Protein AF-A0A9P7V5R2-F1 (afdb_monomer_lite)

Structure (mmCIF, N/CA/C/O backbone):
data_AF-A0A9P7V5R2-F1
#
_entry.id   AF-A0A9P7V5R2-F1
#
loop_
_atom_site.group_PDB
_atom_site.id
_atom_site.type_symbol
_atom_site.label_atom_id
_atom_site.label_alt_id
_atom_site.label_comp_id
_atom_site.label_asym_id
_atom_site.label_entity_id
_atom_site.label_seq_id
_atom_site.pdbx_PDB_ins_code
_atom_site.Cartn_x
_atom_site.Cartn_y
_atom_site.Cartn_z
_atom_site.occupancy
_atom_site.B_iso_or_equiv
_atom_site.auth_seq_id
_atom_site.auth_comp_id
_atom_site.auth_asym_id
_atom_site.auth_atom_id
_atom_site.pdbx_PDB_model_num
ATOM 1 N N . MET A 1 1 ? 66.097 12.698 -12.692 1.00 34.03 1 MET A N 1
ATOM 2 C CA . MET A 1 1 ? 67.287 13.043 -13.510 1.00 34.03 1 MET A CA 1
ATOM 3 C C . MET A 1 1 ? 67.761 11.813 -14.277 1.00 34.03 1 MET A C 1
ATOM 5 O O . MET A 1 1 ? 67.349 10.715 -13.926 1.00 34.03 1 MET A O 1
ATOM 9 N N . SER A 1 2 ? 68.635 12.010 -15.274 1.00 26.91 2 SER A N 1
ATOM 10 C CA . SER A 1 2 ? 69.060 11.044 -16.310 1.00 26.91 2 SER A CA 1
ATOM 11 C C . SER A 1 2 ? 67.984 10.711 -17.362 1.00 26.91 2 SER A C 1
ATOM 13 O O . SER A 1 2 ? 66.791 10.880 -17.116 1.00 26.91 2 SER A O 1
ATOM 15 N N . ILE A 1 3 ? 68.442 10.378 -18.574 1.00 36.06 3 ILE A N 1
ATOM 16 C CA . ILE A 1 3 ? 67.697 10.331 -19.848 1.00 36.06 3 ILE A CA 1
ATOM 17 C C . ILE A 1 3 ? 68.272 9.170 -20.678 1.00 36.06 3 ILE A C 1
ATOM 19 O O . ILE A 1 3 ? 69.482 8.952 -20.638 1.00 36.06 3 ILE A O 1
ATOM 23 N N . GLY A 1 4 ? 67.450 8.476 -21.475 1.00 25.02 4 GLY A N 1
ATOM 24 C CA . GLY A 1 4 ? 67.926 7.459 -22.422 1.00 25.02 4 GLY A CA 1
ATOM 25 C C . GLY A 1 4 ? 66.992 7.254 -23.620 1.00 25.02 4 GLY A C 1
ATOM 26 O O . GLY A 1 4 ? 65.876 6.775 -23.463 1.00 25.02 4 GLY A O 1
ATOM 27 N N . ALA A 1 5 ? 67.467 7.593 -24.819 1.00 29.23 5 ALA A N 1
ATOM 28 C CA . ALA A 1 5 ? 66.874 7.247 -26.117 1.00 29.23 5 ALA A CA 1
ATOM 29 C C . ALA A 1 5 ? 68.024 6.985 -27.112 1.00 29.23 5 ALA A C 1
ATOM 31 O O . ALA A 1 5 ? 69.090 7.584 -26.937 1.00 29.23 5 ALA A O 1
ATOM 32 N N . PRO A 1 6 ? 67.846 6.136 -28.149 1.00 44.41 6 PRO A N 1
ATOM 33 C CA . PRO A 1 6 ? 67.647 6.732 -29.481 1.00 44.41 6 PRO A CA 1
ATOM 34 C C . PRO A 1 6 ? 66.831 5.919 -30.526 1.00 44.41 6 PRO A C 1
ATOM 36 O O . PRO A 1 6 ? 67.056 4.741 -30.763 1.00 44.41 6 PRO A O 1
ATOM 39 N N . ARG A 1 7 ? 65.956 6.644 -31.238 1.00 29.53 7 ARG A N 1
ATOM 40 C CA . ARG A 1 7 ? 65.757 6.708 -32.713 1.00 29.53 7 ARG A CA 1
ATOM 41 C C . ARG A 1 7 ? 65.940 5.480 -33.660 1.00 29.53 7 ARG A C 1
ATOM 43 O O . ARG A 1 7 ? 67.058 5.075 -33.933 1.00 29.53 7 ARG A O 1
ATOM 50 N N . ILE A 1 8 ? 64.852 5.218 -34.416 1.00 27.39 8 ILE A N 1
ATOM 51 C CA . ILE A 1 8 ? 64.742 5.156 -35.911 1.00 27.39 8 ILE A CA 1
ATOM 52 C C . ILE A 1 8 ? 65.371 3.971 -36.695 1.00 27.39 8 ILE A C 1
ATOM 54 O O . ILE A 1 8 ? 66.587 3.908 -36.827 1.00 27.39 8 ILE A O 1
ATOM 58 N N . LEU A 1 9 ? 64.533 3.203 -37.429 1.00 24.16 9 LEU A N 1
ATOM 59 C CA . LEU A 1 9 ? 64.523 3.149 -38.919 1.00 24.16 9 LEU A CA 1
ATOM 60 C C . LEU A 1 9 ? 63.238 2.495 -39.502 1.00 24.16 9 LEU A C 1
ATOM 62 O O . LEU A 1 9 ? 62.309 2.202 -38.755 1.00 24.16 9 LEU A O 1
ATOM 66 N N . ILE A 1 10 ? 63.135 2.397 -40.839 1.00 28.39 10 ILE A N 1
ATOM 67 C CA . ILE A 1 10 ? 61.886 2.274 -41.634 1.00 28.39 10 ILE A CA 1
ATOM 68 C C . ILE A 1 10 ? 62.044 1.266 -42.794 1.00 28.39 10 ILE A C 1
ATOM 70 O O . ILE A 1 10 ? 63.073 1.295 -43.464 1.00 28.39 10 ILE A O 1
ATOM 74 N N . SER A 1 11 ? 61.009 0.466 -43.116 1.00 25.58 11 SER A N 1
ATOM 75 C CA . SER A 1 11 ? 60.536 0.175 -44.502 1.00 25.58 11 SER A CA 1
ATOM 76 C C . SER A 1 11 ? 59.360 -0.826 -44.547 1.00 25.58 11 SER A C 1
ATOM 78 O O . SER A 1 11 ? 59.097 -1.529 -43.576 1.00 25.58 11 SER A O 1
ATOM 80 N N . LEU A 1 12 ? 58.624 -0.863 -45.671 1.00 29.20 12 LEU A N 1
ATOM 81 C CA . LEU A 1 12 ? 57.532 -1.813 -45.953 1.00 29.20 12 LEU A CA 1
ATOM 82 C C . LEU A 1 12 ? 57.918 -2.778 -47.085 1.00 29.20 12 LEU A C 1
ATOM 84 O O . LEU A 1 12 ? 58.526 -2.314 -48.048 1.00 29.20 12 LEU A O 1
ATOM 88 N N . GLN A 1 13 ? 57.399 -4.019 -47.080 1.00 27.36 13 GLN A N 1
ATOM 89 C CA . GLN A 1 13 ? 56.694 -4.587 -48.251 1.00 27.36 13 GLN A CA 1
ATOM 90 C C . GLN A 1 13 ? 55.955 -5.926 -47.998 1.00 27.36 13 GLN A C 1
ATOM 92 O O . GLN A 1 13 ? 56.418 -6.782 -47.260 1.00 27.36 13 GLN A O 1
ATOM 97 N N . ARG A 1 14 ? 54.806 -6.053 -48.685 1.00 27.67 14 ARG A N 1
ATOM 98 C CA . ARG A 1 14 ? 54.109 -7.241 -49.244 1.00 27.67 14 ARG A CA 1
ATOM 99 C C . ARG A 1 14 ? 54.366 -8.661 -48.689 1.00 27.67 14 ARG A C 1
ATOM 101 O O . ARG A 1 14 ? 55.461 -9.195 -48.800 1.00 27.67 14 ARG A O 1
ATOM 108 N N . VAL A 1 15 ? 53.253 -9.359 -48.438 1.00 28.89 15 VAL A N 1
ATOM 109 C CA . VAL A 1 15 ? 53.055 -10.800 -48.727 1.00 28.89 15 VAL A CA 1
ATOM 110 C C . VAL A 1 15 ? 51.799 -10.934 -49.613 1.00 28.89 15 VAL A C 1
ATOM 112 O O . VAL A 1 15 ? 50.939 -10.052 -49.566 1.00 28.89 15 VAL A O 1
ATOM 115 N N . LYS A 1 16 ? 51.702 -11.965 -50.468 1.00 28.80 16 LYS A N 1
ATOM 116 C CA . LYS A 1 16 ? 50.614 -12.142 -51.455 1.00 28.80 16 LYS A CA 1
ATOM 117 C C . LYS A 1 16 ? 50.343 -13.637 -51.720 1.00 28.80 16 LYS A C 1
ATOM 119 O O . LYS A 1 16 ? 51.302 -14.367 -51.920 1.00 28.80 16 LYS A O 1
ATOM 124 N N . GLU A 1 17 ? 49.057 -14.011 -51.754 1.00 31.48 17 GLU A N 1
ATOM 125 C CA . GLU A 1 17 ? 48.427 -15.190 -52.409 1.00 31.48 17 GLU A CA 1
ATOM 126 C C . GLU A 1 17 ? 48.945 -16.627 -52.176 1.00 31.48 17 GLU A C 1
ATOM 128 O O . GLU A 1 17 ? 50.092 -16.951 -52.471 1.00 31.48 17 GLU A O 1
ATOM 133 N N . ASN A 1 18 ? 48.013 -17.546 -51.854 1.00 28.83 18 ASN A N 1
ATOM 134 C CA . ASN A 1 18 ? 47.577 -18.597 -52.800 1.00 28.83 18 ASN A CA 1
ATOM 135 C C . ASN A 1 18 ? 46.364 -19.432 -52.308 1.00 28.83 18 ASN A C 1
ATOM 137 O O . ASN A 1 18 ? 46.020 -19.377 -51.131 1.00 28.83 18 ASN A O 1
ATOM 141 N N . VAL A 1 19 ? 45.832 -20.262 -53.228 1.00 28.73 19 VAL A N 1
ATOM 142 C CA . VAL A 1 19 ? 44.836 -21.369 -53.103 1.00 28.73 19 VAL A CA 1
ATOM 143 C C . VAL A 1 19 ? 43.347 -21.009 -53.408 1.00 28.73 19 VAL A C 1
ATOM 145 O O . VAL A 1 19 ? 42.911 -19.946 -52.969 1.00 28.73 19 VAL A O 1
ATOM 148 N N . PRO A 1 20 ? 42.578 -21.825 -54.193 1.00 44.66 20 PRO A N 1
ATOM 149 C CA . PRO A 1 20 ? 41.411 -21.342 -54.972 1.00 44.66 20 PRO A CA 1
ATOM 150 C C . PRO A 1 20 ? 40.123 -22.236 -54.955 1.00 44.66 20 PRO A C 1
ATOM 152 O O . PRO A 1 20 ? 40.059 -23.205 -54.204 1.00 44.66 20 PRO A O 1
ATOM 155 N N . ASP A 1 21 ? 39.169 -21.928 -55.863 1.00 32.22 21 ASP A N 1
ATOM 156 C CA . ASP A 1 21 ? 38.100 -22.788 -56.456 1.00 32.22 21 ASP A CA 1
ATOM 157 C C . ASP A 1 21 ? 36.935 -23.287 -55.550 1.00 32.22 21 ASP A C 1
ATOM 159 O O . ASP A 1 21 ? 37.124 -23.468 -54.354 1.00 32.22 21 ASP A O 1
ATOM 163 N N . LEU A 1 22 ? 35.683 -23.579 -55.976 1.00 30.05 22 LEU A N 1
ATOM 164 C CA . LEU A 1 22 ? 34.795 -23.430 -57.178 1.00 30.05 22 LEU A CA 1
ATOM 165 C C . LEU A 1 22 ? 33.345 -23.846 -56.710 1.00 30.05 22 LEU A C 1
ATOM 167 O O . LEU A 1 22 ? 33.240 -24.306 -55.570 1.00 30.05 22 LEU A O 1
ATOM 171 N N . PRO A 1 23 ? 32.230 -23.871 -57.499 1.00 38.75 23 PRO A N 1
ATOM 172 C CA . PRO A 1 23 ? 31.762 -23.110 -58.678 1.00 38.75 23 PRO A CA 1
ATOM 173 C C . PRO A 1 23 ? 30.335 -22.461 -58.486 1.00 38.75 23 PRO A C 1
ATOM 175 O O . PRO A 1 23 ? 29.743 -22.594 -57.416 1.00 38.75 23 PRO A O 1
ATOM 178 N N . PRO A 1 24 ? 29.741 -21.786 -59.505 1.00 53.62 24 PRO A N 1
ATOM 179 C CA . PRO A 1 24 ? 28.394 -21.166 -59.455 1.00 53.62 24 PRO A CA 1
ATOM 180 C C . PRO A 1 24 ? 27.390 -21.675 -60.530 1.00 53.62 24 PRO A C 1
ATOM 182 O O . PRO A 1 24 ? 27.810 -22.238 -61.536 1.00 53.62 24 PRO A O 1
ATOM 185 N N . GLU A 1 25 ? 26.088 -21.364 -60.413 1.00 28.02 25 GLU A N 1
ATOM 186 C CA . GLU A 1 25 ? 25.174 -21.246 -61.579 1.00 28.02 25 GLU A CA 1
ATOM 187 C C . GLU A 1 25 ? 23.956 -20.328 -61.308 1.00 28.02 25 GLU A C 1
ATOM 189 O O . GLU A 1 25 ? 23.914 -19.655 -60.276 1.00 28.02 25 GLU A O 1
ATOM 194 N N . LEU A 1 26 ? 23.040 -20.181 -62.282 1.00 27.33 26 LEU A N 1
ATOM 195 C CA . LEU A 1 26 ? 22.311 -18.928 -62.553 1.00 27.33 26 LEU A CA 1
ATOM 196 C C . LEU A 1 26 ? 21.035 -19.092 -63.430 1.00 27.33 26 LEU A C 1
ATOM 198 O O . LEU A 1 26 ? 20.868 -20.086 -64.122 1.00 27.33 26 LEU A O 1
ATOM 202 N N . PHE A 1 27 ? 20.263 -17.992 -63.519 1.00 27.97 27 PHE A N 1
ATOM 203 C CA . PHE A 1 27 ? 19.539 -17.474 -64.710 1.00 27.97 27 PHE A CA 1
ATOM 204 C C . PHE A 1 27 ? 18.111 -17.934 -65.134 1.00 27.97 27 PHE A C 1
ATOM 206 O O . PHE A 1 27 ? 17.843 -19.098 -65.395 1.00 27.97 27 PHE A O 1
ATOM 213 N N . THR A 1 28 ? 17.290 -16.911 -65.474 1.00 25.42 28 THR A N 1
ATOM 214 C CA . THR A 1 28 ? 16.186 -16.864 -66.490 1.00 25.42 28 THR A CA 1
ATOM 215 C C . THR A 1 28 ? 14.882 -17.660 -66.248 1.00 25.42 28 THR A C 1
ATOM 217 O O . THR A 1 28 ? 14.893 -18.654 -65.543 1.00 25.42 28 THR A O 1
ATOM 220 N N . PHE A 1 29 ? 13.694 -17.307 -66.785 1.00 25.11 29 PHE A N 1
ATOM 221 C CA . PHE A 1 29 ? 13.151 -16.102 -67.475 1.00 25.11 29 PHE A CA 1
ATOM 222 C C . PHE A 1 29 ? 11.601 -16.102 -67.338 1.00 25.11 29 PHE A C 1
ATOM 224 O O . PHE A 1 29 ? 11.031 -17.184 -67.260 1.00 25.11 29 PHE A O 1
ATOM 231 N N . SER A 1 30 ? 10.912 -14.945 -67.414 1.00 23.34 30 SER A N 1
ATOM 232 C CA . SER A 1 30 ? 9.737 -14.688 -68.304 1.00 23.34 30 SER A CA 1
ATOM 233 C C . SER A 1 30 ? 8.989 -13.374 -67.959 1.00 23.34 30 SER A C 1
ATOM 235 O O . SER A 1 30 ? 9.020 -12.919 -66.818 1.00 23.34 30 SER A O 1
ATOM 237 N N . MET A 1 31 ? 8.284 -12.783 -68.936 1.00 26.45 31 MET A N 1
ATOM 238 C CA . MET A 1 31 ? 7.275 -11.720 -68.765 1.00 26.45 31 MET A CA 1
ATOM 239 C C . MET A 1 31 ? 5.917 -12.192 -69.313 1.00 26.45 31 MET A C 1
ATOM 241 O O . MET A 1 31 ? 5.892 -12.838 -70.358 1.00 26.45 31 MET A O 1
ATOM 245 N N . ALA A 1 32 ? 4.797 -11.771 -68.711 1.00 24.47 32 ALA A N 1
ATOM 246 C CA . ALA A 1 32 ? 3.484 -11.733 -69.375 1.00 24.47 32 ALA A CA 1
ATOM 247 C C . ALA A 1 32 ? 2.496 -10.789 -68.656 1.00 24.47 32 ALA A C 1
ATOM 249 O O . ALA A 1 32 ? 2.501 -10.706 -67.430 1.00 24.47 32 ALA A O 1
ATOM 250 N N . THR A 1 33 ? 1.621 -10.120 -69.416 1.00 25.86 33 THR A N 1
ATOM 251 C CA . THR A 1 33 ? 0.427 -9.381 -68.940 1.00 25.86 33 THR A CA 1
ATOM 252 C C . THR A 1 33 ? -0.737 -9.563 -69.957 1.00 25.86 33 THR A C 1
ATOM 254 O O . THR A 1 33 ? -0.602 -10.387 -70.861 1.00 25.86 33 THR A O 1
ATOM 257 N N . PRO A 1 34 ? -1.923 -8.944 -69.773 1.00 53.22 34 PRO A N 1
ATOM 258 C CA . PRO A 1 34 ? -3.174 -9.587 -69.344 1.00 53.22 34 PRO A CA 1
ATOM 259 C C . PRO A 1 34 ? -4.158 -9.946 -70.492 1.00 53.22 34 PRO A C 1
ATOM 261 O O . PRO A 1 34 ? -3.960 -9.542 -71.638 1.00 53.22 34 PRO A O 1
ATOM 264 N N . PRO A 1 35 ? -5.268 -10.654 -70.189 1.00 37.03 35 PRO A N 1
ATOM 265 C CA . PRO A 1 35 ? -6.587 -9.981 -70.097 1.00 37.03 35 PRO A CA 1
ATOM 266 C C . PRO A 1 35 ? -7.431 -10.430 -68.867 1.00 37.03 35 PRO A C 1
ATOM 268 O O . PRO A 1 35 ? -7.098 -11.444 -68.267 1.00 37.03 35 PRO A O 1
ATOM 271 N N . LEU A 1 36 ? -8.447 -9.738 -68.306 1.00 24.88 36 LEU A N 1
ATOM 272 C CA . LEU A 1 36 ? -9.562 -8.843 -68.737 1.00 24.88 36 LEU A CA 1
ATOM 273 C C . LEU A 1 36 ? -10.927 -9.586 -68.862 1.00 24.88 36 LEU A C 1
ATOM 275 O O . LEU A 1 36 ? -10.982 -10.640 -69.482 1.00 24.88 36 LEU A O 1
ATOM 279 N N . VAL A 1 37 ? -12.021 -8.963 -68.365 1.00 24.45 37 VAL A N 1
ATOM 280 C CA . VAL A 1 37 ? -13.455 -9.401 -68.386 1.00 24.45 37 VAL A CA 1
ATOM 281 C C . VAL A 1 37 ? -13.772 -10.523 -67.356 1.00 24.45 37 VAL A C 1
ATOM 283 O O . VAL A 1 37 ? -13.012 -11.471 -67.253 1.00 24.45 37 VAL A O 1
ATOM 286 N N . SER A 1 38 ? -14.818 -10.497 -66.505 1.00 24.19 38 SER A N 1
ATOM 287 C CA . SER A 1 38 ? -16.159 -9.871 -66.583 1.00 24.19 38 SER A CA 1
ATOM 288 C C . SER A 1 38 ? -16.728 -9.293 -65.263 1.00 24.19 38 SER A C 1
ATOM 290 O O . SER A 1 38 ? -16.712 -9.955 -64.229 1.00 24.19 38 SER A O 1
ATOM 292 N N . SER A 1 39 ? -17.418 -8.151 -65.359 1.00 35.22 39 SER A N 1
ATOM 293 C CA . SER A 1 39 ? -18.704 -7.895 -64.665 1.00 35.22 39 SER A CA 1
ATOM 294 C C . SER A 1 39 ? -19.836 -7.981 -65.725 1.00 35.22 39 SER A C 1
ATOM 296 O O . SER A 1 39 ? -19.477 -8.141 -66.900 1.00 35.22 39 SER A O 1
ATOM 298 N N . PRO A 1 40 ? -21.163 -7.948 -65.428 1.00 38.81 40 PRO A N 1
ATOM 299 C CA . PRO A 1 40 ? -21.899 -6.895 -64.688 1.00 38.81 40 PRO A CA 1
ATOM 300 C C . PRO A 1 40 ? -22.950 -7.516 -63.705 1.00 38.81 40 PRO A C 1
ATOM 302 O O . PRO A 1 40 ? -22.777 -8.674 -63.353 1.00 38.81 40 PRO A O 1
ATOM 305 N N . GLN A 1 41 ? -24.020 -6.912 -63.149 1.00 25.31 41 GLN A N 1
ATOM 306 C CA . GLN A 1 41 ? -24.859 -5.702 -63.354 1.00 25.31 41 GLN A CA 1
ATOM 307 C C . GLN A 1 41 ? -25.442 -5.264 -61.971 1.00 25.31 41 GLN A C 1
ATOM 309 O O . GLN A 1 41 ? -25.476 -6.086 -61.067 1.00 25.31 41 GLN A O 1
ATOM 314 N N . GLY A 1 42 ? -25.967 -4.056 -61.701 1.00 24.72 42 GLY A N 1
ATOM 315 C CA . GLY A 1 42 ? -25.926 -2.778 -62.425 1.00 24.72 42 GLY A CA 1
ATOM 316 C C . GLY A 1 42 ? -27.145 -1.849 -62.177 1.00 24.72 42 GLY A C 1
ATOM 317 O O . GLY A 1 42 ? -28.271 -2.305 -62.307 1.00 24.72 42 GLY A O 1
ATOM 318 N N . ARG A 1 43 ? -26.895 -0.526 -62.026 1.00 25.36 43 ARG A N 1
ATOM 319 C CA . ARG A 1 43 ? -27.787 0.622 -62.402 1.00 25.36 43 ARG A CA 1
ATOM 320 C C . ARG A 1 43 ? -29.072 0.853 -61.539 1.00 25.36 43 ARG A C 1
ATOM 322 O O . ARG A 1 43 ? -29.494 -0.047 -60.839 1.00 25.36 43 ARG A O 1
ATOM 329 N N . LEU A 1 44 ? -29.730 2.035 -61.494 1.00 23.86 44 LEU A N 1
ATOM 330 C CA . LEU A 1 44 ? -29.572 3.324 -62.213 1.00 23.86 44 LEU A CA 1
ATOM 331 C C . LEU A 1 44 ? -30.009 4.573 -61.372 1.00 23.86 44 LEU A C 1
ATOM 333 O O . LEU A 1 44 ? -30.864 4.476 -60.504 1.00 23.86 44 LEU A O 1
ATOM 337 N N . PHE A 1 45 ? -29.446 5.743 -61.719 1.00 23.89 45 PHE A N 1
ATOM 338 C CA . PHE A 1 45 ? -29.816 7.160 -61.457 1.00 23.89 45 PHE A CA 1
ATOM 339 C C . PHE A 1 45 ? -31.273 7.548 -61.084 1.00 23.89 45 PHE A C 1
ATOM 341 O O . PHE A 1 45 ? -32.202 7.029 -61.695 1.00 23.89 45 PHE A O 1
ATOM 348 N N . LEU A 1 46 ? -31.440 8.682 -60.354 1.00 24.66 46 LEU A N 1
ATOM 349 C CA . LEU A 1 46 ? -31.965 9.974 -60.901 1.00 24.66 46 LEU A CA 1
ATOM 350 C C . LEU A 1 46 ? -32.086 11.143 -59.875 1.00 24.66 46 LEU A C 1
ATOM 352 O O . LEU A 1 46 ? -32.678 10.957 -58.823 1.00 24.66 46 LEU A O 1
ATOM 356 N N . ARG A 1 47 ? -31.715 12.376 -60.307 1.00 25.20 47 ARG A N 1
ATOM 357 C CA . ARG A 1 47 ? -32.225 13.716 -59.853 1.00 25.20 47 ARG A CA 1
ATOM 358 C C . ARG A 1 47 ? -31.953 14.178 -58.393 1.00 25.20 47 ARG A C 1
ATOM 360 O O . ARG A 1 47 ? -31.685 13.362 -57.531 1.00 25.20 47 ARG A O 1
ATOM 367 N N . LYS A 1 48 ? -32.050 15.475 -58.028 1.00 26.06 48 LYS A N 1
ATOM 368 C CA . LYS A 1 48 ? -31.705 16.770 -58.692 1.00 26.06 48 LYS A CA 1
ATOM 369 C C . LYS A 1 48 ? -31.695 17.908 -57.631 1.00 26.06 48 LYS A C 1
ATOM 371 O O . LYS A 1 48 ? -32.349 17.785 -56.608 1.00 26.06 48 LYS A O 1
ATOM 376 N N . ASP A 1 49 ? -31.014 19.018 -57.930 1.00 29.62 49 ASP A N 1
ATOM 377 C CA . ASP A 1 49 ? -31.245 20.392 -57.425 1.00 29.62 49 ASP A CA 1
ATOM 378 C C . ASP A 1 49 ? -31.543 20.636 -55.916 1.00 29.62 49 ASP A C 1
ATOM 380 O O . ASP A 1 49 ? -32.682 20.896 -55.533 1.00 29.62 49 ASP A O 1
ATOM 384 N N . ILE A 1 50 ? -30.506 20.765 -55.071 1.00 29.78 50 ILE A N 1
ATOM 385 C CA . ILE A 1 50 ? -30.614 21.456 -53.762 1.00 29.78 50 ILE A CA 1
ATOM 386 C C . ILE A 1 50 ? -29.895 22.815 -53.825 1.00 29.78 50 ILE A C 1
ATOM 388 O O . ILE A 1 50 ? -28.741 22.960 -53.429 1.00 29.78 50 ILE A O 1
ATOM 392 N N . LYS A 1 51 ? -30.600 23.840 -54.322 1.00 31.81 51 LYS A N 1
ATOM 393 C CA . LYS A 1 51 ? -30.195 25.261 -54.243 1.00 31.81 51 LYS A CA 1
ATOM 394 C C . LYS A 1 51 ? -31.348 26.150 -53.761 1.00 31.81 51 LYS A C 1
ATOM 396 O O . LYS A 1 51 ? -31.754 27.086 -54.438 1.00 31.81 51 LYS A O 1
ATOM 401 N N . LEU A 1 52 ? -31.866 25.839 -52.570 1.00 33.56 52 LEU A N 1
ATOM 402 C CA . LEU A 1 52 ? -32.798 26.718 -51.844 1.00 33.56 52 LEU A CA 1
ATOM 403 C C . LEU A 1 52 ? -32.637 26.614 -50.314 1.00 33.56 52 LEU A C 1
ATOM 405 O O . LEU A 1 52 ? -32.607 27.632 -49.629 1.00 33.56 52 LEU A O 1
ATOM 409 N N . PHE A 1 53 ? -32.413 25.403 -49.787 1.00 33.56 53 PHE A N 1
ATOM 410 C CA . PHE A 1 53 ? -32.235 25.155 -48.346 1.00 33.56 53 PHE A CA 1
ATOM 411 C C . PHE A 1 53 ? -31.060 25.913 -47.702 1.00 33.56 53 PHE A C 1
ATOM 413 O O . PHE A 1 53 ? -31.192 26.404 -46.583 1.00 33.56 53 PHE A O 1
ATOM 420 N N . VAL A 1 54 ? -29.930 26.054 -48.407 1.00 37.50 54 VAL A N 1
ATOM 421 C CA . VAL A 1 54 ? -28.712 26.696 -47.868 1.00 37.50 54 VAL A CA 1
ATOM 422 C C . VAL A 1 54 ? -28.950 28.167 -47.496 1.00 37.50 54 VAL A C 1
ATOM 424 O O . VAL A 1 54 ? -28.412 28.640 -46.501 1.00 37.50 54 VAL A O 1
ATOM 427 N N . VAL A 1 55 ? -29.795 28.883 -48.246 1.00 36.66 55 VAL A N 1
ATOM 428 C CA . VAL A 1 55 ? -30.090 30.303 -47.982 1.00 36.66 55 VAL A CA 1
ATOM 429 C C . VAL A 1 55 ? -30.952 30.455 -46.724 1.00 36.66 55 VAL A C 1
ATOM 431 O O . VAL A 1 55 ? -30.651 31.281 -45.867 1.00 36.66 55 VAL A O 1
ATOM 434 N N . ILE A 1 56 ? -31.975 29.607 -46.568 1.00 38.78 56 ILE A N 1
ATOM 435 C CA . ILE A 1 56 ? -32.887 29.633 -45.411 1.00 38.78 56 ILE A CA 1
ATOM 436 C C . ILE A 1 56 ? -32.152 29.226 -44.122 1.00 38.78 56 ILE A C 1
ATOM 438 O O . ILE A 1 56 ? -32.340 29.856 -43.080 1.00 38.78 56 ILE A O 1
ATOM 442 N N . ALA A 1 57 ? -31.265 28.227 -44.195 1.00 38.12 57 ALA A N 1
ATOM 443 C CA . ALA A 1 57 ? -30.449 27.798 -43.059 1.00 38.12 57 ALA A CA 1
ATOM 444 C C . ALA A 1 57 ? -29.538 28.924 -42.533 1.00 38.12 57 ALA A C 1
ATOM 446 O O . ALA A 1 57 ? -29.479 29.154 -41.326 1.00 38.12 57 ALA A O 1
ATOM 447 N N . ILE A 1 58 ? -28.877 29.671 -43.426 1.00 42.72 58 ILE A N 1
ATOM 448 C CA . ILE A 1 58 ? -27.986 30.780 -43.042 1.00 42.72 58 ILE A CA 1
ATOM 449 C C . ILE A 1 58 ? -28.774 31.925 -42.383 1.00 42.72 58 ILE A C 1
ATOM 451 O O . ILE A 1 58 ? -28.338 32.448 -41.357 1.00 42.72 58 ILE A O 1
ATOM 455 N N . SER A 1 59 ? -29.960 32.276 -42.895 1.00 38.41 59 SER A N 1
ATOM 456 C CA . SER A 1 59 ? -30.819 33.292 -42.265 1.00 38.41 59 SER A CA 1
ATOM 457 C C . SER A 1 59 ? -31.279 32.899 -40.854 1.00 38.41 59 SER A C 1
ATOM 459 O O . SER A 1 59 ? -31.285 33.745 -39.961 1.00 38.41 59 SER A O 1
ATOM 461 N N . LEU A 1 60 ? -31.614 31.624 -40.622 1.00 38.53 60 LEU A N 1
ATOM 462 C CA . LEU A 1 60 ? -32.014 31.132 -39.296 1.00 38.53 60 LEU A CA 1
ATOM 463 C C . LEU A 1 60 ? -30.843 31.077 -38.303 1.00 38.53 60 LEU A C 1
ATOM 465 O O . LEU A 1 60 ? -31.022 31.419 -37.134 1.00 38.53 60 LEU A O 1
ATOM 469 N N . VAL A 1 61 ? -29.638 30.709 -38.752 1.00 40.81 61 VAL A N 1
ATOM 470 C CA . VAL A 1 61 ? -28.429 30.726 -37.907 1.00 40.81 61 VAL A CA 1
ATOM 471 C C . VAL A 1 61 ? -28.055 32.156 -37.503 1.00 40.81 61 VAL A C 1
ATOM 473 O O . VAL A 1 61 ? -27.773 32.397 -36.331 1.00 40.81 61 VAL A O 1
ATOM 476 N N . LEU A 1 62 ? -28.126 33.124 -38.423 1.00 38.62 62 LEU A N 1
ATOM 477 C CA . LEU A 1 62 ? -27.860 34.534 -38.110 1.00 38.62 62 LEU A CA 1
ATOM 478 C C . LEU A 1 62 ? -28.899 35.130 -37.146 1.00 38.62 62 LEU A C 1
ATOM 480 O O . LEU A 1 62 ? -28.525 35.852 -36.224 1.00 38.62 62 LEU A O 1
ATOM 484 N N . TYR A 1 63 ? -30.181 34.774 -37.285 1.00 37.53 63 TYR A N 1
ATOM 485 C CA . TYR A 1 63 ? -31.224 35.174 -36.330 1.00 37.53 63 TYR A CA 1
ATOM 486 C C . TYR A 1 63 ? -30.972 34.597 -34.923 1.00 37.53 63 TYR A C 1
ATOM 488 O O . TYR A 1 63 ? -31.110 35.303 -33.923 1.00 37.53 63 TYR A O 1
ATOM 496 N N . LYS A 1 64 ? -30.524 33.336 -34.834 1.00 36.75 64 LYS A N 1
ATOM 497 C CA . LYS A 1 64 ? -30.217 32.671 -33.556 1.00 36.75 64 LYS A CA 1
ATOM 498 C C . LYS A 1 64 ? -28.938 33.209 -32.892 1.00 36.75 64 LYS A C 1
ATOM 500 O O . LYS A 1 64 ? -28.895 33.324 -31.669 1.00 36.75 64 LYS A O 1
ATOM 505 N N . LEU A 1 65 ? -27.939 33.621 -33.678 1.00 38.47 65 LEU A N 1
ATOM 506 C CA . LEU A 1 65 ? -26.750 34.331 -33.182 1.00 38.47 65 LEU A CA 1
ATOM 507 C C . LEU A 1 65 ? -27.088 35.726 -32.630 1.00 38.47 65 LEU A C 1
ATOM 509 O O . LEU A 1 65 ? -26.535 36.120 -31.606 1.00 38.47 65 LEU A O 1
ATOM 513 N N . PHE A 1 66 ? -28.025 36.450 -33.251 1.00 35.28 66 PHE A N 1
ATOM 514 C CA . PHE A 1 66 ? -28.440 37.775 -32.774 1.00 35.28 66 PHE A CA 1
ATOM 515 C C . PHE A 1 66 ? -29.224 37.715 -31.448 1.00 35.28 66 PHE A C 1
ATOM 517 O O . PHE A 1 66 ? -29.127 38.625 -30.627 1.00 35.28 66 PHE A O 1
ATOM 524 N N . LEU A 1 67 ? -29.957 36.622 -31.196 1.00 37.19 67 LEU A N 1
ATOM 525 C CA . LEU A 1 67 ? -30.678 36.409 -29.935 1.00 37.19 67 LEU A CA 1
ATOM 526 C C . LEU A 1 67 ? -29.761 35.957 -28.785 1.00 37.19 67 LEU A C 1
ATOM 528 O O . LEU A 1 67 ? -29.901 36.464 -27.672 1.00 37.19 67 LEU A O 1
ATOM 532 N N . ASN A 1 68 ? -28.761 35.103 -29.038 1.00 35.69 68 ASN A N 1
ATOM 533 C CA . ASN A 1 68 ? -27.809 34.688 -27.993 1.00 35.69 68 ASN A CA 1
ATOM 534 C C . ASN A 1 68 ? -26.835 35.800 -27.550 1.00 35.69 68 ASN A C 1
ATOM 536 O O . ASN A 1 68 ? -26.242 35.694 -26.480 1.00 35.69 68 ASN A O 1
ATOM 540 N N . ALA A 1 69 ? -26.714 36.900 -28.300 1.00 36.31 69 ALA A N 1
ATOM 541 C CA . ALA A 1 69 ? -25.953 38.083 -27.883 1.00 36.31 69 ALA A CA 1
ATOM 542 C C . ALA A 1 69 ? -26.645 38.929 -26.782 1.00 36.31 69 ALA A C 1
ATOM 544 O O . ALA A 1 69 ? -26.103 39.950 -26.361 1.00 36.31 69 ALA A O 1
ATOM 545 N N . SER A 1 70 ? -27.833 38.528 -26.306 1.00 37.69 70 SER A N 1
ATOM 546 C CA . SER A 1 70 ? -28.711 39.363 -25.463 1.00 37.69 70 SER A CA 1
ATOM 547 C C . SER A 1 70 ? -28.793 38.958 -23.979 1.00 37.69 70 SER A C 1
ATOM 549 O O . SER A 1 70 ? -29.700 39.411 -23.287 1.00 37.69 70 SER A O 1
ATOM 551 N N . HIS A 1 71 ? -27.871 38.132 -23.462 1.00 35.03 71 HIS A N 1
ATOM 552 C CA . HIS A 1 71 ? -27.961 37.582 -22.091 1.00 35.03 71 HIS A CA 1
ATOM 553 C C . HIS A 1 71 ? -26.853 37.997 -21.097 1.00 35.03 71 HIS A C 1
ATOM 555 O O . HIS A 1 71 ? -26.786 37.452 -20.000 1.00 35.03 71 HIS A O 1
ATOM 561 N N . HIS A 1 72 ? -26.040 39.010 -21.428 1.00 37.00 72 HIS A N 1
ATOM 562 C CA . HIS A 1 72 ? -24.994 39.564 -20.539 1.00 37.00 72 HIS A CA 1
ATOM 563 C C . HIS A 1 72 ? -25.208 41.032 -20.106 1.00 37.00 72 HIS A C 1
ATOM 565 O O . HIS A 1 72 ? -24.316 41.633 -19.515 1.00 37.00 72 HIS A O 1
ATOM 571 N N . VAL A 1 73 ? -26.382 41.626 -20.370 1.00 33.88 73 VAL A N 1
ATOM 572 C CA . VAL A 1 73 ? -26.641 43.069 -20.128 1.00 33.88 73 VAL A CA 1
ATOM 573 C C . VAL A 1 73 ? -27.676 43.334 -19.016 1.00 33.88 73 VAL A C 1
ATOM 575 O O . VAL A 1 73 ? -27.803 44.461 -18.548 1.00 33.88 73 VAL A O 1
ATOM 578 N N . VAL A 1 74 ? -28.391 42.310 -18.533 1.00 34.78 74 VAL A N 1
ATOM 579 C CA . VAL A 1 74 ? -29.465 42.478 -17.526 1.00 34.78 74 VAL A CA 1
ATOM 580 C C . VAL A 1 74 ? -28.981 42.252 -16.084 1.00 34.78 74 VAL A C 1
ATOM 582 O O . VAL A 1 74 ? -29.461 42.923 -15.174 1.00 34.78 74 VAL A O 1
ATOM 585 N N . GLN A 1 75 ? -27.958 41.416 -15.865 1.00 34.25 75 GLN A N 1
ATOM 586 C CA . GLN A 1 75 ? -27.407 41.138 -14.525 1.00 34.25 75 GLN A CA 1
ATOM 587 C C . GLN A 1 75 ? -26.302 42.125 -14.082 1.00 34.25 75 GLN A C 1
ATOM 589 O O . GLN A 1 75 ? -25.530 41.822 -13.183 1.00 34.25 75 GLN A O 1
ATOM 594 N N . LEU A 1 76 ? -26.217 43.310 -14.701 1.00 32.16 76 LEU A N 1
ATOM 595 C CA . LEU A 1 76 ? -25.266 44.375 -14.326 1.00 32.16 76 LEU A CA 1
ATOM 596 C C . LEU A 1 76 ? -25.955 45.680 -13.873 1.00 32.16 76 LEU A C 1
ATOM 598 O O . LEU A 1 76 ? -25.301 46.701 -13.678 1.00 32.16 76 LEU A O 1
ATOM 602 N N . ILE A 1 77 ? -27.287 45.668 -13.744 1.00 32.59 77 ILE A N 1
ATOM 603 C CA . ILE A 1 77 ? -28.114 46.862 -13.476 1.00 32.59 77 ILE A CA 1
ATOM 604 C C . ILE A 1 77 ? -28.757 46.828 -12.071 1.00 32.59 77 ILE A C 1
ATOM 606 O O . ILE A 1 77 ? -29.308 47.830 -11.619 1.00 32.59 77 ILE A O 1
ATOM 610 N N . VAL A 1 78 ? -28.627 45.719 -11.332 1.00 34.94 78 VAL A N 1
ATOM 611 C CA . VAL A 1 78 ? -29.182 45.571 -9.970 1.00 34.94 78 VAL A CA 1
ATOM 612 C C . VAL A 1 78 ? -28.210 46.067 -8.885 1.00 34.94 78 VAL A C 1
ATOM 614 O O . VAL A 1 78 ? -28.632 46.781 -7.975 1.00 34.94 78 VAL A O 1
ATOM 617 N N . ASP A 1 79 ? -26.907 45.795 -9.009 1.00 32.44 79 ASP A N 1
ATOM 618 C CA . ASP A 1 79 ? -25.925 46.079 -7.942 1.00 32.44 79 ASP A CA 1
ATOM 619 C C . ASP A 1 79 ? -25.392 47.525 -7.914 1.00 32.44 79 ASP A C 1
ATOM 621 O O . ASP A 1 79 ? -24.701 47.930 -6.982 1.00 32.44 79 ASP A O 1
ATOM 625 N N . VAL A 1 80 ? -25.769 48.356 -8.890 1.00 31.27 80 VAL A N 1
ATOM 626 C CA . VAL A 1 80 ? -25.417 49.793 -8.931 1.00 31.27 80 VAL A CA 1
ATOM 627 C C . VAL A 1 80 ? -26.425 50.655 -8.137 1.00 31.27 80 VAL A C 1
ATOM 629 O O . VAL A 1 80 ? -26.201 51.842 -7.901 1.00 31.27 80 VAL A O 1
ATOM 632 N N . ALA A 1 81 ? -27.536 50.072 -7.671 1.00 30.83 81 ALA A N 1
ATOM 633 C CA . ALA A 1 81 ? -28.697 50.799 -7.149 1.00 30.83 81 ALA A CA 1
ATOM 634 C C . ALA A 1 81 ? -28.848 50.791 -5.608 1.00 30.83 81 ALA A C 1
ATOM 636 O O . ALA A 1 81 ? -29.975 50.777 -5.109 1.00 30.83 81 ALA A O 1
ATOM 637 N N . LYS A 1 82 ? -27.749 50.801 -4.829 1.00 28.73 82 LYS A N 1
ATOM 638 C CA . LYS A 1 82 ? -27.836 50.716 -3.349 1.00 28.73 82 LYS A CA 1
ATOM 639 C C . LYS A 1 82 ? -26.867 51.561 -2.504 1.00 28.73 82 LYS A C 1
ATOM 641 O O . LYS A 1 82 ? -26.686 51.269 -1.328 1.00 28.73 82 LYS A O 1
ATOM 646 N N . CYS A 1 83 ? -26.325 52.659 -3.041 1.00 25.27 83 CYS A N 1
ATOM 647 C CA . CYS A 1 83 ? -25.485 53.593 -2.271 1.00 25.27 83 CYS A CA 1
ATOM 648 C C . CYS A 1 83 ? -25.852 55.074 -2.476 1.00 25.27 83 CYS A C 1
ATOM 650 O O . CYS A 1 83 ? -25.385 55.691 -3.433 1.00 25.27 83 CYS A O 1
ATOM 652 N N . ARG A 1 84 ? -26.626 55.651 -1.535 1.00 26.66 84 ARG A N 1
ATOM 653 C CA . ARG A 1 84 ? -26.401 56.976 -0.893 1.00 26.66 84 ARG A CA 1
ATOM 654 C C . ARG A 1 84 ? -27.609 57.457 -0.076 1.00 26.66 84 ARG A C 1
ATOM 656 O O . ARG A 1 84 ? -28.627 57.824 -0.648 1.00 26.66 84 ARG A O 1
ATOM 663 N N . HIS A 1 85 ? -27.406 57.629 1.228 1.00 27.48 85 HIS A N 1
ATOM 664 C CA . HIS A 1 85 ? -27.877 58.799 1.977 1.00 27.48 85 HIS A CA 1
ATOM 665 C C . HIS A 1 85 ? -26.887 59.079 3.121 1.00 27.48 85 HIS A C 1
ATOM 667 O O . HIS A 1 85 ? -26.403 58.145 3.750 1.00 27.48 85 HIS A O 1
ATOM 673 N N . ILE A 1 86 ? -26.552 60.355 3.334 1.00 27.09 86 ILE A N 1
ATOM 674 C CA . ILE A 1 86 ? -25.643 60.868 4.378 1.00 27.09 86 ILE A CA 1
ATOM 675 C C . ILE A 1 86 ? -26.258 62.177 4.899 1.00 27.09 86 ILE A C 1
ATOM 677 O O . ILE A 1 86 ? -26.703 62.994 4.086 1.00 27.09 86 ILE A O 1
ATOM 681 N N . PRO A 1 87 ? -26.364 62.342 6.225 1.00 28.45 87 PRO A N 1
ATOM 682 C CA . PRO A 1 87 ? -25.732 63.462 6.954 1.00 28.45 87 PRO A CA 1
ATOM 683 C C . PRO A 1 87 ? -24.616 62.913 7.881 1.00 28.45 87 PRO A C 1
ATOM 685 O O . PRO A 1 87 ? -24.719 61.768 8.302 1.00 28.45 87 PRO A O 1
ATOM 688 N N . LEU A 1 88 ? -23.461 63.553 8.128 1.00 24.69 88 LEU A N 1
ATOM 689 C CA . LEU A 1 88 ? -23.195 64.919 8.631 1.00 24.69 88 LEU A CA 1
ATOM 690 C C . LEU A 1 88 ? -23.801 65.138 10.040 1.00 24.69 88 LEU A C 1
ATOM 692 O O . LEU A 1 88 ? -24.976 64.849 10.228 1.00 24.69 88 LEU A O 1
ATOM 696 N N . HIS A 1 89 ? -23.089 65.653 11.052 1.00 26.30 89 HIS A N 1
ATOM 697 C CA . HIS A 1 89 ? -21.875 66.494 11.044 1.00 26.30 89 HIS A CA 1
ATOM 698 C C . HIS A 1 89 ? -21.125 66.428 12.411 1.00 26.30 89 HIS A C 1
ATOM 700 O O . HIS A 1 89 ? -21.680 65.878 13.359 1.00 26.30 89 HIS A O 1
ATOM 706 N N . ASN A 1 90 ? -19.951 67.077 12.498 1.00 25.06 90 ASN A N 1
ATOM 707 C CA . ASN A 1 90 ? -19.171 67.468 13.699 1.00 25.06 90 ASN A CA 1
ATOM 708 C C . ASN A 1 90 ? -18.327 66.404 14.444 1.00 25.06 90 ASN A C 1
ATOM 710 O O . ASN A 1 90 ? -18.767 65.266 14.566 1.00 25.06 90 ASN A O 1
ATOM 714 N N . ASP A 1 91 ? -17.203 66.735 15.108 1.00 26.42 91 ASP A N 1
ATOM 715 C CA . ASP A 1 91 ? -16.067 67.682 14.883 1.00 26.42 91 ASP A CA 1
ATOM 716 C C . ASP A 1 91 ? -15.040 67.504 16.053 1.00 26.42 91 ASP A C 1
ATOM 718 O O . ASP A 1 91 ? -15.366 66.840 17.034 1.00 26.42 91 ASP A O 1
ATOM 722 N N . GLU A 1 92 ? -13.846 68.114 15.943 1.00 26.92 92 GLU A N 1
ATOM 723 C CA . GLU A 1 92 ? -12.881 68.469 17.027 1.00 26.92 92 GLU A CA 1
ATOM 724 C C . GLU A 1 92 ? -12.093 67.360 17.800 1.00 26.92 92 GLU A C 1
ATOM 726 O O . GLU A 1 92 ? -12.593 66.699 18.708 1.00 26.92 92 GLU A O 1
ATOM 731 N N . ASP A 1 93 ? -10.783 67.277 17.482 1.00 27.91 93 ASP A N 1
ATOM 732 C CA . ASP A 1 93 ? -9.651 67.734 18.342 1.00 27.91 93 ASP A CA 1
ATOM 733 C C . ASP A 1 93 ? -8.513 66.787 18.828 1.00 27.91 93 ASP A C 1
ATOM 735 O O . ASP A 1 93 ? -8.738 65.783 19.496 1.00 27.91 93 ASP A O 1
ATOM 739 N N . ASN A 1 94 ? -7.276 67.287 18.601 1.00 27.14 94 ASN A N 1
ATOM 740 C CA . ASN A 1 94 ? -6.011 67.162 19.369 1.00 27.14 94 ASN A CA 1
ATOM 741 C C . ASN A 1 94 ? -5.323 65.787 19.572 1.00 27.14 94 ASN A C 1
ATOM 743 O O . ASN A 1 94 ? -5.950 64.737 19.503 1.00 27.14 94 ASN A O 1
ATOM 747 N N . GLU A 1 95 ? -4.034 65.715 19.944 1.00 27.59 95 GLU A N 1
ATOM 748 C CA . GLU A 1 95 ? -2.793 66.383 19.460 1.00 27.59 95 GLU A CA 1
ATOM 749 C C . GLU A 1 95 ? -1.583 65.536 19.976 1.00 27.59 95 GLU A C 1
ATOM 751 O O . GLU A 1 95 ? -1.788 64.410 20.435 1.00 27.59 95 GLU A O 1
ATOM 756 N N . ASP A 1 96 ? -0.340 66.028 19.874 1.00 27.55 96 ASP A N 1
ATOM 757 C CA . ASP A 1 96 ? 0.922 65.383 20.316 1.00 27.55 96 ASP A CA 1
ATOM 758 C C . ASP A 1 96 ? 0.899 64.853 21.784 1.00 27.55 96 ASP A C 1
ATOM 760 O O . ASP A 1 96 ? 0.209 65.393 22.642 1.00 27.55 96 ASP A O 1
ATOM 764 N N . GLU A 1 97 ? 1.645 63.800 22.165 1.00 28.08 97 GLU A N 1
ATOM 765 C CA . GLU A 1 97 ? 3.055 63.967 22.572 1.00 28.08 97 GLU A CA 1
ATOM 766 C C . GLU A 1 97 ? 3.946 62.701 22.604 1.00 28.08 97 GLU A C 1
ATOM 768 O O . GLU A 1 97 ? 3.517 61.549 22.547 1.00 28.08 97 GLU A O 1
ATOM 773 N N . ARG A 1 98 ? 5.254 62.979 22.711 1.00 24.70 98 ARG A N 1
ATOM 774 C CA . ARG A 1 98 ? 6.389 62.050 22.853 1.00 24.70 98 ARG A CA 1
ATOM 775 C C . ARG A 1 98 ? 6.450 61.406 24.249 1.00 24.70 98 ARG A C 1
ATOM 777 O O . ARG A 1 98 ? 6.109 62.066 25.223 1.00 24.70 98 ARG A O 1
ATOM 784 N N . LEU A 1 99 ? 7.154 60.273 24.374 1.00 25.72 99 LEU A N 1
ATOM 785 C CA . LEU A 1 99 ? 8.493 60.259 25.006 1.00 25.72 99 LEU A CA 1
ATOM 786 C C . LEU A 1 99 ? 9.241 58.924 24.835 1.00 25.72 99 LEU A C 1
ATOM 788 O O . LEU A 1 99 ? 8.661 57.897 24.496 1.00 25.72 99 LEU A O 1
ATOM 792 N N . GLU A 1 100 ? 10.558 58.995 25.021 1.00 25.73 100 GLU A N 1
ATOM 793 C CA . GLU A 1 100 ? 11.530 57.898 24.930 1.00 25.73 100 GLU A CA 1
ATOM 794 C C . GLU A 1 100 ? 11.906 57.367 26.338 1.00 25.73 100 GLU A C 1
ATOM 796 O O . GLU A 1 100 ? 11.367 57.831 27.342 1.00 25.73 100 GLU A O 1
ATOM 801 N N . LEU A 1 101 ? 12.938 56.507 26.377 1.00 24.72 101 LEU A N 1
ATOM 802 C CA . LEU A 1 101 ? 13.821 56.172 27.513 1.00 24.72 101 LEU A CA 1
ATOM 803 C C . LEU A 1 101 ? 13.356 55.081 28.507 1.00 24.72 101 LEU A C 1
ATOM 805 O O . LEU A 1 101 ? 12.188 55.008 28.866 1.00 24.72 101 LEU A O 1
ATOM 809 N N . GLU A 1 102 ? 14.245 54.253 29.082 1.00 26.23 102 GLU A N 1
ATOM 810 C CA . GLU A 1 102 ? 15.547 53.702 28.626 1.00 26.23 102 GLU A CA 1
ATOM 811 C C . GLU A 1 102 ? 16.011 52.597 29.623 1.00 26.23 102 GLU A C 1
ATOM 813 O O . GLU A 1 102 ? 15.265 52.235 30.531 1.00 26.23 102 GLU A O 1
ATOM 818 N N . LEU A 1 103 ? 17.275 52.158 29.500 1.00 25.08 103 LEU A N 1
ATOM 819 C CA . LEU A 1 103 ? 18.088 51.335 30.418 1.00 25.08 103 LEU A CA 1
ATOM 820 C C . LEU A 1 103 ? 17.762 49.819 30.446 1.00 25.08 103 LEU A C 1
ATOM 822 O O . LEU A 1 103 ? 16.604 49.422 30.461 1.00 25.08 103 LEU A O 1
ATOM 826 N N . TRP A 1 104 ? 18.714 48.877 30.307 1.00 24.02 104 TRP A N 1
ATOM 827 C CA . TRP A 1 104 ? 20.073 48.695 30.891 1.00 24.02 104 TRP A CA 1
ATOM 828 C C . TRP A 1 104 ? 20.052 48.099 32.318 1.00 24.02 104 TRP A C 1
ATOM 830 O O . TRP A 1 104 ? 19.193 48.448 33.115 1.00 24.02 104 TRP A O 1
ATOM 840 N N . GLU A 1 105 ? 20.971 47.209 32.728 1.00 25.86 105 GLU A N 1
ATOM 841 C CA . GLU A 1 105 ? 22.123 46.600 32.026 1.00 25.86 105 GLU A CA 1
ATOM 842 C C . GLU A 1 105 ? 22.574 45.266 32.683 1.00 25.86 105 GLU A C 1
ATOM 844 O O . GLU A 1 105 ? 21.975 44.801 33.649 1.00 25.86 105 GLU A O 1
ATOM 849 N N . SER A 1 106 ? 23.739 44.766 32.239 1.00 25.05 106 SER A N 1
ATOM 850 C CA . SER A 1 106 ? 24.698 43.883 32.938 1.00 25.05 106 SER A CA 1
ATOM 851 C C . SER A 1 106 ? 24.499 42.361 32.777 1.00 25.05 106 SER A C 1
ATOM 853 O O . SER A 1 106 ? 23.422 41.841 33.026 1.00 25.05 106 SER A O 1
ATOM 855 N N . ASN A 1 107 ? 25.434 41.601 32.171 1.00 24.06 107 ASN A N 1
ATOM 856 C CA . ASN A 1 107 ? 26.883 41.367 32.434 1.00 24.06 107 ASN A CA 1
ATOM 857 C C . ASN A 1 107 ? 27.101 40.344 33.591 1.00 24.06 107 ASN A C 1
ATOM 859 O O . ASN A 1 107 ? 26.431 40.445 34.605 1.00 24.06 107 ASN A O 1
ATOM 863 N N . LYS A 1 108 ? 28.038 39.370 33.555 1.00 24.69 108 LYS A N 1
ATOM 864 C CA . LYS A 1 108 ? 29.123 39.069 32.588 1.00 24.69 108 LYS A CA 1
ATOM 865 C C . LYS A 1 108 ? 29.684 37.628 32.738 1.00 24.69 108 LYS A C 1
ATOM 867 O O . LYS A 1 108 ? 29.879 37.181 33.857 1.00 24.69 108 LYS A O 1
ATOM 872 N N . VAL A 1 109 ? 30.055 37.016 31.603 1.00 23.92 109 VAL A N 1
ATOM 873 C CA . VAL A 1 109 ? 31.307 36.254 31.311 1.00 23.92 109 VAL A CA 1
ATOM 874 C C . VAL A 1 109 ? 31.816 35.144 32.259 1.00 23.92 109 VAL A C 1
ATOM 876 O O . VAL A 1 109 ? 32.202 35.411 33.390 1.00 23.92 109 VAL A O 1
ATOM 879 N N . VAL A 1 110 ? 32.040 33.951 31.678 1.00 24.28 110 VAL A N 1
ATOM 880 C CA . VAL A 1 110 ? 33.273 33.119 31.772 1.00 24.28 110 VAL A CA 1
ATOM 881 C C . VAL A 1 110 ? 33.307 32.120 30.580 1.00 24.28 110 VAL A C 1
ATOM 883 O O . VAL A 1 110 ? 32.336 32.050 29.827 1.00 24.28 110 VAL A O 1
ATOM 886 N N . SER A 1 111 ? 34.433 31.439 30.325 1.00 24.59 111 SER A N 1
ATOM 887 C CA . SER A 1 111 ? 34.743 30.637 29.112 1.00 24.59 111 SER A CA 1
ATOM 888 C C . SER A 1 111 ? 35.639 29.405 29.458 1.00 24.59 111 SER A C 1
ATOM 890 O O . SER A 1 111 ? 35.779 29.127 30.646 1.00 24.59 111 SER A O 1
ATOM 892 N N . PHE A 1 112 ? 36.237 28.560 28.587 1.00 25.88 112 PHE A N 1
ATOM 893 C CA . PHE A 1 112 ? 36.758 28.665 27.200 1.00 25.88 112 PHE A CA 1
ATOM 894 C C . PHE A 1 112 ? 37.052 27.260 26.572 1.00 25.88 112 PHE A C 1
ATOM 896 O O . PHE A 1 112 ? 37.301 26.323 27.323 1.00 25.88 112 PHE A O 1
ATOM 903 N N . ASN A 1 113 ? 37.186 27.199 25.228 1.00 27.11 113 ASN A N 1
ATOM 904 C CA . ASN A 1 113 ? 38.092 26.329 24.418 1.00 27.11 113 ASN A CA 1
ATOM 905 C C . ASN A 1 113 ? 37.841 24.784 24.319 1.00 27.11 113 ASN A C 1
ATOM 907 O O . ASN A 1 113 ? 37.329 24.174 25.247 1.00 27.11 113 ASN A O 1
ATOM 911 N N . ASP A 1 114 ? 38.183 24.063 23.225 1.00 28.75 114 ASP A N 1
ATOM 912 C CA . ASP A 1 114 ? 38.819 24.470 21.944 1.00 28.75 114 ASP A CA 1
ATOM 913 C C . ASP A 1 114 ? 38.649 23.488 20.744 1.00 28.75 114 ASP A C 1
ATOM 915 O O . ASP A 1 114 ? 38.298 22.326 20.932 1.00 28.75 114 ASP A O 1
ATOM 919 N N . ASN A 1 115 ? 39.081 23.946 19.551 1.00 25.62 115 ASN A N 1
ATOM 920 C CA . ASN A 1 115 ? 39.477 23.200 18.326 1.00 25.62 115 ASN A CA 1
ATOM 921 C C . ASN A 1 115 ? 38.415 22.523 17.414 1.00 25.62 115 ASN A C 1
ATOM 923 O O . ASN A 1 115 ? 38.037 21.374 17.627 1.00 25.62 115 ASN A O 1
ATOM 927 N N . ILE A 1 116 ? 38.144 23.120 16.238 1.00 24.95 116 ILE A N 1
ATOM 928 C CA . ILE A 1 116 ? 38.844 22.811 14.958 1.00 24.95 116 ILE A CA 1
ATOM 929 C C . ILE A 1 116 ? 38.541 23.900 13.894 1.00 24.95 116 ILE A C 1
ATOM 931 O O . ILE A 1 116 ? 37.541 24.607 13.974 1.00 24.95 116 ILE A O 1
ATOM 935 N N . THR A 1 117 ? 39.449 24.076 12.927 1.00 23.20 117 THR A N 1
ATOM 936 C CA . THR A 1 117 ? 39.563 25.252 12.037 1.00 23.20 117 THR A CA 1
ATOM 937 C C . THR A 1 117 ? 38.846 25.123 10.682 1.00 23.20 117 THR A C 1
ATOM 939 O O . THR A 1 117 ? 38.917 24.078 10.039 1.00 23.20 117 THR A O 1
ATOM 942 N N . ILE A 1 118 ? 38.305 26.238 10.169 1.00 23.56 118 ILE A N 1
ATOM 943 C CA . ILE A 1 118 ? 38.077 26.497 8.730 1.00 23.56 118 ILE A CA 1
ATOM 944 C C . ILE A 1 118 ? 38.817 27.797 8.352 1.00 23.56 118 ILE A C 1
ATOM 946 O O . ILE A 1 118 ? 38.993 28.672 9.197 1.00 23.56 118 ILE A O 1
ATOM 950 N N . VAL A 1 119 ? 39.307 27.905 7.110 1.00 24.02 119 VAL A N 1
ATOM 951 C CA . VAL A 1 119 ? 40.201 28.986 6.648 1.00 24.02 119 VAL A CA 1
ATOM 952 C C . VAL A 1 119 ? 39.510 29.892 5.622 1.00 24.02 119 VAL A C 1
ATOM 954 O O . VAL A 1 119 ? 39.072 29.416 4.577 1.00 24.02 119 VAL A O 1
ATOM 957 N N . GLU A 1 120 ? 39.493 31.202 5.880 1.00 23.08 120 GLU A N 1
ATOM 958 C CA . GLU A 1 120 ? 39.221 32.254 4.885 1.00 23.08 120 GLU A CA 1
ATOM 959 C C . GLU A 1 120 ? 40.524 32.837 4.317 1.00 23.08 120 GLU A C 1
ATOM 961 O O . GLU A 1 120 ? 41.493 32.946 5.057 1.00 23.08 120 GLU A O 1
ATOM 966 N N . TYR A 1 121 ? 40.523 33.280 3.050 1.00 23.41 121 TYR A N 1
ATOM 967 C CA . TYR A 1 121 ? 41.337 34.381 2.477 1.00 23.41 121 TYR A CA 1
ATOM 968 C C . TYR A 1 121 ? 41.005 34.509 0.966 1.00 23.41 121 TYR A C 1
ATOM 970 O O . TYR A 1 121 ? 40.851 33.485 0.308 1.00 23.41 121 TYR A O 1
ATOM 978 N N . SER A 1 122 ? 40.993 35.666 0.287 1.00 25.09 122 SER A N 1
ATOM 979 C CA . SER A 1 122 ? 40.431 37.006 0.572 1.00 25.09 122 SER A CA 1
ATOM 980 C C . SER A 1 122 ? 40.372 37.811 -0.755 1.00 25.09 122 SER A C 1
ATOM 982 O O . SER A 1 122 ? 40.863 37.332 -1.779 1.00 25.09 122 SER A O 1
ATOM 984 N N . SER A 1 123 ? 39.821 39.039 -0.743 1.00 23.81 123 SER A N 1
ATOM 985 C CA . SER A 1 123 ? 40.389 40.282 -1.345 1.00 23.81 123 SER A CA 1
ATOM 986 C C . SER A 1 123 ? 39.327 41.273 -1.866 1.00 23.81 123 SER A C 1
ATOM 988 O O . SER A 1 123 ? 38.184 40.909 -2.134 1.00 23.81 123 SER A O 1
ATOM 990 N N . SER A 1 124 ? 39.682 42.564 -1.927 1.00 23.83 124 SER A N 1
ATOM 991 C CA . SER A 1 124 ? 38.769 43.700 -2.171 1.00 23.83 124 SER A CA 1
ATOM 992 C C . SER A 1 124 ? 39.519 44.931 -2.743 1.00 23.83 124 SER A C 1
ATOM 994 O O . SER A 1 124 ? 40.648 44.773 -3.200 1.00 23.83 124 SER A O 1
ATOM 996 N N . ILE A 1 125 ? 38.917 46.141 -2.650 1.00 25.25 125 ILE A N 1
ATOM 997 C CA . ILE A 1 125 ? 39.413 47.505 -3.020 1.00 25.25 125 ILE A CA 1
ATOM 998 C C . ILE A 1 125 ? 38.975 47.951 -4.443 1.00 25.25 125 ILE A C 1
ATOM 1000 O O . ILE A 1 125 ? 39.478 47.432 -5.429 1.00 25.25 125 ILE A O 1
ATOM 1004 N N . ILE A 1 126 ? 37.916 48.762 -4.655 1.00 26.62 126 ILE A N 1
ATOM 1005 C CA . ILE A 1 126 ? 37.578 50.169 -4.265 1.00 26.62 126 ILE A CA 1
ATOM 1006 C C . ILE A 1 126 ? 38.137 51.243 -5.229 1.00 26.62 126 ILE A C 1
ATOM 1008 O O . ILE A 1 126 ? 39.349 51.404 -5.306 1.00 26.62 126 ILE A O 1
ATOM 1012 N N . SER A 1 127 ? 37.243 52.046 -5.854 1.00 23.62 127 SER A N 1
ATOM 1013 C CA . SER A 1 127 ? 37.365 53.500 -6.192 1.00 23.62 127 SER A CA 1
ATOM 1014 C C . SER A 1 127 ? 36.389 53.913 -7.329 1.00 23.62 127 SER A C 1
ATOM 1016 O O . SER A 1 127 ? 36.252 53.150 -8.276 1.00 23.62 127 SER A O 1
ATOM 1018 N N . SER A 1 128 ? 35.733 55.090 -7.382 1.00 24.62 128 SER A N 1
ATOM 1019 C CA . SER A 1 128 ? 35.299 56.053 -6.342 1.00 24.62 128 SER A CA 1
ATOM 1020 C C . SER A 1 128 ? 34.286 57.103 -6.895 1.00 24.62 128 SER A C 1
ATOM 1022 O O . SER A 1 128 ? 34.249 57.361 -8.091 1.00 24.62 128 SER A O 1
ATOM 1024 N N . LYS A 1 129 ? 33.496 57.716 -5.989 1.00 23.41 129 LYS A N 1
ATOM 1025 C CA . LYS A 1 129 ? 32.832 59.055 -6.029 1.00 23.41 129 LYS A CA 1
ATOM 1026 C C . LYS A 1 129 ? 32.194 59.612 -7.331 1.00 23.41 129 LYS A C 1
ATOM 1028 O O . LYS A 1 129 ? 32.914 60.127 -8.177 1.00 23.41 129 LYS A O 1
ATOM 1033 N N . VAL A 1 130 ? 30.868 59.850 -7.300 1.00 24.31 130 VAL A N 1
ATOM 1034 C CA . VAL A 1 130 ? 30.247 61.137 -7.728 1.00 24.31 130 VAL A CA 1
ATOM 1035 C C . VAL A 1 130 ? 29.017 61.484 -6.866 1.00 24.31 130 VAL A C 1
ATOM 1037 O O . VAL A 1 130 ? 28.089 60.692 -6.759 1.00 24.31 130 VAL A O 1
ATOM 1040 N N . THR A 1 131 ? 28.985 62.713 -6.347 1.00 23.86 131 THR A N 1
ATOM 1041 C CA . THR A 1 131 ? 27.792 63.530 -6.016 1.00 23.86 131 THR A CA 1
ATOM 1042 C C . THR A 1 131 ? 28.195 64.986 -6.268 1.00 23.86 131 THR A C 1
ATOM 1044 O O . THR A 1 131 ? 29.345 65.308 -5.944 1.00 23.86 131 THR A O 1
ATOM 1047 N N . PRO A 1 132 ? 27.335 65.870 -6.818 1.00 29.91 132 PRO A N 1
ATOM 1048 C CA . PRO A 1 132 ? 26.759 66.892 -5.922 1.00 29.91 132 PRO A CA 1
ATOM 1049 C C . PRO A 1 132 ? 25.409 67.548 -6.337 1.00 29.91 132 PRO A C 1
ATOM 1051 O O . PRO A 1 132 ? 25.067 67.646 -7.510 1.00 29.91 132 PRO A O 1
ATOM 1054 N N . THR A 1 133 ? 24.773 68.171 -5.333 1.00 22.94 133 THR A N 1
ATOM 1055 C CA . THR A 1 133 ? 23.968 69.426 -5.367 1.00 22.94 133 THR A CA 1
ATOM 1056 C C . THR A 1 133 ? 22.610 69.537 -6.087 1.00 22.94 133 THR A C 1
ATOM 1058 O O . THR A 1 133 ? 22.392 69.087 -7.204 1.00 22.94 133 THR A O 1
ATOM 1061 N N . CYS A 1 134 ? 21.713 70.258 -5.403 1.00 22.00 134 CYS A N 1
ATOM 1062 C CA . CYS A 1 134 ? 20.319 70.568 -5.732 1.00 22.00 134 CYS A CA 1
ATOM 1063 C C . CYS A 1 134 ? 20.145 71.775 -6.680 1.00 22.00 134 CYS A C 1
ATOM 1065 O O . CYS A 1 134 ? 21.010 72.647 -6.708 1.00 22.00 134 CYS A O 1
ATOM 1067 N N . CYS A 1 135 ? 18.948 71.932 -7.275 1.00 21.75 135 CYS A N 1
ATOM 1068 C CA . CYS A 1 135 ? 18.169 73.182 -7.155 1.00 21.75 135 CYS A CA 1
ATOM 1069 C C . CYS A 1 135 ? 16.675 73.034 -7.546 1.00 21.75 135 CYS A C 1
ATOM 1071 O O . CYS A 1 135 ? 16.277 72.054 -8.166 1.00 21.75 135 CYS A O 1
ATOM 1073 N N . CYS A 1 136 ? 15.862 74.008 -7.120 1.00 21.30 136 CYS A N 1
ATOM 1074 C CA . CYS A 1 136 ? 14.390 74.120 -7.255 1.00 21.30 136 CYS A CA 1
ATOM 1075 C C . CYS A 1 136 ? 13.928 74.625 -8.662 1.00 21.30 136 CYS A C 1
ATOM 1077 O O . CYS A 1 136 ? 14.817 74.924 -9.461 1.00 21.30 136 CYS A O 1
ATOM 1079 N N . PRO A 1 137 ? 12.610 74.790 -8.996 1.00 35.47 137 PRO A N 1
ATOM 1080 C CA . PRO A 1 137 ? 11.441 74.881 -8.097 1.00 35.47 137 PRO A CA 1
ATOM 1081 C C . PRO A 1 137 ? 10.132 74.126 -8.461 1.00 35.47 137 PRO A C 1
ATOM 1083 O O . PRO A 1 137 ? 9.753 73.939 -9.613 1.00 35.47 137 PRO A O 1
ATOM 1086 N N . THR A 1 138 ? 9.384 73.816 -7.399 1.00 23.94 138 THR A N 1
ATOM 1087 C CA . THR A 1 138 ? 7.950 74.104 -7.150 1.00 23.94 138 THR A CA 1
ATOM 1088 C C . THR A 1 138 ? 7.101 74.725 -8.283 1.00 23.94 138 THR A C 1
ATOM 1090 O O . THR A 1 138 ? 7.428 75.817 -8.745 1.00 23.94 138 THR A O 1
ATOM 1093 N N . SER A 1 139 ? 5.899 74.180 -8.564 1.00 22.73 139 SER A N 1
ATOM 1094 C CA . SER A 1 139 ? 4.601 74.872 -8.300 1.00 22.73 139 SER A CA 1
ATOM 1095 C C . SER A 1 139 ? 3.340 74.223 -8.901 1.00 22.73 139 SER A C 1
ATOM 1097 O O . SER A 1 139 ? 3.288 73.802 -10.050 1.00 22.73 139 SER A O 1
ATOM 1099 N N . ILE A 1 140 ? 2.283 74.255 -8.087 1.00 26.09 140 ILE A N 1
ATOM 1100 C CA . ILE A 1 140 ? 0.881 73.899 -8.355 1.00 26.09 140 ILE A CA 1
ATOM 1101 C C . ILE A 1 140 ? 0.242 74.758 -9.467 1.00 26.09 140 ILE A C 1
ATOM 1103 O O . ILE A 1 140 ? 0.443 75.968 -9.516 1.00 26.09 140 ILE A O 1
ATOM 1107 N N . THR A 1 141 ? -0.664 74.174 -10.261 1.00 29.09 141 THR A N 1
ATOM 1108 C CA . THR A 1 141 ? -1.814 74.872 -10.888 1.00 29.09 141 THR A CA 1
ATOM 1109 C C . THR A 1 141 ? -2.965 73.860 -11.035 1.00 29.09 141 THR A C 1
ATOM 1111 O O . THR A 1 141 ? -2.923 72.984 -11.887 1.00 29.09 141 THR A O 1
ATOM 1114 N N . ILE A 1 142 ? -3.889 73.787 -10.068 1.00 25.11 142 ILE A N 1
ATOM 1115 C CA . ILE A 1 142 ? -5.230 74.415 -10.138 1.00 25.11 142 ILE A CA 1
ATOM 1116 C C . ILE A 1 142 ? -5.980 73.956 -11.409 1.00 25.11 142 ILE A C 1
ATOM 1118 O O . ILE A 1 142 ? -5.737 74.469 -12.492 1.00 25.11 142 ILE A O 1
ATOM 1122 N N . LEU A 1 143 ? -6.881 72.967 -11.367 1.00 26.69 143 LEU A N 1
ATOM 1123 C CA . LEU A 1 143 ? -8.107 72.883 -10.544 1.00 26.69 143 LEU A CA 1
ATOM 1124 C C . LEU A 1 143 ? -9.044 74.094 -10.748 1.00 26.69 143 LEU A C 1
ATOM 1126 O O . LEU A 1 143 ? -9.370 74.830 -9.819 1.00 26.69 143 LEU A O 1
ATOM 1130 N N . LYS A 1 144 ? -9.451 74.308 -12.006 1.00 22.70 144 LYS A N 1
ATOM 1131 C CA . LYS A 1 144 ? -10.579 75.140 -12.480 1.00 22.70 144 LYS A CA 1
ATOM 1132 C C . LYS A 1 144 ? -10.755 74.806 -13.975 1.00 22.70 144 LYS A C 1
ATOM 1134 O O . LYS A 1 144 ? -9.803 74.957 -14.721 1.00 22.70 144 LYS A O 1
ATOM 1139 N N . GLN A 1 145 ? -11.896 74.354 -14.501 1.00 23.58 145 GLN A N 1
ATOM 1140 C CA . GLN A 1 145 ? -13.299 74.476 -14.071 1.00 23.58 145 GLN A CA 1
ATOM 1141 C C . GLN A 1 145 ? -14.142 73.268 -14.591 1.00 23.58 145 GLN A C 1
ATOM 1143 O O . GLN A 1 145 ? -13.585 72.283 -15.057 1.00 23.58 145 GLN A O 1
ATOM 1148 N N . TRP A 1 146 ? -15.479 73.398 -14.593 1.00 24.45 146 TRP A N 1
ATOM 1149 C CA . TRP A 1 146 ? -16.464 72.558 -15.315 1.00 24.45 146 TRP A CA 1
ATOM 1150 C C . TRP A 1 146 ? -16.916 71.226 -14.697 1.00 24.45 146 TRP A C 1
ATOM 1152 O O . TRP A 1 146 ? -17.282 70.291 -15.402 1.00 24.45 146 TRP A O 1
ATOM 1162 N N . LEU A 1 147 ? -17.200 71.258 -13.392 1.00 24.55 147 LEU A N 1
ATOM 1163 C CA . LEU A 1 147 ? -18.575 70.920 -12.996 1.00 24.55 147 LEU A CA 1
ATOM 1164 C C . LEU A 1 147 ? -19.466 72.149 -13.258 1.00 24.55 147 LEU A C 1
ATOM 1166 O O . LEU A 1 147 ? -19.516 73.078 -12.452 1.00 24.55 147 LEU A O 1
ATOM 1170 N N . ARG A 1 148 ? -20.121 72.206 -14.425 1.00 26.23 148 ARG A N 1
ATOM 1171 C CA . ARG A 1 148 ? -21.100 73.255 -14.771 1.00 26.23 148 ARG A CA 1
ATOM 1172 C C . ARG A 1 148 ? -22.046 72.781 -15.881 1.00 26.23 148 ARG A C 1
ATOM 1174 O O . ARG A 1 148 ? -21.605 72.638 -17.011 1.00 26.23 148 ARG A O 1
ATOM 1181 N N . LEU A 1 149 ? -23.340 72.676 -15.546 1.00 25.81 149 LEU A N 1
ATOM 1182 C CA . LEU A 1 149 ? -24.494 72.423 -16.433 1.00 25.81 149 LEU A CA 1
ATOM 1183 C C . LEU A 1 149 ? -24.431 71.084 -17.219 1.00 25.81 149 LEU A C 1
ATOM 1185 O O . LEU A 1 149 ? -23.481 70.803 -17.924 1.00 25.81 149 LEU A O 1
ATOM 1189 N N . ILE A 1 150 ? -25.431 70.194 -17.225 1.00 24.34 150 ILE A N 1
ATOM 1190 C CA . ILE A 1 150 ? -26.857 70.300 -16.862 1.00 24.34 150 ILE A CA 1
ATOM 1191 C C . ILE A 1 150 ? -27.493 71.607 -17.349 1.00 24.34 150 ILE A C 1
ATOM 1193 O O . ILE A 1 150 ? -27.855 72.472 -16.554 1.00 24.34 150 ILE A O 1
ATOM 1197 N N . ARG A 1 151 ? -27.609 71.736 -18.678 1.00 24.89 151 ARG A N 1
ATOM 1198 C CA . ARG A 1 151 ? -28.785 72.245 -19.420 1.00 24.89 151 ARG A CA 1
ATOM 1199 C C . ARG A 1 151 ? -28.415 72.485 -20.888 1.00 24.89 151 ARG A C 1
ATOM 1201 O O . ARG A 1 151 ? -27.941 73.556 -21.241 1.00 24.89 151 ARG A O 1
ATOM 1208 N N . PHE A 1 152 ? -28.814 71.558 -21.752 1.00 23.42 152 PHE A N 1
ATOM 1209 C CA . PHE A 1 152 ? -29.512 71.950 -22.975 1.00 23.42 152 PHE A CA 1
ATOM 1210 C C . PHE A 1 152 ? -30.802 71.134 -23.067 1.00 23.42 152 PHE A C 1
ATOM 1212 O O . PHE A 1 152 ? -30.810 69.930 -22.825 1.00 23.42 152 PHE A O 1
ATOM 1219 N N . LYS A 1 153 ? -31.926 71.817 -23.295 1.00 23.03 153 LYS A N 1
ATOM 1220 C CA . LYS A 1 153 ? -33.283 71.251 -23.242 1.00 23.03 153 LYS A CA 1
ATOM 1221 C C . LYS A 1 153 ? -34.027 71.707 -24.501 1.00 23.03 153 LYS A C 1
ATOM 1223 O O . LYS A 1 153 ? -33.929 72.878 -24.841 1.00 23.03 153 LYS A O 1
ATOM 1228 N N . LYS A 1 154 ? -34.831 70.815 -25.097 1.00 22.22 154 LYS A N 1
ATOM 1229 C CA . LYS A 1 154 ? -35.777 71.048 -26.218 1.00 22.22 154 LYS A CA 1
ATOM 1230 C C . LYS A 1 154 ? -35.202 71.441 -27.600 1.00 22.22 154 LYS A C 1
ATOM 1232 O O . LYS A 1 154 ? -35.066 72.622 -27.890 1.00 22.22 154 LYS A O 1
ATOM 1237 N N . ALA A 1 155 ? -35.114 70.453 -28.495 1.00 23.11 155 ALA A N 1
ATOM 1238 C CA . ALA A 1 155 ? -35.611 70.448 -29.892 1.00 23.11 155 ALA A CA 1
ATOM 1239 C C . ALA A 1 155 ? -35.273 69.073 -30.515 1.00 23.11 155 ALA A C 1
ATOM 1241 O O . ALA A 1 155 ? -34.192 68.576 -30.226 1.00 23.11 155 ALA A O 1
ATOM 1242 N N . LEU A 1 156 ? -36.072 68.364 -31.328 1.00 23.52 156 LEU A N 1
ATOM 1243 C CA . LEU A 1 156 ? -37.495 68.379 -31.746 1.00 23.52 156 LEU A CA 1
ATOM 1244 C C . LEU A 1 156 ? -37.869 66.860 -31.864 1.00 23.52 156 LEU A C 1
ATOM 1246 O O . LEU A 1 156 ? -37.029 66.102 -32.325 1.00 23.52 156 LEU A O 1
ATOM 1250 N N . ARG A 1 157 ? -38.944 66.290 -31.287 1.00 23.95 157 ARG A N 1
ATOM 1251 C CA . ARG A 1 157 ? -40.404 66.358 -31.584 1.00 23.95 157 ARG A CA 1
ATOM 1252 C C . ARG A 1 157 ? -40.870 65.409 -32.721 1.00 23.95 157 ARG A C 1
ATOM 1254 O O . ARG A 1 157 ? -40.233 65.395 -33.766 1.00 23.95 157 ARG A O 1
ATOM 1261 N N . HIS A 1 158 ? -42.051 64.782 -32.523 1.00 28.27 158 HIS A N 1
ATOM 1262 C CA . HIS A 1 158 ? -42.818 63.844 -33.397 1.00 28.27 158 HIS A CA 1
ATOM 1263 C C . HIS A 1 158 ? -42.399 62.353 -33.297 1.00 28.27 158 HIS A C 1
ATOM 1265 O O . HIS A 1 158 ? -41.205 62.094 -33.247 1.00 28.27 158 HIS A O 1
ATOM 1271 N N . TYR A 1 159 ? -43.274 61.325 -33.233 1.00 26.70 159 TYR A N 1
ATOM 1272 C CA . TYR A 1 159 ? -44.758 61.181 -33.151 1.00 26.70 159 TYR A CA 1
ATOM 1273 C C . TYR A 1 159 ? -45.105 60.163 -32.012 1.00 26.70 159 TYR A C 1
ATOM 1275 O O . TYR A 1 159 ? -44.369 59.200 -31.850 1.00 26.70 159 TYR A O 1
ATOM 1283 N N . VAL A 1 160 ? -46.004 60.449 -31.046 1.00 23.09 160 VAL A N 1
ATOM 1284 C CA . VAL A 1 160 ? -47.466 60.113 -30.934 1.00 23.09 160 VAL A CA 1
ATOM 1285 C C . VAL A 1 160 ? -47.804 58.647 -30.540 1.00 23.09 160 VAL A C 1
ATOM 1287 O O . VAL A 1 160 ? -47.254 57.717 -31.107 1.00 23.09 160 VAL A O 1
ATOM 1290 N N . VAL A 1 161 ? -48.707 58.450 -29.551 1.00 23.88 161 VAL A N 1
ATOM 1291 C CA . VAL A 1 161 ? -49.039 57.156 -28.882 1.00 23.88 161 VAL A CA 1
ATOM 1292 C C . VAL A 1 161 ? -50.486 57.135 -28.326 1.00 23.88 161 VAL A C 1
ATOM 1294 O O . VAL A 1 161 ? -50.849 58.096 -27.645 1.00 23.88 161 VAL A O 1
ATOM 1297 N N . PRO A 1 162 ? -51.279 56.049 -28.519 1.00 44.19 162 PRO A N 1
ATOM 1298 C CA . PRO A 1 162 ? -52.445 55.764 -27.656 1.00 44.19 162 PRO A CA 1
ATOM 1299 C C . PRO A 1 162 ? -52.743 54.263 -27.335 1.00 44.19 162 PRO A C 1
ATOM 1301 O O . PRO A 1 162 ? -53.265 53.534 -28.167 1.00 44.19 162 PRO A O 1
ATOM 1304 N N . PHE A 1 163 ? -52.464 53.850 -26.090 1.00 24.98 163 PHE A N 1
ATOM 1305 C CA . PHE A 1 163 ? -53.387 53.243 -25.091 1.00 24.98 163 PHE A CA 1
ATOM 1306 C C . PHE A 1 163 ? -54.431 52.104 -25.355 1.00 24.98 163 PHE A C 1
ATOM 1308 O O . PHE A 1 163 ? -55.229 52.163 -26.279 1.00 24.98 163 PHE A O 1
ATOM 1315 N N . LEU A 1 164 ? -54.585 51.277 -24.290 1.00 24.98 164 LEU A N 1
ATOM 1316 C CA . LEU A 1 164 ? -55.816 50.671 -23.690 1.00 24.98 164 LEU A CA 1
ATOM 1317 C C . LEU A 1 164 ? -56.564 49.474 -24.334 1.00 24.98 164 LEU A C 1
ATOM 1319 O O . LEU A 1 164 ? -56.727 49.386 -25.543 1.00 24.98 164 LEU A O 1
ATOM 1323 N N . GLY A 1 165 ? -57.138 48.615 -23.464 1.00 22.91 165 GLY A N 1
ATOM 1324 C CA . GLY A 1 165 ? -58.222 47.669 -23.804 1.00 22.91 165 GLY A CA 1
ATOM 1325 C C . GLY A 1 165 ? -58.386 46.443 -22.876 1.00 22.91 165 GLY A C 1
ATOM 1326 O O . GLY A 1 165 ? -57.726 45.432 -23.077 1.00 22.91 165 GLY A O 1
ATOM 1327 N N . LEU A 1 166 ? -59.308 46.498 -21.904 1.00 24.38 166 LEU A N 1
ATOM 1328 C CA . LEU A 1 166 ? -59.900 45.330 -21.201 1.00 24.38 166 LEU A CA 1
ATOM 1329 C C . LEU A 1 166 ? -61.371 45.157 -21.689 1.00 24.38 166 LEU A C 1
ATOM 1331 O O . LEU A 1 166 ? -61.815 46.060 -22.390 1.00 24.38 166 LEU A O 1
ATOM 1335 N N . VAL A 1 167 ? -62.126 44.118 -21.243 1.00 23.95 167 VAL A N 1
ATOM 1336 C CA . VAL A 1 167 ? -63.633 43.993 -21.168 1.00 23.95 167 VAL A CA 1
ATOM 1337 C C . VAL A 1 167 ? -64.344 42.853 -21.984 1.00 23.95 167 VAL A C 1
ATOM 1339 O O . VAL A 1 167 ? -64.617 43.005 -23.164 1.00 23.95 167 VAL A O 1
ATOM 1342 N N . VAL A 1 168 ? -64.755 41.771 -21.271 1.00 24.20 168 VAL A N 1
ATOM 1343 C CA . VAL A 1 168 ? -66.132 41.153 -21.180 1.00 24.20 168 VAL A CA 1
ATOM 1344 C C . VAL A 1 168 ? -66.784 40.248 -22.289 1.00 24.20 168 VAL A C 1
ATOM 1346 O O . VAL A 1 168 ? -67.241 40.729 -23.314 1.00 24.20 168 VAL A O 1
ATOM 1349 N N . VAL A 1 169 ? -67.026 38.968 -21.902 1.00 22.23 169 VAL A N 1
ATOM 1350 C CA . VAL A 1 169 ? -68.252 38.094 -22.039 1.00 22.23 169 VAL A CA 1
ATOM 1351 C C . VAL A 1 169 ? -68.654 37.318 -23.339 1.00 22.23 169 VAL A C 1
ATOM 1353 O O . VAL A 1 169 ? -68.396 37.708 -24.468 1.00 22.23 169 VAL A O 1
ATOM 1356 N N . LEU A 1 170 ? -69.292 36.154 -23.069 1.00 20.94 170 LEU A N 1
ATOM 1357 C CA . LEU A 1 170 ? -70.034 35.116 -23.852 1.00 20.94 170 LEU A CA 1
ATOM 1358 C C . LEU A 1 170 ? -71.297 35.647 -24.623 1.00 20.94 170 LEU A C 1
ATOM 1360 O O . LEU A 1 170 ? -71.517 36.851 -24.511 1.00 20.94 170 LEU A O 1
ATOM 1364 N N . PRO A 1 171 ? -72.192 34.864 -25.323 1.00 42.22 171 PRO A N 1
ATOM 1365 C CA . PRO A 1 171 ? -72.475 33.398 -25.290 1.00 42.22 171 PRO A CA 1
ATOM 1366 C C . PRO A 1 171 ? -72.878 32.699 -26.645 1.00 42.22 171 PRO A C 1
ATOM 1368 O O . PRO A 1 171 ? -72.754 33.282 -27.715 1.00 42.22 171 PRO A O 1
ATOM 1371 N N . LEU A 1 172 ? -73.471 31.482 -26.545 1.00 23.08 172 LEU A N 1
ATOM 1372 C CA . LEU A 1 172 ? -74.367 30.743 -27.494 1.00 23.08 172 LEU A CA 1
ATOM 1373 C C . LEU A 1 172 ? -73.756 29.813 -28.588 1.00 23.08 172 LEU A C 1
ATOM 1375 O O . LEU A 1 172 ? -72.637 30.039 -29.020 1.00 23.08 172 LEU A O 1
ATOM 1379 N N . ILE A 1 173 ? -74.477 28.826 -29.184 1.00 23.84 173 ILE A N 1
ATOM 1380 C CA . ILE A 1 173 ? -75.281 27.687 -28.636 1.00 23.84 173 ILE A CA 1
ATOM 1381 C C . ILE A 1 173 ? -75.616 26.629 -29.750 1.00 23.84 173 ILE A C 1
ATOM 1383 O O . ILE A 1 173 ? -75.789 27.009 -30.901 1.00 23.84 173 ILE A O 1
ATOM 1387 N N . TYR A 1 174 ? -75.801 25.336 -29.396 1.00 24.19 174 TYR A N 1
ATOM 1388 C CA . TYR A 1 174 ? -76.489 24.236 -30.156 1.00 24.19 174 TYR A CA 1
ATOM 1389 C C . TYR A 1 174 ? -75.950 23.679 -31.514 1.00 24.19 174 TYR A C 1
ATOM 1391 O O . TYR A 1 174 ? -76.047 24.354 -32.535 1.00 24.19 174 TYR A O 1
ATOM 1399 N N . LYS A 1 175 ? -75.651 22.355 -31.591 1.00 22.80 175 LYS A N 1
ATOM 1400 C CA . LYS A 1 175 ? -76.498 21.293 -32.239 1.00 22.80 175 LYS A CA 1
ATOM 1401 C C . LYS A 1 175 ? -75.854 19.881 -32.330 1.00 22.80 175 LYS A C 1
ATOM 1403 O O . LYS A 1 175 ? -74.642 19.735 -32.405 1.00 22.80 175 LYS A O 1
ATOM 1408 N N . SER A 1 176 ? -76.712 18.856 -32.402 1.00 22.78 176 SER A N 1
ATOM 1409 C CA . SER A 1 176 ? -76.472 17.461 -32.879 1.00 22.78 176 SER A CA 1
ATOM 1410 C C . SER A 1 176 ? -77.469 17.177 -34.054 1.00 22.78 176 SER A C 1
ATOM 1412 O O . SER A 1 176 ? -78.140 18.163 -34.394 1.00 22.78 176 SER A O 1
ATOM 1414 N N . PRO A 1 177 ? -77.666 15.974 -34.694 1.00 41.56 177 PRO A N 1
ATOM 1415 C CA . PRO A 1 177 ? -77.840 14.627 -34.071 1.00 41.56 177 PRO A CA 1
ATOM 1416 C C . PRO A 1 177 ? -77.560 13.340 -34.947 1.00 41.56 177 PRO A C 1
ATOM 1418 O O . PRO A 1 177 ? -77.101 13.438 -36.076 1.00 41.56 177 PRO A O 1
ATOM 1421 N N . MET A 1 178 ? -77.981 12.157 -34.435 1.00 24.70 178 MET A N 1
ATOM 1422 C CA . MET A 1 178 ? -78.455 10.918 -35.141 1.00 24.70 178 MET A CA 1
ATOM 1423 C C . MET A 1 178 ? -77.481 9.955 -35.895 1.00 24.70 178 MET A C 1
ATOM 1425 O O . MET A 1 178 ? -76.449 10.404 -36.369 1.00 24.70 178 MET A O 1
ATOM 1429 N N . ILE A 1 179 ? -77.780 8.649 -36.151 1.00 24.88 179 ILE A N 1
ATOM 1430 C CA . ILE A 1 179 ? -78.495 7.537 -35.424 1.00 24.88 179 ILE A CA 1
ATOM 1431 C C . ILE A 1 179 ? -78.326 6.164 -36.189 1.00 24.88 179 ILE A C 1
ATOM 1433 O O . ILE A 1 179 ? -77.775 6.180 -37.283 1.00 24.88 179 ILE A O 1
ATOM 1437 N N . LEU A 1 180 ? -78.855 5.027 -35.663 1.00 22.88 180 LEU A N 1
ATOM 1438 C CA . LEU A 1 180 ? -78.946 3.625 -36.218 1.00 22.88 180 LEU A CA 1
ATOM 1439 C C . LEU A 1 180 ? -77.692 2.692 -36.147 1.00 22.88 180 LEU A C 1
ATOM 1441 O O . LEU A 1 180 ? -76.575 3.189 -36.165 1.00 22.88 180 LEU A O 1
ATOM 1445 N N . LEU A 1 181 ? -77.790 1.338 -36.206 1.00 24.44 181 LEU A N 1
ATOM 1446 C CA . LEU A 1 181 ? -78.572 0.332 -35.420 1.00 24.44 181 LEU A CA 1
ATOM 1447 C C . LEU A 1 181 ? -78.252 -1.150 -35.832 1.00 24.44 181 LEU A C 1
ATOM 1449 O O . LEU A 1 181 ? -77.701 -1.388 -36.900 1.00 24.44 181 LEU A O 1
ATOM 1453 N N . THR A 1 182 ? -78.721 -2.127 -35.024 1.00 24.39 182 THR A N 1
ATOM 1454 C CA . THR A 1 182 ? -79.118 -3.539 -35.359 1.00 24.39 182 THR A CA 1
ATOM 1455 C C . THR A 1 182 ? -78.102 -4.668 -35.736 1.00 24.39 182 THR A C 1
ATOM 1457 O O . THR A 1 182 ? -77.579 -4.681 -36.839 1.00 24.39 182 THR A O 1
ATOM 1460 N N . THR A 1 183 ? -78.024 -5.701 -34.852 1.00 24.73 183 THR A N 1
ATOM 1461 C CA . THR A 1 183 ? -78.190 -7.195 -35.058 1.00 24.73 183 THR A CA 1
ATOM 1462 C C . THR A 1 183 ? -77.218 -8.038 -35.932 1.00 24.73 183 THR A C 1
ATOM 1464 O O . THR A 1 183 ? -76.668 -7.513 -36.885 1.00 24.73 183 THR A O 1
ATOM 1467 N N . SER A 1 184 ? -76.997 -9.366 -35.748 1.00 24.03 184 SER A N 1
ATOM 1468 C CA . SER A 1 184 ? -77.435 -10.392 -34.747 1.00 24.03 184 SER A CA 1
ATOM 1469 C C . SER A 1 184 ? -76.591 -11.703 -34.776 1.00 24.03 184 SER A C 1
ATOM 1471 O O . SER A 1 184 ? -75.965 -12.006 -35.784 1.00 24.03 184 SER A O 1
ATOM 1473 N N . SER A 1 185 ? -76.672 -12.478 -33.678 1.00 23.20 185 SER A N 1
ATOM 1474 C CA . SER A 1 185 ? -76.472 -13.938 -33.416 1.00 23.20 185 SER A CA 1
ATOM 1475 C C . SER A 1 185 ? -76.463 -14.989 -34.556 1.00 23.20 185 SER A C 1
ATOM 1477 O O . SER A 1 185 ? -77.056 -14.736 -35.597 1.00 23.20 185 SER A O 1
ATOM 1479 N N . THR A 1 186 ? -76.006 -16.259 -34.402 1.00 23.31 186 THR A N 1
ATOM 1480 C CA . THR A 1 186 ? -75.196 -17.040 -33.395 1.00 23.31 186 THR A CA 1
ATOM 1481 C C . THR A 1 186 ? -75.047 -18.507 -33.902 1.00 23.31 186 THR A C 1
ATOM 1483 O O . THR A 1 186 ? -75.992 -18.988 -34.516 1.00 23.31 186 THR A O 1
ATOM 1486 N N . ILE A 1 187 ? -73.961 -19.259 -33.599 1.00 22.66 187 ILE A N 1
ATOM 1487 C CA . ILE A 1 187 ? -73.879 -20.751 -33.726 1.00 22.66 187 ILE A CA 1
ATOM 1488 C C . ILE A 1 187 ? -72.841 -21.380 -32.753 1.00 22.66 187 ILE A C 1
ATOM 1490 O O . ILE A 1 187 ? -71.874 -20.720 -32.383 1.00 22.66 187 ILE A O 1
ATOM 1494 N N . TYR A 1 188 ? -73.044 -22.650 -32.360 1.00 24.47 188 TYR A N 1
ATOM 1495 C CA . TYR A 1 188 ? -72.163 -23.507 -31.526 1.00 24.47 188 TYR A CA 1
ATOM 1496 C C . TYR A 1 188 ? -71.737 -24.773 -32.304 1.00 24.47 188 TYR A C 1
ATOM 1498 O O . TYR A 1 188 ? -72.551 -25.300 -33.060 1.00 24.47 188 TYR A O 1
ATOM 1506 N N . ILE A 1 189 ? -70.532 -25.319 -32.059 1.00 24.86 189 ILE A N 1
ATOM 1507 C CA . ILE A 1 189 ? -70.087 -26.665 -32.507 1.00 24.86 189 ILE A CA 1
ATOM 1508 C C . ILE A 1 189 ? -69.229 -27.327 -31.396 1.00 24.86 189 ILE A C 1
ATOM 1510 O O . ILE A 1 189 ? -68.566 -26.627 -30.633 1.00 24.86 189 ILE A O 1
ATOM 1514 N N . HIS A 1 190 ? -69.270 -28.663 -31.277 1.00 25.27 190 HIS A N 1
ATOM 1515 C CA . HIS A 1 190 ? -68.489 -29.466 -30.312 1.00 25.27 190 HIS A CA 1
ATOM 1516 C C . HIS A 1 190 ? -67.025 -29.720 -30.759 1.00 25.27 190 HIS A C 1
ATOM 1518 O O . HIS A 1 190 ? -66.701 -29.592 -31.936 1.00 25.27 190 HIS A O 1
ATOM 1524 N N . GLY A 1 191 ? -66.150 -30.101 -29.813 1.00 23.39 191 GLY A N 1
ATOM 1525 C CA . GLY A 1 191 ? -64.753 -30.523 -30.060 1.00 23.39 191 GLY A CA 1
ATOM 1526 C C . GLY A 1 191 ? -64.599 -32.018 -30.427 1.00 23.39 191 GLY A C 1
ATOM 1527 O O . GLY A 1 191 ? -65.584 -32.601 -30.887 1.00 23.39 191 GLY A O 1
ATOM 1528 N N . PRO A 1 192 ? -63.435 -32.678 -30.193 1.00 35.53 192 PRO A N 1
ATOM 1529 C CA . PRO A 1 192 ? -62.283 -32.259 -29.373 1.00 35.53 192 PRO A CA 1
ATOM 1530 C C . PRO A 1 192 ? -60.929 -32.170 -30.129 1.00 35.53 192 PRO A C 1
ATOM 1532 O O . PRO A 1 192 ? -60.866 -32.373 -31.333 1.00 35.53 192 PRO A O 1
ATOM 1535 N N . GLU A 1 193 ? -59.865 -31.866 -29.371 1.00 27.86 193 GLU A N 1
ATOM 1536 C CA . GLU A 1 193 ? -58.422 -32.041 -29.663 1.00 27.86 193 GLU A CA 1
ATOM 1537 C C . GLU A 1 193 ? -57.863 -31.658 -31.051 1.00 27.86 193 GLU A C 1
ATOM 1539 O O . GLU A 1 193 ? -57.849 -32.461 -31.976 1.00 27.86 193 GLU A O 1
ATOM 1544 N N . TYR A 1 194 ? -57.198 -30.497 -31.125 1.00 23.61 194 TYR A N 1
ATOM 1545 C CA . TYR A 1 194 ? -55.933 -30.337 -31.866 1.00 23.61 194 TYR A CA 1
ATOM 1546 C C . TYR A 1 194 ? -55.097 -29.194 -31.260 1.00 23.61 194 TYR A C 1
ATOM 1548 O O . TYR A 1 194 ? -55.643 -28.181 -30.824 1.00 23.61 194 TYR A O 1
ATOM 1556 N N . GLN A 1 195 ? -53.767 -29.340 -31.233 1.00 26.97 195 GLN A N 1
ATOM 1557 C CA . GLN A 1 195 ? -52.857 -28.252 -30.848 1.00 26.97 195 GLN A CA 1
ATOM 1558 C C . GLN A 1 195 ? -52.820 -27.161 -31.927 1.00 26.97 195 GLN A C 1
ATOM 1560 O O . GLN A 1 195 ? -52.682 -27.466 -33.111 1.00 26.97 195 GLN A O 1
ATOM 1565 N N . ILE A 1 196 ? -52.843 -25.890 -31.516 1.00 23.84 196 ILE A N 1
ATOM 1566 C CA . ILE A 1 196 ? -52.623 -24.734 -32.396 1.00 23.84 196 ILE A CA 1
ATOM 1567 C C . ILE A 1 196 ? -51.501 -23.873 -31.806 1.00 23.84 196 ILE A C 1
ATOM 1569 O O . ILE A 1 196 ? -51.536 -23.509 -30.631 1.00 23.84 196 ILE A O 1
ATOM 1573 N N . ARG A 1 197 ? -50.494 -23.550 -32.628 1.00 25.59 197 ARG A N 1
ATOM 1574 C CA . ARG A 1 197 ? -49.453 -22.565 -32.291 1.00 25.59 197 ARG A CA 1
ATOM 1575 C C . ARG A 1 197 ? -50.054 -21.160 -32.328 1.00 25.59 197 ARG A C 1
ATOM 1577 O O . ARG A 1 197 ? -50.755 -20.831 -33.280 1.00 25.59 197 ARG A O 1
ATOM 1584 N N . PHE A 1 198 ? -49.722 -20.315 -31.357 1.00 28.95 198 PHE A N 1
ATOM 1585 C CA . PHE A 1 198 ? -50.018 -18.885 -31.442 1.00 28.95 198 PHE A CA 1
ATOM 1586 C C . PHE A 1 198 ? -48.900 -18.159 -32.196 1.00 28.95 198 PHE A C 1
ATOM 1588 O O . PHE A 1 198 ? -47.777 -18.069 -31.705 1.00 28.95 198 PHE A O 1
ATOM 1595 N N . ASP A 1 199 ? -49.208 -17.621 -33.378 1.00 31.17 199 ASP A N 1
ATOM 1596 C CA . ASP A 1 199 ? -48.273 -16.778 -34.125 1.00 31.17 199 ASP A CA 1
ATOM 1597 C C . ASP A 1 199 ? -48.096 -15.410 -33.448 1.00 31.17 199 ASP A C 1
ATOM 1599 O O . ASP A 1 199 ? -49.041 -14.627 -33.305 1.00 31.17 199 ASP A O 1
ATOM 1603 N N . HIS A 1 200 ? -46.850 -15.088 -33.089 1.00 34.78 200 HIS A N 1
ATOM 1604 C CA . HIS A 1 200 ? -46.475 -13.864 -32.365 1.00 34.78 200 HIS A CA 1
ATOM 1605 C C . HIS A 1 200 ? -46.893 -12.556 -33.072 1.00 34.78 200 HIS A C 1
ATOM 1607 O O . HIS A 1 200 ? -47.041 -11.516 -32.428 1.00 34.78 200 HIS A O 1
ATOM 1613 N N . VAL A 1 201 ? -47.125 -12.603 -34.389 1.00 34.81 201 VAL A N 1
ATOM 1614 C CA . VAL A 1 201 ? -47.494 -11.447 -35.223 1.00 34.81 201 VAL A CA 1
ATOM 1615 C C . VAL A 1 201 ? -48.856 -10.848 -34.830 1.00 34.81 201 VAL A C 1
ATOM 1617 O O . VAL A 1 201 ? -49.033 -9.626 -34.870 1.00 34.81 201 VAL A O 1
ATOM 1620 N N . PHE A 1 202 ? -49.823 -11.675 -34.414 1.00 32.88 202 PHE A N 1
ATOM 1621 C CA . PHE A 1 202 ? -51.188 -11.207 -34.134 1.00 32.88 202 PHE A CA 1
ATOM 1622 C C . PHE A 1 202 ? -51.267 -10.356 -32.853 1.00 32.88 202 PHE A C 1
ATOM 1624 O O . PHE A 1 202 ? -51.852 -9.272 -32.858 1.00 32.88 202 PHE A O 1
ATOM 1631 N N . LEU A 1 203 ? -50.603 -10.791 -31.775 1.00 38.06 203 LEU A N 1
ATOM 1632 C CA . LEU A 1 203 ? -50.535 -10.041 -30.512 1.00 38.06 203 LEU A CA 1
ATOM 1633 C C . LEU A 1 203 ? -49.729 -8.741 -30.651 1.00 38.06 203 LEU A C 1
ATOM 1635 O O . LEU A 1 203 ? -50.159 -7.703 -30.148 1.00 38.06 203 LEU A O 1
ATOM 1639 N N . ALA A 1 204 ? -48.620 -8.762 -31.400 1.00 38.06 204 ALA A N 1
ATOM 1640 C CA . ALA A 1 204 ? -47.848 -7.555 -31.699 1.00 38.06 204 ALA A CA 1
ATOM 1641 C C . ALA A 1 204 ? -48.694 -6.493 -32.436 1.00 38.06 204 ALA A C 1
ATOM 1643 O O . ALA A 1 204 ? -48.645 -5.311 -32.096 1.00 38.06 204 ALA A O 1
ATOM 1644 N N . THR A 1 205 ? -49.540 -6.917 -33.382 1.00 35.12 205 THR A N 1
ATOM 1645 C CA . THR A 1 205 ? -50.441 -6.022 -34.134 1.00 35.12 205 THR A CA 1
ATOM 1646 C C . THR A 1 205 ? -51.479 -5.353 -33.221 1.00 35.12 205 THR A C 1
ATOM 1648 O O . THR A 1 205 ? -51.738 -4.155 -33.352 1.00 35.12 205 THR A O 1
ATOM 1651 N N . ILE A 1 206 ? -52.028 -6.087 -32.246 1.00 39.78 206 ILE A N 1
ATOM 1652 C CA . ILE A 1 206 ? -52.966 -5.541 -31.249 1.00 39.78 206 ILE A CA 1
ATOM 1653 C C . ILE A 1 206 ? -52.270 -4.510 -30.346 1.00 39.78 206 ILE A C 1
ATOM 1655 O O . ILE A 1 206 ? -52.799 -3.415 -30.147 1.00 39.78 206 ILE A O 1
ATOM 1659 N N . MET A 1 207 ? -51.065 -4.816 -29.851 1.00 38.72 207 MET A N 1
ATOM 1660 C CA . MET A 1 207 ? -50.292 -3.908 -28.990 1.00 38.72 207 MET A CA 1
ATOM 1661 C C . MET A 1 207 ? -49.920 -2.603 -29.711 1.00 38.72 207 MET A C 1
ATOM 1663 O O . MET A 1 207 ? -50.125 -1.520 -29.164 1.00 38.72 207 MET A O 1
ATOM 1667 N N . VAL A 1 208 ? -49.467 -2.677 -30.968 1.00 41.00 208 VAL A N 1
ATOM 1668 C CA . VAL A 1 208 ? -49.173 -1.489 -31.794 1.00 41.00 208 VAL A CA 1
ATOM 1669 C C . VAL A 1 208 ? -50.438 -0.664 -32.069 1.00 41.00 208 VAL A C 1
ATOM 1671 O O . VAL A 1 208 ? -50.398 0.567 -32.028 1.00 41.00 208 VAL A O 1
ATOM 1674 N N . SER A 1 209 ? -51.586 -1.315 -32.286 1.00 33.91 209 SER A N 1
ATOM 1675 C CA . SER A 1 209 ? -52.867 -0.621 -32.468 1.00 33.91 209 SER A CA 1
ATOM 1676 C C . SER A 1 209 ? -53.328 0.104 -31.195 1.00 33.91 209 SER A C 1
ATOM 1678 O O . SER A 1 209 ? -53.861 1.211 -31.280 1.00 33.91 209 SER A O 1
ATOM 1680 N N . LEU A 1 210 ? -53.101 -0.466 -30.007 1.00 39.56 210 LEU A N 1
ATOM 1681 C CA . LEU A 1 210 ? -53.364 0.208 -28.729 1.00 39.56 210 LEU A CA 1
ATOM 1682 C C . LEU A 1 210 ? -52.420 1.404 -28.514 1.00 39.56 210 LEU A C 1
ATOM 1684 O O . LEU A 1 210 ? -52.873 2.486 -28.139 1.00 39.56 210 LEU A O 1
ATOM 1688 N N . PHE A 1 211 ? -51.131 1.244 -28.823 1.00 39.41 211 PHE A N 1
ATOM 1689 C CA . PHE A 1 211 ? -50.115 2.287 -28.644 1.00 39.41 211 PHE A CA 1
ATOM 1690 C C . PHE A 1 211 ? -50.349 3.510 -29.549 1.00 39.41 211 PHE A C 1
ATOM 1692 O O . PHE A 1 211 ? -50.241 4.655 -29.103 1.00 39.41 211 PHE A O 1
ATOM 1699 N N . ASN A 1 212 ? -50.759 3.289 -30.804 1.00 35.62 212 ASN A N 1
ATOM 1700 C CA . ASN A 1 212 ? -51.095 4.373 -31.732 1.00 35.62 212 ASN A CA 1
ATOM 1701 C C . ASN A 1 212 ? -52.324 5.183 -31.281 1.00 35.62 212 ASN A C 1
ATOM 1703 O O . ASN A 1 212 ? -52.317 6.405 -31.411 1.00 35.62 212 ASN A O 1
ATOM 1707 N N . ASN A 1 213 ? -53.335 4.541 -30.681 1.00 37.19 213 ASN A N 1
ATOM 1708 C CA . ASN A 1 213 ? -54.480 5.251 -30.094 1.00 37.19 213 ASN A CA 1
ATOM 1709 C C . ASN A 1 213 ? -54.092 6.079 -28.851 1.00 37.19 213 ASN A C 1
ATOM 1711 O O . ASN A 1 213 ? -54.707 7.112 -28.581 1.00 37.19 213 ASN A O 1
ATOM 1715 N N . PHE A 1 214 ? -53.047 5.679 -28.117 1.00 37.06 214 PHE A N 1
ATOM 1716 C CA . PHE A 1 214 ? -52.512 6.462 -26.998 1.00 37.06 214 PHE A CA 1
ATOM 1717 C C . PHE A 1 214 ? -51.769 7.725 -27.467 1.00 37.06 214 PHE A C 1
ATOM 1719 O O . PHE A 1 214 ? -51.975 8.799 -26.901 1.00 37.06 214 PHE A O 1
ATOM 1726 N N . LYS A 1 215 ? -50.975 7.640 -28.549 1.00 32.91 215 LYS A N 1
ATOM 1727 C CA . LYS A 1 215 ? -50.274 8.804 -29.136 1.00 32.91 215 LYS A CA 1
ATOM 1728 C C . LYS A 1 215 ? -51.217 9.908 -29.644 1.00 32.91 215 LYS A C 1
ATOM 1730 O O . LYS A 1 215 ? -50.798 11.058 -29.720 1.00 32.91 215 LYS A O 1
ATOM 1735 N N . SER A 1 216 ? -52.483 9.601 -29.936 1.00 34.94 216 SER A N 1
ATOM 1736 C CA . SER A 1 216 ? -53.501 10.601 -30.305 1.00 34.94 216 SER A CA 1
ATOM 1737 C C . SER A 1 216 ? -54.168 11.338 -29.130 1.00 34.94 216 SER A C 1
ATOM 1739 O O . SER A 1 216 ? -54.933 12.266 -29.380 1.00 34.94 216 SER A O 1
ATOM 1741 N N . LEU A 1 217 ? -53.902 10.970 -27.868 1.00 33.72 217 LEU A N 1
ATOM 1742 C CA . LEU A 1 217 ? -54.528 11.595 -26.686 1.00 33.72 217 LEU A CA 1
ATOM 1743 C C . LEU A 1 217 ? -53.616 12.543 -25.883 1.00 33.72 217 LEU A C 1
ATOM 1745 O O . LEU A 1 217 ? -54.093 13.196 -24.959 1.00 33.72 217 LEU A O 1
ATOM 1749 N N . SER A 1 218 ? -52.330 12.663 -26.221 1.00 31.86 218 SER A N 1
ATOM 1750 C CA . SER A 1 218 ? -51.351 13.454 -25.454 1.00 31.86 218 SER A CA 1
ATOM 1751 C C . SER A 1 218 ? -51.250 14.940 -25.841 1.00 31.86 218 SER A C 1
ATOM 1753 O O . SER A 1 218 ? -50.426 15.658 -25.281 1.00 31.86 218 SER A O 1
ATOM 1755 N N . PHE A 1 219 ? -52.098 15.431 -26.754 1.00 32.69 219 PHE A N 1
ATOM 1756 C CA . PHE A 1 219 ? -52.093 16.819 -27.248 1.00 32.69 219 PHE A CA 1
ATOM 1757 C C . PHE A 1 219 ? -53.344 17.631 -26.844 1.00 32.69 219 PHE A C 1
ATOM 1759 O O . PHE A 1 219 ? -53.949 18.287 -27.686 1.00 32.69 219 PHE A O 1
ATOM 1766 N N . MET A 1 220 ? -53.734 17.625 -25.559 1.00 28.58 220 MET A N 1
ATOM 1767 C CA . MET A 1 220 ? -54.517 18.714 -24.929 1.00 28.58 220 MET A CA 1
ATOM 1768 C C . MET A 1 220 ? -54.630 18.556 -23.402 1.00 28.58 220 MET A C 1
ATOM 1770 O O . MET A 1 220 ? -54.812 17.452 -22.897 1.00 28.58 220 MET A O 1
ATOM 1774 N N . ALA A 1 221 ? -54.582 19.674 -22.670 1.00 30.53 221 ALA A N 1
ATOM 1775 C CA . ALA A 1 221 ? -54.793 19.760 -21.221 1.00 30.53 221 ALA A CA 1
ATOM 1776 C C . ALA A 1 221 ? -55.118 21.220 -20.813 1.00 30.53 221 ALA A C 1
ATOM 1778 O O . ALA A 1 221 ? -54.720 22.127 -21.546 1.00 30.53 221 ALA A O 1
ATOM 1779 N N . PRO A 1 222 ? -55.719 21.502 -19.634 1.00 44.78 222 PRO A N 1
ATOM 1780 C CA . PRO A 1 222 ? -56.551 20.635 -18.783 1.00 44.78 222 PRO A CA 1
ATOM 1781 C C . PRO A 1 222 ? -57.868 21.304 -18.302 1.00 44.78 222 PRO A C 1
ATOM 1783 O O . PRO A 1 222 ? -57.840 22.436 -17.827 1.00 44.78 222 PRO A O 1
ATOM 1786 N N . GLN A 1 223 ? -58.998 20.579 -18.271 1.00 29.67 223 GLN A N 1
ATOM 1787 C CA . GLN A 1 223 ? -60.138 20.880 -17.373 1.00 29.67 223 GLN A CA 1
ATOM 1788 C C . GLN A 1 223 ? -60.832 19.583 -16.896 1.00 29.67 223 GLN A C 1
ATOM 1790 O O . GLN A 1 223 ? -60.999 18.638 -17.663 1.00 29.67 223 GLN A O 1
ATOM 1795 N N . PHE A 1 224 ? -61.218 19.542 -15.616 1.00 30.36 224 PHE A N 1
ATOM 1796 C CA . PHE A 1 224 ? -62.007 18.478 -14.960 1.00 30.36 224 PHE A CA 1
ATOM 1797 C C . PHE A 1 224 ? -63.533 18.713 -15.161 1.00 30.36 224 PHE A C 1
ATOM 1799 O O . PHE A 1 224 ? -63.879 19.826 -15.561 1.00 30.36 224 PHE A O 1
ATOM 1806 N N . PRO A 1 225 ? -64.467 17.769 -14.848 1.00 38.69 225 PRO A N 1
ATOM 1807 C CA . PRO A 1 225 ? -64.298 16.501 -14.109 1.00 38.69 225 PRO A CA 1
ATOM 1808 C C . PRO A 1 225 ? -65.024 15.255 -14.698 1.00 38.69 225 PRO A C 1
ATOM 1810 O O . PRO A 1 225 ? -66.250 15.215 -14.762 1.00 38.69 225 PRO A O 1
ATOM 1813 N N . THR A 1 226 ? -64.311 14.151 -14.975 1.00 35.72 226 THR A N 1
ATOM 1814 C CA . THR A 1 226 ? -64.940 12.838 -15.301 1.00 35.72 226 THR A CA 1
ATOM 1815 C C . THR A 1 226 ? -64.202 11.622 -14.711 1.00 35.72 226 THR A C 1
ATOM 1817 O O . THR A 1 226 ? -64.003 10.612 -15.387 1.00 35.72 226 THR A O 1
ATOM 1820 N N . MET A 1 227 ? -63.780 11.685 -13.443 1.00 33.50 227 MET A N 1
ATOM 1821 C CA . MET A 1 227 ? -62.960 10.620 -12.831 1.00 33.50 227 MET A CA 1
ATOM 1822 C C . MET A 1 227 ? -63.726 9.300 -12.588 1.00 33.50 227 MET A C 1
ATOM 1824 O O . MET A 1 227 ? -63.157 8.216 -12.713 1.00 33.50 227 MET A O 1
ATOM 1828 N N . THR A 1 228 ? -65.030 9.373 -12.301 1.00 36.03 228 THR A N 1
ATOM 1829 C CA . THR A 1 228 ? -65.856 8.218 -11.895 1.00 36.03 228 THR A CA 1
ATOM 1830 C C . THR A 1 228 ? -66.014 7.159 -12.990 1.00 36.03 228 THR A C 1
ATOM 1832 O O . THR A 1 228 ? -66.038 5.970 -12.691 1.00 36.03 228 THR A O 1
ATOM 1835 N N . LEU A 1 229 ? -66.087 7.570 -14.264 1.00 35.78 229 LEU A N 1
ATOM 1836 C CA . LEU A 1 229 ? -66.299 6.648 -15.388 1.00 35.78 229 LEU A CA 1
ATOM 1837 C C . LEU A 1 229 ? -65.006 5.931 -15.820 1.00 35.78 229 LEU A C 1
ATOM 1839 O O . LEU A 1 229 ? -65.064 4.825 -16.364 1.00 35.78 229 LEU A O 1
ATOM 1843 N N . LEU A 1 230 ? -63.845 6.544 -15.559 1.00 40.28 230 LEU A N 1
ATOM 1844 C CA . LEU A 1 230 ? -62.536 5.948 -15.833 1.00 40.28 230 LEU A CA 1
ATOM 1845 C C . LEU A 1 230 ? -62.254 4.800 -14.854 1.00 40.28 230 LEU A C 1
ATOM 1847 O O . LEU A 1 230 ? -61.921 3.698 -15.287 1.00 40.28 230 LEU A O 1
ATOM 1851 N N . LEU A 1 231 ? -62.491 5.031 -13.557 1.00 35.94 231 LEU A N 1
ATOM 1852 C CA . LEU A 1 231 ? -62.318 4.042 -1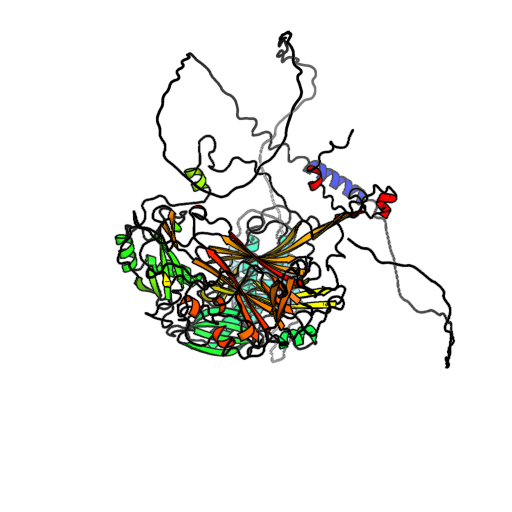2.487 1.00 35.94 231 LEU A CA 1
ATOM 1853 C C . LEU A 1 231 ? -63.121 2.756 -12.730 1.00 35.94 231 LEU A C 1
ATOM 1855 O O . LEU A 1 231 ? -62.550 1.671 -12.678 1.00 35.94 231 LEU A O 1
ATOM 1859 N N . THR A 1 232 ? -64.405 2.848 -13.100 1.00 38.50 232 THR A N 1
ATOM 1860 C CA . THR A 1 232 ? -65.218 1.652 -13.404 1.00 38.50 232 THR A CA 1
ATOM 1861 C C . THR A 1 232 ? -64.675 0.815 -14.564 1.00 38.50 232 THR A C 1
ATOM 1863 O O . THR A 1 232 ? -64.763 -0.411 -14.519 1.00 38.50 232 THR A O 1
ATOM 1866 N N . LYS A 1 233 ? -64.083 1.446 -15.590 1.00 36.66 233 LYS A N 1
ATOM 1867 C CA . LYS A 1 233 ? -63.438 0.719 -16.697 1.00 36.66 233 LYS A CA 1
ATOM 1868 C C . LYS A 1 233 ? -62.090 0.130 -16.282 1.00 36.66 233 LYS A C 1
ATOM 1870 O O . LYS A 1 233 ? -61.773 -0.983 -16.693 1.00 36.66 233 LYS A O 1
ATOM 1875 N N . PHE A 1 234 ? -61.337 0.832 -15.435 1.00 40.16 234 PHE A N 1
ATOM 1876 C CA . PHE A 1 234 ? -60.072 0.343 -14.891 1.00 40.16 234 PHE A CA 1
ATOM 1877 C C . PHE A 1 234 ? -60.276 -0.902 -14.016 1.00 40.16 234 PHE A C 1
ATOM 1879 O O . PHE A 1 234 ? -59.578 -1.890 -14.210 1.00 40.16 234 PHE A O 1
ATOM 1886 N N . CYS A 1 235 ? -61.284 -0.915 -13.135 1.00 37.00 235 CYS A N 1
ATOM 1887 C CA . CYS A 1 235 ? -61.608 -2.087 -12.313 1.00 37.00 235 CYS A CA 1
ATOM 1888 C C . CYS A 1 235 ? -62.002 -3.316 -13.152 1.00 37.00 235 CYS A C 1
ATOM 1890 O O . CYS A 1 235 ? -61.591 -4.427 -12.826 1.00 37.00 235 CYS A O 1
ATOM 1892 N N . TRP A 1 236 ? -62.746 -3.132 -14.252 1.00 34.38 236 TRP A N 1
ATOM 1893 C CA . TRP A 1 236 ? -63.072 -4.229 -15.175 1.00 34.38 236 TRP A CA 1
ATOM 1894 C C . TRP A 1 236 ? -61.838 -4.762 -15.912 1.00 34.38 236 TRP A C 1
ATOM 1896 O O . TRP A 1 236 ? -61.652 -5.975 -15.975 1.00 34.38 236 TRP A O 1
ATOM 1906 N N . ALA A 1 237 ? -60.971 -3.881 -16.421 1.00 39.25 237 ALA A N 1
ATOM 1907 C CA . ALA A 1 237 ? -59.724 -4.291 -17.067 1.00 39.25 237 ALA A CA 1
ATOM 1908 C C . ALA A 1 237 ? -58.783 -5.021 -16.089 1.00 39.25 237 ALA A C 1
ATOM 1910 O O . ALA A 1 237 ? -58.231 -6.067 -16.427 1.00 39.25 237 ALA A O 1
ATOM 1911 N N . TYR A 1 238 ? -58.653 -4.508 -14.862 1.00 37.44 238 TYR A N 1
ATOM 1912 C CA . TYR A 1 238 ? -57.805 -5.092 -13.824 1.00 37.44 238 TYR A CA 1
ATOM 1913 C C . TYR A 1 238 ? -58.307 -6.475 -13.394 1.00 37.44 238 TYR A C 1
ATOM 1915 O O . TYR A 1 238 ? -57.523 -7.420 -13.377 1.00 37.44 238 TYR A O 1
ATOM 1923 N N . GLY A 1 239 ? -59.614 -6.628 -13.143 1.00 38.16 239 GLY A N 1
ATOM 1924 C CA . GLY A 1 239 ? -60.214 -7.919 -12.787 1.00 38.16 239 GLY A CA 1
ATOM 1925 C C . GLY A 1 239 ? -60.059 -8.980 -13.882 1.00 38.16 239 GLY A C 1
ATOM 1926 O O . GLY A 1 239 ? -59.744 -10.130 -13.579 1.00 38.16 239 GLY A O 1
ATOM 1927 N N . TYR A 1 240 ? -60.189 -8.593 -15.157 1.00 36.31 240 TYR A N 1
ATOM 1928 C CA . TYR A 1 240 ? -59.945 -9.500 -16.285 1.00 36.31 240 TYR A CA 1
ATOM 1929 C C . TYR A 1 240 ? -58.468 -9.917 -16.378 1.00 36.31 240 TYR A C 1
ATOM 1931 O O . TYR A 1 240 ? -58.166 -11.081 -16.633 1.00 36.31 240 TYR A O 1
ATOM 1939 N N . LEU A 1 241 ? -57.541 -8.990 -16.107 1.00 40.38 241 LEU A N 1
ATOM 1940 C CA . LEU A 1 241 ? -56.108 -9.279 -16.058 1.00 40.38 241 LEU A CA 1
ATOM 1941 C C . LEU A 1 241 ? -55.754 -10.207 -14.881 1.00 40.38 241 LEU A C 1
ATOM 1943 O O . LEU A 1 241 ? -54.985 -11.147 -15.061 1.00 40.38 241 LEU A O 1
ATOM 1947 N N . THR A 1 242 ? -56.357 -10.014 -13.699 1.00 40.53 242 THR A N 1
ATOM 1948 C CA . THR A 1 242 ? -56.129 -10.893 -12.533 1.00 40.53 242 THR A CA 1
ATOM 1949 C C . THR A 1 242 ? -56.610 -12.327 -12.799 1.00 40.53 242 THR A C 1
ATOM 1951 O O . THR A 1 242 ? -55.956 -13.289 -12.390 1.00 40.53 242 THR A O 1
ATOM 1954 N N . LEU A 1 243 ? -57.720 -12.493 -13.531 1.00 36.88 243 LEU A N 1
ATOM 1955 C CA . LEU A 1 243 ? -58.242 -13.813 -13.911 1.00 36.88 243 LEU A CA 1
ATOM 1956 C C . LEU A 1 243 ? -57.351 -14.553 -14.925 1.00 36.88 243 LEU A C 1
ATOM 1958 O O . LEU A 1 243 ? -57.327 -15.778 -14.934 1.00 36.88 243 LEU A O 1
ATOM 1962 N N . ILE A 1 244 ? -56.615 -13.821 -15.768 1.00 43.91 244 ILE A N 1
ATOM 1963 C CA . ILE A 1 244 ? -55.637 -14.403 -16.701 1.00 43.91 244 ILE A CA 1
ATOM 1964 C C . ILE A 1 244 ? -54.345 -14.765 -15.956 1.00 43.91 244 ILE A C 1
ATOM 1966 O O . ILE A 1 244 ? -53.829 -15.869 -16.116 1.00 43.91 244 ILE A O 1
ATOM 1970 N N . LEU A 1 245 ? -53.844 -13.870 -15.099 1.00 42.56 245 LEU A N 1
ATOM 1971 C CA . LEU A 1 245 ? -52.597 -14.077 -14.354 1.00 42.56 245 LEU A CA 1
ATOM 1972 C C . LEU A 1 245 ? -52.687 -15.220 -13.328 1.00 42.56 245 LEU A C 1
ATOM 1974 O O . LEU A 1 245 ? -51.699 -15.913 -13.106 1.00 42.56 245 LEU A O 1
ATOM 1978 N N . SER A 1 246 ? -53.866 -15.473 -12.752 1.00 38.44 246 SER A N 1
ATOM 1979 C CA . SER A 1 246 ? -54.097 -16.613 -11.843 1.00 38.44 246 SER A CA 1
ATOM 1980 C C . SER A 1 246 ? -54.129 -17.987 -12.533 1.00 38.44 246 SER A C 1
ATOM 1982 O O . SER A 1 246 ? -54.144 -19.005 -11.845 1.00 38.44 246 SER A O 1
ATOM 1984 N N . ALA A 1 247 ? -54.097 -18.035 -13.870 1.00 39.16 247 ALA A N 1
ATOM 1985 C CA . ALA A 1 247 ? -54.084 -19.268 -14.661 1.00 39.16 247 ALA A CA 1
ATOM 1986 C C . ALA A 1 247 ? -52.701 -19.613 -15.261 1.00 39.16 247 ALA A C 1
ATOM 1988 O O . ALA A 1 247 ? -52.592 -20.569 -16.029 1.00 39.16 247 ALA A O 1
ATOM 1989 N N . MET A 1 248 ? -51.648 -18.847 -14.945 1.00 39.84 248 MET A N 1
ATOM 1990 C CA . MET A 1 248 ? -50.310 -19.009 -15.531 1.00 39.84 248 MET A CA 1
ATOM 1991 C C . MET A 1 248 ? -49.295 -19.572 -14.529 1.00 39.84 248 MET A C 1
ATOM 1993 O O . MET A 1 248 ? -49.214 -19.140 -13.382 1.00 39.84 248 MET A O 1
ATOM 1997 N N . THR A 1 249 ? -48.485 -20.536 -14.971 1.00 46.19 249 THR A N 1
ATOM 1998 C CA . THR A 1 249 ? -47.401 -21.123 -14.167 1.00 46.19 249 THR A CA 1
ATOM 1999 C C . THR A 1 249 ? -46.265 -20.126 -13.939 1.00 46.19 249 THR A C 1
ATOM 2001 O O . THR A 1 249 ? -45.881 -19.422 -14.874 1.00 46.19 249 THR A O 1
ATOM 2004 N N . LEU A 1 250 ? -45.673 -20.150 -12.737 1.00 42.53 250 LEU A N 1
ATOM 2005 C CA . LEU A 1 250 ? -44.653 -19.205 -12.246 1.00 42.53 250 LEU A CA 1
ATOM 2006 C C . LEU A 1 250 ? -43.621 -18.701 -13.286 1.00 42.53 250 LEU A C 1
ATOM 2008 O O . LEU A 1 250 ? -43.469 -17.483 -13.378 1.00 42.53 250 LEU A O 1
ATOM 2012 N N . PRO A 1 251 ? -42.963 -19.558 -14.103 1.00 38.81 251 PRO A N 1
ATOM 2013 C CA . PRO A 1 251 ? -41.938 -19.106 -15.054 1.00 38.81 251 PRO A CA 1
ATOM 2014 C C . PRO A 1 251 ? -42.442 -18.100 -16.101 1.00 38.81 251 PRO A C 1
ATOM 2016 O O . PRO A 1 251 ? -41.717 -17.200 -16.512 1.00 38.81 251 PRO A O 1
ATOM 2019 N N . PHE A 1 252 ? -43.713 -18.200 -16.502 1.00 42.31 252 PHE A N 1
ATOM 2020 C CA . PHE A 1 252 ? -44.293 -17.283 -17.485 1.00 42.31 252 PHE A CA 1
ATOM 2021 C C . PHE A 1 252 ? -44.556 -15.891 -16.885 1.00 42.31 252 PHE A C 1
ATOM 2023 O O . PHE A 1 252 ? -44.552 -14.888 -17.595 1.00 42.31 252 PHE A O 1
ATOM 2030 N N . PHE A 1 253 ? -44.762 -15.813 -15.566 1.00 44.00 253 PHE A N 1
ATOM 2031 C CA . PHE A 1 253 ? -44.962 -14.551 -14.856 1.00 44.00 253 PHE A CA 1
ATOM 2032 C C . PHE A 1 253 ? -43.651 -13.753 -14.765 1.00 44.00 253 PHE A C 1
ATOM 2034 O O . PHE A 1 253 ? -43.659 -12.538 -14.964 1.00 44.00 253 PHE A O 1
ATOM 2041 N N . THR A 1 254 ? -42.520 -14.430 -14.529 1.00 46.31 254 THR A N 1
ATOM 2042 C CA . THR A 1 254 ? -41.186 -13.805 -14.518 1.00 46.31 254 THR A CA 1
ATOM 2043 C C . THR A 1 254 ? -40.782 -13.271 -15.891 1.00 46.31 254 THR A C 1
ATOM 2045 O O . THR A 1 254 ? -40.344 -12.125 -15.974 1.00 46.31 254 THR A O 1
ATOM 2048 N N . ASP A 1 255 ? -41.011 -14.026 -16.970 1.00 45.22 255 ASP A N 1
ATOM 2049 C CA . ASP A 1 255 ? -40.672 -13.586 -18.334 1.00 45.22 255 ASP A CA 1
ATOM 2050 C C . ASP A 1 255 ? -41.495 -12.360 -18.766 1.00 45.22 255 ASP A C 1
ATOM 2052 O O . ASP A 1 255 ? -40.956 -11.388 -19.303 1.00 45.22 255 ASP A O 1
ATOM 2056 N N . VAL A 1 256 ? -42.803 -12.357 -18.478 1.00 47.66 256 VAL A N 1
ATOM 2057 C CA . VAL A 1 256 ? -43.688 -11.218 -18.774 1.00 47.66 256 VAL A CA 1
ATOM 2058 C C . VAL A 1 256 ? -43.294 -9.980 -17.962 1.00 47.66 256 VAL A C 1
ATOM 2060 O O . VAL A 1 256 ? -43.263 -8.878 -18.517 1.00 47.66 256 VAL A O 1
ATOM 2063 N N . LEU A 1 257 ? -42.948 -10.139 -16.679 1.00 49.34 257 LEU A N 1
ATOM 2064 C CA . LEU A 1 257 ? -42.497 -9.033 -15.830 1.00 49.34 257 LEU A CA 1
ATOM 2065 C C . LEU A 1 257 ? -41.148 -8.464 -16.300 1.00 49.34 257 LEU A C 1
ATOM 2067 O O . LEU A 1 257 ? -41.000 -7.244 -16.381 1.00 49.34 257 LEU A O 1
ATOM 2071 N N . ALA A 1 258 ? -40.196 -9.321 -16.680 1.00 46.91 258 ALA A N 1
ATOM 2072 C CA . ALA A 1 258 ? -38.904 -8.909 -17.227 1.00 46.91 258 ALA A CA 1
ATOM 2073 C C . ALA A 1 258 ? -39.056 -8.152 -18.559 1.00 46.91 258 ALA A C 1
ATOM 2075 O O . ALA A 1 258 ? -38.444 -7.097 -18.743 1.00 46.91 258 ALA A O 1
ATOM 2076 N N . CYS A 1 259 ? -39.924 -8.621 -19.465 1.00 47.84 259 CYS A N 1
ATOM 2077 C CA . CYS A 1 259 ? -40.267 -7.880 -20.681 1.00 47.84 259 CYS A CA 1
ATOM 2078 C C . CYS A 1 259 ? -40.903 -6.517 -20.371 1.00 47.84 259 CYS A C 1
ATOM 2080 O O . CYS A 1 259 ? -40.541 -5.524 -21.001 1.00 47.84 259 CYS A O 1
ATOM 2082 N N . PHE A 1 260 ? -41.819 -6.442 -19.401 1.00 52.22 260 PHE A N 1
ATOM 2083 C CA . PHE A 1 260 ? -42.490 -5.191 -19.040 1.00 52.22 260 PHE A CA 1
ATOM 2084 C C . PHE A 1 260 ? -41.519 -4.163 -18.436 1.00 52.22 260 PHE A C 1
ATOM 2086 O O . PHE A 1 260 ? -41.527 -3.000 -18.837 1.00 52.22 260 PHE A O 1
ATOM 2093 N N . LEU A 1 261 ? -40.630 -4.595 -17.533 1.00 51.22 261 LEU A N 1
ATOM 2094 C CA . LEU A 1 261 ? -39.571 -3.753 -16.967 1.00 51.22 261 LEU A CA 1
ATOM 2095 C C . LEU A 1 261 ? -38.576 -3.283 -18.037 1.00 51.22 261 LEU A C 1
ATOM 2097 O O . LEU A 1 261 ? -38.188 -2.117 -18.038 1.00 51.22 261 LEU A O 1
ATOM 2101 N N . LYS A 1 262 ? -38.210 -4.144 -18.994 1.00 50.09 262 LYS A N 1
ATOM 2102 C CA . LYS A 1 262 ? -37.331 -3.750 -20.102 1.00 50.09 262 LYS A CA 1
ATOM 2103 C C . LYS A 1 262 ? -37.969 -2.686 -21.002 1.00 50.09 262 LYS A C 1
ATOM 2105 O O . LYS A 1 262 ? -37.331 -1.678 -21.280 1.00 50.09 262 LYS A O 1
ATOM 2110 N N . ILE A 1 263 ? -39.241 -2.860 -21.373 1.00 54.31 263 ILE A N 1
ATOM 2111 C CA . ILE A 1 263 ? -40.001 -1.872 -22.160 1.00 54.31 263 ILE A CA 1
ATOM 2112 C C . ILE A 1 263 ? -40.108 -0.528 -21.415 1.00 54.31 263 ILE A C 1
ATOM 2114 O O . ILE A 1 263 ? -40.031 0.526 -22.043 1.00 54.31 263 ILE A O 1
ATOM 2118 N N . MET A 1 264 ? -40.239 -0.548 -20.083 1.00 47.78 264 MET A N 1
ATOM 2119 C CA . MET A 1 264 ? -40.198 0.664 -19.252 1.00 47.78 264 MET A CA 1
ATOM 2120 C C . MET A 1 264 ? -38.829 1.361 -19.308 1.00 47.78 264 MET A C 1
ATOM 2122 O O . MET A 1 264 ? -38.789 2.578 -19.479 1.00 47.78 264 MET A O 1
ATOM 2126 N N . CYS A 1 265 ? -37.719 0.620 -19.215 1.00 48.19 265 CYS A N 1
ATOM 2127 C CA . CYS A 1 265 ? -36.372 1.184 -19.359 1.00 48.19 265 CYS A CA 1
ATOM 2128 C C . CYS A 1 265 ? -36.151 1.794 -20.752 1.00 48.19 265 CYS A C 1
ATOM 2130 O O . CYS A 1 265 ? -35.754 2.955 -20.841 1.00 48.19 265 CYS A O 1
ATOM 2132 N N . ASP A 1 266 ? -36.477 1.062 -21.822 1.00 50.59 266 ASP A N 1
ATOM 2133 C CA . ASP A 1 266 ? -36.307 1.526 -23.206 1.00 50.59 266 ASP A CA 1
ATOM 2134 C C . ASP A 1 266 ? -37.109 2.829 -23.462 1.00 50.59 266 ASP A C 1
ATOM 2136 O O . ASP A 1 266 ? -36.604 3.778 -24.067 1.00 50.59 266 ASP A O 1
ATOM 2140 N N . ALA A 1 267 ? -38.330 2.929 -22.915 1.00 48.88 267 ALA A N 1
ATOM 2141 C CA . ALA A 1 267 ? -39.179 4.122 -23.008 1.00 48.88 267 ALA A CA 1
ATOM 2142 C C . ALA A 1 267 ? -38.694 5.323 -22.164 1.00 48.88 267 ALA A C 1
ATOM 2144 O O . ALA A 1 267 ? -39.039 6.467 -22.471 1.00 48.88 267 ALA A O 1
ATOM 2145 N N . ILE A 1 268 ? -37.906 5.096 -21.107 1.00 50.06 268 ILE A N 1
ATOM 2146 C CA . ILE A 1 268 ? -37.234 6.168 -20.351 1.00 50.06 268 ILE A CA 1
ATOM 2147 C C . ILE A 1 268 ? -36.006 6.668 -21.128 1.00 50.06 268 ILE A C 1
ATOM 2149 O O . ILE A 1 268 ? -35.765 7.876 -21.176 1.00 50.06 268 ILE A O 1
ATOM 2153 N N . THR A 1 269 ? -35.276 5.773 -21.799 1.00 44.72 269 THR A N 1
ATOM 2154 C CA . THR A 1 269 ? -34.123 6.128 -22.640 1.00 44.72 269 THR A CA 1
ATOM 2155 C C . THR A 1 269 ? -34.528 6.998 -23.833 1.00 44.72 269 THR A C 1
ATOM 2157 O O . THR A 1 269 ? -33.974 8.088 -23.978 1.00 44.72 269 THR A O 1
ATOM 2160 N N . GLU A 1 270 ? -35.565 6.619 -24.602 1.00 44.28 270 GLU A N 1
ATOM 2161 C CA . GLU A 1 270 ? -36.107 7.467 -25.690 1.00 44.28 270 GLU A CA 1
ATOM 2162 C C . GLU A 1 270 ? -36.517 8.873 -25.207 1.00 44.28 270 GLU A C 1
ATOM 2164 O O . GLU A 1 270 ? -36.532 9.827 -25.989 1.00 44.28 270 GLU A O 1
ATOM 2169 N N . ARG A 1 271 ? -36.866 9.027 -23.924 1.00 41.56 271 ARG A N 1
ATOM 2170 C CA . ARG A 1 271 ? -37.300 10.307 -23.357 1.00 41.56 271 ARG A CA 1
ATOM 2171 C C . ARG A 1 271 ? -36.128 11.230 -23.024 1.00 41.56 271 ARG A C 1
ATOM 2173 O O . ARG A 1 271 ? -36.214 12.422 -23.306 1.00 41.56 271 ARG A O 1
ATOM 2180 N N . ASN A 1 272 ? -35.032 10.685 -22.492 1.00 42.00 272 ASN A N 1
ATOM 2181 C CA . ASN A 1 272 ? -33.822 11.457 -22.188 1.00 42.00 272 ASN A CA 1
ATOM 2182 C C . ASN A 1 272 ? -33.175 12.037 -23.458 1.00 42.00 272 ASN A C 1
ATOM 2184 O O . ASN A 1 272 ? -32.827 13.217 -23.471 1.00 42.00 272 ASN A O 1
ATOM 2188 N N . ASP A 1 273 ? -33.099 11.258 -24.542 1.00 41.25 273 ASP A N 1
ATOM 2189 C CA . ASP A 1 273 ? -32.502 11.695 -25.819 1.00 41.25 273 ASP A CA 1
ATOM 2190 C C . ASP A 1 273 ? -33.275 12.840 -26.509 1.00 41.25 273 ASP A C 1
ATOM 2192 O O . ASP A 1 273 ? -32.743 13.507 -27.397 1.00 41.25 273 ASP A O 1
ATOM 2196 N N . ASN A 1 274 ? -34.522 13.106 -26.099 1.00 40.03 274 ASN A N 1
ATOM 2197 C CA . ASN A 1 274 ? -35.350 14.190 -26.638 1.00 40.03 274 ASN A CA 1
ATOM 2198 C C . ASN A 1 274 ? -35.355 15.474 -25.779 1.00 40.03 274 ASN A C 1
ATOM 2200 O O . ASN A 1 274 ? -35.829 16.507 -26.255 1.00 40.03 274 ASN A O 1
ATOM 2204 N N . GLU A 1 275 ? -34.825 15.455 -24.548 1.00 42.34 275 GLU A N 1
ATOM 2205 C CA . GLU A 1 275 ? -34.873 16.601 -23.613 1.00 42.34 275 GLU A CA 1
ATOM 2206 C C . GLU A 1 275 ? -33.492 17.198 -23.255 1.00 42.34 275 GLU A C 1
ATOM 2208 O O . GLU A 1 275 ? -33.382 18.028 -22.348 1.00 42.34 275 GLU A O 1
ATOM 2213 N N . THR A 1 276 ? -32.430 16.886 -24.012 1.00 38.66 276 THR A N 1
ATOM 2214 C CA . THR A 1 276 ? -31.088 17.495 -23.858 1.00 38.66 276 THR A CA 1
ATOM 2215 C C . THR A 1 276 ? -31.037 18.961 -24.335 1.00 38.66 276 THR A C 1
ATOM 2217 O O . THR A 1 276 ? -30.364 19.298 -25.312 1.00 38.66 276 THR A O 1
ATOM 2220 N N . GLY A 1 277 ? -31.774 19.849 -23.659 1.00 37.12 277 GLY A N 1
ATOM 2221 C CA . GLY A 1 277 ? -31.910 21.268 -24.016 1.00 37.12 277 GLY A CA 1
ATOM 2222 C C . GLY A 1 277 ? -31.917 22.263 -22.848 1.00 37.12 277 GLY A C 1
ATOM 2223 O O . GLY A 1 277 ? -31.690 23.446 -23.086 1.00 37.12 277 GLY A O 1
ATOM 2224 N N . ASN A 1 278 ? -32.137 21.819 -21.605 1.00 32.19 278 ASN A N 1
ATOM 2225 C CA . ASN A 1 278 ? -32.028 22.646 -20.395 1.00 32.19 278 ASN A CA 1
ATOM 2226 C C . ASN A 1 278 ? -31.487 21.812 -19.225 1.00 32.19 278 ASN A C 1
ATOM 2228 O O . ASN A 1 278 ? -31.899 20.672 -19.021 1.00 32.19 278 ASN A O 1
ATOM 2232 N N . GLY A 1 279 ? -30.575 22.380 -18.434 1.00 41.22 279 GLY A N 1
ATOM 2233 C CA . GLY A 1 279 ? -29.960 21.677 -17.307 1.00 41.22 279 GLY A CA 1
ATOM 2234 C C . GLY A 1 279 ? -30.879 21.598 -16.088 1.00 41.22 279 GLY A C 1
ATOM 2235 O O . GLY A 1 279 ? -30.956 22.566 -15.341 1.00 41.22 279 GLY A O 1
ATOM 2236 N N . ASN A 1 280 ? -31.550 20.455 -15.886 1.00 37.03 280 ASN A N 1
ATOM 2237 C CA . ASN A 1 280 ? -32.150 20.037 -14.603 1.00 37.03 280 ASN A CA 1
ATOM 2238 C C . ASN A 1 280 ? -32.508 18.526 -14.587 1.00 37.03 280 ASN A C 1
ATOM 2240 O O . ASN A 1 280 ? -33.600 18.121 -14.196 1.00 37.03 280 ASN A O 1
ATOM 2244 N N . ALA A 1 281 ? -31.580 17.669 -15.026 1.00 41.72 281 ALA A N 1
ATOM 2245 C CA . ALA A 1 281 ? -31.793 16.224 -15.190 1.00 41.72 281 ALA A CA 1
ATOM 2246 C C . ALA A 1 281 ? -31.119 15.386 -14.079 1.00 41.72 281 ALA A C 1
ATOM 2248 O O . ALA A 1 281 ? -30.199 14.618 -14.346 1.00 41.72 281 ALA A O 1
ATOM 2249 N N . PHE A 1 282 ? -31.564 15.547 -12.826 1.00 39.41 282 PHE A N 1
ATOM 2250 C CA . PHE A 1 282 ? -31.013 14.824 -11.660 1.00 39.41 282 PHE A CA 1
ATOM 2251 C C . PHE A 1 282 ? -31.926 13.756 -11.010 1.00 39.41 282 PHE A C 1
ATOM 2253 O O . PHE A 1 282 ? -31.381 12.739 -10.586 1.00 39.41 282 PHE A O 1
ATOM 2260 N N . PRO A 1 283 ? -33.271 13.891 -10.942 1.00 37.50 283 PRO A N 1
ATOM 2261 C CA . PRO A 1 283 ? -34.112 12.879 -10.279 1.00 37.50 283 PRO A CA 1
ATOM 2262 C C . PRO A 1 283 ? -34.178 11.532 -11.024 1.00 37.50 283 PRO A C 1
ATOM 2264 O O . PRO A 1 283 ? -33.925 10.477 -10.446 1.00 37.50 283 PRO A O 1
ATOM 2267 N N . MET A 1 284 ? -34.458 11.577 -12.332 1.00 43.56 284 MET A N 1
ATOM 2268 C CA . MET A 1 284 ? -34.816 10.409 -13.159 1.00 43.56 284 MET A CA 1
ATOM 2269 C C . MET A 1 284 ? -33.708 9.350 -13.288 1.00 43.56 284 MET A C 1
ATOM 2271 O O . MET A 1 284 ? -33.991 8.184 -13.554 1.00 43.56 284 MET A O 1
ATOM 2275 N N . ARG A 1 285 ? -32.433 9.734 -13.128 1.00 48.56 285 ARG A N 1
ATOM 2276 C CA . ARG A 1 285 ? -31.302 8.818 -13.337 1.00 48.56 285 ARG A CA 1
ATOM 2277 C C . ARG A 1 285 ? -31.236 7.736 -12.255 1.00 48.56 285 ARG A C 1
ATOM 2279 O O . ARG A 1 285 ? -31.014 6.573 -12.574 1.00 48.56 285 ARG A O 1
ATOM 2286 N N . LYS A 1 286 ? -31.515 8.110 -11.003 1.00 44.19 286 LYS A N 1
ATOM 2287 C CA . LYS A 1 286 ? -31.502 7.197 -9.851 1.00 44.19 286 LYS A CA 1
ATOM 2288 C C . LYS A 1 286 ? -32.650 6.183 -9.914 1.00 44.19 286 LYS A C 1
ATOM 2290 O O . LYS A 1 286 ? -32.454 5.020 -9.583 1.00 44.19 286 LYS A O 1
ATOM 2295 N N . GLU A 1 287 ? -33.818 6.604 -10.403 1.00 47.12 287 GLU A N 1
ATOM 2296 C CA . GLU A 1 287 ? -34.966 5.717 -10.641 1.00 47.12 287 GLU A CA 1
ATOM 2297 C C . GLU A 1 287 ? -34.699 4.734 -11.793 1.00 47.12 287 GLU A C 1
ATOM 2299 O O . GLU A 1 287 ? -35.030 3.557 -11.683 1.00 47.12 287 GLU A O 1
ATOM 2304 N N . TYR A 1 288 ? -34.042 5.179 -12.873 1.00 52.19 288 TYR A N 1
ATOM 2305 C CA . TYR A 1 288 ? -33.611 4.301 -13.968 1.00 52.19 288 TYR A CA 1
ATOM 2306 C C . TYR A 1 288 ? -32.573 3.264 -13.506 1.00 52.19 288 TYR A C 1
ATOM 2308 O O . TYR A 1 288 ? -32.698 2.082 -13.825 1.00 52.19 288 TYR A O 1
ATOM 2316 N N . GLU A 1 289 ? -31.581 3.680 -12.715 1.00 53.06 289 GLU A N 1
ATOM 2317 C CA . GLU A 1 289 ? -30.572 2.787 -12.130 1.00 53.06 289 GLU A CA 1
ATOM 2318 C C . GLU A 1 289 ? -31.223 1.754 -11.186 1.00 53.06 289 GLU A C 1
ATOM 2320 O O . GLU A 1 289 ? -30.953 0.559 -11.312 1.00 53.06 289 GLU A O 1
ATOM 2325 N N . GLN A 1 290 ? -32.169 2.168 -10.333 1.00 54.31 290 GLN A N 1
ATOM 2326 C CA . GLN A 1 290 ? -32.961 1.251 -9.499 1.00 54.31 290 GLN A CA 1
ATOM 2327 C C . GLN A 1 290 ? -33.843 0.296 -10.321 1.00 54.31 290 GLN A C 1
ATOM 2329 O O . GLN A 1 290 ? -33.931 -0.885 -9.990 1.00 54.31 290 GLN A O 1
ATOM 2334 N N . LEU A 1 291 ? -34.470 0.758 -11.409 1.00 51.94 291 LEU A N 1
ATOM 2335 C CA . LEU A 1 291 ? -35.270 -0.096 -12.296 1.00 51.94 291 LEU A CA 1
ATOM 2336 C C . LEU A 1 291 ? -34.413 -1.127 -13.040 1.00 51.94 291 LEU A C 1
ATOM 2338 O O . LEU A 1 291 ? -34.832 -2.278 -13.163 1.00 51.94 291 LEU A O 1
ATOM 2342 N N . GLN A 1 292 ? -33.201 -0.766 -13.478 1.00 55.00 292 GLN A N 1
ATOM 2343 C CA . GLN A 1 292 ? -32.249 -1.740 -14.019 1.00 55.00 292 GLN A CA 1
ATOM 2344 C C . GLN A 1 292 ? -31.814 -2.758 -12.957 1.00 55.00 292 GLN A C 1
ATOM 2346 O O . GLN A 1 292 ? -31.787 -3.954 -13.245 1.00 55.00 292 GLN A O 1
ATOM 2351 N N . GLN A 1 293 ? -31.533 -2.310 -11.731 1.00 52.69 293 GLN A N 1
ATOM 2352 C CA . GLN A 1 293 ? -31.130 -3.177 -10.622 1.00 52.69 293 GLN A CA 1
ATOM 2353 C C . GLN A 1 293 ? -32.241 -4.179 -10.255 1.00 52.69 293 GLN A C 1
ATOM 2355 O O . GLN A 1 293 ? -31.980 -5.377 -10.154 1.00 52.69 293 GLN A O 1
ATOM 2360 N N . LEU A 1 294 ? -33.497 -3.724 -10.173 1.00 52.91 294 LEU A N 1
ATOM 2361 C CA . LEU A 1 294 ? -34.680 -4.567 -9.948 1.00 52.91 294 LEU A CA 1
ATOM 2362 C C . LEU A 1 294 ? -34.943 -5.542 -11.111 1.00 52.91 294 LEU A C 1
ATOM 2364 O O . LEU A 1 294 ? -35.277 -6.703 -10.878 1.00 52.91 294 LEU A O 1
ATOM 2368 N N . ALA A 1 295 ? -34.766 -5.112 -12.365 1.00 50.25 295 ALA A N 1
ATOM 2369 C CA . ALA A 1 295 ? -34.924 -5.982 -13.534 1.00 50.25 295 ALA A CA 1
ATOM 2370 C C . ALA A 1 295 ? -33.839 -7.076 -13.608 1.00 50.25 295 ALA A C 1
ATOM 2372 O O . ALA A 1 295 ? -34.130 -8.224 -13.956 1.00 50.25 295 ALA A O 1
ATOM 2373 N N . GLN A 1 296 ? -32.597 -6.747 -13.239 1.00 55.09 296 GLN A N 1
ATOM 2374 C CA . GLN A 1 296 ? -31.506 -7.717 -13.110 1.00 55.09 296 GLN A CA 1
ATOM 2375 C C . GLN A 1 296 ? -31.778 -8.706 -11.967 1.00 55.09 296 GLN A C 1
ATOM 2377 O O . GLN A 1 296 ? -31.710 -9.915 -12.178 1.00 55.09 296 GLN A O 1
ATOM 2382 N N . GLN A 1 297 ? -32.183 -8.222 -10.788 1.00 53.19 297 GLN A N 1
ATOM 2383 C CA . GLN A 1 297 ? -32.573 -9.071 -9.654 1.00 53.19 297 GLN A CA 1
ATOM 2384 C C . GLN A 1 297 ? -33.709 -10.045 -10.015 1.00 53.19 297 GLN A C 1
ATOM 2386 O O . GLN A 1 297 ? -33.638 -11.220 -9.665 1.00 53.19 297 GLN A O 1
ATOM 2391 N N . ALA A 1 298 ? -34.716 -9.595 -10.772 1.00 48.75 298 ALA A N 1
ATOM 2392 C CA . ALA A 1 298 ? -35.829 -10.438 -11.216 1.00 48.75 298 ALA A CA 1
ATOM 2393 C C . ALA A 1 298 ? -35.428 -11.539 -12.221 1.00 48.75 298 ALA A C 1
ATOM 2395 O O . ALA A 1 298 ? -36.132 -12.541 -12.334 1.00 48.75 298 ALA A O 1
ATOM 2396 N N . THR A 1 299 ? -34.316 -11.376 -12.949 1.00 43.69 299 THR A N 1
ATOM 2397 C CA . THR A 1 299 ? -33.842 -12.337 -13.968 1.00 43.69 299 THR A CA 1
ATOM 2398 C C . THR A 1 299 ? -32.704 -13.247 -13.489 1.00 43.69 299 THR A C 1
ATOM 2400 O O . THR A 1 299 ? -32.484 -14.305 -14.076 1.00 43.69 299 THR A O 1
ATOM 2403 N N . ALA A 1 300 ? -32.015 -12.901 -12.397 1.00 47.78 300 ALA A N 1
ATOM 2404 C CA . ALA A 1 300 ? -30.836 -13.616 -11.892 1.00 47.78 300 ALA A CA 1
ATOM 2405 C C . ALA A 1 300 ? -31.123 -14.946 -11.151 1.00 47.78 300 ALA A C 1
ATOM 2407 O O . ALA A 1 300 ? -30.210 -15.559 -10.607 1.00 47.78 300 ALA A O 1
ATOM 2408 N N . ALA A 1 301 ? -32.375 -15.409 -11.094 1.00 50.78 301 ALA A N 1
ATOM 2409 C CA . ALA A 1 301 ? -32.791 -16.496 -10.200 1.00 50.78 301 ALA A CA 1
ATOM 2410 C C . ALA A 1 301 ? -32.539 -17.936 -10.713 1.00 50.78 301 ALA A C 1
ATOM 2412 O O . ALA A 1 301 ? -32.924 -18.881 -10.025 1.00 50.78 301 ALA A O 1
ATOM 2413 N N . ALA A 1 302 ? -31.961 -18.131 -11.909 1.00 54.00 302 ALA A N 1
ATOM 2414 C CA . ALA A 1 302 ? -31.910 -19.463 -12.541 1.00 54.00 302 ALA A CA 1
ATOM 2415 C C . ALA A 1 302 ? -30.686 -19.792 -13.423 1.00 54.00 302 ALA A C 1
ATOM 2417 O O . ALA A 1 302 ? -30.507 -20.960 -13.759 1.00 54.00 302 ALA A O 1
ATOM 2418 N N . ASN A 1 303 ? -29.868 -18.816 -13.832 1.00 73.06 303 ASN A N 1
ATOM 2419 C CA . ASN A 1 303 ? -28.759 -19.024 -14.775 1.00 73.06 303 ASN A CA 1
ATOM 2420 C C . ASN A 1 303 ? -27.481 -18.317 -14.294 1.00 73.06 303 ASN A C 1
ATOM 2422 O O . ASN A 1 303 ? -27.591 -17.245 -13.696 1.00 73.06 303 ASN A O 1
ATOM 2426 N N . PRO A 1 304 ? -26.283 -18.862 -14.585 1.00 81.94 304 PRO A N 1
ATOM 2427 C CA . PRO A 1 304 ? -25.021 -18.205 -14.260 1.00 81.94 304 PRO A CA 1
ATOM 2428 C C . PRO A 1 304 ? -24.853 -16.883 -15.040 1.00 81.94 304 PRO A C 1
ATOM 2430 O O . PRO A 1 304 ? -25.337 -16.772 -16.172 1.00 81.94 304 PRO A O 1
ATOM 2433 N N . PRO A 1 305 ? -24.137 -15.888 -14.480 1.00 87.50 305 PRO A N 1
ATOM 2434 C CA . PRO A 1 305 ? -23.780 -14.659 -15.184 1.00 87.50 305 PRO A CA 1
ATOM 2435 C C . PRO A 1 305 ? -22.964 -14.902 -16.460 1.00 87.50 305 PRO A C 1
ATOM 2437 O O . PRO A 1 305 ? -22.305 -15.930 -16.626 1.00 87.50 305 PRO A O 1
ATOM 2440 N N . ALA A 1 306 ? -22.959 -13.907 -17.349 1.00 88.19 306 ALA A N 1
ATOM 2441 C CA . ALA A 1 306 ? -22.026 -13.879 -18.469 1.00 88.19 306 ALA A CA 1
ATOM 2442 C C . ALA A 1 306 ? -20.573 -13.805 -17.962 1.00 88.19 306 ALA A C 1
ATOM 2444 O O . ALA A 1 306 ? -20.289 -13.123 -16.977 1.00 88.19 306 ALA A O 1
ATOM 2445 N N . LEU A 1 307 ? -19.660 -14.491 -18.654 1.00 88.56 307 LEU A N 1
ATOM 2446 C CA . LEU A 1 307 ? -18.228 -14.446 -18.350 1.00 88.56 307 LEU A CA 1
ATOM 2447 C C . LEU A 1 307 ? -17.654 -13.024 -18.537 1.00 88.56 307 LEU A C 1
ATOM 2449 O O . LEU A 1 307 ? -18.140 -12.286 -19.401 1.00 88.56 307 LEU A O 1
ATOM 2453 N N . PRO A 1 308 ? -16.608 -12.648 -17.774 1.00 91.75 308 PRO A N 1
ATOM 2454 C CA . PRO A 1 308 ? -15.904 -11.378 -17.949 1.00 91.75 308 PRO A CA 1
ATOM 2455 C C . PRO A 1 308 ? -15.202 -11.291 -19.312 1.00 91.75 308 PRO A C 1
ATOM 2457 O O . PRO A 1 308 ? -14.985 -12.300 -19.988 1.00 91.75 308 PRO A O 1
ATOM 2460 N N . VAL A 1 309 ? -14.778 -10.081 -19.687 1.00 90.19 309 VAL A N 1
ATOM 2461 C CA . VAL A 1 309 ? -13.978 -9.856 -20.903 1.00 90.19 309 VAL A CA 1
ATOM 2462 C C . VAL A 1 309 ? -12.556 -10.398 -20.721 1.00 90.19 309 VAL A C 1
ATOM 2464 O O . VAL A 1 309 ? -11.991 -10.971 -21.653 1.00 90.19 309 VAL A O 1
ATOM 2467 N N . HIS A 1 310 ? -11.991 -10.266 -19.518 1.00 97.31 310 HIS A N 1
ATOM 2468 C CA . HIS A 1 310 ? -10.662 -10.749 -19.167 1.00 97.31 310 HIS A CA 1
ATOM 2469 C C . HIS A 1 310 ? -10.710 -11.690 -17.944 1.00 97.31 310 HIS A C 1
ATOM 2471 O O . HIS A 1 310 ? -11.378 -11.371 -16.959 1.00 97.31 310 HIS A O 1
ATOM 2477 N N . PRO A 1 311 ? -9.974 -12.822 -17.918 1.00 97.12 311 PRO A N 1
ATOM 2478 C CA . PRO A 1 311 ? -10.020 -13.766 -16.790 1.00 97.12 311 PRO A CA 1
ATOM 2479 C C . PRO A 1 311 ? -9.620 -13.175 -15.427 1.00 97.12 311 PRO A C 1
ATOM 2481 O O . PRO A 1 311 ? -10.014 -13.718 -14.395 1.00 97.12 311 PRO A O 1
ATOM 2484 N N . LEU A 1 312 ? -8.849 -12.079 -15.428 1.00 98.12 312 LEU A N 1
ATOM 2485 C CA . LEU A 1 312 ? -8.396 -11.368 -14.224 1.00 98.12 312 LEU A CA 1
ATOM 2486 C C . LEU A 1 312 ? -9.317 -10.211 -13.793 1.00 98.12 312 LEU A C 1
ATOM 2488 O O . LEU A 1 312 ? -9.039 -9.581 -12.776 1.00 98.12 312 LEU A O 1
ATOM 2492 N N . ASP A 1 313 ? -10.380 -9.890 -14.543 1.00 98.62 313 ASP A N 1
ATOM 2493 C CA . ASP A 1 313 ? -11.328 -8.840 -14.136 1.00 98.62 313 ASP A CA 1
ATOM 2494 C C . ASP A 1 313 ? -11.937 -9.186 -12.765 1.00 98.62 313 ASP A C 1
ATOM 2496 O O . ASP A 1 313 ? -12.305 -10.348 -12.567 1.00 98.62 313 ASP A O 1
ATOM 2500 N N . PRO A 1 314 ? -12.090 -8.237 -11.821 1.00 98.50 314 PRO A N 1
ATOM 2501 C CA . PRO A 1 314 ? -12.760 -8.492 -10.542 1.00 98.50 314 PRO A CA 1
ATOM 2502 C C . PRO A 1 314 ? -14.155 -9.117 -10.711 1.00 98.50 314 PRO A C 1
ATOM 2504 O O . PRO A 1 314 ? -14.741 -9.077 -11.796 1.00 98.50 314 PRO A O 1
ATOM 2507 N N . LEU A 1 315 ? -14.709 -9.709 -9.647 1.00 98.44 315 LEU A N 1
ATOM 2508 C CA . LEU A 1 315 ? -16.082 -10.216 -9.712 1.00 98.44 315 LEU A CA 1
ATOM 2509 C C . LEU A 1 315 ? -17.055 -9.052 -9.920 1.00 98.44 315 LEU A C 1
ATOM 2511 O O . LEU A 1 315 ? -17.053 -8.073 -9.176 1.00 98.44 315 LEU A O 1
ATOM 2515 N N . SER A 1 316 ? -17.904 -9.177 -10.933 1.00 98.06 316 SER A N 1
ATOM 2516 C CA . SER A 1 316 ? -18.976 -8.221 -11.185 1.00 98.06 316 SER A CA 1
ATOM 2517 C C . SER A 1 316 ? -20.073 -8.302 -10.116 1.00 98.06 316 SER A C 1
ATOM 2519 O O . SER A 1 316 ? -20.258 -9.325 -9.455 1.00 98.06 316 SER A O 1
ATOM 2521 N N . VAL A 1 317 ? -20.875 -7.238 -10.007 1.00 97.62 317 VAL A N 1
ATOM 2522 C CA . VAL A 1 317 ? -22.086 -7.166 -9.162 1.00 97.62 317 VAL A CA 1
ATOM 2523 C C . VAL A 1 317 ? -22.985 -8.406 -9.325 1.00 97.62 317 VAL A C 1
ATOM 2525 O O . VAL A 1 317 ? -23.499 -8.934 -8.339 1.00 97.62 317 VAL A O 1
ATOM 2528 N N . LEU A 1 318 ? -23.140 -8.908 -10.558 1.00 96.88 318 LEU A N 1
ATOM 2529 C CA . LEU A 1 318 ? -23.950 -10.095 -10.858 1.00 96.88 318 LEU A CA 1
ATOM 2530 C C . LEU A 1 318 ? -23.272 -11.402 -10.420 1.00 96.88 318 LEU A C 1
ATOM 2532 O O . LEU A 1 318 ? -23.954 -12.305 -9.943 1.00 96.88 318 LEU A O 1
ATOM 2536 N N . GLU A 1 319 ? -21.947 -11.508 -10.534 1.00 98.12 319 GLU A N 1
ATOM 2537 C CA . GLU A 1 319 ? -21.188 -12.666 -10.042 1.00 98.12 319 GLU A CA 1
ATOM 2538 C C . GLU A 1 319 ? -21.207 -12.758 -8.517 1.00 98.12 319 GLU A C 1
ATOM 2540 O O . GLU A 1 319 ? -21.471 -13.833 -7.987 1.00 98.12 319 GLU A O 1
ATOM 2545 N N . ILE A 1 320 ? -21.014 -11.642 -7.809 1.00 98.44 320 ILE A N 1
ATOM 2546 C CA . ILE A 1 320 ? -21.091 -11.591 -6.340 1.00 98.44 320 ILE A CA 1
ATOM 2547 C C . ILE A 1 320 ? -22.491 -12.015 -5.869 1.00 98.44 320 ILE A C 1
ATOM 2549 O O . ILE A 1 320 ? -22.617 -12.882 -5.001 1.00 98.44 320 ILE A O 1
ATOM 2553 N N . GLN A 1 321 ? -23.545 -11.472 -6.492 1.00 97.81 321 GLN A N 1
ATOM 2554 C CA . GLN A 1 321 ? -24.930 -11.816 -6.164 1.00 97.81 321 GLN A CA 1
ATOM 2555 C C . GLN A 1 321 ? -25.275 -13.283 -6.470 1.00 97.81 321 GLN A C 1
ATOM 2557 O O . GLN A 1 321 ? -26.013 -13.912 -5.709 1.00 97.81 321 GLN A O 1
ATOM 2562 N N . HIS A 1 322 ? -24.755 -13.838 -7.569 1.00 97.88 322 HIS A N 1
ATOM 2563 C CA . HIS A 1 322 ? -24.948 -15.245 -7.931 1.00 97.88 322 HIS A CA 1
ATOM 2564 C C . HIS A 1 322 ? -24.231 -16.183 -6.956 1.00 97.88 322 HIS A C 1
ATOM 2566 O O . HIS A 1 322 ? -24.829 -17.129 -6.447 1.00 97.88 322 HIS A O 1
ATOM 2572 N N . VAL A 1 323 ? -22.971 -15.885 -6.632 1.00 98.38 323 VAL A N 1
ATOM 2573 C CA . VAL A 1 323 ? -22.156 -16.666 -5.691 1.00 98.38 323 VAL A CA 1
ATOM 2574 C C . VAL A 1 323 ? -22.782 -16.680 -4.299 1.00 98.38 323 VAL A C 1
ATOM 2576 O O . VAL A 1 323 ? -22.886 -17.749 -3.696 1.00 98.38 323 VAL A O 1
ATOM 2579 N N . SER A 1 324 ? -23.273 -15.542 -3.797 1.00 98.06 324 SER A N 1
ATOM 2580 C CA . SER A 1 324 ? -23.945 -15.514 -2.494 1.00 98.06 324 SER A CA 1
ATOM 2581 C C . SER A 1 324 ? -25.245 -16.323 -2.490 1.00 98.06 324 SER A C 1
ATOM 2583 O O . SER A 1 324 ? -25.522 -17.014 -1.510 1.00 98.06 324 SER A O 1
ATOM 2585 N N . ASN A 1 325 ? -26.005 -16.325 -3.591 1.00 97.56 325 ASN A N 1
ATOM 2586 C CA . ASN A 1 325 ? -27.204 -17.154 -3.741 1.00 97.56 325 ASN A CA 1
ATOM 2587 C C . ASN A 1 325 ? -26.868 -18.657 -3.769 1.00 97.56 325 ASN A C 1
ATOM 2589 O O . ASN A 1 325 ? -27.529 -19.435 -3.082 1.00 97.56 325 ASN A O 1
ATOM 2593 N N . VAL A 1 326 ? -25.809 -19.066 -4.480 1.00 98.00 326 VAL A N 1
ATOM 2594 C CA . VAL A 1 326 ? -25.303 -20.454 -4.480 1.00 98.00 326 VAL A CA 1
ATOM 2595 C C . VAL A 1 326 ? -24.883 -20.890 -3.070 1.00 98.00 326 VAL A C 1
ATOM 2597 O O . VAL A 1 326 ? -25.251 -21.977 -2.622 1.00 98.00 326 VAL A O 1
ATOM 2600 N N . ILE A 1 327 ? -24.173 -20.034 -2.330 1.00 98.00 327 ILE A N 1
ATOM 2601 C CA . ILE A 1 327 ? -23.716 -20.325 -0.961 1.00 98.00 327 ILE A CA 1
ATOM 2602 C C . ILE A 1 327 ? -24.901 -20.393 0.020 1.00 98.00 327 ILE A C 1
ATOM 2604 O O . ILE A 1 327 ? -24.970 -21.324 0.824 1.00 98.00 327 ILE A O 1
ATOM 2608 N N . LYS A 1 328 ? -25.875 -19.476 -0.078 1.00 97.19 328 LYS A N 1
ATOM 2609 C CA . LYS A 1 328 ? -27.129 -19.508 0.706 1.00 97.19 328 LYS A CA 1
ATOM 2610 C C . LYS A 1 328 ? -27.940 -20.779 0.445 1.00 97.19 328 LYS A C 1
ATOM 2612 O O . LYS A 1 328 ? -28.478 -21.355 1.384 1.00 97.19 328 LYS A O 1
ATOM 2617 N N . ALA A 1 329 ? -28.007 -21.237 -0.807 1.00 96.81 329 ALA A N 1
ATOM 2618 C CA . ALA A 1 329 ? -28.676 -22.487 -1.163 1.00 96.81 329 ALA A CA 1
ATOM 2619 C C . ALA A 1 329 ? -27.929 -23.721 -0.623 1.00 96.81 329 ALA A C 1
ATOM 2621 O O . ALA A 1 329 ? -28.562 -24.659 -0.144 1.00 96.81 329 ALA A O 1
ATOM 2622 N N . HIS A 1 330 ? -26.592 -23.711 -0.647 1.00 96.56 330 HIS A N 1
ATOM 2623 C CA . HIS A 1 330 ? -25.767 -24.801 -0.117 1.00 96.56 330 HIS A CA 1
ATOM 2624 C C . HIS A 1 330 ? -25.851 -24.925 1.416 1.00 96.56 330 HIS A C 1
ATOM 2626 O O . HIS A 1 330 ? -25.890 -26.035 1.941 1.00 96.56 330 HIS A O 1
ATOM 2632 N N . PHE A 1 331 ? -25.918 -23.803 2.141 1.00 95.69 331 PHE A N 1
ATOM 2633 C CA . PHE A 1 331 ? -26.074 -23.766 3.603 1.00 95.69 331 PHE A CA 1
ATOM 2634 C C . PHE A 1 331 ? -27.523 -23.496 4.052 1.00 95.69 331 PHE A C 1
ATOM 2636 O O . PHE A 1 331 ? -27.750 -22.943 5.129 1.00 95.69 331 PHE A O 1
ATOM 2643 N N . ALA A 1 332 ? -28.516 -23.888 3.248 1.00 94.56 332 ALA A N 1
ATOM 2644 C CA . ALA A 1 332 ? -29.927 -23.659 3.551 1.00 94.56 332 ALA A CA 1
ATOM 2645 C C . ALA A 1 332 ? -30.328 -24.236 4.926 1.00 94.56 332 ALA A C 1
ATOM 2647 O O . ALA A 1 332 ? -30.107 -25.410 5.218 1.00 94.56 332 ALA A O 1
ATOM 2648 N N . GLY A 1 333 ? -30.940 -23.397 5.768 1.00 92.75 333 GLY A N 1
ATOM 2649 C CA . GLY A 1 333 ? -31.314 -23.742 7.147 1.00 92.75 333 GLY A CA 1
ATOM 2650 C C . GLY A 1 333 ? -30.240 -23.456 8.206 1.00 92.75 333 GLY A C 1
ATOM 2651 O O . GLY A 1 333 ? -30.519 -23.616 9.391 1.00 92.75 333 GLY A O 1
ATOM 2652 N N . VAL A 1 334 ? -29.049 -22.995 7.812 1.00 93.56 334 VAL A N 1
ATOM 2653 C CA . VAL A 1 334 ? -28.023 -22.445 8.715 1.00 93.56 334 VAL A CA 1
ATOM 2654 C C . VAL A 1 334 ? -28.055 -20.919 8.612 1.00 93.56 334 VAL A C 1
ATOM 2656 O O . VAL A 1 334 ? -28.127 -20.389 7.504 1.00 93.56 334 VAL A O 1
ATOM 2659 N N . ASN A 1 335 ? -27.981 -20.201 9.737 1.00 92.81 335 ASN A N 1
ATOM 2660 C CA . ASN A 1 335 ? -27.776 -18.753 9.690 1.00 92.81 335 ASN A CA 1
ATOM 2661 C C . ASN A 1 335 ? -26.297 -18.453 9.403 1.00 92.81 335 ASN A C 1
ATOM 2663 O O . ASN A 1 335 ? -25.411 -18.976 10.089 1.00 92.81 335 ASN A O 1
ATOM 2667 N N . ILE A 1 336 ? -26.040 -17.664 8.359 1.00 94.69 336 ILE A N 1
ATOM 2668 C CA . ILE A 1 336 ? -24.695 -17.362 7.863 1.00 94.69 336 ILE A CA 1
ATOM 2669 C C . ILE A 1 336 ? -24.556 -15.863 7.599 1.00 94.69 336 ILE A C 1
ATOM 2671 O O . ILE A 1 336 ? -25.455 -15.253 7.019 1.00 94.69 336 ILE A O 1
ATOM 2675 N N . SER A 1 337 ? -23.397 -15.312 7.945 1.00 93.75 337 SER A N 1
ATOM 2676 C CA . SER A 1 337 ? -22.983 -13.963 7.550 1.00 93.75 337 SER A CA 1
ATOM 2677 C C . SER A 1 337 ? -21.808 -14.070 6.591 1.00 93.75 337 SER A C 1
ATOM 2679 O O . SER A 1 337 ? -20.850 -14.805 6.843 1.00 93.75 337 SER A O 1
ATOM 2681 N N . PHE A 1 338 ? -21.870 -13.342 5.484 1.00 96.38 338 PHE A N 1
ATOM 2682 C CA . PHE A 1 338 ? -20.762 -13.233 4.546 1.00 96.38 338 PHE A CA 1
ATOM 2683 C C . PHE A 1 338 ? -19.673 -12.332 5.124 1.00 96.38 338 PHE A C 1
ATOM 2685 O O . PHE A 1 338 ? -19.948 -11.393 5.857 1.00 96.38 338 PHE A O 1
ATOM 2692 N N . ASN A 1 339 ? -18.420 -12.651 4.826 1.00 96.06 339 ASN A N 1
ATOM 2693 C CA . ASN A 1 339 ? -17.263 -11.857 5.238 1.00 96.06 339 ASN A CA 1
ATOM 2694 C C . ASN A 1 339 ? -16.335 -11.551 4.055 1.00 96.06 339 ASN A C 1
ATOM 2696 O O . ASN A 1 339 ? -15.652 -10.534 4.029 1.00 96.06 339 ASN A O 1
ATOM 2700 N N . THR A 1 340 ? -16.304 -12.428 3.055 1.00 97.50 340 THR A N 1
ATOM 2701 C CA . THR A 1 340 ? -15.609 -12.191 1.791 1.00 97.50 340 THR A CA 1
ATOM 2702 C C . THR A 1 340 ? -16.347 -12.927 0.682 1.00 97.50 340 THR A C 1
ATOM 2704 O O . THR A 1 340 ? -16.674 -14.104 0.832 1.00 97.50 340 THR A O 1
ATOM 2707 N N . ILE A 1 341 ? -16.544 -12.253 -0.450 1.00 98.31 341 ILE A N 1
ATOM 2708 C CA . ILE A 1 341 ? -16.719 -12.875 -1.766 1.00 98.31 341 ILE A CA 1
ATOM 2709 C C . ILE A 1 341 ? -15.749 -12.146 -2.698 1.00 98.31 341 ILE A C 1
ATOM 2711 O O . ILE A 1 341 ? -15.842 -10.930 -2.847 1.00 98.31 341 ILE A O 1
ATOM 2715 N N . SER A 1 342 ? -14.795 -12.866 -3.285 1.00 97.69 342 SER A N 1
ATOM 2716 C CA . SER A 1 342 ? -13.739 -12.290 -4.129 1.00 97.69 342 SER A CA 1
ATOM 2717 C C . SER A 1 342 ? -13.346 -13.255 -5.245 1.00 97.69 342 SER A C 1
ATOM 2719 O O . SER A 1 342 ? -13.580 -14.458 -5.150 1.00 97.69 342 SER A O 1
ATOM 2721 N N . LEU A 1 343 ? -12.719 -12.750 -6.306 1.00 98.12 343 LEU A N 1
ATOM 2722 C CA . LEU A 1 343 ? -12.119 -13.591 -7.342 1.00 98.12 343 LEU A CA 1
ATOM 2723 C C . LEU A 1 343 ? -11.012 -14.462 -6.721 1.00 98.12 343 LEU A C 1
ATOM 2725 O O . LEU A 1 343 ? -10.156 -13.938 -6.008 1.00 98.12 343 LEU A O 1
ATOM 2729 N N . LYS A 1 344 ? -10.981 -15.766 -7.031 1.00 97.00 344 LYS A N 1
ATOM 2730 C CA . LYS A 1 344 ? -9.744 -16.553 -6.929 1.00 97.00 344 LYS A CA 1
ATOM 2731 C C . LYS A 1 344 ? -9.050 -16.456 -8.284 1.00 97.00 344 LYS A C 1
ATOM 2733 O O . LYS A 1 344 ? -9.495 -17.050 -9.261 1.00 97.00 344 LYS A O 1
ATOM 2738 N N . GLU A 1 345 ? -8.003 -15.637 -8.347 1.00 96.81 345 GLU A N 1
ATOM 2739 C CA . GLU A 1 345 ? -7.278 -15.361 -9.592 1.00 96.81 345 GLU A CA 1
ATOM 2740 C C . GLU A 1 345 ? -6.710 -16.668 -10.187 1.00 96.81 345 GLU A C 1
ATOM 2742 O O . GLU A 1 345 ? -6.111 -17.454 -9.445 1.00 96.81 345 GLU A O 1
ATOM 2747 N N . PRO A 1 346 ? -6.919 -16.941 -11.492 1.00 95.50 346 PRO A N 1
ATOM 2748 C CA . PRO A 1 346 ? -6.655 -18.242 -12.106 1.00 95.50 346 PRO A CA 1
ATOM 2749 C C . PRO A 1 346 ? -5.167 -18.597 -12.104 1.00 95.50 346 PRO A C 1
ATOM 2751 O O . PRO A 1 346 ? -4.331 -17.734 -12.326 1.00 95.50 346 PRO A O 1
ATOM 2754 N N . ALA A 1 347 ? -4.842 -19.882 -11.931 1.00 94.62 347 ALA A N 1
ATOM 2755 C CA . ALA A 1 347 ? -3.469 -20.402 -11.894 1.00 94.62 347 ALA A CA 1
ATOM 2756 C C . ALA A 1 347 ? -2.586 -19.832 -13.025 1.00 94.62 347 ALA A C 1
ATOM 2758 O O . ALA A 1 347 ? -3.016 -19.804 -14.185 1.00 94.62 347 ALA A O 1
ATOM 2759 N N . LYS A 1 348 ? -1.340 -19.424 -12.727 1.00 94.94 348 LYS A N 1
ATOM 2760 C CA . LYS A 1 348 ? -0.440 -18.748 -13.689 1.00 94.94 348 LYS A CA 1
ATOM 2761 C C . LYS A 1 348 ? -0.280 -19.570 -14.962 1.00 94.94 348 LYS A C 1
ATOM 2763 O O . LYS A 1 348 ? -0.321 -19.029 -16.071 1.00 94.94 348 LYS A O 1
ATOM 2768 N N . LYS A 1 349 ? -0.129 -20.891 -14.813 1.00 93.94 349 LYS A N 1
ATOM 2769 C CA . LYS A 1 349 ? -0.043 -21.808 -15.952 1.00 93.94 349 LYS A CA 1
ATOM 2770 C C . LYS A 1 349 ? -1.297 -21.742 -16.830 1.00 93.94 349 LYS A C 1
ATOM 2772 O O . LYS A 1 349 ? -1.165 -21.656 -18.046 1.00 93.94 349 LYS A O 1
ATOM 2777 N N . ALA A 1 350 ? -2.493 -21.755 -16.238 1.00 95.00 350 ALA A N 1
ATOM 2778 C CA . ALA A 1 350 ? -3.753 -21.683 -16.979 1.00 95.00 350 ALA A CA 1
ATOM 2779 C C . ALA A 1 350 ? -3.924 -20.326 -17.682 1.00 95.00 350 ALA A C 1
ATOM 2781 O O . ALA A 1 350 ? -4.313 -20.292 -18.848 1.00 95.00 350 ALA A O 1
ATOM 2782 N N . TYR A 1 351 ? -3.565 -19.223 -17.014 1.00 96.75 351 TYR A N 1
ATOM 2783 C CA . TYR A 1 351 ? -3.602 -17.880 -17.596 1.00 96.75 351 TYR A CA 1
ATOM 2784 C C . TYR A 1 351 ? -2.728 -17.763 -18.856 1.00 96.75 351 TYR A C 1
ATOM 2786 O O . TYR A 1 351 ? -3.204 -17.305 -19.895 1.00 96.75 351 TYR A O 1
ATOM 2794 N N . TYR A 1 352 ? -1.474 -18.226 -18.814 1.00 96.38 352 TYR A N 1
ATOM 2795 C CA . TYR A 1 352 ? -0.589 -18.149 -19.984 1.00 96.38 352 TYR A CA 1
ATOM 2796 C C . TYR A 1 352 ? -0.813 -19.261 -21.019 1.00 96.38 352 TYR A C 1
ATOM 2798 O O . TYR A 1 352 ? -0.539 -19.042 -22.199 1.00 96.38 352 TYR A O 1
ATOM 2806 N N . ASP A 1 353 ? -1.354 -20.423 -20.637 1.00 96.38 353 ASP A N 1
ATOM 2807 C CA . ASP A 1 353 ? -1.847 -21.407 -21.609 1.00 96.38 353 ASP A CA 1
ATOM 2808 C C . ASP A 1 353 ? -2.994 -20.807 -22.444 1.00 96.38 353 ASP A C 1
ATOM 2810 O O . ASP A 1 353 ? -2.958 -20.899 -23.670 1.00 96.38 353 ASP A O 1
ATOM 2814 N N . TRP A 1 354 ? -3.954 -20.121 -21.813 1.00 96.62 354 TRP A N 1
ATOM 2815 C CA . TRP A 1 354 ? -4.990 -19.337 -22.499 1.00 96.62 354 TRP A CA 1
ATOM 2816 C C . TRP A 1 354 ? -4.382 -18.240 -23.387 1.00 96.62 354 TRP A C 1
ATOM 2818 O O . TRP A 1 354 ? -4.474 -18.311 -24.615 1.00 96.62 354 TRP A O 1
ATOM 2828 N N . LYS A 1 355 ? -3.716 -17.256 -22.769 1.00 96.44 355 LYS A N 1
ATOM 2829 C CA . LYS A 1 355 ? -3.274 -16.008 -23.412 1.00 96.44 355 LYS A CA 1
ATOM 2830 C C . LYS A 1 355 ? -2.264 -16.221 -24.542 1.00 96.44 355 LYS A C 1
ATOM 2832 O O . LYS A 1 355 ? -2.329 -15.538 -25.560 1.00 96.44 355 LYS A O 1
ATOM 2837 N N . GLU A 1 356 ? -1.291 -17.112 -24.348 1.00 96.38 356 GLU A N 1
ATOM 2838 C CA . GLU A 1 356 ? -0.090 -17.190 -25.198 1.00 96.38 356 GLU A CA 1
ATOM 2839 C C . GLU A 1 356 ? -0.006 -18.491 -26.010 1.00 96.38 356 GLU A C 1
ATOM 2841 O O . GLU A 1 356 ? 0.845 -18.605 -26.892 1.00 96.38 356 GLU A O 1
ATOM 2846 N N . LYS A 1 357 ? -0.892 -19.467 -25.754 1.00 96.31 357 LYS A N 1
ATOM 2847 C CA . LYS A 1 357 ? -0.895 -20.778 -26.437 1.00 96.31 357 LYS A CA 1
ATOM 2848 C C . LYS A 1 357 ? -2.257 -21.155 -27.038 1.00 96.31 357 LYS A C 1
ATOM 2850 O O . LYS A 1 357 ? -2.395 -22.260 -27.556 1.00 96.31 357 LYS A O 1
ATOM 2855 N N . ASN A 1 358 ? -3.234 -20.241 -27.017 1.00 93.62 358 ASN A N 1
ATOM 2856 C CA . ASN A 1 358 ? -4.624 -20.460 -27.450 1.00 93.62 358 ASN A CA 1
ATOM 2857 C C . ASN A 1 358 ? -5.324 -21.611 -26.698 1.00 93.62 358 ASN A C 1
ATOM 2859 O O . ASN A 1 358 ? -6.119 -22.356 -27.272 1.00 93.62 358 ASN A O 1
ATOM 2863 N N . GLY A 1 359 ? -4.994 -21.782 -25.416 1.00 95.94 359 GLY A N 1
ATOM 2864 C CA . GLY A 1 359 ? -5.641 -22.735 -24.520 1.00 95.94 359 GLY A CA 1
ATOM 2865 C C . GLY A 1 359 ? -7.075 -22.335 -24.139 1.00 95.94 359 GLY A C 1
ATOM 2866 O O . GLY A 1 359 ? -7.548 -21.254 -24.500 1.00 95.94 359 GLY A O 1
ATOM 2867 N N . PRO A 1 360 ? -7.788 -23.199 -23.394 1.00 94.94 360 PRO A N 1
ATOM 2868 C CA . PRO A 1 360 ? -9.129 -22.890 -22.906 1.00 94.94 360 PRO A CA 1
ATOM 2869 C C . PRO A 1 360 ? -9.109 -21.677 -21.968 1.00 94.94 360 PRO A C 1
ATOM 2871 O O . PRO A 1 360 ? -8.139 -21.467 -21.242 1.00 94.94 360 PRO A O 1
ATOM 2874 N N . ILE A 1 361 ? -10.204 -20.912 -21.948 1.00 93.69 361 ILE A N 1
ATOM 2875 C CA . ILE A 1 361 ? -10.418 -19.846 -20.957 1.00 93.69 361 ILE A CA 1
ATOM 2876 C C . ILE A 1 361 ? -10.318 -20.467 -19.546 1.00 93.69 361 ILE A C 1
ATOM 2878 O O . ILE A 1 361 ? -10.917 -21.526 -19.329 1.00 93.69 361 ILE A O 1
ATOM 2882 N N . PRO A 1 362 ? -9.578 -19.865 -18.593 1.00 95.00 362 PRO A N 1
ATOM 2883 C CA . PRO A 1 362 ? -9.465 -20.409 -17.243 1.00 95.00 362 PRO A CA 1
ATOM 2884 C C . PRO A 1 362 ? -10.826 -20.488 -16.523 1.00 95.00 362 PRO A C 1
ATOM 2886 O O . PRO A 1 362 ? -11.689 -19.644 -16.778 1.00 95.00 362 PRO A O 1
ATOM 2889 N N . PRO A 1 363 ? -11.026 -21.449 -15.598 1.00 93.44 363 PRO A N 1
ATOM 2890 C CA . PRO A 1 363 ? -12.228 -21.513 -14.767 1.00 93.44 363 PRO A CA 1
ATOM 2891 C C . PRO A 1 363 ? -12.485 -20.202 -14.016 1.00 93.44 363 PRO A C 1
ATOM 2893 O O . PRO A 1 363 ? -11.558 -19.590 -13.482 1.00 93.44 363 PRO A O 1
ATOM 2896 N N . ARG A 1 364 ? -13.751 -19.778 -13.954 1.00 97.06 364 ARG A N 1
ATOM 2897 C CA . ARG A 1 364 ? -14.161 -18.520 -13.317 1.00 97.06 364 ARG A CA 1
ATOM 2898 C C . ARG A 1 364 ? -14.660 -18.812 -11.901 1.00 97.06 364 ARG A C 1
ATOM 2900 O O . ARG A 1 364 ? -15.822 -19.160 -11.698 1.00 97.06 364 ARG A O 1
ATOM 2907 N N . ILE A 1 365 ? -13.740 -18.719 -10.941 1.00 97.50 365 ILE A N 1
ATOM 2908 C CA . ILE A 1 365 ? -13.929 -19.183 -9.562 1.00 97.50 365 ILE A CA 1
ATOM 2909 C C . ILE A 1 365 ? -13.998 -18.002 -8.587 1.00 97.50 365 ILE A C 1
ATOM 2911 O O . ILE A 1 365 ? -13.122 -17.137 -8.574 1.00 97.50 365 ILE A O 1
ATOM 2915 N N . ALA A 1 366 ? -15.001 -18.010 -7.711 1.00 98.12 366 ALA A N 1
ATOM 2916 C CA . ALA A 1 366 ? -15.036 -17.151 -6.532 1.00 98.12 366 ALA A CA 1
ATOM 2917 C C . ALA A 1 366 ? -14.469 -17.877 -5.305 1.00 98.12 366 ALA A C 1
ATOM 2919 O O . ALA A 1 366 ? -14.808 -19.031 -5.048 1.00 98.12 366 ALA A O 1
ATOM 2920 N N . TYR A 1 367 ? -13.649 -17.178 -4.527 1.00 97.94 367 TYR A N 1
ATOM 2921 C CA . TYR A 1 367 ? -13.335 -17.496 -3.137 1.00 97.94 367 TYR A CA 1
ATOM 2922 C C . TYR A 1 367 ? -14.385 -16.863 -2.222 1.00 97.94 367 TYR A C 1
ATOM 2924 O O . TYR A 1 367 ? -14.813 -15.729 -2.465 1.00 97.94 367 TYR A O 1
ATOM 2932 N N . TYR A 1 368 ? -14.776 -17.569 -1.162 1.00 98.06 368 TYR A N 1
ATOM 2933 C CA . TYR A 1 368 ? -15.663 -17.025 -0.140 1.00 98.06 368 TYR A CA 1
ATOM 2934 C C . TYR A 1 368 ? -15.201 -17.342 1.283 1.00 98.06 368 TYR A C 1
ATOM 2936 O O . TYR A 1 368 ? -14.592 -18.381 1.542 1.00 98.06 368 TYR A O 1
ATOM 2944 N N . VAL A 1 369 ? -15.585 -16.463 2.210 1.00 97.88 369 VAL A N 1
ATOM 2945 C CA . VAL A 1 369 ? -15.503 -16.660 3.663 1.00 97.88 369 VAL A CA 1
ATOM 2946 C C . VAL A 1 369 ? -16.858 -16.303 4.268 1.00 97.88 369 VAL A C 1
ATOM 2948 O O . VAL A 1 369 ? -17.402 -15.233 3.984 1.00 97.88 369 VAL A O 1
ATOM 2951 N N . ILE A 1 370 ? -17.393 -17.192 5.105 1.00 96.44 370 ILE A N 1
ATOM 2952 C CA . ILE A 1 370 ? -18.611 -16.972 5.893 1.00 96.44 370 ILE A CA 1
ATOM 2953 C C . ILE A 1 370 ? -18.373 -17.283 7.376 1.00 96.44 370 ILE A C 1
ATOM 2955 O O . ILE A 1 370 ? -17.649 -18.222 7.724 1.00 96.44 370 ILE A O 1
ATOM 2959 N N . VAL A 1 371 ? -19.036 -16.525 8.244 1.00 92.94 371 VAL A N 1
ATOM 2960 C CA . VAL A 1 371 ? -19.224 -16.834 9.670 1.00 92.94 371 VAL A CA 1
ATOM 2961 C C . VAL A 1 371 ? -20.585 -17.524 9.830 1.00 92.94 371 VAL A C 1
ATOM 2963 O O . VAL A 1 371 ? -21.494 -17.310 9.024 1.00 92.94 371 VAL A O 1
ATOM 2966 N N . LYS A 1 372 ? -20.724 -18.397 10.832 1.00 90.19 372 LYS A N 1
ATOM 2967 C CA . LYS A 1 372 ? -21.949 -19.165 11.110 1.00 90.19 372 LYS A CA 1
ATOM 2968 C C . LYS A 1 372 ? -22.310 -19.050 12.584 1.00 90.19 372 LYS A C 1
ATOM 2970 O O . LYS A 1 372 ? -21.422 -19.163 13.431 1.00 90.19 372 LYS A O 1
ATOM 2975 N N . ASP A 1 373 ? -23.595 -18.903 12.888 1.00 83.88 373 ASP A N 1
ATOM 2976 C CA . ASP A 1 373 ? -24.064 -18.826 14.274 1.00 83.88 373 ASP A CA 1
ATOM 2977 C C . ASP A 1 373 ? -23.631 -20.060 15.082 1.00 83.88 373 ASP A C 1
ATOM 2979 O O . ASP A 1 373 ? -23.775 -21.203 14.645 1.00 83.88 373 ASP A O 1
ATOM 2983 N N . GLY A 1 374 ? -23.076 -19.822 16.273 1.00 78.06 374 GLY A N 1
ATOM 2984 C CA . GLY A 1 374 ? -22.590 -20.872 17.172 1.00 78.06 374 GLY A CA 1
ATOM 2985 C C . GLY A 1 374 ? -21.287 -21.570 16.750 1.00 78.06 374 GLY A C 1
ATOM 2986 O O . GLY A 1 374 ? -20.817 -22.431 17.492 1.00 78.06 374 GLY A O 1
ATOM 2987 N N . VAL A 1 375 ? -20.675 -21.213 15.613 1.00 81.69 375 VAL A N 1
ATOM 2988 C CA . VAL A 1 375 ? -19.387 -21.775 15.164 1.00 81.69 375 VAL A CA 1
ATOM 2989 C C . VAL A 1 375 ? -18.240 -20.831 15.522 1.00 81.69 375 VAL A C 1
ATOM 2991 O O . VAL A 1 375 ? -18.265 -19.646 15.202 1.00 81.69 375 VAL A O 1
ATOM 2994 N N . ASN A 1 376 ? -17.202 -21.364 16.169 1.00 82.81 376 ASN A N 1
ATOM 2995 C CA . ASN A 1 376 ? -16.060 -20.582 16.637 1.00 82.81 376 ASN A CA 1
ATOM 2996 C C . ASN A 1 376 ? -14.916 -20.551 15.609 1.00 82.81 376 ASN A C 1
ATOM 2998 O O . ASN A 1 376 ? -13.943 -21.302 15.709 1.00 82.81 376 ASN A O 1
ATOM 3002 N N . GLY A 1 377 ? -15.071 -19.698 14.598 1.00 89.81 377 GLY A N 1
ATOM 3003 C CA . GLY A 1 377 ? -14.117 -19.524 13.507 1.00 89.81 377 GLY A CA 1
ATOM 3004 C C . GLY A 1 377 ? -14.832 -19.197 12.200 1.00 89.81 377 GLY A C 1
ATOM 3005 O O . GLY A 1 377 ? -15.851 -18.506 12.204 1.00 89.81 377 GLY A O 1
ATOM 3006 N N . VAL A 1 378 ? -14.325 -19.714 11.080 1.00 95.06 378 VAL A N 1
ATOM 3007 C CA . VAL A 1 378 ? -14.869 -19.434 9.739 1.00 95.06 378 VAL A CA 1
ATOM 3008 C C . VAL A 1 378 ? -15.192 -20.706 8.962 1.00 95.06 378 VAL A C 1
ATOM 3010 O O . VAL A 1 378 ? -14.690 -21.794 9.244 1.00 95.06 378 VAL A O 1
ATOM 3013 N N . THR A 1 379 ? -16.024 -20.578 7.932 1.00 96.56 379 THR A N 1
ATOM 3014 C CA . THR A 1 379 ? -16.044 -21.523 6.811 1.00 96.56 379 THR A CA 1
ATOM 3015 C C . THR A 1 379 ? -15.587 -20.801 5.554 1.00 96.56 379 THR A C 1
ATOM 3017 O O . THR A 1 379 ? -16.196 -19.813 5.153 1.00 96.56 379 THR A O 1
ATOM 3020 N N . GLU A 1 380 ? -14.551 -21.324 4.914 1.00 96.88 380 GLU A N 1
ATOM 3021 C CA . GLU A 1 380 ? -14.068 -20.861 3.615 1.00 96.88 380 GLU A CA 1
ATOM 3022 C C . GLU A 1 380 ? -14.380 -21.888 2.516 1.00 96.88 380 GLU A C 1
ATOM 3024 O O . GLU A 1 380 ? -14.678 -23.059 2.794 1.00 96.88 380 GLU A O 1
ATOM 3029 N N . GLY A 1 381 ? -14.302 -21.462 1.259 1.00 96.75 381 GLY A N 1
ATOM 3030 C CA . GLY A 1 381 ? -14.471 -22.356 0.121 1.00 96.75 381 GLY A CA 1
ATOM 3031 C C . GLY A 1 381 ? -14.347 -21.663 -1.230 1.00 96.75 381 GLY A C 1
ATOM 3032 O O . GLY A 1 381 ? -14.046 -20.470 -1.321 1.00 96.75 381 GLY A O 1
ATOM 3033 N N . PHE A 1 382 ? -14.594 -22.438 -2.284 1.00 97.69 382 PHE A N 1
ATOM 3034 C CA . PHE A 1 382 ? -14.601 -21.967 -3.666 1.00 97.69 382 PHE A CA 1
ATOM 3035 C C . PHE A 1 382 ? -15.922 -22.311 -4.362 1.00 97.69 382 PHE A C 1
ATOM 3037 O O . PHE A 1 382 ? -16.483 -23.384 -4.138 1.00 97.69 382 PHE A O 1
ATOM 3044 N N . VAL A 1 383 ? -16.395 -21.424 -5.238 1.00 98.00 383 VAL A N 1
ATOM 3045 C CA . VAL A 1 383 ? -17.551 -21.639 -6.123 1.00 98.00 383 VAL A CA 1
ATOM 3046 C C . VAL A 1 383 ? -17.099 -21.498 -7.570 1.00 98.00 383 VAL A C 1
ATOM 3048 O O . VAL A 1 383 ? -16.568 -20.452 -7.942 1.00 98.00 383 VAL A O 1
ATOM 3051 N N . ASP A 1 384 ? -17.339 -22.517 -8.395 1.00 96.81 384 ASP A N 1
ATOM 3052 C CA . ASP A 1 384 ? -17.282 -22.361 -9.849 1.00 96.81 384 ASP A CA 1
ATOM 3053 C C . ASP A 1 384 ? -18.563 -21.661 -10.314 1.00 96.81 384 ASP A C 1
ATOM 3055 O O . ASP A 1 384 ? -19.671 -22.179 -10.144 1.00 96.81 384 ASP A O 1
ATOM 3059 N N . ILE A 1 385 ? -18.412 -20.453 -10.858 1.00 97.00 385 ILE A N 1
ATOM 3060 C CA . ILE A 1 385 ? -19.541 -19.592 -11.222 1.00 97.00 385 ILE A CA 1
ATOM 3061 C C . ILE A 1 385 ? -20.355 -20.191 -12.387 1.00 97.00 385 ILE A C 1
ATOM 3063 O O . ILE A 1 385 ? -21.578 -20.273 -12.245 1.00 97.00 385 ILE A O 1
ATOM 3067 N N . PRO A 1 386 ? -19.747 -20.669 -13.498 1.00 94.56 386 PRO A N 1
ATOM 3068 C CA . PRO A 1 386 ? -20.495 -21.218 -14.632 1.00 94.56 386 PRO A CA 1
ATOM 3069 C C . PRO A 1 386 ? -21.332 -22.458 -14.295 1.00 94.56 386 PRO A C 1
ATOM 3071 O O . PRO A 1 386 ? -22.482 -22.548 -14.718 1.00 94.56 386 PRO A O 1
ATOM 3074 N N . SER A 1 387 ? -20.800 -23.405 -13.515 1.00 94.25 387 SER A N 1
ATOM 3075 C CA . SER A 1 387 ? -21.550 -24.590 -13.066 1.00 94.25 387 SER A CA 1
ATOM 3076 C C . SER A 1 387 ? -22.371 -24.357 -11.794 1.00 94.25 387 SER A C 1
ATOM 3078 O O . SER A 1 387 ? -23.058 -25.272 -11.338 1.00 94.25 387 SER A O 1
ATOM 3080 N N . SER A 1 388 ? -22.322 -23.150 -11.214 1.00 96.25 388 SER A N 1
ATOM 3081 C CA . SER A 1 388 ? -23.029 -22.773 -9.979 1.00 96.25 388 SER A CA 1
ATOM 3082 C C . SER A 1 388 ? -22.774 -23.738 -8.809 1.00 96.25 388 SER A C 1
ATOM 3084 O O . SER A 1 388 ? -23.661 -24.001 -7.998 1.00 96.25 388 SER A O 1
ATOM 3086 N N . THR A 1 389 ? -21.564 -24.302 -8.742 1.00 95.88 389 THR A N 1
ATOM 3087 C CA . THR A 1 389 ? -21.223 -25.427 -7.860 1.00 95.88 389 THR A CA 1
ATOM 3088 C C . THR A 1 389 ? -20.192 -25.016 -6.813 1.00 95.88 389 THR A C 1
ATOM 3090 O O . THR A 1 389 ? -19.127 -24.492 -7.140 1.00 95.88 389 THR A O 1
ATOM 3093 N N . VAL A 1 390 ? -20.485 -25.304 -5.541 1.00 97.56 390 VAL A N 1
ATOM 3094 C CA . VAL A 1 390 ? -19.514 -25.208 -4.439 1.00 97.56 390 VAL A CA 1
ATOM 3095 C C . VAL A 1 390 ? -18.485 -26.332 -4.600 1.00 97.56 390 VAL A C 1
ATOM 3097 O O . VAL A 1 390 ? -18.820 -27.507 -4.468 1.00 97.56 390 VAL A O 1
ATOM 3100 N N . LEU A 1 391 ? -17.238 -25.970 -4.907 1.00 96.44 391 LEU A N 1
ATOM 3101 C CA . LEU A 1 391 ? -16.131 -26.900 -5.162 1.00 96.44 391 LEU A CA 1
ATOM 3102 C C . LEU A 1 391 ? -15.522 -27.446 -3.867 1.00 96.44 391 LEU A C 1
ATOM 3104 O O . LEU A 1 391 ? -15.098 -28.599 -3.806 1.00 96.44 391 LEU A O 1
ATOM 3108 N N . THR A 1 392 ? -15.447 -26.607 -2.833 1.00 96.06 392 THR A N 1
ATOM 3109 C CA . THR A 1 392 ? -14.866 -26.948 -1.531 1.00 96.06 392 THR A CA 1
ATOM 3110 C C . THR A 1 392 ? -15.626 -26.275 -0.399 1.00 96.06 392 THR A C 1
ATOM 3112 O O . THR A 1 392 ? -16.123 -25.161 -0.542 1.00 96.06 392 THR A O 1
ATOM 3115 N N . VAL A 1 393 ? -15.652 -26.944 0.753 1.00 96.06 393 VAL A N 1
ATOM 3116 C CA . VAL A 1 393 ? -16.090 -26.384 2.034 1.00 96.06 393 VAL A CA 1
ATOM 3117 C C . VAL A 1 393 ? -15.048 -26.769 3.076 1.00 96.06 393 VAL A C 1
ATOM 3119 O O . VAL A 1 393 ? -14.802 -27.956 3.289 1.00 96.06 393 VAL A O 1
ATOM 3122 N N . LYS A 1 394 ? -14.431 -25.781 3.723 1.00 95.25 394 LYS A N 1
ATOM 3123 C CA . LYS A 1 394 ? -13.403 -25.977 4.751 1.00 95.25 394 LYS A CA 1
ATOM 3124 C C . LYS A 1 394 ? -13.780 -25.165 5.985 1.00 95.25 394 LYS A C 1
ATOM 3126 O O . LYS A 1 394 ? -13.834 -23.941 5.941 1.00 95.25 394 LYS A O 1
ATOM 3131 N N . VAL A 1 395 ? -14.093 -25.859 7.077 1.00 94.62 395 VAL A N 1
ATOM 3132 C CA . VAL A 1 395 ? -14.304 -25.231 8.388 1.00 94.62 395 VAL A CA 1
ATOM 3133 C C . VAL A 1 395 ? -12.936 -25.025 9.031 1.00 94.62 395 VAL A C 1
ATOM 3135 O O . VAL A 1 395 ? -12.118 -25.946 9.040 1.00 94.62 395 VAL A O 1
ATOM 3138 N N . LEU A 1 396 ? -12.685 -23.821 9.536 1.00 93.81 396 LEU A N 1
ATOM 3139 C CA . LEU A 1 396 ? -11.460 -23.451 10.233 1.00 93.81 396 LEU A CA 1
ATOM 3140 C C . LEU A 1 396 ? -11.799 -22.948 11.634 1.00 93.81 396 LEU A C 1
ATOM 3142 O O . LEU A 1 396 ? -12.340 -21.856 11.801 1.00 93.81 396 LEU A O 1
ATOM 3146 N N . GLU A 1 397 ? -11.444 -23.751 12.630 1.00 90.44 397 GLU A N 1
ATOM 3147 C CA . GLU A 1 397 ? -11.463 -23.375 14.043 1.00 90.44 397 GLU A CA 1
ATOM 3148 C C . GLU A 1 397 ? -10.142 -22.686 14.424 1.00 90.44 397 GLU A C 1
ATOM 3150 O O . GLU A 1 397 ? -9.096 -22.945 13.822 1.00 90.44 397 GLU A O 1
ATOM 3155 N N . GLY A 1 398 ? -10.164 -21.811 15.433 1.00 88.06 398 GLY A N 1
ATOM 3156 C CA . GLY A 1 398 ? -8.942 -21.167 15.941 1.00 88.06 398 GLY A CA 1
ATOM 3157 C C . GLY A 1 398 ? -8.300 -20.149 14.986 1.00 88.06 398 GLY A C 1
ATOM 3158 O O . GLY A 1 398 ? -7.109 -19.852 15.107 1.00 88.06 398 GLY A O 1
ATOM 3159 N N . VAL A 1 399 ? -9.079 -19.601 14.053 1.00 94.88 399 VAL A N 1
ATOM 3160 C CA . VAL A 1 399 ? -8.739 -18.426 13.236 1.00 94.88 399 VAL A CA 1
ATOM 3161 C C . VAL A 1 399 ? -9.905 -17.444 13.266 1.00 94.88 399 VAL A C 1
ATOM 3163 O O . VAL A 1 399 ? -11.044 -17.857 13.485 1.00 94.88 399 VAL A O 1
ATOM 3166 N N . GLN A 1 400 ? -9.637 -16.163 13.024 1.00 96.06 400 GLN A N 1
ATOM 3167 C CA . GLN A 1 400 ? -10.673 -15.146 12.861 1.00 96.06 400 GLN A CA 1
ATOM 3168 C C . GLN A 1 400 ? -10.483 -14.428 11.516 1.00 96.06 400 GLN A C 1
ATOM 3170 O O . GLN A 1 400 ? -9.342 -14.270 11.070 1.00 96.06 400 GLN A O 1
ATOM 3175 N N . PRO A 1 401 ? -11.578 -14.046 10.837 1.00 94.69 401 PRO A N 1
ATOM 3176 C CA . PRO A 1 401 ? -11.503 -13.424 9.523 1.00 94.69 401 PRO A CA 1
ATOM 3177 C C . PRO A 1 401 ? -11.047 -11.964 9.610 1.00 94.69 401 PRO A C 1
ATOM 3179 O O . PRO A 1 401 ? -10.974 -11.383 10.694 1.00 94.69 401 PRO A O 1
ATOM 3182 N N . ILE A 1 402 ? -10.851 -11.352 8.441 1.00 97.00 402 ILE A N 1
ATOM 3183 C CA . ILE A 1 402 ? -10.811 -9.893 8.288 1.00 97.00 402 ILE A CA 1
ATOM 3184 C C . ILE A 1 402 ? -12.056 -9.251 8.939 1.00 97.00 402 ILE A C 1
ATOM 3186 O O . ILE A 1 402 ? -13.124 -9.876 9.015 1.00 97.00 402 ILE A O 1
ATOM 3190 N N . LEU A 1 403 ? -11.948 -8.015 9.418 1.00 94.62 403 LEU A N 1
ATOM 3191 C CA . LEU A 1 403 ? -13.106 -7.244 9.870 1.00 94.62 403 LEU A CA 1
ATOM 3192 C C . LEU A 1 403 ? -13.758 -6.553 8.667 1.00 94.62 403 LEU A C 1
ATOM 3194 O O . LEU A 1 403 ? -13.071 -5.932 7.859 1.00 94.62 403 LEU A O 1
ATOM 3198 N N . ALA A 1 404 ? -15.077 -6.687 8.535 1.00 86.19 404 ALA A N 1
ATOM 3199 C CA . ALA A 1 404 ? -15.850 -5.954 7.540 1.00 86.19 404 ALA A CA 1
ATOM 3200 C C . ALA A 1 404 ? -16.163 -4.537 8.064 1.00 86.19 404 ALA A C 1
ATOM 3202 O O . ALA A 1 404 ? -16.253 -4.360 9.283 1.00 86.19 404 ALA A O 1
ATOM 3203 N N . PRO A 1 405 ? -16.369 -3.527 7.200 1.00 82.06 405 PRO A N 1
ATOM 3204 C CA . PRO A 1 405 ? -16.714 -2.169 7.635 1.00 82.06 405 PRO A CA 1
ATOM 3205 C C . PRO A 1 405 ? -17.924 -2.103 8.585 1.00 82.06 405 PRO A C 1
ATOM 3207 O O . PRO A 1 405 ? -17.928 -1.326 9.541 1.00 82.06 405 PRO A O 1
ATOM 3210 N N . GLU A 1 406 ? -18.925 -2.963 8.380 1.00 86.44 406 GLU A N 1
ATOM 3211 C CA . GLU A 1 406 ? -20.118 -3.073 9.227 1.00 86.44 406 GLU A CA 1
ATOM 3212 C C . GLU A 1 406 ? -19.807 -3.602 10.643 1.00 86.44 406 GLU A C 1
ATOM 3214 O O . GLU A 1 406 ? -20.492 -3.242 11.603 1.00 86.44 406 GLU A O 1
ATOM 3219 N N . ASP A 1 407 ? -18.751 -4.412 10.806 1.00 85.25 407 ASP A N 1
ATOM 3220 C CA . ASP A 1 407 ? -18.294 -4.865 12.126 1.00 85.25 407 ASP A CA 1
ATOM 3221 C C . ASP A 1 407 ? -17.725 -3.704 12.957 1.00 85.25 407 ASP A C 1
ATOM 3223 O O . ASP A 1 407 ? -17.728 -3.777 14.183 1.00 85.25 407 ASP A O 1
ATOM 3227 N N . LEU A 1 408 ? -17.203 -2.654 12.317 1.00 82.06 408 LEU A N 1
ATOM 3228 C CA . LEU A 1 408 ? -16.570 -1.524 13.005 1.00 82.06 408 LEU A CA 1
ATOM 3229 C C . LEU A 1 408 ? -17.631 -0.576 13.582 1.00 82.06 408 LEU A C 1
ATOM 3231 O O . LEU A 1 408 ? -17.568 -0.198 14.750 1.00 82.06 408 LEU A O 1
ATOM 3235 N N . GLN A 1 409 ? -18.657 -0.258 12.785 1.00 86.19 409 GLN A N 1
ATOM 3236 C CA . GLN A 1 409 ? -19.764 0.624 13.183 1.00 86.19 409 GLN A CA 1
ATOM 3237 C C . GLN A 1 409 ? -20.541 0.061 14.384 1.00 86.19 409 GLN A C 1
ATOM 3239 O O . GLN A 1 409 ? -20.815 0.773 15.350 1.00 86.19 409 GLN A O 1
ATOM 3244 N N . ARG A 1 410 ? -20.834 -1.245 14.357 1.00 92.94 410 ARG A N 1
ATOM 3245 C CA . ARG A 1 410 ? -21.596 -1.942 15.404 1.00 92.94 410 ARG A CA 1
ATOM 3246 C C . ARG A 1 410 ? -20.915 -1.902 16.779 1.00 92.94 410 ARG A C 1
ATOM 3248 O O . ARG A 1 410 ? -21.599 -1.925 17.801 1.00 92.94 410 ARG A O 1
ATOM 3255 N N . THR A 1 411 ? -19.585 -1.826 16.830 1.00 96.44 411 THR A N 1
ATOM 3256 C CA . THR A 1 411 ? -18.840 -1.736 18.096 1.00 96.44 411 THR A CA 1
ATOM 3257 C C . THR A 1 411 ? -19.097 -0.426 18.831 1.00 96.44 411 THR A C 1
ATOM 3259 O O . THR A 1 411 ? -19.217 -0.451 20.056 1.00 96.44 411 THR A O 1
ATOM 3262 N N . GLU A 1 412 ? -19.269 0.694 18.123 1.00 95.69 412 GLU A N 1
ATOM 3263 C CA . GLU A 1 412 ? -19.567 1.978 18.767 1.00 95.69 412 GLU A CA 1
ATOM 3264 C C . GLU A 1 412 ? -20.958 1.973 19.429 1.00 95.69 412 GLU A C 1
ATOM 3266 O O . GLU A 1 412 ? -21.111 2.433 20.562 1.00 95.69 412 GLU A O 1
ATOM 3271 N N . GLU A 1 413 ? -21.960 1.365 18.784 1.00 95.50 413 GLU A N 1
ATOM 3272 C CA . GLU A 1 413 ? -23.296 1.157 19.366 1.00 95.50 413 GLU A CA 1
ATOM 3273 C C . GLU A 1 413 ? -23.246 0.284 20.633 1.00 95.50 413 GLU A C 1
ATOM 3275 O O . GLU A 1 413 ? -23.897 0.588 21.639 1.00 95.50 413 GLU A O 1
ATOM 3280 N N . ILE A 1 414 ? -22.438 -0.783 20.604 1.00 97.94 414 ILE A N 1
ATOM 3281 C CA . ILE A 1 414 ? -22.250 -1.703 21.732 1.00 97.94 414 ILE A CA 1
ATOM 3282 C C . ILE A 1 414 ? -21.594 -0.989 22.922 1.00 97.94 414 ILE A C 1
ATOM 3284 O O . ILE A 1 414 ? -22.110 -1.070 24.036 1.00 97.94 414 ILE A O 1
ATOM 3288 N N . VAL A 1 415 ? -20.483 -0.269 22.726 1.00 97.81 415 VAL A N 1
ATOM 3289 C CA . VAL A 1 415 ? -19.790 0.382 23.856 1.00 97.81 415 VAL A CA 1
ATOM 3290 C C . VAL A 1 415 ? -20.561 1.585 24.403 1.00 97.81 415 VAL A C 1
ATOM 3292 O O . VAL A 1 415 ? -20.522 1.817 25.608 1.00 97.81 415 VAL A O 1
ATOM 3295 N N . ARG A 1 416 ? -21.330 2.311 23.575 1.00 97.06 416 ARG A N 1
ATOM 3296 C CA . ARG A 1 416 ? -22.220 3.388 24.055 1.00 97.06 416 ARG A CA 1
ATOM 3297 C C . ARG A 1 416 ? -23.350 2.892 24.962 1.00 97.06 416 ARG A C 1
ATOM 3299 O O . ARG A 1 416 ? -23.885 3.690 25.728 1.00 97.06 416 ARG A O 1
ATOM 3306 N N . THR A 1 417 ? -23.730 1.616 24.866 1.00 97.44 417 THR A N 1
ATOM 3307 C CA . THR A 1 417 ? -24.872 1.037 25.597 1.00 97.44 417 THR A CA 1
ATOM 3308 C C . THR A 1 417 ? -24.483 0.056 26.710 1.00 97.44 417 THR A C 1
ATOM 3310 O O . THR A 1 417 ? -25.353 -0.361 27.476 1.00 97.44 417 THR A O 1
ATOM 3313 N N . ASP A 1 418 ? -23.198 -0.282 26.860 1.00 98.62 418 ASP A N 1
ATOM 3314 C CA . ASP A 1 418 ? -22.723 -1.172 27.924 1.00 98.62 418 ASP A CA 1
ATOM 3315 C C . ASP A 1 418 ? -22.649 -0.470 29.304 1.00 98.62 418 ASP A C 1
ATOM 3317 O O . ASP A 1 418 ? -21.933 0.526 29.451 1.00 98.62 418 ASP A O 1
ATOM 3321 N N . PRO A 1 419 ? -23.309 -0.996 30.359 1.00 98.38 419 PRO A N 1
ATOM 3322 C CA . PRO A 1 419 ? -23.336 -0.355 31.677 1.00 98.38 419 PRO A CA 1
ATOM 3323 C C . PRO A 1 419 ? -21.974 -0.187 32.365 1.00 98.38 419 PRO A C 1
ATOM 3325 O O . PRO A 1 419 ? -21.816 0.720 33.186 1.00 98.38 419 PRO A O 1
ATOM 3328 N N . GLU A 1 420 ? -20.985 -1.040 32.080 1.00 98.38 420 GLU A N 1
ATOM 3329 C CA . GLU A 1 420 ? -19.653 -0.911 32.675 1.00 98.38 420 GLU A CA 1
ATOM 3330 C C . GLU A 1 420 ? -18.809 0.113 31.904 1.00 98.38 420 GLU A C 1
ATOM 3332 O O . GLU A 1 420 ? -18.108 0.899 32.541 1.00 98.38 420 GLU A O 1
ATOM 3337 N N . VAL A 1 421 ? -18.943 0.207 30.573 1.00 98.75 421 VAL A N 1
ATOM 3338 C CA . VAL A 1 421 ? -18.362 1.308 29.778 1.00 98.75 421 VAL A CA 1
ATOM 3339 C C . VAL A 1 421 ? -18.916 2.660 30.225 1.00 98.75 421 VAL A C 1
ATOM 3341 O O . VAL A 1 421 ? -18.132 3.560 30.525 1.00 98.75 421 VAL A O 1
ATOM 3344 N N . ILE A 1 422 ? -20.240 2.787 30.354 1.00 98.75 422 ILE A N 1
ATOM 3345 C CA . ILE A 1 422 ? -20.913 4.001 30.852 1.00 98.75 422 ILE A CA 1
ATOM 3346 C C . ILE A 1 422 ? -20.333 4.410 32.216 1.00 98.75 422 ILE A C 1
ATOM 3348 O O . ILE A 1 422 ? -19.927 5.555 32.430 1.00 98.75 422 ILE A O 1
ATOM 3352 N N . LYS A 1 423 ? -20.188 3.445 33.129 1.00 98.75 423 LYS A N 1
ATOM 3353 C CA . LYS A 1 423 ? -19.556 3.639 34.440 1.00 98.75 423 LYS A CA 1
ATOM 3354 C C . LYS A 1 423 ? -18.085 4.066 34.346 1.00 98.75 423 LYS A C 1
ATOM 3356 O O . LYS A 1 423 ? -17.649 4.880 35.164 1.00 98.75 423 LYS A O 1
ATOM 3361 N N . GLN A 1 424 ? -17.318 3.592 33.361 1.00 98.81 424 GLN A N 1
ATOM 3362 C CA . GLN A 1 424 ? -15.958 4.086 33.124 1.00 98.81 424 GLN A CA 1
ATOM 3363 C C . GLN A 1 424 ? -15.932 5.509 32.548 1.00 98.81 424 GLN A C 1
ATOM 3365 O O . GLN A 1 424 ? -15.115 6.305 33.012 1.00 98.81 424 GLN A O 1
ATOM 3370 N N . CYS A 1 425 ? -16.850 5.878 31.648 1.00 98.81 425 CYS A N 1
ATOM 3371 C CA . CYS A 1 425 ? -17.024 7.257 31.173 1.00 98.81 425 CYS A CA 1
ATOM 3372 C C . CYS A 1 425 ? -17.316 8.228 32.331 1.00 98.81 425 CYS A C 1
ATOM 3374 O O . CYS A 1 425 ? -16.617 9.235 32.472 1.00 98.81 425 CYS A O 1
ATOM 3376 N N . VAL A 1 426 ? -18.240 7.877 33.234 1.00 98.69 426 VAL A N 1
ATOM 3377 C CA . VAL A 1 426 ? -18.560 8.668 34.441 1.00 98.69 426 VAL A CA 1
ATOM 3378 C C . VAL A 1 426 ? -17.350 8.813 35.371 1.00 98.69 426 VAL A C 1
ATOM 3380 O O . VAL A 1 426 ? -17.064 9.908 35.870 1.00 98.69 426 VAL A O 1
ATOM 3383 N N . LEU A 1 427 ? -16.565 7.748 35.567 1.00 98.62 427 LEU A N 1
ATOM 3384 C CA . LEU A 1 427 ? -15.313 7.821 36.330 1.00 98.62 427 LEU A CA 1
ATOM 3385 C C . LEU A 1 427 ? -14.273 8.726 35.648 1.00 98.62 427 LEU A C 1
ATOM 3387 O O . LEU A 1 427 ? -13.638 9.539 36.332 1.00 98.62 427 LEU A O 1
ATOM 3391 N N . SER A 1 428 ? -14.154 8.665 34.320 1.00 98.44 428 SER A N 1
ATOM 3392 C CA . SER A 1 428 ? -13.289 9.538 33.515 1.00 98.44 428 SER A CA 1
ATOM 3393 C C . SER A 1 428 ? -13.831 10.968 33.357 1.00 98.44 428 SER A C 1
ATOM 3395 O O . SER A 1 428 ? -13.079 11.843 32.941 1.00 98.44 428 SER A O 1
ATOM 3397 N N . GLY A 1 429 ? -15.059 11.256 33.805 1.00 97.88 429 GLY A N 1
ATOM 3398 C CA . GLY A 1 429 ? -15.617 12.608 33.946 1.00 97.88 429 GLY A CA 1
ATOM 3399 C C . GLY A 1 429 ? -16.696 13.010 32.935 1.00 97.88 429 GLY A C 1
ATOM 3400 O O . GLY A 1 429 ? -17.074 14.177 32.933 1.00 97.88 429 GLY A O 1
ATOM 3401 N N . ILE A 1 430 ? -17.186 12.078 32.117 1.00 98.19 430 ILE A N 1
ATOM 3402 C CA . ILE A 1 430 ? -18.240 12.297 31.114 1.00 98.19 430 ILE A CA 1
ATOM 3403 C C . ILE A 1 430 ? -19.592 11.857 31.709 1.00 98.19 430 ILE A C 1
ATOM 3405 O O . ILE A 1 430 ? -19.657 10.750 32.245 1.00 98.19 430 ILE A O 1
ATOM 3409 N N . PRO A 1 431 ? -20.659 12.677 31.667 1.00 96.44 431 PRO A N 1
ATOM 3410 C CA . PRO A 1 431 ? -21.976 12.293 32.183 1.00 96.44 431 PRO A CA 1
ATOM 3411 C C . PRO A 1 431 ? -22.589 11.070 31.480 1.00 96.44 431 PRO A C 1
ATOM 3413 O O . PRO A 1 431 ? -22.366 10.844 30.293 1.00 96.44 431 PRO A O 1
ATOM 3416 N N . GLU A 1 432 ? -23.412 10.307 32.203 1.00 95.94 432 GLU A N 1
ATOM 3417 C CA . GLU A 1 432 ? -24.142 9.138 31.675 1.00 95.94 432 GLU A CA 1
ATOM 3418 C C . GLU A 1 432 ? -25.147 9.521 30.570 1.00 95.94 432 GLU A C 1
ATOM 3420 O O . GLU A 1 432 ? -25.364 8.761 29.629 1.00 95.94 432 GLU A O 1
ATOM 3425 N N . ASP A 1 433 ? -25.700 10.733 30.626 1.00 95.56 433 ASP A N 1
ATOM 3426 C CA . ASP A 1 433 ? -26.565 11.315 29.597 1.00 95.56 433 ASP A CA 1
ATOM 3427 C C . ASP A 1 433 ? -25.804 11.869 28.371 1.00 95.56 433 ASP A C 1
ATOM 3429 O O . ASP A 1 433 ? -26.431 12.200 27.364 1.00 95.56 433 ASP A O 1
ATOM 3433 N N . ASP A 1 434 ? -24.464 11.897 28.399 1.00 95.88 434 ASP A N 1
ATOM 3434 C CA . ASP A 1 434 ? -23.613 12.367 27.292 1.00 95.88 434 ASP A CA 1
ATOM 3435 C C . ASP A 1 434 ? -22.941 11.225 26.498 1.00 95.88 434 ASP A C 1
ATOM 3437 O O . ASP A 1 434 ? -22.060 11.453 25.675 1.00 95.88 434 ASP A O 1
ATOM 3441 N N . MET A 1 435 ? -23.373 9.970 26.668 1.00 97.75 435 MET A N 1
ATOM 3442 C CA . MET A 1 435 ? -22.783 8.813 25.962 1.00 97.75 435 MET A CA 1
ATOM 3443 C C . MET A 1 435 ? -22.867 8.893 24.426 1.00 97.75 435 MET A C 1
ATOM 3445 O O . MET A 1 435 ? -22.042 8.302 23.732 1.00 97.75 435 MET A O 1
ATOM 3449 N N . LYS A 1 436 ? -23.798 9.684 23.878 1.00 96.62 436 LYS A N 1
ATOM 3450 C CA . LYS A 1 436 ? -23.849 10.061 22.449 1.00 96.62 436 LYS A CA 1
ATOM 3451 C C . LYS A 1 436 ? -22.568 10.750 21.941 1.00 96.62 436 LYS A C 1
ATOM 3453 O O . LYS A 1 436 ? -22.233 10.628 20.770 1.00 96.62 436 LYS A O 1
ATOM 3458 N N . ASN A 1 437 ? -21.860 11.452 22.822 1.00 97.75 437 ASN A N 1
ATOM 3459 C CA . ASN A 1 437 ? -20.646 12.214 22.545 1.00 97.75 437 ASN A CA 1
ATOM 3460 C C . ASN A 1 437 ? -19.364 11.401 22.823 1.00 97.75 437 ASN A C 1
ATOM 3462 O O . ASN A 1 437 ? -18.258 11.858 22.536 1.00 97.75 437 ASN A O 1
ATOM 3466 N N . VAL A 1 438 ? -19.489 10.186 23.366 1.00 98.31 438 VAL A N 1
ATOM 3467 C CA . VAL A 1 438 ? -18.401 9.201 23.439 1.00 98.31 438 VAL A CA 1
ATOM 3468 C C . VAL A 1 438 ? -18.299 8.502 22.085 1.00 98.31 438 VAL A C 1
ATOM 3470 O O . VAL A 1 438 ? -19.320 8.121 21.519 1.00 98.31 438 VAL A O 1
ATOM 3473 N N . TYR A 1 439 ? -17.087 8.335 21.567 1.00 98.19 439 TYR A N 1
ATOM 3474 C CA . TYR A 1 439 ? -16.795 7.673 20.291 1.00 98.19 439 TYR A CA 1
ATOM 3475 C C . TYR A 1 439 ? -15.754 6.571 20.496 1.00 98.19 439 TYR A C 1
ATOM 3477 O O . TYR A 1 439 ? -15.049 6.567 21.511 1.00 98.19 439 TYR A O 1
ATOM 3485 N N . CYS A 1 440 ? -15.606 5.661 19.535 1.00 97.88 440 CYS A N 1
ATOM 3486 C CA . CYS A 1 440 ? -14.447 4.774 19.517 1.00 97.88 440 CYS A CA 1
ATOM 3487 C C . CYS A 1 440 ? -13.963 4.388 18.120 1.00 97.88 440 CYS A C 1
ATOM 3489 O O . CYS A 1 440 ? -14.743 3.960 17.270 1.00 97.88 440 CYS A O 1
ATOM 3491 N N . ASP A 1 441 ? -12.642 4.392 17.948 1.00 97.75 441 ASP A N 1
ATOM 3492 C CA . ASP A 1 441 ? -12.018 3.697 16.828 1.00 97.75 441 ASP A CA 1
ATOM 3493 C C . ASP A 1 441 ? -12.039 2.197 17.141 1.00 97.75 441 ASP A C 1
ATOM 3495 O O . ASP A 1 441 ? -11.329 1.697 18.023 1.00 97.75 441 ASP A O 1
ATOM 3499 N N . ALA A 1 442 ? -12.904 1.481 16.431 1.00 95.62 442 ALA A N 1
ATOM 3500 C CA . ALA A 1 442 ? -13.080 0.043 16.542 1.00 95.62 442 ALA A CA 1
ATOM 3501 C C . ALA A 1 442 ? -11.932 -0.685 15.824 1.00 95.62 442 ALA A C 1
ATOM 3503 O O . ALA A 1 442 ? -11.855 -0.688 14.597 1.00 95.62 442 ALA A O 1
ATOM 3504 N N . TRP A 1 443 ? -11.011 -1.283 16.582 1.00 98.12 443 TRP A N 1
ATOM 3505 C CA . TRP A 1 443 ? -9.844 -1.986 16.041 1.00 98.12 443 TRP A CA 1
ATOM 3506 C C . TRP A 1 443 ? -9.986 -3.502 16.190 1.00 98.12 443 TRP A C 1
ATOM 3508 O O . TRP A 1 443 ? -10.598 -3.997 17.138 1.00 98.12 443 TRP A O 1
ATOM 3518 N N . THR A 1 444 ? -9.305 -4.263 15.327 1.00 97.38 444 THR A N 1
ATOM 3519 C CA . THR A 1 444 ? -8.905 -5.643 15.663 1.00 97.38 444 THR A CA 1
ATOM 3520 C C . THR A 1 444 ? -8.255 -5.661 17.047 1.00 97.38 444 THR A C 1
ATOM 3522 O O . THR A 1 444 ? -7.447 -4.785 17.366 1.00 97.38 444 THR A O 1
ATOM 3525 N N . ILE A 1 445 ? -8.535 -6.672 17.878 1.00 98.44 445 ILE A N 1
ATOM 3526 C CA . ILE A 1 445 ? -7.738 -6.882 19.101 1.00 98.44 445 ILE A CA 1
ATOM 3527 C C . ILE A 1 445 ? -6.255 -7.179 18.767 1.00 98.44 445 ILE A C 1
ATOM 3529 O O . ILE A 1 445 ? -5.400 -7.162 19.651 1.00 98.44 445 ILE A O 1
ATOM 3533 N N . GLY A 1 446 ? -5.938 -7.453 17.494 1.00 97.94 446 GLY A N 1
ATOM 3534 C CA . GLY A 1 446 ? -4.618 -7.816 16.990 1.00 97.94 446 GLY A CA 1
ATOM 3535 C C . GLY A 1 446 ? -4.284 -9.231 17.434 1.00 97.94 446 GLY A C 1
ATOM 3536 O O . GLY A 1 446 ? -4.512 -10.201 16.713 1.00 97.94 446 GLY A O 1
ATOM 3537 N N . TYR A 1 447 ? -3.820 -9.349 18.673 1.00 98.62 447 TYR A N 1
ATOM 3538 C CA . TYR A 1 447 ? -3.804 -10.590 19.437 1.00 98.62 447 TYR A CA 1
ATOM 3539 C C . TYR A 1 447 ? -3.759 -10.272 20.937 1.00 98.62 447 TYR A C 1
ATOM 3541 O O . TYR A 1 447 ? -3.071 -9.343 21.360 1.00 98.62 447 TYR A O 1
ATOM 3549 N N . ASP A 1 448 ? -4.456 -11.081 21.733 1.00 98.50 448 ASP A N 1
ATOM 3550 C CA . ASP A 1 448 ? -4.445 -11.027 23.194 1.00 98.50 448 ASP A CA 1
ATOM 3551 C C . ASP A 1 448 ? -4.472 -12.456 23.752 1.00 98.50 448 ASP A C 1
ATOM 3553 O O . ASP A 1 448 ? -5.363 -13.251 23.432 1.00 98.50 448 ASP A O 1
ATOM 3557 N N . GLU A 1 449 ? -3.484 -12.807 24.570 1.00 97.62 449 GLU A N 1
ATOM 3558 C CA . GLU A 1 449 ? -3.292 -14.158 25.101 1.00 97.62 449 GLU A CA 1
ATOM 3559 C C . GLU A 1 449 ? -4.404 -14.636 26.047 1.00 97.62 449 GLU A C 1
ATOM 3561 O O . GLU A 1 449 ? -4.506 -15.839 26.290 1.00 97.62 449 GLU A O 1
ATOM 3566 N N . ARG A 1 450 ? -5.272 -13.741 26.541 1.00 98.31 450 ARG A N 1
ATOM 3567 C CA . ARG A 1 450 ? -6.422 -14.109 27.388 1.00 98.31 450 ARG A CA 1
ATOM 3568 C C . ARG A 1 450 ? -7.502 -14.876 26.624 1.00 98.31 450 ARG A C 1
ATOM 3570 O O . ARG A 1 450 ? -8.267 -15.617 27.240 1.00 98.31 450 ARG A O 1
ATOM 3577 N N . TRP A 1 451 ? -7.557 -14.716 25.299 1.00 97.62 451 TRP A N 1
ATOM 3578 C CA . TRP A 1 451 ? -8.566 -15.344 24.436 1.00 97.62 451 TRP A CA 1
ATOM 3579 C C . TRP A 1 451 ? -7.985 -16.017 23.186 1.00 97.62 451 TRP A C 1
ATOM 3581 O O . TRP A 1 451 ? -8.616 -16.923 22.636 1.00 97.62 451 TRP A O 1
ATOM 3591 N N . GLY A 1 452 ? -6.811 -15.596 22.709 1.00 95.88 452 GLY A N 1
ATOM 3592 C CA . GLY A 1 452 ? -6.278 -16.019 21.415 1.00 95.88 452 GLY A CA 1
ATOM 3593 C C . GLY A 1 452 ? -7.299 -15.781 20.299 1.00 95.88 452 GLY A C 1
ATOM 3594 O O . GLY A 1 452 ? -7.889 -14.707 20.221 1.00 95.88 452 GLY A O 1
ATOM 3595 N N . ALA A 1 453 ? -7.561 -16.804 19.483 1.00 94.56 453 ALA A N 1
ATOM 3596 C CA . ALA A 1 453 ? -8.593 -16.794 18.440 1.00 94.56 453 ALA A CA 1
ATOM 3597 C C . ALA A 1 453 ? -9.921 -17.471 18.859 1.00 94.56 453 ALA A C 1
ATOM 3599 O O . ALA A 1 453 ? -10.739 -17.785 17.999 1.00 94.56 453 ALA A O 1
ATOM 3600 N N . SER A 1 454 ? -10.154 -17.719 20.158 1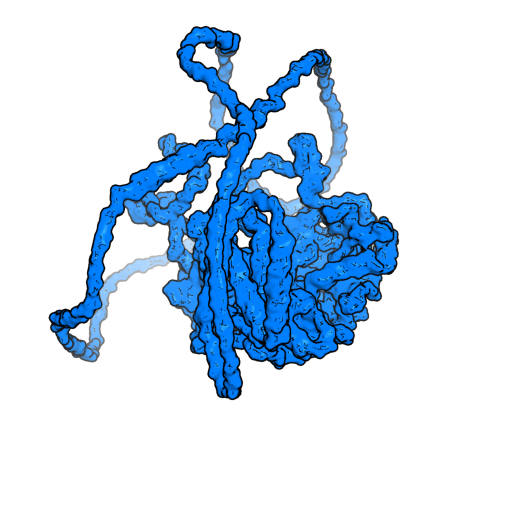.00 92.44 454 SER A N 1
ATOM 3601 C CA . SER A 1 454 ? -11.334 -18.463 20.662 1.00 92.44 454 SER A CA 1
ATOM 3602 C C . SER A 1 454 ? -12.648 -17.664 20.723 1.00 92.44 454 SER A C 1
ATOM 3604 O O . SER A 1 454 ? -13.652 -18.172 21.223 1.00 92.44 454 SER A O 1
ATOM 3606 N N . ARG A 1 455 ? -12.631 -16.420 20.244 1.00 92.50 455 ARG A N 1
ATOM 3607 C CA . ARG A 1 455 ? -13.738 -15.457 20.142 1.00 92.50 455 ARG A CA 1
ATOM 3608 C C . ARG A 1 455 ? -13.425 -14.511 18.980 1.00 92.50 455 ARG A C 1
ATOM 3610 O O . ARG A 1 455 ? -12.242 -14.339 18.690 1.00 92.50 455 ARG A O 1
ATOM 3617 N N . ARG A 1 456 ? -14.416 -13.862 18.360 1.00 94.19 456 ARG A N 1
ATOM 3618 C CA . ARG A 1 456 ? -14.173 -12.815 17.345 1.00 94.19 456 ARG A CA 1
ATOM 3619 C C . ARG A 1 456 ? -14.159 -11.453 18.032 1.00 94.19 456 ARG A C 1
ATOM 3621 O O . ARG A 1 456 ? -15.220 -10.952 18.394 1.00 94.19 456 ARG A O 1
ATOM 3628 N N . LEU A 1 457 ? -12.972 -10.900 18.276 1.00 97.25 457 LEU A N 1
ATOM 3629 C CA . LEU A 1 457 ? -12.772 -9.791 19.209 1.00 97.25 457 LEU A CA 1
ATOM 3630 C C . LEU A 1 457 ? -12.257 -8.514 18.549 1.00 97.25 457 LEU A C 1
ATOM 3632 O O . LEU A 1 457 ? -11.259 -8.513 17.824 1.00 97.25 457 LEU A O 1
ATOM 3636 N N . GLN A 1 458 ? -12.883 -7.408 18.931 1.00 98.44 458 GLN A N 1
ATOM 3637 C CA . GLN A 1 458 ? -12.377 -6.061 18.716 1.00 98.44 458 GLN A CA 1
ATOM 3638 C C . GLN A 1 458 ? -11.936 -5.426 20.036 1.00 98.44 458 GLN A C 1
ATOM 3640 O O . GLN A 1 458 ? -12.393 -5.806 21.117 1.00 98.44 458 GLN A O 1
ATOM 3645 N N . GLN A 1 459 ? -11.056 -4.434 19.934 1.00 98.69 459 GLN A N 1
ATOM 3646 C CA . GLN A 1 459 ? -10.724 -3.515 21.015 1.00 98.69 459 GLN A CA 1
ATOM 3647 C C . GLN A 1 459 ? -11.174 -2.107 20.613 1.00 98.69 459 GLN A C 1
ATOM 3649 O O . GLN A 1 459 ? -10.862 -1.643 19.518 1.00 98.69 459 GLN A O 1
ATOM 3654 N N . ALA A 1 460 ? -11.917 -1.433 21.484 1.00 98.62 460 ALA A N 1
ATOM 3655 C CA . ALA A 1 460 ? -12.386 -0.077 21.241 1.00 98.62 460 ALA A CA 1
ATOM 3656 C C . ALA A 1 460 ? -11.369 0.927 21.805 1.00 98.62 460 ALA A C 1
ATOM 3658 O O . ALA A 1 460 ? -11.098 0.942 23.011 1.00 98.62 460 ALA A O 1
ATOM 3659 N N . LEU A 1 461 ? -10.783 1.758 20.939 1.00 98.69 461 LEU A N 1
ATOM 3660 C CA . LEU A 1 461 ? -9.969 2.898 21.359 1.00 98.69 461 LEU A CA 1
ATOM 3661 C C . LEU A 1 461 ? -10.915 4.075 21.614 1.00 98.69 461 LEU A C 1
ATOM 3663 O O . LEU A 1 461 ? -11.486 4.630 20.682 1.00 98.69 461 LEU A O 1
ATOM 3667 N N . MET A 1 462 ? -11.144 4.391 22.888 1.00 98.69 462 MET A N 1
ATOM 3668 C CA . MET A 1 462 ? -12.207 5.305 23.313 1.00 98.69 462 MET A CA 1
ATOM 3669 C C . MET A 1 462 ? -11.785 6.779 23.217 1.00 98.69 462 MET A C 1
ATOM 3671 O O . MET A 1 462 ? -10.726 7.159 23.719 1.00 98.69 462 MET A O 1
ATOM 3675 N N . TYR A 1 463 ? -12.663 7.618 22.668 1.00 98.81 463 TYR A N 1
ATOM 3676 C CA . TYR A 1 463 ? -12.503 9.070 22.528 1.00 98.81 463 TYR A CA 1
ATOM 3677 C C . TYR A 1 463 ? -13.790 9.813 22.947 1.00 98.81 463 TYR A C 1
ATOM 3679 O O . TYR A 1 463 ? -14.837 9.200 23.163 1.00 98.81 463 TYR A O 1
ATOM 3687 N N . TRP A 1 464 ? -13.741 11.143 23.056 1.00 98.62 464 TRP A N 1
ATOM 3688 C CA . TRP A 1 464 ? -14.914 11.992 23.324 1.00 98.62 464 TRP A CA 1
ATOM 3689 C C . TRP A 1 464 ? -14.930 13.247 22.441 1.00 98.62 464 TRP A C 1
ATOM 3691 O O . TRP A 1 464 ? -13.882 13.779 22.070 1.00 98.62 464 TRP A O 1
ATOM 3701 N N . ARG A 1 465 ? -16.129 13.733 22.113 1.00 98.50 465 ARG A N 1
ATOM 3702 C CA . ARG A 1 465 ? -16.396 14.973 21.371 1.00 98.50 465 ARG A CA 1
ATOM 3703 C C . ARG A 1 465 ? -17.244 15.917 22.221 1.00 98.50 465 ARG A C 1
ATOM 3705 O O . ARG A 1 465 ? -18.178 15.467 22.870 1.00 98.50 465 ARG A O 1
ATOM 3712 N N . SER A 1 466 ? -16.955 17.212 22.211 1.00 97.19 466 SER A N 1
ATOM 3713 C CA . SER A 1 466 ? -17.842 18.225 22.796 1.00 97.19 466 SER A CA 1
ATOM 3714 C C . SER A 1 466 ? -18.988 18.596 21.842 1.00 97.19 466 SER A C 1
ATOM 3716 O O . SER A 1 466 ? -20.124 18.767 22.289 1.00 97.19 466 SER A O 1
ATOM 3718 N N . ASP A 1 467 ? -18.702 18.610 20.538 1.00 96.94 467 ASP A N 1
ATOM 3719 C CA . ASP A 1 467 ? -19.607 18.850 19.409 1.00 96.94 467 ASP A CA 1
ATOM 3720 C C . ASP A 1 467 ? -19.399 17.786 18.308 1.00 96.94 467 ASP A C 1
ATOM 3722 O O . ASP A 1 467 ? -18.326 17.193 18.209 1.00 96.94 467 ASP A O 1
ATOM 3726 N N . GLU A 1 468 ? -20.400 17.498 17.474 1.00 96.50 468 GLU A N 1
ATOM 3727 C CA . GLU A 1 468 ? -20.292 16.421 16.477 1.00 96.50 468 GLU A CA 1
ATOM 3728 C C . GLU A 1 468 ? -19.217 16.674 15.399 1.00 96.50 468 GLU A C 1
ATOM 3730 O O . GLU A 1 468 ? -18.594 15.708 14.950 1.00 96.50 468 GLU A O 1
ATOM 3735 N N . ASP A 1 469 ? -18.892 17.937 15.094 1.00 97.00 469 ASP A N 1
ATOM 3736 C CA . ASP A 1 469 ? -17.820 18.338 14.161 1.00 97.00 469 ASP A CA 1
ATOM 3737 C C . ASP A 1 469 ? -16.385 18.276 14.769 1.00 97.00 469 ASP A C 1
ATOM 3739 O O . ASP A 1 469 ? -15.403 18.643 14.109 1.00 97.00 469 ASP A O 1
ATOM 3743 N N . ASP A 1 470 ? -16.222 17.815 16.020 1.00 98.00 470 ASP A N 1
ATOM 3744 C CA . ASP A 1 470 ? -14.921 17.743 16.710 1.00 98.00 470 ASP A CA 1
ATOM 3745 C C . ASP A 1 470 ? -13.970 16.641 16.201 1.00 98.00 470 ASP A C 1
ATOM 3747 O O . ASP A 1 470 ? -14.340 15.479 16.001 1.00 98.00 470 ASP A O 1
ATOM 3751 N N . SER A 1 471 ? -12.669 16.956 16.180 1.00 98.12 471 SER A N 1
ATOM 3752 C CA . SER A 1 471 ? -11.598 15.959 16.063 1.00 98.12 471 SER A CA 1
ATOM 3753 C C . SER A 1 471 ? -11.386 15.235 17.398 1.00 98.12 471 SER A C 1
ATOM 3755 O O . SER A 1 471 ? -10.651 15.700 18.286 1.00 98.12 471 SER A O 1
ATOM 3757 N N . HIS A 1 472 ? -12.029 14.070 17.548 1.00 98.31 472 HIS A N 1
ATOM 3758 C CA . HIS A 1 472 ? -12.025 13.291 18.794 1.00 98.31 472 HIS A CA 1
ATOM 3759 C C . HIS A 1 472 ? -10.620 12.850 19.250 1.00 98.31 472 HIS A C 1
ATOM 3761 O O . HIS A 1 472 ? -10.402 12.629 20.438 1.00 98.31 472 HIS A O 1
ATOM 3767 N N . TYR A 1 473 ? -9.631 12.828 18.347 1.00 98.75 473 TYR A N 1
ATOM 3768 C CA . TYR A 1 473 ? -8.235 12.457 18.623 1.00 98.75 473 TYR A CA 1
ATOM 3769 C C . TYR A 1 473 ? -7.511 13.417 19.576 1.00 98.75 473 TYR A C 1
ATOM 3771 O O . TYR A 1 473 ? -6.453 13.088 20.111 1.00 98.75 473 TYR A O 1
ATOM 3779 N N . SER A 1 474 ? -8.087 14.594 19.829 1.00 98.62 474 SER A N 1
ATOM 3780 C CA . SER A 1 474 ? -7.631 15.505 20.884 1.00 98.62 474 SER A CA 1
ATOM 3781 C C . SER A 1 474 ? -8.105 15.116 22.293 1.00 98.62 474 SER A C 1
ATOM 3783 O O . SER A 1 474 ? -7.579 15.636 23.273 1.00 98.62 474 SER A O 1
ATOM 3785 N N . HIS A 1 475 ? -9.066 14.192 22.407 1.00 98.75 475 HIS A N 1
ATOM 3786 C CA . HIS A 1 475 ? -9.700 13.769 23.658 1.00 98.75 475 HIS A CA 1
ATOM 3787 C C . HIS A 1 475 ? -9.808 12.229 23.787 1.00 98.75 475 HIS A C 1
ATOM 3789 O O . HIS A 1 475 ? -10.913 11.700 23.946 1.00 98.75 475 HIS A O 1
ATOM 3795 N N . PRO A 1 476 ? -8.682 11.482 23.743 1.00 98.75 476 PRO A N 1
ATOM 3796 C CA . PRO A 1 476 ? -8.655 10.070 24.130 1.00 98.75 476 PRO A CA 1
ATOM 3797 C C . PRO A 1 476 ? -9.096 9.868 25.583 1.00 98.75 476 PRO A C 1
ATOM 3799 O O . PRO A 1 476 ? -8.834 10.707 26.448 1.00 98.75 476 PRO A O 1
ATOM 3802 N N . LEU A 1 477 ? -9.716 8.723 25.864 1.00 98.81 477 LEU A N 1
ATOM 3803 C CA . LEU A 1 477 ? -10.014 8.255 27.218 1.00 98.81 477 LEU A CA 1
ATOM 3804 C C . LEU A 1 477 ? -8.976 7.218 27.671 1.00 98.81 477 LEU A C 1
ATOM 3806 O O . LEU A 1 477 ? -8.133 6.762 26.899 1.00 98.81 477 LEU A O 1
ATOM 3810 N N . ASP A 1 478 ? -8.999 6.871 28.958 1.00 98.50 478 ASP A N 1
ATOM 3811 C CA . ASP A 1 478 ? -7.934 6.085 29.584 1.00 98.50 478 ASP A CA 1
ATOM 3812 C C . ASP A 1 478 ? -8.172 4.571 29.619 1.00 98.50 478 ASP A C 1
ATOM 3814 O O . ASP A 1 478 ? -7.293 3.843 30.060 1.00 98.50 478 ASP A O 1
ATOM 3818 N N . PHE A 1 479 ? -9.320 4.074 29.159 1.00 98.81 479 PHE A N 1
ATOM 3819 C CA . PHE A 1 479 ? -9.690 2.656 29.218 1.00 98.81 479 PHE A CA 1
ATOM 3820 C C . PHE A 1 479 ? -10.034 2.093 27.829 1.00 98.81 479 PHE A C 1
ATOM 3822 O O . PHE A 1 479 ? -10.419 2.833 26.926 1.00 98.81 479 PHE A O 1
ATOM 3829 N N . CYS A 1 480 ? -9.910 0.773 27.663 1.00 98.81 480 CYS A N 1
ATOM 3830 C CA . CYS A 1 480 ? -10.110 0.084 26.386 1.00 98.81 480 CYS A CA 1
ATOM 3831 C C . CYS A 1 480 ? -11.062 -1.121 26.546 1.00 98.81 480 CYS A C 1
ATOM 3833 O O . CYS A 1 480 ? -10.659 -2.155 27.090 1.00 98.81 480 CYS A O 1
ATOM 3835 N N . PRO A 1 481 ? -12.335 -1.003 26.122 1.00 98.81 481 PRO A N 1
ATOM 3836 C CA . PRO A 1 481 ? -13.282 -2.115 26.083 1.00 98.81 481 PRO A CA 1
ATOM 3837 C C . PRO A 1 481 ? -12.894 -3.179 25.052 1.00 98.81 481 PRO A C 1
ATOM 3839 O O . PRO A 1 481 ? -12.409 -2.864 23.965 1.00 98.81 481 PRO A O 1
ATOM 3842 N N . ILE A 1 482 ? -13.165 -4.441 25.381 1.00 98.81 482 ILE A N 1
ATOM 3843 C CA . ILE A 1 482 ? -13.041 -5.595 24.489 1.00 98.81 482 ILE A CA 1
ATOM 3844 C C . ILE A 1 482 ? -14.446 -6.072 24.129 1.00 98.81 482 ILE A C 1
ATOM 3846 O O . ILE A 1 482 ? -15.215 -6.452 25.018 1.00 98.81 482 ILE A O 1
ATOM 3850 N N . VAL A 1 483 ? -14.772 -6.065 22.839 1.00 98.44 483 VAL A N 1
ATOM 3851 C CA . VAL A 1 483 ? -16.091 -6.431 22.305 1.00 98.44 483 VAL A CA 1
ATOM 3852 C C . VAL A 1 483 ? -16.007 -7.772 21.590 1.00 98.44 483 VAL A C 1
ATOM 3854 O O . VAL A 1 483 ? -15.115 -7.992 20.773 1.00 98.44 483 VAL A O 1
ATOM 3857 N N . ASP A 1 484 ? -16.950 -8.664 21.887 1.00 95.44 484 ASP A N 1
ATOM 3858 C CA . ASP A 1 484 ? -17.167 -9.886 21.118 1.00 95.44 484 ASP A CA 1
ATOM 3859 C C . ASP A 1 484 ? -18.208 -9.625 20.026 1.00 95.44 484 ASP A C 1
ATOM 3861 O O . ASP A 1 484 ? -19.364 -9.312 20.318 1.00 95.44 484 ASP A O 1
ATOM 3865 N N . MET A 1 485 ? -17.796 -9.749 18.764 1.00 92.00 485 MET A N 1
ATOM 3866 C CA . MET A 1 485 ? -18.628 -9.423 17.600 1.00 92.00 485 MET A CA 1
ATOM 3867 C C . MET A 1 485 ? -19.710 -10.469 17.316 1.00 92.00 485 MET A C 1
ATOM 3869 O O . MET A 1 485 ? -20.727 -10.153 16.690 1.00 92.00 485 MET A O 1
ATOM 3873 N N . ASN A 1 486 ? -19.509 -11.701 17.792 1.00 88.00 486 ASN A N 1
ATOM 3874 C CA . ASN A 1 486 ? -20.449 -12.802 17.614 1.00 88.00 486 ASN A CA 1
ATOM 3875 C C . ASN A 1 486 ? -21.528 -12.761 18.709 1.00 88.00 486 ASN A C 1
ATOM 3877 O O . ASN A 1 486 ? -22.709 -12.908 18.408 1.00 88.00 486 ASN A O 1
ATOM 3881 N N . GLU A 1 487 ? -21.147 -12.500 19.966 1.00 89.88 487 GLU A N 1
ATOM 3882 C CA . GLU A 1 487 ? -22.103 -12.271 21.063 1.00 89.88 487 GLU A CA 1
ATOM 3883 C C . GLU A 1 487 ? -22.705 -10.849 21.060 1.00 89.88 487 GLU A C 1
ATOM 3885 O O . GLU A 1 487 ? -23.742 -10.629 21.683 1.00 89.88 487 GLU A O 1
ATOM 3890 N N . GLY A 1 488 ? -22.092 -9.891 20.355 1.00 92.94 488 GLY A N 1
ATOM 3891 C CA . GLY A 1 488 ? -22.584 -8.519 20.197 1.00 92.94 488 GLY A CA 1
ATOM 3892 C C . GLY A 1 488 ? -22.530 -7.678 21.475 1.00 92.94 488 GLY A C 1
ATOM 3893 O O . GLY A 1 488 ? -23.471 -6.933 21.739 1.00 92.94 488 GLY A O 1
ATOM 3894 N N . LYS A 1 489 ? -21.480 -7.830 22.295 1.00 96.75 489 LYS A N 1
ATOM 3895 C CA . LYS A 1 489 ? -21.384 -7.197 23.625 1.00 96.75 489 LYS A CA 1
ATOM 3896 C C . LYS A 1 489 ? -19.943 -6.969 24.090 1.00 96.75 489 LYS A C 1
ATOM 3898 O O . LYS A 1 489 ? -19.025 -7.652 23.635 1.00 96.75 489 LYS A O 1
ATOM 3903 N N . VAL A 1 490 ? -19.758 -6.089 25.075 1.00 98.62 490 VAL A N 1
ATOM 3904 C CA . VAL A 1 490 ? -18.501 -5.984 25.835 1.00 98.62 490 VAL A CA 1
ATOM 3905 C C . VAL A 1 490 ? -18.308 -7.243 26.693 1.00 98.62 490 VAL A C 1
ATOM 3907 O O . VAL A 1 490 ? -19.241 -7.726 27.335 1.00 98.62 490 VAL A O 1
ATOM 3910 N N . ILE A 1 491 ? -17.091 -7.794 26.704 1.00 98.38 491 ILE A N 1
ATOM 3911 C CA . ILE A 1 491 ? -16.717 -8.958 27.532 1.00 98.38 491 ILE A CA 1
ATOM 3912 C C . ILE A 1 491 ? -15.646 -8.645 28.584 1.00 98.38 491 ILE A C 1
ATOM 3914 O O . ILE A 1 491 ? -15.466 -9.418 29.525 1.00 98.38 491 ILE A O 1
ATOM 3918 N N . TYR A 1 492 ? -14.920 -7.537 28.423 1.00 98.75 492 TYR A N 1
ATOM 3919 C CA . TYR A 1 492 ? -13.878 -7.075 29.339 1.00 98.75 492 TYR A CA 1
ATOM 3920 C C . TYR A 1 492 ? -13.606 -5.581 29.112 1.00 98.75 492 TYR A C 1
ATOM 3922 O O . TYR A 1 492 ? -13.875 -5.073 28.026 1.00 98.75 492 TYR A O 1
ATOM 3930 N N . ILE A 1 493 ? -13.023 -4.885 30.091 1.00 98.88 493 ILE A N 1
ATOM 3931 C CA . ILE A 1 493 ? -12.455 -3.543 29.893 1.00 98.88 493 ILE A CA 1
ATOM 3932 C C . ILE A 1 493 ? -11.061 -3.497 30.517 1.00 98.88 493 ILE A C 1
ATOM 3934 O O . ILE A 1 493 ? -10.896 -3.747 31.711 1.00 98.88 493 ILE A O 1
ATOM 3938 N N . ASP A 1 494 ? -10.057 -3.153 29.714 1.00 98.81 494 ASP A N 1
ATOM 3939 C CA . ASP A 1 494 ? -8.715 -2.859 30.206 1.00 98.81 494 ASP A CA 1
ATOM 3940 C C . ASP A 1 494 ? -8.696 -1.447 30.805 1.00 98.81 494 ASP A C 1
ATOM 3942 O O . ASP A 1 494 ? -8.887 -0.456 30.099 1.00 98.81 494 ASP A O 1
ATOM 3946 N N . ILE A 1 495 ? -8.489 -1.364 32.122 1.00 98.81 495 ILE A N 1
ATOM 3947 C CA . ILE A 1 495 ? -8.479 -0.118 32.900 1.00 98.81 495 ILE A CA 1
ATOM 3948 C C . ILE A 1 495 ? -7.078 0.061 33.514 1.00 98.81 495 ILE A C 1
ATOM 3950 O O . ILE A 1 495 ? -6.589 -0.860 34.174 1.00 98.81 495 ILE A O 1
ATOM 3954 N N . PRO A 1 496 ? -6.414 1.217 33.343 1.00 98.12 496 PRO A N 1
ATOM 3955 C CA . PRO A 1 496 ? -5.054 1.429 33.818 1.00 98.12 496 PRO A CA 1
ATOM 3956 C C . PRO A 1 496 ? -5.001 1.696 35.326 1.00 98.12 496 PRO A C 1
ATOM 3958 O O . PRO A 1 496 ? -5.853 2.380 35.894 1.00 98.12 496 PRO A O 1
ATOM 3961 N N . ASN A 1 497 ? -3.913 1.251 35.962 1.00 97.44 497 ASN A N 1
ATOM 3962 C CA . ASN A 1 497 ? -3.639 1.508 37.383 1.00 97.44 497 ASN A CA 1
ATOM 3963 C C . ASN A 1 497 ? -3.589 3.015 37.713 1.00 97.44 497 ASN A C 1
ATOM 3965 O O . ASN A 1 497 ? -4.068 3.443 38.763 1.00 97.44 497 ASN A O 1
ATOM 3969 N N . ARG A 1 498 ? -3.033 3.834 36.805 1.00 97.25 498 ARG A N 1
ATOM 3970 C CA . ARG A 1 498 ? -3.145 5.300 36.840 1.00 97.25 498 ARG A CA 1
ATOM 3971 C C . ARG A 1 498 ? -4.334 5.715 35.979 1.00 97.25 498 ARG A C 1
ATOM 3973 O O . ARG A 1 498 ? -4.237 5.671 34.753 1.00 97.25 498 ARG A O 1
ATOM 3980 N N . ARG A 1 499 ? -5.415 6.173 36.614 1.00 98.25 499 ARG A N 1
ATOM 3981 C CA . ARG A 1 499 ? -6.541 6.793 35.904 1.00 98.25 499 ARG A CA 1
ATOM 3982 C C . ARG A 1 499 ? -6.173 8.186 35.380 1.00 98.25 499 ARG A C 1
ATOM 3984 O O . ARG A 1 499 ? -5.477 8.938 36.066 1.00 98.25 499 ARG A O 1
ATOM 3991 N N . ARG A 1 500 ? -6.661 8.540 34.191 1.00 98.44 500 ARG A N 1
ATOM 3992 C CA . ARG A 1 500 ? -6.640 9.895 33.617 1.00 98.44 500 ARG A CA 1
ATOM 3993 C C . ARG A 1 500 ? -8.079 10.262 33.235 1.00 98.44 500 ARG A C 1
ATOM 3995 O O . ARG A 1 500 ? -8.749 9.501 32.547 1.00 98.44 500 ARG A O 1
ATOM 4002 N N . LYS A 1 501 ? -8.574 11.406 33.712 1.00 98.12 501 LYS A N 1
ATOM 4003 C CA . LYS A 1 501 ? -9.890 11.928 33.306 1.00 98.12 501 LYS A CA 1
ATOM 4004 C C . LYS A 1 501 ? -9.794 12.597 31.937 1.00 98.12 501 LYS A C 1
ATOM 4006 O O . LYS A 1 501 ? -8.713 13.064 31.595 1.00 98.12 501 LYS A O 1
ATOM 4011 N N . VAL A 1 502 ? -10.911 12.662 31.209 1.00 97.75 502 VAL A N 1
ATOM 4012 C CA . VAL A 1 502 ? -11.014 13.352 29.911 1.00 97.75 502 VAL A CA 1
ATOM 4013 C C . VAL A 1 502 ? -10.421 14.764 29.998 1.00 97.75 502 VAL A C 1
ATOM 4015 O O . VAL A 1 502 ? -10.520 15.422 31.043 1.00 97.75 502 VAL A O 1
ATOM 4018 N N . SER A 1 503 ? -9.764 15.215 28.925 1.00 98.06 503 SER A N 1
ATOM 4019 C CA . SER A 1 503 ? -9.163 16.550 28.902 1.00 98.06 503 SER A CA 1
ATOM 4020 C C . SER A 1 503 ? -10.223 17.650 29.057 1.00 98.06 503 SER A C 1
ATOM 4022 O O . SER A 1 503 ? -11.408 17.452 28.800 1.00 98.06 503 SER A O 1
ATOM 4024 N N . LYS A 1 504 ? -9.771 18.816 29.527 1.00 97.56 504 LYS A N 1
ATOM 4025 C CA . LYS A 1 504 ? -10.568 20.046 29.684 1.00 97.56 504 LYS A CA 1
ATOM 4026 C C . LYS A 1 504 ? -10.099 21.169 28.758 1.00 97.56 504 LYS A C 1
ATOM 4028 O O . LYS A 1 504 ? -10.507 22.319 28.923 1.00 97.56 504 LYS A O 1
ATOM 4033 N N . HIS A 1 505 ? -9.183 20.861 27.845 1.00 97.81 505 HIS A N 1
ATOM 4034 C CA . HIS A 1 505 ? -8.794 21.780 26.788 1.00 97.81 505 HIS A CA 1
ATOM 4035 C C . HIS A 1 505 ? -9.897 21.834 25.715 1.00 97.81 505 HIS A C 1
ATOM 4037 O O . HIS A 1 505 ? -10.879 21.100 25.782 1.00 97.81 505 HIS A O 1
ATOM 4043 N N . LYS A 1 506 ? -9.781 22.742 24.742 1.00 97.19 506 LYS A N 1
ATOM 4044 C CA . LYS A 1 506 ? -10.652 22.690 23.557 1.00 97.19 506 LYS A CA 1
ATOM 4045 C C . LYS A 1 506 ? -10.212 21.538 22.658 1.00 97.19 506 LYS A C 1
ATOM 4047 O O . LYS A 1 506 ? -9.030 21.197 22.645 1.00 97.19 506 LYS A O 1
ATOM 4052 N N . HIS A 1 507 ? -11.116 20.999 21.849 1.00 98.38 507 HIS A N 1
ATOM 4053 C CA . HIS A 1 507 ? -10.715 20.097 20.776 1.00 98.38 507 HIS A CA 1
ATOM 4054 C C . HIS A 1 507 ? -9.796 20.798 19.771 1.00 98.38 507 HIS A C 1
ATOM 4056 O O . HIS A 1 507 ? -9.909 21.998 19.495 1.00 98.38 507 HIS A O 1
ATOM 4062 N N . SER A 1 508 ? -8.834 20.041 19.248 1.00 97.81 508 SER A N 1
ATOM 4063 C CA . SER A 1 508 ? -7.886 20.534 18.249 1.00 97.81 508 SER A CA 1
ATOM 4064 C C . SER A 1 508 ? -8.467 20.273 16.861 1.00 97.81 508 SER A C 1
ATOM 4066 O O . SER A 1 508 ? -8.214 19.238 16.252 1.00 97.81 508 SER A O 1
ATOM 4068 N N . ASN A 1 509 ? -9.304 21.193 16.384 1.00 97.94 509 ASN A N 1
ATOM 4069 C CA . ASN A 1 509 ? -10.053 21.018 15.137 1.00 97.94 509 ASN A CA 1
ATOM 4070 C C . ASN A 1 509 ? -9.409 21.747 13.946 1.00 97.94 509 ASN A C 1
ATOM 4072 O O . ASN A 1 509 ? -8.627 22.688 14.110 1.00 97.94 509 ASN A O 1
ATOM 4076 N N . PHE A 1 510 ? -9.771 21.311 12.734 1.00 96.75 510 PHE A N 1
ATOM 4077 C CA . PHE A 1 510 ? -9.123 21.713 11.476 1.00 96.75 510 PHE A CA 1
ATOM 4078 C C . PHE A 1 510 ? -10.077 22.171 10.356 1.00 96.75 510 PHE A C 1
ATOM 4080 O O . PHE A 1 510 ? -9.621 22.794 9.398 1.00 96.75 510 PHE A O 1
ATOM 4087 N N . HIS A 1 511 ? -11.388 21.911 10.452 1.00 96.56 511 HIS A N 1
ATOM 4088 C CA . HIS A 1 511 ? -12.354 22.393 9.452 1.00 96.56 511 HIS A CA 1
ATOM 4089 C C . HIS A 1 511 ? -12.435 23.938 9.400 1.00 96.56 511 HIS A C 1
ATOM 4091 O O . HIS A 1 511 ? -12.149 24.596 10.405 1.00 96.56 511 HIS A O 1
ATOM 4097 N N . PRO A 1 512 ? -12.858 24.551 8.271 1.00 95.25 512 PRO A N 1
ATOM 4098 C CA . PRO A 1 512 ? -12.771 26.003 8.059 1.00 95.25 512 PRO A CA 1
ATOM 4099 C C . PRO A 1 512 ? -13.442 26.887 9.118 1.00 95.25 512 PRO A C 1
ATOM 4101 O O . PRO A 1 512 ? -12.958 27.988 9.378 1.00 95.25 512 PRO A O 1
ATOM 4104 N N . ILE A 1 513 ? -14.520 26.416 9.755 1.00 95.31 513 ILE A N 1
ATOM 4105 C CA . ILE A 1 513 ? -15.166 27.118 10.875 1.00 95.31 513 ILE A CA 1
ATOM 4106 C C . ILE A 1 513 ? -14.212 27.266 12.072 1.00 95.31 513 ILE A C 1
ATOM 4108 O O . ILE A 1 513 ? -14.027 28.366 12.586 1.00 95.31 513 ILE A O 1
ATOM 4112 N N . HIS A 1 514 ? -13.491 26.201 12.418 1.00 95.62 514 HIS A N 1
ATOM 4113 C CA . HIS A 1 514 ? -12.511 26.174 13.501 1.00 95.62 514 HIS A CA 1
ATOM 4114 C C . HIS A 1 514 ? -11.254 26.991 13.183 1.00 95.62 514 HIS A C 1
ATOM 4116 O O . HIS A 1 514 ? -10.724 27.672 14.058 1.00 95.62 514 HIS A O 1
ATOM 4122 N N . ILE A 1 515 ? -10.788 26.982 11.928 1.00 95.69 515 ILE A N 1
ATOM 4123 C CA . ILE A 1 515 ? -9.670 27.836 11.486 1.00 95.69 515 ILE A CA 1
ATOM 4124 C C . ILE A 1 515 ? -10.043 29.318 11.610 1.00 95.69 515 ILE A C 1
ATOM 4126 O O . ILE A 1 515 ? -9.256 30.112 12.133 1.00 95.69 515 ILE A O 1
ATOM 4130 N N . LYS A 1 516 ? -11.271 29.676 11.221 1.00 95.38 516 LYS A N 1
ATOM 4131 C CA . LYS A 1 516 ? -11.831 31.014 11.417 1.00 95.38 516 LYS A CA 1
ATOM 4132 C C . LYS A 1 516 ? -11.940 31.394 12.897 1.00 95.38 516 LYS A C 1
ATOM 4134 O O . LYS A 1 516 ? -11.604 32.519 13.243 1.00 95.38 516 LYS A O 1
ATOM 4139 N N . GLU A 1 517 ? -12.377 30.497 13.775 1.00 94.50 517 GLU A N 1
ATOM 4140 C CA . GLU A 1 517 ? -12.454 30.778 15.218 1.00 94.50 517 GLU A CA 1
ATOM 4141 C C . GLU A 1 517 ? -11.081 30.890 15.896 1.00 94.50 517 GLU A C 1
ATOM 4143 O O . GLU A 1 517 ? -10.921 31.654 16.847 1.00 94.50 517 GLU A O 1
ATOM 4148 N N . LYS A 1 518 ? -10.088 30.134 15.416 1.00 94.00 518 LYS A N 1
ATOM 4149 C CA . LYS A 1 518 ? -8.743 30.055 16.002 1.00 94.00 518 LYS A CA 1
ATOM 4150 C C . LYS A 1 518 ? -7.803 31.168 15.529 1.00 94.00 518 LYS A C 1
ATOM 4152 O O . LYS A 1 518 ? -6.924 31.568 16.289 1.00 94.00 518 LYS A O 1
ATOM 4157 N N . TYR A 1 519 ? -7.969 31.648 14.294 1.00 95.38 519 TYR A N 1
ATOM 4158 C CA . TYR A 1 519 ? -7.055 32.607 13.652 1.00 95.38 519 TYR A CA 1
ATOM 4159 C C . TYR A 1 519 ? -7.748 33.825 13.016 1.00 95.38 519 TYR A C 1
ATOM 4161 O O . TYR A 1 519 ? -7.067 34.691 12.465 1.00 95.38 519 TYR A O 1
ATOM 4169 N N . GLY A 1 520 ? -9.080 33.902 13.039 1.00 95.25 520 GLY A N 1
ATOM 4170 C CA . GLY A 1 520 ? -9.825 35.001 12.427 1.00 95.25 520 GLY A CA 1
ATOM 4171 C C . GLY A 1 520 ? -9.711 36.316 13.201 1.00 95.25 520 GLY A C 1
ATOM 4172 O O . GLY A 1 520 ? -9.811 36.349 14.426 1.00 95.25 520 GLY A O 1
ATOM 4173 N N . THR A 1 521 ? -9.557 37.416 12.468 1.00 95.31 521 THR A N 1
ATOM 4174 C CA . THR A 1 521 ? -9.550 38.793 12.993 1.00 95.31 521 THR A CA 1
ATOM 4175 C C . THR A 1 521 ? -10.565 39.653 12.220 1.00 95.31 521 THR A C 1
ATOM 4177 O O . THR A 1 521 ? -11.101 39.189 11.210 1.00 95.31 521 THR A O 1
ATOM 4180 N N . PRO A 1 522 ? -10.865 40.900 12.632 1.00 94.88 522 PRO A N 1
ATOM 4181 C CA . PRO A 1 522 ? -11.705 41.801 11.834 1.00 94.88 522 PRO A CA 1
ATOM 4182 C C . PRO A 1 522 ? -11.145 42.075 10.426 1.00 94.88 522 PRO A C 1
ATOM 4184 O O . PRO A 1 522 ? -11.909 42.254 9.480 1.00 94.88 522 PRO A O 1
ATOM 4187 N N . GLU A 1 523 ? -9.818 42.070 10.282 1.00 94.31 523 GLU A N 1
ATOM 4188 C CA . GLU A 1 523 ? -9.082 42.293 9.031 1.00 94.31 523 GLU A CA 1
ATOM 4189 C C . GLU A 1 523 ? -8.960 41.008 8.197 1.00 94.31 523 GLU A C 1
ATOM 4191 O O . GLU A 1 523 ? -8.910 41.067 6.970 1.00 94.31 523 GLU A O 1
ATOM 4196 N N . ASN A 1 524 ? -8.954 39.842 8.854 1.00 93.19 524 ASN A N 1
ATOM 4197 C CA . ASN A 1 524 ? -9.006 38.526 8.223 1.00 93.19 524 ASN A CA 1
ATOM 4198 C C . ASN A 1 524 ? -10.121 37.653 8.836 1.00 93.19 524 ASN A C 1
ATOM 4200 O O . ASN A 1 524 ? -9.828 36.745 9.622 1.00 93.19 524 ASN A O 1
ATOM 4204 N N . PRO A 1 525 ? -11.399 37.837 8.447 1.00 93.38 525 PRO A N 1
ATOM 4205 C CA . PRO A 1 525 ? -12.525 37.079 9.012 1.00 93.38 525 PRO A CA 1
ATOM 4206 C C . PRO A 1 525 ? -12.564 35.583 8.650 1.00 93.38 525 PRO A C 1
ATOM 4208 O O . PRO A 1 525 ? -13.561 34.916 8.935 1.00 93.38 525 PRO A O 1
ATOM 4211 N N . SER A 1 526 ? -11.525 35.067 7.983 1.00 92.88 526 SER A N 1
ATOM 4212 C CA . SER A 1 526 ? -11.386 33.666 7.570 1.00 92.88 526 SER A CA 1
ATOM 4213 C C . SER A 1 526 ? -10.339 32.885 8.371 1.00 92.88 526 SER A C 1
ATOM 4215 O O . SER A 1 526 ? -10.381 31.661 8.382 1.00 92.88 526 SER A O 1
ATOM 4217 N N . GLY A 1 527 ? -9.372 33.570 8.992 1.00 94.81 527 GLY A N 1
ATOM 4218 C CA . GLY A 1 527 ? -8.184 32.956 9.596 1.00 94.81 527 GLY A CA 1
ATOM 4219 C C . GLY A 1 527 ? -7.149 32.397 8.602 1.00 94.81 527 GLY A C 1
ATOM 4220 O O . GLY A 1 527 ? -6.006 32.156 8.984 1.00 94.81 527 GLY A O 1
ATOM 4221 N N . TYR A 1 528 ? -7.491 32.239 7.319 1.00 93.31 528 TYR A N 1
ATOM 4222 C CA . TYR A 1 528 ? -6.581 31.741 6.283 1.00 93.31 528 TYR A CA 1
ATOM 4223 C C . TYR A 1 528 ? -5.633 32.829 5.755 1.00 93.31 528 TYR A C 1
ATOM 4225 O O . TYR A 1 528 ? -5.932 34.026 5.795 1.00 93.31 528 TYR A O 1
ATOM 4233 N N . ARG A 1 529 ? -4.476 32.407 5.225 1.00 92.06 529 ARG A N 1
ATOM 4234 C CA . ARG A 1 529 ? -3.488 33.298 4.587 1.00 92.06 529 ARG A CA 1
ATOM 4235 C C . ARG A 1 529 ? -4.115 34.030 3.395 1.00 92.06 529 ARG A C 1
ATOM 4237 O O . ARG A 1 529 ? -4.717 33.392 2.540 1.00 92.06 529 ARG A O 1
ATOM 4244 N N . GLN A 1 530 ? -3.923 35.346 3.325 1.00 87.00 530 GLN A N 1
ATOM 4245 C CA . GLN A 1 530 ? -4.495 36.234 2.299 1.00 87.00 530 GLN A CA 1
ATOM 4246 C C . GLN A 1 530 ? -3.686 36.245 0.982 1.00 87.00 530 GLN A C 1
ATOM 4248 O O . GLN A 1 530 ? -3.576 37.275 0.320 1.00 87.00 530 GLN A O 1
ATOM 4253 N N . GLU A 1 531 ? -3.084 35.111 0.617 1.00 82.31 531 GLU A N 1
ATOM 4254 C CA . GLU A 1 531 ? -2.345 34.975 -0.644 1.00 82.31 531 GLU A CA 1
ATOM 4255 C C . GLU A 1 531 ? -3.318 34.897 -1.837 1.00 82.31 531 GLU A C 1
ATOM 4257 O O . GLU A 1 531 ? -4.409 34.338 -1.689 1.00 82.31 531 GLU A O 1
ATOM 4262 N N . PRO A 1 532 ? -2.964 35.408 -3.033 1.00 75.06 532 PRO A N 1
ATOM 4263 C CA . PRO A 1 532 ? -3.850 35.346 -4.194 1.00 75.06 532 PRO A CA 1
ATOM 4264 C C . PRO A 1 532 ? -4.079 33.904 -4.672 1.00 75.06 532 PRO A C 1
ATOM 4266 O O . PRO A 1 532 ? -3.164 33.280 -5.218 1.00 75.06 532 PRO A O 1
ATOM 4269 N N . ASP A 1 533 ? -5.311 33.401 -4.536 1.00 74.75 533 ASP A N 1
ATOM 4270 C CA . ASP A 1 533 ? -5.737 32.094 -5.058 1.00 74.75 533 ASP A CA 1
ATOM 4271 C C . ASP A 1 533 ? -5.676 32.074 -6.596 1.00 74.75 533 ASP A C 1
ATOM 4273 O O . ASP A 1 533 ? -6.609 32.452 -7.308 1.00 74.75 533 ASP A O 1
ATOM 4277 N N . THR A 1 534 ? -4.500 31.715 -7.109 1.00 88.88 534 THR A N 1
ATOM 4278 C CA . THR A 1 534 ? -4.158 31.755 -8.530 1.00 88.88 534 THR A CA 1
ATOM 4279 C C . THR A 1 534 ? -4.249 30.334 -9.090 1.00 88.88 534 THR A C 1
ATOM 4281 O O . THR A 1 534 ? -3.367 29.514 -8.818 1.00 88.88 534 THR A O 1
ATOM 4284 N N . PRO A 1 535 ? -5.296 29.994 -9.865 1.00 88.31 535 PRO A N 1
ATOM 4285 C CA . PRO A 1 535 ? -5.615 28.603 -10.163 1.00 88.31 535 PRO A CA 1
ATOM 4286 C C . PRO A 1 535 ? -4.616 27.961 -11.134 1.00 88.31 535 PRO A C 1
ATOM 4288 O O . PRO A 1 535 ? -4.509 28.339 -12.302 1.00 88.31 535 PRO A O 1
ATOM 4291 N N . ILE A 1 536 ? -3.940 26.907 -10.670 1.00 90.44 536 ILE A N 1
ATOM 4292 C CA . ILE A 1 536 ? -3.158 26.008 -11.529 1.00 90.44 536 ILE A CA 1
ATOM 4293 C C . ILE A 1 536 ? -4.128 25.051 -12.233 1.00 90.44 536 ILE A C 1
ATOM 4295 O O . ILE A 1 536 ? -4.634 24.109 -11.615 1.00 90.44 536 ILE A O 1
ATOM 4299 N N . ASN A 1 537 ? -4.378 25.291 -13.520 1.00 90.25 537 ASN A N 1
ATOM 4300 C CA . ASN A 1 537 ? -5.284 24.498 -14.353 1.00 90.25 537 ASN A CA 1
ATOM 4301 C C . ASN A 1 537 ? -4.514 23.452 -15.173 1.00 90.25 537 ASN A C 1
ATOM 4303 O O . ASN A 1 537 ? -3.591 23.795 -15.907 1.00 90.25 537 ASN A O 1
ATOM 4307 N N . ILE A 1 538 ? -4.926 22.183 -15.086 1.00 92.19 538 ILE A N 1
ATOM 4308 C CA . ILE A 1 538 ? -4.367 21.065 -15.863 1.00 92.19 538 ILE A CA 1
ATOM 4309 C C . ILE A 1 538 ? -5.441 20.612 -16.853 1.00 92.19 538 ILE A C 1
ATOM 4311 O O . ILE A 1 538 ? -6.544 20.259 -16.440 1.00 92.19 538 ILE A O 1
ATOM 4315 N N . THR A 1 539 ? -5.145 20.634 -18.156 1.00 91.12 539 THR A N 1
ATOM 4316 C CA . THR A 1 539 ? -6.113 20.268 -19.207 1.00 91.12 539 THR A CA 1
ATOM 4317 C C . THR A 1 539 ? -5.461 19.431 -20.305 1.00 91.12 539 THR A C 1
ATOM 4319 O O . THR A 1 539 ? -4.281 19.595 -20.604 1.00 91.12 539 THR A O 1
ATOM 4322 N N . GLN A 1 540 ? -6.239 18.544 -20.931 1.00 92.38 540 GLN A N 1
ATOM 4323 C CA . GLN A 1 540 ? -5.816 17.772 -22.103 1.00 92.38 540 GLN A CA 1
ATOM 4324 C C . GLN A 1 540 ? -6.854 17.952 -23.225 1.00 92.38 540 GLN A C 1
ATOM 4326 O O . GLN A 1 540 ? -7.759 17.129 -23.363 1.00 92.38 540 GLN A O 1
ATOM 4331 N N . PRO A 1 541 ? -6.774 19.034 -24.027 1.00 91.56 541 PRO A N 1
ATOM 4332 C CA . PRO A 1 541 ? -7.831 19.409 -24.977 1.00 91.56 541 PRO A CA 1
ATOM 4333 C C . PRO A 1 541 ? -8.031 18.414 -26.132 1.00 91.56 541 PRO A C 1
ATOM 4335 O O . PRO A 1 541 ? -9.069 18.442 -26.784 1.00 91.56 541 PRO A O 1
ATOM 4338 N N . ASN A 1 542 ? -7.066 17.519 -26.367 1.00 91.38 542 ASN A N 1
ATOM 4339 C CA . ASN A 1 542 ? -7.150 16.433 -27.352 1.00 91.38 542 ASN A CA 1
ATOM 4340 C C . ASN A 1 542 ? -7.413 15.054 -26.703 1.00 91.38 542 ASN A C 1
ATOM 4342 O O . ASN A 1 542 ? -7.257 14.030 -27.364 1.00 91.38 542 ASN A O 1
ATOM 4346 N N . GLY A 1 543 ? -7.777 15.022 -25.415 1.00 93.62 543 GLY A N 1
ATOM 4347 C CA . GLY A 1 543 ? -7.902 13.799 -24.622 1.00 93.62 543 GLY A CA 1
ATOM 4348 C C . GLY A 1 543 ? -6.566 13.236 -24.120 1.00 93.62 543 GLY A C 1
ATOM 4349 O O . GLY A 1 543 ? -5.498 13.825 -24.308 1.00 93.62 543 GLY A O 1
ATOM 4350 N N . VAL A 1 544 ? -6.654 12.086 -23.450 1.00 97.44 544 VAL A N 1
ATOM 4351 C CA . VAL A 1 544 ? -5.518 11.329 -22.901 1.00 97.44 544 VAL A CA 1
ATOM 4352 C C . VAL A 1 544 ? -4.826 10.481 -23.974 1.00 97.44 544 VAL A C 1
ATOM 4354 O O . VAL A 1 544 ? -5.445 10.090 -24.963 1.00 97.44 544 VAL A O 1
ATOM 4357 N N . SER A 1 545 ? -3.544 10.158 -23.777 1.00 97.94 545 SER A N 1
ATOM 4358 C CA . SER A 1 545 ? -2.801 9.267 -24.686 1.00 97.94 545 SER A CA 1
ATOM 4359 C C . SER A 1 545 ? -2.851 7.779 -24.318 1.00 97.94 545 SER A C 1
ATOM 4361 O O . SER A 1 545 ? -2.481 6.940 -25.143 1.00 97.94 545 SER A O 1
ATOM 4363 N N . PHE A 1 546 ? -3.312 7.440 -23.109 1.00 98.62 546 PHE A N 1
ATOM 4364 C CA . PHE A 1 546 ? -3.584 6.054 -22.728 1.00 98.62 546 PHE A CA 1
ATOM 4365 C C . PHE A 1 546 ? -4.890 5.539 -23.344 1.00 98.62 546 PHE A C 1
ATOM 4367 O O . PHE A 1 546 ? -5.745 6.313 -23.777 1.00 98.62 546 PHE A O 1
ATOM 4374 N N . LYS A 1 547 ? -5.050 4.215 -23.379 1.00 98.69 547 LYS A N 1
ATOM 4375 C CA . LYS A 1 547 ? -6.284 3.544 -23.801 1.00 98.69 547 LYS A CA 1
ATOM 4376 C C . LYS A 1 547 ? -6.644 2.445 -22.811 1.00 98.69 547 LYS A C 1
ATOM 4378 O O . LYS A 1 547 ? -5.781 1.642 -22.464 1.00 98.69 547 LYS A O 1
ATOM 4383 N N . MET A 1 548 ? -7.915 2.411 -22.424 1.00 98.19 548 MET A N 1
ATOM 4384 C CA . MET A 1 548 ? -8.526 1.318 -21.668 1.00 98.19 548 MET A CA 1
ATOM 4385 C C . MET A 1 548 ? -9.357 0.436 -22.600 1.00 98.19 548 MET A C 1
ATOM 4387 O O . MET A 1 548 ? -9.978 0.935 -23.540 1.00 98.19 548 MET A O 1
ATOM 4391 N N . ASP A 1 549 ? -9.365 -0.862 -22.322 1.00 97.62 549 ASP A N 1
ATOM 4392 C CA . ASP A 1 549 ? -10.168 -1.887 -22.990 1.00 97.62 549 ASP A CA 1
ATOM 4393 C C . ASP A 1 549 ? -10.631 -2.874 -21.906 1.00 97.62 549 ASP A C 1
ATOM 4395 O O . ASP A 1 549 ? -9.854 -3.709 -21.437 1.00 97.62 549 ASP A O 1
ATOM 4399 N N . GLY A 1 550 ? -11.833 -2.649 -21.362 1.00 96.38 550 GLY A N 1
ATOM 4400 C CA . GLY A 1 550 ? -12.163 -3.114 -20.009 1.00 96.38 550 GLY A CA 1
ATOM 4401 C C . GLY A 1 550 ? -11.135 -2.584 -19.000 1.00 96.38 550 GLY A C 1
ATOM 4402 O O . GLY A 1 550 ? -10.775 -1.407 -19.042 1.00 96.38 550 GLY A O 1
ATOM 4403 N N . ASN A 1 551 ? -10.594 -3.468 -18.161 1.00 98.50 551 ASN A N 1
ATOM 4404 C CA . ASN A 1 551 ? -9.511 -3.147 -17.226 1.00 98.50 551 ASN A CA 1
ATOM 4405 C C . ASN A 1 551 ? -8.095 -3.276 -17.840 1.00 98.50 551 ASN A C 1
ATOM 4407 O O . ASN A 1 551 ? -7.100 -3.155 -17.122 1.00 98.50 551 ASN A O 1
ATOM 4411 N N . VAL A 1 552 ? -7.961 -3.517 -19.153 1.00 98.81 552 VAL A N 1
ATOM 4412 C CA . VAL A 1 552 ? -6.653 -3.590 -19.831 1.00 98.81 552 VAL A CA 1
ATOM 4413 C C . VAL A 1 552 ? -6.179 -2.192 -20.234 1.00 98.81 552 VAL A C 1
ATOM 4415 O O . VAL A 1 552 ? -6.767 -1.541 -21.097 1.00 98.81 552 VAL A O 1
ATOM 4418 N N . MET A 1 553 ? -5.074 -1.759 -19.635 1.00 98.81 553 MET A N 1
ATOM 4419 C CA . MET A 1 553 ? -4.384 -0.495 -19.881 1.00 98.81 553 MET A CA 1
ATOM 4420 C C . MET A 1 553 ? -3.330 -0.635 -20.986 1.00 98.81 553 MET A C 1
ATOM 4422 O O . MET A 1 553 ? -2.539 -1.580 -20.982 1.00 98.81 553 MET A O 1
ATOM 4426 N N . LYS A 1 554 ? -3.269 0.344 -21.899 1.00 98.88 554 LYS A N 1
ATOM 4427 C CA . LYS A 1 554 ? -2.225 0.499 -22.929 1.00 98.88 554 LYS A CA 1
ATOM 4428 C C . LYS A 1 554 ? -1.730 1.951 -22.975 1.00 98.88 554 LYS A C 1
ATOM 4430 O O . LYS A 1 554 ? -2.498 2.854 -23.310 1.00 98.88 554 LYS A O 1
ATOM 4435 N N . TRP A 1 555 ? -0.448 2.186 -22.677 1.00 98.88 555 TRP A N 1
ATOM 4436 C CA . TRP A 1 555 ? 0.164 3.527 -22.623 1.00 98.88 555 TRP A CA 1
ATOM 4437 C C . TRP A 1 555 ? 1.681 3.479 -22.836 1.00 98.88 555 TRP A C 1
ATOM 4439 O O . TRP A 1 555 ? 2.352 2.654 -22.230 1.00 98.88 555 TRP A O 1
ATOM 4449 N N . SER A 1 556 ? 2.234 4.380 -23.660 1.00 98.19 556 SER A N 1
ATOM 4450 C CA . SER A 1 556 ? 3.685 4.541 -23.903 1.00 98.19 556 SER A CA 1
ATOM 4451 C C . SER A 1 556 ? 4.467 3.213 -23.977 1.00 98.19 556 SER A C 1
ATOM 4453 O O . SER A 1 556 ? 5.406 2.991 -23.214 1.00 98.19 556 SER A O 1
ATOM 4455 N N . ASN A 1 557 ? 4.044 2.334 -24.892 1.00 98.69 557 ASN A N 1
ATOM 4456 C CA . ASN A 1 557 ? 4.522 0.960 -25.118 1.00 98.69 557 ASN A CA 1
ATOM 4457 C C . ASN A 1 557 ? 4.207 -0.082 -24.024 1.00 98.69 557 ASN A C 1
ATOM 4459 O O . ASN A 1 557 ? 4.288 -1.271 -24.325 1.00 98.69 557 ASN A O 1
ATOM 4463 N N . PHE A 1 558 ? 3.773 0.293 -22.819 1.00 98.88 558 PHE A N 1
ATOM 4464 C CA . PHE A 1 558 ? 3.250 -0.667 -21.841 1.00 98.88 558 PHE A CA 1
ATOM 4465 C C . PHE A 1 558 ? 1.873 -1.223 -22.233 1.00 98.88 558 PHE A C 1
ATOM 4467 O O . PHE A 1 558 ? 1.029 -0.508 -22.781 1.00 98.88 558 PHE A O 1
ATOM 4474 N N . SER A 1 559 ? 1.627 -2.482 -21.859 1.00 98.81 559 SER A N 1
ATOM 4475 C CA . SER A 1 559 ? 0.293 -3.087 -21.783 1.00 98.81 559 SER A CA 1
ATOM 4476 C C . SER A 1 559 ? 0.193 -3.948 -20.520 1.00 98.81 559 SER A C 1
ATOM 4478 O O . SER A 1 559 ? 1.099 -4.744 -20.264 1.00 98.81 559 SER A O 1
ATOM 4480 N N . PHE A 1 560 ? -0.878 -3.783 -19.740 1.00 98.94 560 PHE A N 1
ATOM 4481 C CA . PHE A 1 560 ? -1.129 -4.508 -18.482 1.00 98.94 560 PHE A CA 1
ATOM 4482 C C . PHE A 1 560 ? -2.619 -4.518 -18.109 1.00 98.94 560 PHE A C 1
ATOM 4484 O O . PHE A 1 560 ? -3.416 -3.794 -18.701 1.00 98.94 560 PHE A O 1
ATOM 4491 N N . HIS A 1 561 ? -3.001 -5.326 -17.123 1.00 98.88 561 HIS A N 1
ATOM 4492 C CA . HIS A 1 561 ? -4.348 -5.379 -16.545 1.00 98.88 561 HIS A CA 1
ATOM 4493 C C . HIS A 1 561 ? -4.374 -4.726 -15.154 1.00 98.88 561 HIS A C 1
ATOM 4495 O O . HIS A 1 561 ? -3.428 -4.876 -14.378 1.00 98.88 561 HIS A O 1
ATOM 4501 N N . ILE A 1 562 ? -5.447 -3.988 -14.855 1.00 98.94 562 ILE A N 1
ATOM 4502 C CA . ILE A 1 562 ? -5.685 -3.337 -13.560 1.00 98.94 562 ILE A CA 1
ATOM 4503 C C . ILE A 1 562 ? -6.770 -4.122 -12.812 1.00 98.94 562 ILE A C 1
ATOM 4505 O O . ILE A 1 562 ? -7.968 -3.921 -13.015 1.00 98.94 562 ILE A O 1
ATOM 4509 N N . GLY A 1 563 ? -6.347 -5.040 -11.951 1.00 98.69 563 GLY A N 1
ATOM 4510 C CA . GLY A 1 563 ? -7.213 -5.736 -11.006 1.00 98.69 563 GLY A CA 1
ATOM 4511 C C . GLY A 1 563 ? -7.455 -4.910 -9.741 1.00 98.69 563 GLY A C 1
ATOM 4512 O O . GLY A 1 563 ? -6.709 -3.980 -9.425 1.00 98.69 563 GLY A O 1
ATOM 4513 N N . PHE A 1 564 ? -8.493 -5.281 -8.997 1.00 98.81 564 PHE A N 1
ATOM 4514 C CA . PHE A 1 564 ? -8.777 -4.749 -7.668 1.00 98.81 564 PHE A CA 1
ATOM 4515 C C . PHE A 1 564 ? -9.404 -5.846 -6.801 1.00 98.81 564 PHE A C 1
ATOM 4517 O O . PHE A 1 564 ? -10.255 -6.591 -7.292 1.00 98.81 564 PHE A O 1
ATOM 4524 N N . ASN A 1 565 ? -9.013 -5.962 -5.530 1.00 98.62 565 ASN A N 1
ATOM 4525 C CA . ASN A 1 565 ? -9.667 -6.867 -4.580 1.00 98.62 565 ASN A CA 1
ATOM 4526 C C . ASN A 1 565 ? -9.814 -6.245 -3.180 1.00 98.62 565 ASN A C 1
ATOM 4528 O O . ASN A 1 565 ? -9.179 -5.245 -2.854 1.00 98.62 565 ASN A O 1
ATOM 4532 N N . TYR A 1 566 ? -10.679 -6.847 -2.360 1.00 98.19 566 TYR A N 1
ATOM 4533 C CA . TYR A 1 566 ? -11.066 -6.365 -1.027 1.00 98.19 566 TYR A CA 1
ATOM 4534 C C . TYR A 1 566 ? -9.890 -6.159 -0.051 1.00 98.19 566 TYR A C 1
ATOM 4536 O O . TYR A 1 566 ? -9.971 -5.323 0.850 1.00 98.19 566 TYR A O 1
ATOM 4544 N N . ARG A 1 567 ? -8.793 -6.905 -0.230 1.00 98.44 567 ARG A N 1
ATOM 4545 C CA . ARG A 1 567 ? -7.677 -6.985 0.717 1.00 98.44 567 ARG A CA 1
ATOM 4546 C C . ARG A 1 567 ? -6.493 -6.119 0.293 1.00 98.44 567 ARG A C 1
ATOM 4548 O O . ARG A 1 567 ? -6.057 -5.263 1.050 1.00 98.44 567 ARG A O 1
ATOM 4555 N N . GLU A 1 568 ? -6.000 -6.333 -0.923 1.00 98.81 568 GLU A N 1
ATOM 4556 C CA . GLU A 1 568 ? -4.794 -5.691 -1.473 1.00 98.81 568 GLU A CA 1
ATOM 4557 C C . GLU A 1 568 ? -5.081 -4.326 -2.112 1.00 98.81 568 GLU A C 1
ATOM 4559 O O . GLU A 1 568 ? -4.154 -3.560 -2.366 1.00 98.81 568 GLU A O 1
ATOM 4564 N N . GLY A 1 569 ? -6.351 -4.029 -2.410 1.00 98.75 569 GLY A N 1
ATOM 4565 C CA . GLY A 1 569 ? -6.709 -2.903 -3.263 1.00 98.75 569 GLY A CA 1
ATOM 4566 C C . GLY A 1 569 ? -6.268 -3.157 -4.707 1.00 98.75 569 GLY A C 1
ATOM 4567 O O . GLY A 1 569 ? -6.605 -4.197 -5.280 1.00 98.75 569 GLY A O 1
ATOM 4568 N N . ILE A 1 570 ? -5.525 -2.219 -5.302 1.00 98.94 570 ILE A N 1
ATOM 4569 C CA . ILE A 1 570 ? -5.012 -2.299 -6.681 1.00 98.94 570 ILE A CA 1
ATOM 4570 C C . ILE A 1 570 ? -4.022 -3.463 -6.854 1.00 98.94 570 ILE A C 1
ATOM 4572 O O . ILE A 1 570 ? -2.997 -3.548 -6.175 1.00 98.94 570 ILE A O 1
ATOM 4576 N N . VAL A 1 571 ? -4.268 -4.293 -7.872 1.00 98.88 571 VAL A N 1
ATOM 4577 C CA . VAL A 1 571 ? -3.381 -5.383 -8.303 1.00 98.88 571 VAL A CA 1
ATOM 4578 C C . VAL A 1 571 ? -3.028 -5.204 -9.778 1.00 98.88 571 VAL A C 1
ATOM 4580 O O . VAL A 1 571 ? -3.881 -5.339 -10.653 1.00 98.88 571 VAL A O 1
ATOM 4583 N N . LEU A 1 572 ? -1.759 -4.938 -10.084 1.00 98.94 572 LEU A N 1
ATOM 4584 C CA . LEU A 1 572 ? -1.294 -4.756 -11.461 1.00 98.94 572 LEU A CA 1
ATOM 4585 C C . LEU A 1 572 ? -0.794 -6.085 -12.033 1.00 98.94 572 LEU A C 1
ATOM 4587 O O . LEU A 1 572 ? 0.156 -6.669 -11.514 1.00 98.94 572 LEU A O 1
ATOM 4591 N N . SER A 1 573 ? -1.416 -6.561 -13.110 1.00 98.88 573 SER A N 1
ATOM 4592 C CA . SER A 1 573 ? -1.165 -7.896 -13.668 1.00 98.88 573 SER A CA 1
ATOM 4593 C C . SER A 1 573 ? -0.710 -7.867 -15.126 1.00 98.88 573 SER A C 1
ATOM 4595 O O . SER A 1 573 ? -1.035 -6.953 -15.878 1.00 98.88 573 SER A O 1
ATOM 4597 N N . ASP A 1 574 ? 0.027 -8.906 -15.526 1.00 98.56 574 ASP A N 1
ATOM 4598 C CA . ASP A 1 574 ? 0.475 -9.168 -16.900 1.00 98.56 574 ASP A CA 1
ATOM 4599 C C . ASP A 1 574 ? 1.172 -7.965 -17.566 1.00 98.56 574 ASP A C 1
ATOM 4601 O O . ASP A 1 574 ? 0.849 -7.542 -18.677 1.00 98.56 574 ASP A O 1
ATOM 4605 N N . ILE A 1 575 ? 2.131 -7.383 -16.841 1.00 98.94 575 ILE A N 1
ATOM 4606 C CA . ILE A 1 575 ? 2.862 -6.187 -17.249 1.00 98.94 575 ILE A CA 1
ATOM 4607 C C . ILE A 1 575 ? 3.860 -6.545 -18.348 1.00 98.94 575 ILE A C 1
ATOM 4609 O O . ILE A 1 575 ? 4.827 -7.280 -18.130 1.00 98.94 575 ILE A O 1
ATOM 4613 N N . THR A 1 576 ? 3.638 -5.965 -19.525 1.00 98.94 576 THR A N 1
ATOM 4614 C CA . THR A 1 576 ? 4.459 -6.118 -20.731 1.00 98.94 576 THR A CA 1
ATOM 4615 C C . THR A 1 576 ? 4.869 -4.758 -21.301 1.00 98.94 576 THR A C 1
ATOM 4617 O O . THR A 1 576 ? 4.210 -3.748 -21.050 1.00 98.94 576 THR A O 1
ATOM 4620 N N . TYR A 1 577 ? 5.940 -4.733 -22.097 1.00 98.88 577 TYR A N 1
ATOM 4621 C CA . TYR A 1 577 ? 6.395 -3.568 -22.859 1.00 98.88 577 TYR A CA 1
ATOM 4622 C C . TYR A 1 577 ? 6.641 -3.946 -24.326 1.00 98.88 577 TYR A C 1
ATOM 4624 O O . TYR A 1 577 ? 7.252 -4.974 -24.619 1.00 98.88 577 TYR A O 1
ATOM 4632 N N . ASN A 1 578 ? 6.166 -3.120 -25.255 1.00 98.81 578 ASN A N 1
ATOM 4633 C CA . ASN A 1 578 ? 6.343 -3.283 -26.695 1.00 98.81 578 ASN A CA 1
ATOM 4634 C C . ASN A 1 578 ? 7.661 -2.647 -27.165 1.00 98.81 578 ASN A C 1
ATOM 4636 O O . ASN A 1 578 ? 7.722 -1.465 -27.496 1.00 98.81 578 ASN A O 1
ATOM 4640 N N . ASP A 1 579 ? 8.713 -3.455 -27.204 1.00 98.44 579 ASP A N 1
ATOM 4641 C CA . ASP A 1 579 ? 10.051 -3.095 -27.665 1.00 98.44 579 ASP A CA 1
ATOM 4642 C C . ASP A 1 579 ? 10.105 -3.164 -29.202 1.00 98.44 579 ASP A C 1
ATOM 4644 O O . ASP A 1 579 ? 10.421 -4.197 -29.799 1.00 98.44 579 ASP A O 1
ATOM 4648 N N . HIS A 1 580 ? 9.652 -2.080 -29.842 1.00 97.75 580 HIS A N 1
ATOM 4649 C CA . HIS A 1 580 ? 9.589 -1.882 -31.300 1.00 97.75 580 HIS A CA 1
ATOM 4650 C C . HIS A 1 580 ? 8.979 -3.056 -32.102 1.00 97.75 580 HIS A C 1
ATOM 4652 O O . HIS A 1 580 ? 9.404 -3.362 -33.216 1.00 97.75 580 HIS A O 1
ATOM 4658 N N . GLY A 1 581 ? 7.950 -3.706 -31.547 1.00 97.50 581 GLY A N 1
ATOM 4659 C CA . GLY A 1 581 ? 7.249 -4.849 -32.141 1.00 97.50 581 GLY A CA 1
ATOM 4660 C C . GLY A 1 581 ? 7.493 -6.176 -31.415 1.00 97.50 581 GLY A C 1
ATOM 4661 O O . GLY A 1 581 ? 6.666 -7.081 -31.526 1.00 97.50 581 GLY A O 1
ATOM 4662 N N . LYS A 1 582 ? 8.566 -6.299 -30.619 1.00 98.00 582 LYS A N 1
ATOM 4663 C CA . LYS A 1 582 ? 8.722 -7.403 -29.662 1.00 98.00 582 LYS A CA 1
ATOM 4664 C C . LYS A 1 582 ? 7.967 -7.039 -28.384 1.00 98.00 582 LYS A C 1
ATOM 4666 O O . LYS A 1 582 ? 8.445 -6.240 -27.585 1.00 98.00 582 LYS A O 1
ATOM 4671 N N . VAL A 1 583 ? 6.809 -7.649 -28.144 1.00 98.56 583 VAL A N 1
ATOM 4672 C CA . VAL A 1 583 ? 6.165 -7.574 -26.822 1.00 98.56 583 VAL A CA 1
ATOM 4673 C C . VAL A 1 583 ? 6.973 -8.425 -25.840 1.00 98.56 583 VAL A C 1
ATOM 4675 O O . VAL A 1 583 ? 7.186 -9.614 -26.072 1.00 98.56 583 VAL A O 1
ATOM 4678 N N . ARG A 1 584 ? 7.455 -7.805 -24.761 1.00 98.62 584 ARG A N 1
ATOM 4679 C CA . ARG A 1 584 ? 8.324 -8.411 -23.743 1.00 98.62 584 ARG A CA 1
ATOM 4680 C C . ARG A 1 584 ? 7.623 -8.358 -22.383 1.00 98.62 584 ARG A C 1
ATOM 4682 O O . ARG A 1 584 ? 7.231 -7.263 -21.978 1.00 98.62 584 ARG A O 1
ATOM 4689 N N . PRO A 1 585 ? 7.446 -9.479 -21.665 1.00 98.81 585 PRO A N 1
ATOM 4690 C CA . PRO A 1 585 ? 6.912 -9.444 -20.308 1.00 98.81 585 PRO A CA 1
ATOM 4691 C C . PRO A 1 585 ? 7.927 -8.855 -19.317 1.00 98.81 585 PRO A C 1
ATOM 4693 O O . PRO A 1 585 ? 9.132 -8.813 -19.578 1.00 98.81 585 PRO A O 1
ATOM 4696 N N . ILE A 1 586 ? 7.421 -8.356 -18.190 1.00 98.88 586 ILE A N 1
ATOM 4697 C CA . ILE A 1 586 ? 8.206 -7.751 -17.108 1.00 98.88 586 ILE A CA 1
ATOM 4698 C C . ILE A 1 586 ? 7.790 -8.370 -15.768 1.00 98.88 586 ILE A C 1
ATOM 4700 O O . ILE A 1 586 ? 8.611 -8.989 -15.089 1.00 98.88 586 ILE A O 1
ATOM 4704 N N . PHE A 1 587 ? 6.508 -8.256 -15.411 1.00 98.88 587 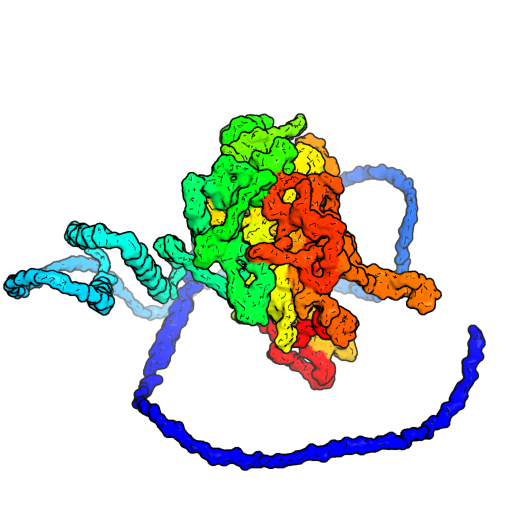PHE A N 1
ATOM 4705 C CA . PHE A 1 587 ? 5.941 -8.797 -14.173 1.00 98.88 587 PHE A CA 1
ATOM 4706 C C . PHE A 1 587 ? 4.610 -9.488 -14.472 1.00 98.88 587 PHE A C 1
ATOM 4708 O O . PHE A 1 587 ? 3.781 -8.950 -15.199 1.00 98.88 587 PHE A O 1
ATOM 4715 N N . HIS A 1 588 ? 4.374 -10.662 -13.893 1.00 98.62 588 HIS A N 1
ATOM 4716 C CA . HIS A 1 588 ? 3.080 -11.333 -13.977 1.00 98.62 588 HIS A CA 1
ATOM 4717 C C . HIS A 1 588 ? 2.038 -10.706 -13.038 1.00 98.62 588 HIS A C 1
ATOM 4719 O O . HIS A 1 588 ? 0.882 -10.585 -13.433 1.00 98.62 588 HIS A O 1
ATOM 4725 N N . ARG A 1 589 ? 2.445 -10.292 -11.831 1.00 98.69 589 ARG A N 1
ATOM 4726 C CA . ARG A 1 589 ? 1.585 -9.645 -10.826 1.00 98.69 589 ARG A CA 1
ATOM 4727 C C . ARG A 1 589 ? 2.423 -8.762 -9.900 1.00 98.69 589 ARG A C 1
ATOM 4729 O O . ARG A 1 589 ? 3.502 -9.185 -9.484 1.00 98.69 589 ARG A O 1
ATOM 4736 N N . VAL A 1 590 ? 1.927 -7.575 -9.563 1.00 98.81 590 VAL A N 1
ATOM 4737 C CA . VAL A 1 590 ? 2.518 -6.644 -8.590 1.00 98.81 590 VAL A CA 1
ATOM 4738 C C . VAL A 1 590 ? 1.407 -6.057 -7.716 1.00 98.81 590 VAL A C 1
ATOM 4740 O O . VAL A 1 590 ? 0.409 -5.566 -8.244 1.00 98.81 590 VAL A O 1
ATOM 4743 N N . SER A 1 591 ? 1.570 -6.116 -6.395 1.00 98.88 591 SER A N 1
ATOM 4744 C CA . SER A 1 591 ? 0.619 -5.569 -5.414 1.00 98.88 591 SER A CA 1
ATOM 4745 C C . SER A 1 591 ? 1.292 -5.294 -4.065 1.00 98.88 591 SER A C 1
ATOM 4747 O O . SER A 1 591 ? 2.407 -5.759 -3.809 1.00 98.88 591 SER A O 1
ATOM 4749 N N . LEU A 1 592 ? 0.610 -4.555 -3.186 1.00 98.88 592 LEU A N 1
ATOM 4750 C CA . LEU A 1 592 ? 0.887 -4.592 -1.750 1.00 98.88 592 LEU A CA 1
ATOM 4751 C C . LEU A 1 592 ? 0.095 -5.756 -1.150 1.00 98.88 592 LEU A C 1
ATOM 4753 O O . LEU A 1 592 ? -1.117 -5.829 -1.321 1.00 98.88 592 LEU A O 1
ATOM 4757 N N . ALA A 1 593 ? 0.790 -6.684 -0.498 1.00 98.44 593 ALA A N 1
ATOM 4758 C CA . ALA A 1 593 ? 0.221 -7.962 -0.073 1.00 98.44 593 ALA A CA 1
ATOM 4759 C C . ALA A 1 593 ? 0.020 -8.081 1.444 1.00 98.44 593 ALA A C 1
ATOM 4761 O O . ALA A 1 593 ? -0.754 -8.928 1.887 1.00 98.44 593 ALA A O 1
ATOM 4762 N N . GLU A 1 594 ? 0.713 -7.256 2.233 1.00 98.81 594 GLU A N 1
ATOM 4763 C CA . GLU A 1 594 ? 0.473 -7.092 3.668 1.00 98.81 594 GLU A CA 1
ATOM 4764 C C . GLU A 1 594 ? 1.063 -5.768 4.173 1.00 98.81 594 GLU A C 1
ATOM 4766 O O . GLU A 1 594 ? 1.937 -5.185 3.526 1.00 98.81 594 GLU A O 1
ATOM 4771 N N . MET A 1 595 ? 0.608 -5.313 5.338 1.00 98.44 595 MET A N 1
ATOM 4772 C CA . MET A 1 595 ? 1.173 -4.177 6.076 1.00 98.44 595 MET A CA 1
ATOM 4773 C C . MET A 1 595 ? 1.353 -4.532 7.554 1.00 98.44 595 MET A C 1
ATOM 4775 O O . MET A 1 595 ? 0.784 -5.511 8.027 1.00 98.44 595 MET A O 1
ATOM 4779 N N . ILE A 1 596 ? 2.134 -3.748 8.298 1.00 98.81 596 ILE A N 1
ATOM 4780 C CA . ILE A 1 596 ? 2.069 -3.725 9.764 1.00 98.81 596 ILE A CA 1
ATOM 4781 C C . ILE A 1 596 ? 2.421 -2.338 10.316 1.00 98.81 596 ILE A C 1
ATOM 4783 O O . ILE A 1 596 ? 3.397 -1.718 9.885 1.00 98.81 596 ILE A O 1
ATOM 4787 N N . VAL A 1 597 ? 1.644 -1.877 11.303 1.00 98.75 597 VAL A N 1
ATOM 4788 C CA . VAL A 1 597 ? 1.810 -0.575 11.977 1.00 98.75 597 VAL A CA 1
ATOM 4789 C C . VAL A 1 597 ? 2.150 -0.764 13.466 1.00 98.75 597 VAL A C 1
ATOM 4791 O O . VAL A 1 597 ? 1.288 -0.579 14.331 1.00 98.75 597 VAL A O 1
ATOM 4794 N N . PRO A 1 598 ? 3.366 -1.228 13.821 1.00 98.69 598 PRO A N 1
ATOM 4795 C CA . PRO A 1 598 ? 3.706 -1.552 15.203 1.00 98.69 598 PRO A CA 1
ATOM 4796 C C . PRO A 1 598 ? 4.008 -0.299 16.029 1.00 98.69 598 PRO A C 1
ATOM 4798 O O . PRO A 1 598 ? 4.914 0.468 15.699 1.00 98.69 598 PRO A O 1
ATOM 4801 N N . TYR A 1 599 ? 3.297 -0.130 17.145 1.00 98.81 599 TYR A N 1
ATOM 4802 C CA . TYR A 1 599 ? 3.555 0.934 18.116 1.00 98.81 599 TYR A CA 1
ATOM 4803 C C . TYR A 1 599 ? 4.628 0.534 19.139 1.00 98.81 599 TYR A C 1
ATOM 4805 O O . TYR A 1 599 ? 4.703 -0.608 19.587 1.00 98.81 599 TYR A O 1
ATOM 4813 N N . GLY A 1 600 ? 5.455 1.505 19.527 1.00 98.50 600 GLY A N 1
ATOM 4814 C CA . GLY A 1 600 ? 6.631 1.333 20.385 1.00 98.50 600 GLY A CA 1
ATOM 4815 C C . GLY A 1 600 ? 6.412 1.586 21.879 1.00 98.50 600 GLY A C 1
ATOM 4816 O O . GLY A 1 600 ? 7.395 1.657 22.613 1.00 98.50 600 GLY A O 1
ATOM 4817 N N . SER A 1 601 ? 5.167 1.748 22.343 1.00 98.50 601 SER A N 1
ATOM 4818 C CA . SER A 1 601 ? 4.874 1.885 23.778 1.00 98.50 601 SER A CA 1
ATOM 4819 C C . SER A 1 601 ? 4.690 0.507 24.431 1.00 98.50 601 SER A C 1
ATOM 4821 O O . SER A 1 601 ? 3.813 -0.242 23.994 1.00 98.50 601 SER A O 1
ATOM 4823 N N . PRO A 1 602 ? 5.491 0.153 25.457 1.00 98.19 602 PRO A N 1
ATOM 4824 C CA . PRO A 1 602 ? 5.424 -1.146 26.126 1.00 98.19 602 PRO A CA 1
ATOM 4825 C C . PRO A 1 602 ? 4.336 -1.220 27.209 1.00 98.19 602 PRO A C 1
ATOM 4827 O O . PRO A 1 602 ? 4.095 -2.301 27.745 1.00 98.19 602 PRO A O 1
ATOM 4830 N N . ASP A 1 603 ? 3.707 -0.095 27.563 1.00 97.75 603 ASP A N 1
ATOM 4831 C CA . ASP A 1 603 ? 2.675 -0.054 28.598 1.00 97.75 603 ASP A CA 1
ATOM 4832 C C . ASP A 1 603 ? 1.400 -0.771 28.127 1.00 97.75 603 ASP A C 1
ATOM 4834 O O . ASP A 1 603 ? 0.923 -0.576 27.008 1.00 97.75 603 ASP A O 1
ATOM 4838 N N . PHE A 1 604 ? 0.817 -1.599 28.992 1.00 98.19 604 PHE A N 1
ATOM 4839 C CA . PHE A 1 604 ? -0.411 -2.333 28.686 1.00 98.19 604 PHE A CA 1
ATOM 4840 C C . PHE A 1 604 ? -1.619 -1.375 28.586 1.00 98.19 604 PHE A C 1
ATOM 4842 O O . PHE A 1 604 ? -1.783 -0.542 29.482 1.00 98.19 604 PHE A O 1
ATOM 4849 N N . PRO A 1 605 ? -2.504 -1.498 27.570 1.00 98.25 605 PRO A N 1
ATOM 4850 C CA . PRO A 1 605 ? -2.604 -2.581 26.581 1.00 98.25 605 PRO A CA 1
ATOM 4851 C C . PRO A 1 605 ? -1.959 -2.277 25.209 1.00 98.25 605 PRO A C 1
ATOM 4853 O O . PRO A 1 605 ? -2.302 -2.899 24.199 1.00 98.25 605 PRO A O 1
ATOM 4856 N N . HIS A 1 606 ? -1.059 -1.295 25.115 1.00 98.62 606 HIS A N 1
ATOM 4857 C CA . HIS A 1 606 ? -0.599 -0.756 23.831 1.00 98.62 606 HIS A CA 1
ATOM 4858 C C . HIS A 1 606 ? 0.222 -1.738 22.985 1.00 98.62 606 HIS A C 1
ATOM 4860 O O . HIS A 1 606 ? 0.313 -1.532 21.776 1.00 98.62 606 HIS A O 1
ATOM 4866 N N . GLN A 1 607 ? 0.708 -2.849 23.555 1.00 98.50 607 GLN A N 1
ATOM 4867 C CA . GLN A 1 607 ? 1.334 -3.938 22.796 1.00 98.50 607 GLN A CA 1
ATOM 4868 C C . GLN A 1 607 ? 0.401 -4.547 21.734 1.00 98.50 607 GLN A C 1
ATOM 4870 O O . GLN A 1 607 ? 0.875 -5.164 20.781 1.00 98.50 607 GLN A O 1
ATOM 4875 N N . ARG A 1 608 ? -0.923 -4.365 21.865 1.00 98.81 608 ARG A N 1
ATOM 4876 C CA . ARG A 1 608 ? -1.920 -4.794 20.871 1.00 98.81 608 ARG A CA 1
ATOM 4877 C C . ARG A 1 608 ? -2.074 -3.844 19.681 1.00 98.81 608 ARG A C 1
ATOM 4879 O O . ARG A 1 608 ? -2.687 -4.228 18.689 1.00 98.81 608 ARG A O 1
ATOM 4886 N N . LYS A 1 609 ? -1.508 -2.633 19.738 1.00 98.75 609 LYS A N 1
ATOM 4887 C CA . LYS A 1 609 ? -1.476 -1.708 18.597 1.00 98.75 609 LYS A CA 1
ATOM 4888 C C . LYS A 1 609 ? -0.333 -2.107 17.659 1.00 98.75 609 LYS A C 1
ATOM 4890 O O . LYS A 1 609 ? 0.794 -1.632 17.776 1.00 98.75 609 LYS A O 1
ATOM 4895 N N . HIS A 1 610 ? -0.626 -3.046 16.768 1.00 98.56 610 HIS A N 1
ATOM 4896 C CA . HIS A 1 610 ? 0.270 -3.490 15.699 1.00 98.56 610 HIS A CA 1
ATOM 4897 C C . HIS A 1 610 ? -0.541 -3.979 14.489 1.00 98.56 610 HIS A C 1
ATOM 4899 O O . HIS A 1 610 ? -0.314 -5.076 13.986 1.00 98.56 610 HIS A O 1
ATOM 4905 N N . ALA A 1 611 ? -1.541 -3.192 14.082 1.00 98.62 611 ALA A N 1
ATOM 4906 C CA . ALA A 1 611 ? -2.503 -3.577 13.054 1.00 98.62 611 ALA A CA 1
ATOM 4907 C C . ALA A 1 611 ? -1.802 -3.969 11.746 1.00 98.62 611 ALA A C 1
ATOM 4909 O O . ALA A 1 611 ? -0.892 -3.271 11.289 1.00 98.62 611 ALA A O 1
ATOM 4910 N N . LEU A 1 612 ? -2.219 -5.091 11.159 1.00 98.75 612 LEU A N 1
ATOM 4911 C CA . LEU A 1 612 ? -1.837 -5.475 9.805 1.00 98.75 612 LEU A CA 1
ATOM 4912 C C . LEU A 1 612 ? -2.950 -5.035 8.853 1.00 98.75 612 LEU A C 1
ATOM 4914 O O . LEU A 1 612 ? -3.832 -5.823 8.530 1.00 98.75 612 LEU A O 1
ATOM 4918 N N . ASP A 1 613 ? -2.957 -3.753 8.475 1.00 98.62 613 ASP A N 1
ATOM 4919 C CA . ASP A 1 613 ? -4.135 -3.087 7.890 1.00 98.62 613 ASP A CA 1
ATOM 4920 C C . ASP A 1 613 ? -4.724 -3.820 6.671 1.00 98.62 613 ASP A C 1
ATOM 4922 O O . ASP A 1 613 ? -5.943 -3.960 6.555 1.00 98.62 613 ASP A O 1
ATOM 4926 N N . ILE A 1 614 ? -3.867 -4.361 5.799 1.00 98.69 614 ILE A N 1
ATOM 4927 C CA . ILE A 1 614 ? -4.267 -5.161 4.632 1.00 98.69 614 ILE A CA 1
ATOM 4928 C C . ILE A 1 614 ? -4.912 -6.491 5.061 1.00 98.69 614 ILE A C 1
ATOM 4930 O O . ILE A 1 614 ? -5.957 -6.853 4.532 1.00 98.69 614 ILE A O 1
ATOM 4934 N N . GLY A 1 615 ? -4.334 -7.226 6.010 1.00 98.38 615 GLY A N 1
ATOM 4935 C CA . GLY A 1 615 ? -4.827 -8.526 6.473 1.00 98.38 615 GLY A CA 1
ATOM 4936 C C . GLY A 1 615 ? -5.936 -8.505 7.528 1.00 98.38 615 GLY A C 1
ATOM 4937 O O . GLY A 1 615 ? -6.608 -9.525 7.699 1.00 98.38 615 GLY A O 1
ATOM 4938 N N . GLU A 1 616 ? -6.136 -7.389 8.232 1.00 98.56 616 GLU A N 1
ATOM 4939 C CA . GLU A 1 616 ? -7.114 -7.257 9.324 1.00 98.56 616 GLU A CA 1
ATOM 4940 C C . GLU A 1 616 ? -8.332 -6.384 8.967 1.00 98.56 616 GLU A C 1
ATOM 4942 O O . GLU A 1 616 ? -9.404 -6.639 9.518 1.00 98.56 616 GLU A O 1
ATOM 4947 N N . TYR A 1 617 ? -8.223 -5.459 7.999 1.00 98.00 617 TYR A N 1
ATOM 4948 C CA . TYR A 1 617 ? -9.347 -4.636 7.504 1.00 98.00 617 TYR A CA 1
ATOM 4949 C C . TYR A 1 617 ? -9.506 -4.692 5.973 1.00 98.00 617 TYR A C 1
ATOM 4951 O O . TYR A 1 617 ? -10.604 -4.925 5.466 1.00 98.00 617 TYR A O 1
ATOM 4959 N N . GLY A 1 618 ? -8.398 -4.555 5.236 1.00 98.06 618 GLY A N 1
ATOM 4960 C CA . GLY A 1 618 ? -8.326 -4.634 3.776 1.00 98.06 618 GLY A CA 1
ATOM 4961 C C . GLY A 1 618 ? -8.274 -3.266 3.098 1.00 98.06 618 GLY A C 1
ATOM 4962 O O . GLY A 1 618 ? -9.220 -2.486 3.167 1.00 98.06 618 GLY A O 1
ATOM 4963 N N . ALA A 1 619 ? -7.199 -2.998 2.350 1.00 98.56 619 ALA A N 1
ATOM 4964 C CA . ALA A 1 619 ? -7.023 -1.759 1.586 1.00 98.56 619 ALA A CA 1
ATOM 4965 C C . ALA A 1 619 ? -8.053 -1.590 0.450 1.00 98.56 619 ALA A C 1
ATOM 4967 O O . ALA A 1 619 ? -8.196 -0.497 -0.093 1.00 98.56 619 ALA A O 1
ATOM 4968 N N . GLY A 1 620 ? -8.782 -2.650 0.083 1.00 98.00 620 GLY A N 1
ATOM 4969 C CA . GLY A 1 620 ? -9.948 -2.558 -0.795 1.00 98.00 620 GLY A CA 1
ATOM 4970 C C . GLY A 1 620 ? -11.220 -2.156 -0.047 1.00 98.00 620 GLY A C 1
ATOM 4971 O O . GLY A 1 620 ? -11.884 -1.209 -0.458 1.00 98.00 620 GLY A O 1
ATOM 4972 N N . ASN A 1 621 ? -11.527 -2.825 1.070 1.00 96.75 621 ASN A N 1
ATOM 4973 C CA . ASN A 1 621 ? -12.661 -2.500 1.947 1.00 96.75 621 ASN A CA 1
ATOM 4974 C C . ASN A 1 621 ? -12.604 -1.051 2.464 1.00 96.75 621 ASN A C 1
ATOM 4976 O O . ASN A 1 621 ? -13.620 -0.364 2.504 1.00 96.75 621 ASN A O 1
ATOM 4980 N N . CYS A 1 622 ? -11.408 -0.592 2.839 1.00 97.12 622 CYS A N 1
ATOM 4981 C CA . CYS A 1 622 ? -11.144 0.743 3.376 1.00 97.12 622 CYS A CA 1
ATOM 4982 C C . CYS A 1 622 ? -10.995 1.844 2.308 1.00 97.12 622 CYS A C 1
ATOM 4984 O O . CYS A 1 622 ? -10.729 2.993 2.665 1.00 97.12 622 CYS A O 1
ATOM 4986 N N . THR A 1 623 ? -11.082 1.526 1.009 1.00 98.31 623 THR A N 1
ATOM 4987 C CA . THR A 1 623 ? -10.773 2.496 -0.056 1.00 98.31 623 THR A CA 1
ATOM 4988 C C . THR A 1 623 ? -11.820 3.611 -0.131 1.00 98.31 623 THR A C 1
ATOM 4990 O O . THR A 1 623 ? -13.024 3.363 -0.074 1.00 98.31 623 THR A O 1
ATOM 4993 N N . ASN A 1 624 ? -11.376 4.857 -0.285 1.00 97.81 624 ASN A N 1
ATOM 4994 C CA . ASN A 1 624 ? -12.269 6.004 -0.402 1.00 97.81 624 ASN A CA 1
ATOM 4995 C C . ASN A 1 624 ? -12.847 6.112 -1.829 1.00 97.81 624 ASN A C 1
ATOM 4997 O O . ASN A 1 624 ? -12.166 5.758 -2.798 1.00 97.81 624 ASN A O 1
ATOM 5001 N N . PRO A 1 625 ? -14.066 6.657 -1.996 1.00 97.44 625 PRO A N 1
ATOM 5002 C CA . PRO A 1 625 ? -14.553 7.098 -3.297 1.00 97.44 625 PRO A CA 1
ATOM 5003 C C . PRO A 1 625 ? -13.870 8.415 -3.700 1.00 97.44 625 PRO A C 1
ATOM 5005 O O . PRO A 1 625 ? -14.075 9.445 -3.062 1.00 97.44 625 PRO A O 1
ATOM 5008 N N . LEU A 1 626 ? -13.046 8.399 -4.752 1.00 96.12 626 LEU A N 1
ATOM 5009 C CA . LEU A 1 626 ? -12.194 9.543 -5.105 1.00 96.12 626 LEU A CA 1
ATOM 5010 C C . LEU A 1 626 ? -12.931 10.607 -5.935 1.00 96.12 626 LEU A C 1
ATOM 5012 O O . LEU A 1 626 ? -13.516 10.316 -6.983 1.00 96.12 626 LEU A O 1
ATOM 5016 N N . HIS A 1 627 ? -12.830 11.870 -5.527 1.00 83.44 627 HIS A N 1
ATOM 5017 C CA . HIS A 1 627 ? -13.521 12.999 -6.140 1.00 83.44 627 HIS A CA 1
ATOM 5018 C C . HIS A 1 627 ? -12.660 13.764 -7.161 1.00 83.44 627 HIS A C 1
ATOM 5020 O O . HIS A 1 627 ? -11.485 14.087 -6.954 1.00 83.44 627 HIS A O 1
ATOM 5026 N N . LEU A 1 628 ? -13.281 14.099 -8.296 1.00 77.31 628 LEU A N 1
ATOM 5027 C CA . LEU A 1 628 ? -12.649 14.833 -9.392 1.00 77.31 628 LEU A CA 1
ATOM 5028 C C . LEU A 1 628 ? -12.329 16.278 -8.986 1.00 77.31 628 LEU A C 1
ATOM 5030 O O . LEU A 1 628 ? -13.218 17.040 -8.618 1.00 77.31 628 LEU A O 1
ATOM 5034 N N . GLY A 1 629 ? -11.063 16.669 -9.131 1.00 71.44 629 GLY A N 1
ATOM 5035 C CA . GLY A 1 629 ? -10.559 18.006 -8.813 1.00 71.44 629 GLY A CA 1
ATOM 5036 C C . GLY A 1 629 ? -10.056 18.173 -7.376 1.00 71.44 629 GLY A C 1
ATOM 5037 O O . GLY A 1 629 ? -9.318 19.126 -7.129 1.00 71.44 629 GLY A O 1
ATOM 5038 N N . CYS A 1 630 ? -10.395 17.243 -6.477 1.00 81.38 630 CYS A N 1
ATOM 5039 C CA . CYS A 1 630 ? -9.898 17.185 -5.102 1.00 81.38 630 CYS A CA 1
ATOM 5040 C C . CYS A 1 630 ? -8.730 16.195 -5.007 1.00 81.38 630 CYS A C 1
ATOM 5042 O O . CYS A 1 630 ? -7.574 16.613 -5.037 1.00 81.38 630 CYS A O 1
ATOM 5044 N N . ASP A 1 631 ? -9.026 14.894 -4.982 1.00 90.31 631 ASP A N 1
ATOM 5045 C CA . ASP A 1 631 ? -8.030 13.828 -4.788 1.00 90.31 631 ASP A CA 1
ATOM 5046 C C . ASP A 1 631 ? -7.220 13.564 -6.063 1.00 90.31 631 ASP A C 1
ATOM 5048 O O . ASP A 1 631 ? -6.029 13.254 -6.018 1.00 90.31 631 ASP A O 1
ATOM 5052 N N . CYS A 1 632 ? -7.871 13.729 -7.219 1.00 92.38 632 CYS A N 1
ATOM 5053 C CA . CYS A 1 632 ? -7.272 13.569 -8.538 1.00 92.38 632 CYS A CA 1
ATOM 5054 C C . CYS A 1 632 ? -7.573 14.763 -9.448 1.00 92.38 632 CYS A C 1
ATOM 5056 O O . CYS A 1 632 ? -8.731 15.133 -9.665 1.00 92.38 632 CYS A O 1
ATOM 5058 N N . LYS A 1 633 ? -6.517 15.362 -10.014 1.00 93.81 633 LYS A N 1
ATOM 5059 C CA . LYS A 1 633 ? -6.574 16.636 -10.742 1.00 93.81 633 LYS A CA 1
ATOM 5060 C C . LYS A 1 633 ? -6.025 16.509 -12.164 1.00 93.81 633 LYS A C 1
ATOM 5062 O O . LYS A 1 633 ? -4.856 16.205 -12.363 1.00 93.81 633 LYS A O 1
ATOM 5067 N N . GLY A 1 634 ? -6.866 16.803 -13.154 1.00 94.50 634 GLY A N 1
ATOM 5068 C CA . GLY A 1 634 ? -6.548 16.673 -14.578 1.00 94.50 634 GLY A CA 1
ATOM 5069 C C . GLY A 1 634 ? -7.710 16.034 -15.336 1.00 94.50 634 GLY A C 1
ATOM 5070 O O . GLY A 1 634 ? -8.869 16.242 -14.978 1.00 94.50 634 GLY A O 1
ATOM 5071 N N . VAL A 1 635 ? -7.408 15.245 -16.370 1.00 96.50 635 VAL A N 1
ATOM 5072 C CA . VAL A 1 635 ? -8.405 14.424 -17.076 1.00 96.50 635 VAL A CA 1
ATOM 5073 C C . VAL A 1 635 ? -8.309 12.995 -16.548 1.00 96.50 635 VAL A C 1
ATOM 5075 O O . VAL A 1 635 ? -7.363 12.276 -16.861 1.00 96.50 635 VAL A O 1
ATOM 5078 N N . ILE A 1 636 ? -9.277 12.614 -15.713 1.00 97.81 636 ILE A N 1
ATOM 5079 C CA . ILE A 1 636 ? -9.249 11.371 -14.936 1.00 97.81 636 ILE A CA 1
ATOM 5080 C C . ILE A 1 636 ? -10.182 10.324 -15.555 1.00 97.81 636 ILE A C 1
ATOM 5082 O O . ILE A 1 636 ? -11.318 10.625 -15.924 1.00 97.81 636 ILE A O 1
ATOM 5086 N N . HIS A 1 637 ? -9.710 9.084 -15.630 1.00 98.38 637 HIS A N 1
ATOM 5087 C CA . HIS A 1 637 ? -10.524 7.887 -15.811 1.00 98.38 637 HIS A CA 1
ATOM 5088 C C . HIS A 1 637 ? -10.629 7.161 -14.463 1.00 98.38 637 HIS A C 1
ATOM 5090 O O . HIS A 1 637 ? -9.667 7.150 -13.699 1.00 98.38 637 HIS A O 1
ATOM 5096 N N . TYR A 1 638 ? -11.780 6.568 -14.156 1.00 98.44 638 TYR A N 1
ATOM 5097 C CA . TYR A 1 638 ? -12.027 5.921 -12.867 1.00 98.44 638 TYR A CA 1
ATOM 5098 C C . TYR A 1 638 ? -12.494 4.480 -13.048 1.00 98.44 638 TYR A C 1
ATOM 5100 O O . TYR A 1 638 ? -13.225 4.192 -13.996 1.00 98.44 638 TYR A O 1
ATOM 5108 N N . LEU A 1 639 ? -12.131 3.616 -12.099 1.00 98.62 639 LEU A N 1
ATOM 5109 C CA . LEU A 1 639 ? -12.731 2.292 -11.925 1.00 98.62 639 LEU A CA 1
ATOM 5110 C C . LEU A 1 639 ? -13.463 2.237 -10.576 1.00 98.62 639 LEU A C 1
ATOM 5112 O O . LEU A 1 639 ? -13.003 2.804 -9.581 1.00 98.62 639 LEU A O 1
ATOM 5116 N N . ASP A 1 640 ? -14.595 1.540 -10.555 1.00 98.62 640 ASP A N 1
ATOM 5117 C CA . ASP A 1 640 ? -15.341 1.213 -9.338 1.00 98.62 640 ASP A CA 1
ATOM 5118 C C . ASP A 1 640 ? -14.813 -0.098 -8.728 1.00 98.62 640 ASP A C 1
ATOM 5120 O O . ASP A 1 640 ? -14.296 -0.957 -9.445 1.00 98.62 640 ASP A O 1
ATOM 5124 N N . ALA A 1 641 ? -14.995 -0.283 -7.418 1.00 98.44 641 ALA A N 1
ATOM 5125 C CA . ALA A 1 641 ? -14.740 -1.552 -6.734 1.00 98.44 641 ALA A CA 1
ATOM 5126 C C . ALA A 1 641 ? -16.055 -2.195 -6.261 1.00 98.44 641 ALA A C 1
ATOM 5128 O O . ALA A 1 641 ? -16.983 -1.488 -5.860 1.00 98.44 641 ALA A O 1
ATOM 5129 N N . HIS A 1 642 ? -16.135 -3.530 -6.289 1.00 98.19 642 HIS A N 1
ATOM 5130 C CA . HIS A 1 642 ? -17.323 -4.300 -5.899 1.00 98.19 642 HIS A CA 1
ATOM 5131 C C . HIS A 1 642 ? -16.967 -5.382 -4.872 1.00 98.19 642 HIS A C 1
ATOM 5133 O O . HIS A 1 642 ? -16.015 -6.136 -5.079 1.00 98.19 642 HIS A O 1
ATOM 5139 N N . PHE A 1 643 ? -17.759 -5.490 -3.802 1.00 96.88 643 PHE A N 1
ATOM 5140 C CA . PHE A 1 643 ? -17.593 -6.488 -2.733 1.00 96.88 643 PHE A CA 1
ATOM 5141 C C . PHE A 1 643 ? -18.959 -7.044 -2.297 1.00 96.88 643 PHE A C 1
ATOM 5143 O O . PHE A 1 643 ? -19.987 -6.684 -2.867 1.00 96.88 643 PHE A O 1
ATOM 5150 N N . SER A 1 644 ? -18.979 -7.901 -1.275 1.00 96.12 644 SER A N 1
ATOM 5151 C CA . SER A 1 644 ? -20.202 -8.357 -0.601 1.00 96.12 644 SER A CA 1
ATOM 5152 C C . SER A 1 644 ? -20.378 -7.633 0.731 1.00 96.12 644 SER A C 1
ATOM 5154 O O . SER A 1 644 ? -19.406 -7.528 1.472 1.00 96.12 644 SER A O 1
ATOM 5156 N N . ASP A 1 645 ? -21.607 -7.232 1.064 1.00 94.69 645 ASP A N 1
ATOM 5157 C CA . ASP A 1 645 ? -21.996 -6.946 2.453 1.00 94.69 645 ASP A CA 1
ATOM 5158 C C . ASP A 1 645 ? -22.106 -8.241 3.286 1.00 94.69 645 ASP A C 1
ATOM 5160 O O . ASP A 1 645 ? -22.027 -9.359 2.749 1.00 94.69 645 ASP A O 1
ATOM 5164 N N . LEU A 1 646 ? -22.354 -8.096 4.594 1.00 93.56 646 LEU A N 1
ATOM 5165 C CA . LEU A 1 646 ? -22.598 -9.220 5.513 1.00 93.56 646 LEU A CA 1
ATOM 5166 C C . LEU A 1 646 ? -23.796 -10.116 5.127 1.00 93.56 646 LEU A C 1
ATOM 5168 O O . LEU A 1 646 ? -23.831 -11.293 5.492 1.00 93.56 646 LEU A O 1
ATOM 5172 N N . ALA A 1 647 ? -24.778 -9.598 4.387 1.00 94.94 647 ALA A N 1
ATOM 5173 C CA . ALA A 1 647 ? -25.966 -10.328 3.943 1.00 94.94 647 ALA A CA 1
ATOM 5174 C C . ALA A 1 647 ? -25.771 -11.052 2.595 1.00 94.94 647 ALA A C 1
ATOM 5176 O O . ALA A 1 647 ? -26.667 -11.777 2.145 1.00 94.94 647 ALA A O 1
ATOM 5177 N N . GLY A 1 648 ? -24.619 -10.901 1.935 1.00 95.44 648 GLY A N 1
ATOM 5178 C CA . GLY A 1 648 ? -24.347 -11.470 0.614 1.00 95.44 648 GLY A CA 1
ATOM 5179 C C . GLY A 1 648 ? -24.817 -10.601 -0.561 1.00 95.44 648 GLY A C 1
ATOM 5180 O O . GLY A 1 648 ? -24.930 -11.112 -1.677 1.00 95.44 648 GLY A O 1
ATOM 5181 N N . SER A 1 649 ? -25.180 -9.340 -0.346 1.00 96.56 649 SER A N 1
ATOM 5182 C CA . SER A 1 649 ? -25.570 -8.407 -1.411 1.00 96.56 649 SER A CA 1
ATOM 5183 C C . SER A 1 649 ? -24.334 -7.692 -1.974 1.00 96.56 649 SER A C 1
ATOM 5185 O O . SER A 1 649 ? -23.411 -7.376 -1.220 1.00 96.56 649 SER A O 1
ATOM 5187 N N . PRO A 1 650 ? -24.281 -7.406 -3.286 1.00 96.94 650 PRO A N 1
ATOM 5188 C CA . PRO A 1 650 ? -23.153 -6.700 -3.877 1.00 96.94 650 PRO A CA 1
ATOM 5189 C C . PRO A 1 650 ? -23.160 -5.207 -3.508 1.00 96.94 650 PRO A C 1
ATOM 5191 O O . PRO A 1 650 ? -24.046 -4.457 -3.924 1.00 96.94 650 PRO A O 1
ATOM 5194 N N . ILE A 1 651 ? -22.130 -4.764 -2.788 1.00 96.38 651 ILE A N 1
ATOM 5195 C CA . ILE A 1 651 ? -21.847 -3.346 -2.522 1.00 96.38 651 ILE A CA 1
ATOM 5196 C C . ILE A 1 651 ? -20.869 -2.785 -3.558 1.00 96.38 651 ILE A C 1
ATOM 5198 O O . ILE A 1 651 ? -20.195 -3.525 -4.275 1.00 96.38 651 ILE A O 1
ATOM 5202 N N . THR A 1 652 ? -20.818 -1.459 -3.699 1.00 97.88 652 THR A N 1
ATOM 5203 C CA . THR A 1 652 ? -19.947 -0.788 -4.675 1.00 97.88 652 THR A CA 1
ATOM 5204 C C . THR A 1 652 ? -19.370 0.497 -4.107 1.00 97.88 652 THR A C 1
ATOM 5206 O O . THR A 1 652 ? -20.125 1.407 -3.770 1.00 97.88 652 THR A O 1
ATOM 5209 N N . ILE A 1 653 ? -18.041 0.601 -4.092 1.00 97.75 653 ILE A N 1
ATOM 5210 C CA . ILE A 1 653 ? -17.343 1.864 -3.852 1.00 97.75 653 ILE A CA 1
ATOM 5211 C C . ILE A 1 653 ? -17.080 2.502 -5.215 1.00 97.75 653 ILE A C 1
ATOM 5213 O O . ILE A 1 653 ? -16.325 1.979 -6.039 1.00 97.75 653 ILE A O 1
ATOM 5217 N N . LYS A 1 654 ? -17.780 3.610 -5.476 1.00 98.00 654 LYS A N 1
ATOM 5218 C CA . LYS A 1 654 ? -17.633 4.385 -6.710 1.00 98.00 654 LYS A CA 1
ATOM 5219 C C . LYS A 1 654 ? -16.281 5.078 -6.751 1.00 98.00 654 LYS A C 1
ATOM 5221 O O . LYS A 1 654 ? -15.820 5.546 -5.720 1.00 98.00 654 LYS A O 1
ATOM 5226 N N . ASN A 1 655 ? -15.675 5.180 -7.933 1.00 98.06 655 ASN A N 1
ATOM 5227 C CA . ASN A 1 655 ? -14.431 5.934 -8.134 1.00 98.06 655 ASN A CA 1
ATOM 5228 C C . ASN A 1 655 ? -13.250 5.463 -7.247 1.00 98.06 655 ASN A C 1
ATOM 5230 O O . ASN A 1 655 ? -12.370 6.257 -6.926 1.00 98.06 655 ASN A O 1
ATOM 5234 N N . ALA A 1 656 ? -13.227 4.183 -6.859 1.00 98.50 656 ALA A N 1
ATOM 5235 C CA . ALA A 1 656 ? -12.227 3.589 -5.964 1.00 98.50 656 ALA A CA 1
ATOM 5236 C C . ALA A 1 656 ? -10.783 3.662 -6.498 1.00 98.50 656 ALA A C 1
ATOM 5238 O O . ALA A 1 656 ? -9.837 3.791 -5.721 1.00 98.50 656 ALA A O 1
ATOM 5239 N N . VAL A 1 657 ? -10.608 3.588 -7.824 1.00 98.88 657 VAL A N 1
ATOM 5240 C CA . VAL A 1 657 ? -9.309 3.756 -8.492 1.00 98.88 657 VAL A CA 1
ATOM 5241 C C . VAL A 1 657 ? -9.367 4.948 -9.435 1.00 98.88 657 VAL A C 1
ATOM 5243 O O . VAL A 1 657 ? -10.266 5.046 -10.271 1.00 98.88 657 VAL A O 1
ATOM 5246 N N . CYS A 1 658 ? -8.370 5.818 -9.333 1.00 98.50 658 CYS A N 1
ATOM 5247 C CA . CYS A 1 658 ? -8.122 6.953 -10.212 1.00 98.50 658 CYS A CA 1
ATOM 5248 C C . CYS A 1 658 ? -6.982 6.630 -11.193 1.00 98.50 658 CYS A C 1
ATOM 5250 O O . CYS A 1 658 ? -5.969 6.043 -10.811 1.00 98.50 658 CYS A O 1
ATOM 5252 N N . ILE A 1 659 ? -7.156 6.990 -12.467 1.00 98.88 659 ILE A N 1
ATOM 5253 C CA . ILE A 1 659 ? -6.205 6.738 -13.556 1.00 98.88 659 ILE A CA 1
ATOM 5254 C C . ILE A 1 659 ? -6.056 8.005 -14.402 1.00 98.88 659 ILE A C 1
ATOM 5256 O O . ILE A 1 659 ? -7.015 8.458 -15.032 1.00 98.88 659 ILE A O 1
ATOM 5260 N N . HIS A 1 660 ? -4.846 8.556 -14.480 1.00 98.62 660 HIS A N 1
ATOM 5261 C CA . HIS A 1 660 ? -4.543 9.733 -15.301 1.00 98.62 660 HIS A CA 1
ATOM 5262 C C . HIS A 1 660 ? -3.084 9.760 -15.760 1.00 98.62 660 HIS A C 1
ATOM 5264 O O . HIS A 1 660 ? -2.257 8.970 -15.309 1.00 98.62 660 HIS A O 1
ATOM 5270 N N . GLU A 1 661 ? -2.753 10.669 -16.679 1.00 98.38 661 GLU A N 1
ATOM 5271 C CA . GLU A 1 661 ? -1.361 10.943 -17.045 1.00 98.38 661 GLU A CA 1
ATOM 5272 C C . GLU A 1 661 ? -0.964 12.389 -16.729 1.00 98.38 661 GLU A C 1
ATOM 5274 O O . GLU A 1 661 ? -1.742 13.323 -16.916 1.00 98.38 661 GLU A O 1
ATOM 5279 N N . GLU A 1 662 ? 0.270 12.565 -16.268 1.00 96.56 662 GLU A N 1
ATOM 5280 C CA . GLU A 1 662 ? 0.849 13.852 -15.880 1.00 96.56 662 GLU A CA 1
ATOM 5281 C C . GLU A 1 662 ? 2.122 14.149 -16.677 1.00 96.56 662 GLU A C 1
ATOM 5283 O O . GLU A 1 662 ? 2.759 13.254 -17.242 1.00 96.56 662 GLU A O 1
ATOM 5288 N N . ASP A 1 663 ? 2.517 15.420 -16.685 1.00 97.19 663 ASP A N 1
ATOM 5289 C CA . ASP A 1 663 ? 3.870 15.829 -17.051 1.00 97.19 663 ASP A CA 1
ATOM 5290 C C . ASP A 1 663 ? 4.871 15.391 -15.967 1.00 97.19 663 ASP A C 1
ATOM 5292 O O . ASP A 1 663 ? 4.612 15.523 -14.773 1.00 97.19 663 ASP A O 1
ATOM 5296 N N . ASP A 1 664 ? 6.022 14.875 -16.393 1.00 97.06 664 ASP A N 1
ATOM 5297 C CA . ASP A 1 664 ? 7.091 14.366 -15.525 1.00 97.06 664 ASP A CA 1
ATOM 5298 C C . ASP A 1 664 ? 8.421 15.108 -15.780 1.00 97.06 664 ASP A C 1
ATOM 5300 O O . ASP A 1 664 ? 9.515 14.545 -15.711 1.00 97.06 664 ASP A O 1
ATOM 5304 N N . GLY A 1 665 ? 8.338 16.396 -16.132 1.00 96.31 665 GLY A N 1
ATOM 5305 C CA . GLY A 1 665 ? 9.490 17.271 -16.329 1.00 96.31 665 GLY A CA 1
ATOM 5306 C C . GLY A 1 665 ? 10.301 16.953 -17.589 1.00 96.31 665 GLY A C 1
ATOM 5307 O O . GLY A 1 665 ? 9.772 16.918 -18.700 1.00 96.31 665 GLY A O 1
ATOM 5308 N N . ILE A 1 666 ? 11.619 16.789 -17.436 1.00 96.75 666 ILE A N 1
ATOM 5309 C CA . ILE A 1 666 ? 12.545 16.455 -18.530 1.00 96.75 666 ILE A CA 1
ATOM 5310 C C . ILE A 1 666 ? 12.808 14.947 -18.512 1.00 96.75 666 ILE A C 1
ATOM 5312 O O . ILE A 1 666 ? 13.357 14.427 -17.544 1.00 96.75 666 ILE A O 1
ATOM 5316 N N . LEU A 1 667 ? 12.492 14.266 -19.616 1.00 97.25 667 LEU A N 1
ATOM 5317 C CA . LEU A 1 667 ? 12.815 12.853 -19.822 1.00 97.25 667 LEU A CA 1
ATOM 5318 C C . LEU A 1 667 ? 14.290 12.684 -20.194 1.00 97.25 667 LEU A C 1
ATOM 5320 O O . LEU A 1 667 ? 14.998 11.874 -19.601 1.00 97.25 667 LEU A O 1
ATOM 5324 N N . TYR A 1 668 ? 14.764 13.485 -21.154 1.00 97.88 668 TYR A N 1
ATOM 5325 C CA . TYR A 1 668 ? 16.186 13.659 -21.443 1.00 97.88 668 TYR A CA 1
ATOM 5326 C C . TYR A 1 668 ? 16.469 14.986 -22.160 1.00 97.88 668 TYR A C 1
ATOM 5328 O O . TYR A 1 668 ? 15.633 15.529 -22.886 1.00 97.88 668 TYR A O 1
ATOM 5336 N N . LYS A 1 669 ? 17.684 15.509 -21.966 1.00 96.38 669 LYS A N 1
ATOM 5337 C CA . LYS A 1 669 ? 18.185 16.723 -22.619 1.00 96.38 669 LYS A CA 1
ATOM 5338 C C . LYS A 1 669 ? 19.692 16.624 -22.848 1.00 96.38 669 LYS A C 1
ATOM 5340 O O . LYS A 1 669 ? 20.418 16.141 -21.984 1.00 96.38 669 LYS A O 1
ATOM 5345 N N . HIS A 1 670 ? 20.173 17.145 -23.975 1.00 97.38 670 HIS A N 1
ATOM 5346 C CA . HIS A 1 670 ? 21.598 17.392 -24.208 1.00 97.38 670 HIS A CA 1
ATOM 5347 C C . HIS A 1 670 ? 21.812 18.673 -25.025 1.00 97.38 670 HIS A C 1
ATOM 5349 O O . HIS A 1 670 ? 20.956 19.048 -25.830 1.00 97.38 670 HIS A O 1
ATOM 5355 N N . SER A 1 671 ? 22.954 19.338 -24.839 1.00 94.81 671 SER A N 1
ATOM 5356 C CA . SER A 1 671 ? 23.353 20.543 -25.577 1.00 94.81 671 SER A CA 1
ATOM 5357 C C . SER A 1 671 ? 24.877 20.562 -25.766 1.00 94.81 671 SER A C 1
ATOM 5359 O O . SER A 1 671 ? 25.602 20.329 -24.799 1.00 94.81 671 SER A O 1
ATOM 5361 N N . ASP A 1 672 ? 25.377 20.865 -26.968 1.00 95.19 672 ASP A N 1
ATOM 5362 C CA . ASP A 1 672 ? 26.823 20.965 -27.227 1.00 95.19 672 ASP A CA 1
ATOM 5363 C C . ASP A 1 672 ? 27.329 22.392 -26.948 1.00 95.19 672 ASP A C 1
ATOM 5365 O O . ASP A 1 672 ? 26.844 23.367 -27.517 1.00 95.19 672 ASP A O 1
ATOM 5369 N N . PHE A 1 673 ? 28.341 22.532 -26.092 1.00 97.00 673 PHE A N 1
ATOM 5370 C CA . PHE A 1 673 ? 28.942 23.829 -25.771 1.00 97.00 673 PHE A CA 1
ATOM 5371 C C . PHE A 1 673 ? 29.647 24.491 -26.970 1.00 97.00 673 PHE A C 1
ATOM 5373 O O . PHE A 1 673 ? 29.820 25.709 -26.978 1.00 97.00 673 PHE A O 1
ATOM 5380 N N . ARG A 1 674 ? 30.053 23.716 -27.989 1.00 95.81 674 ARG A N 1
ATOM 5381 C CA . ARG A 1 674 ? 30.919 24.167 -29.099 1.00 95.81 674 ARG A CA 1
ATOM 5382 C C . ARG A 1 674 ? 30.316 25.248 -29.995 1.00 95.81 674 ARG A C 1
ATOM 5384 O O . ARG A 1 674 ? 31.066 25.931 -30.687 1.00 95.81 674 ARG A O 1
ATOM 5391 N N . ASP A 1 675 ? 28.995 25.401 -30.000 1.00 93.44 675 ASP A N 1
ATOM 5392 C CA . ASP A 1 675 ? 28.280 26.465 -30.717 1.00 93.44 675 ASP A CA 1
ATOM 5393 C C . ASP A 1 675 ? 27.431 27.356 -29.790 1.00 93.44 675 ASP A C 1
ATOM 5395 O O . ASP A 1 675 ? 26.548 28.082 -30.253 1.00 93.44 675 ASP A O 1
ATOM 5399 N N . GLY A 1 676 ? 27.720 27.328 -28.482 1.00 91.56 676 GLY A N 1
ATOM 5400 C CA . GLY A 1 676 ? 26.972 28.068 -27.467 1.00 91.56 676 GLY A CA 1
ATOM 5401 C C . GLY A 1 676 ? 25.647 27.404 -27.088 1.00 91.56 676 GLY A C 1
ATOM 5402 O O . GLY A 1 676 ? 24.668 28.108 -26.861 1.00 91.56 676 GLY A O 1
ATOM 5403 N N . PHE A 1 677 ? 25.604 26.065 -27.041 1.00 91.56 677 PHE A N 1
ATOM 5404 C CA . PHE A 1 677 ? 24.405 25.264 -26.741 1.00 91.56 677 PHE A CA 1
ATOM 5405 C C . PHE A 1 677 ? 23.282 25.390 -27.785 1.00 91.56 677 PHE A C 1
ATOM 5407 O O . PHE A 1 677 ? 22.128 25.052 -27.515 1.00 91.56 677 PHE A O 1
ATOM 5414 N N . GLN A 1 678 ? 23.620 25.840 -28.996 1.00 89.12 678 GLN A N 1
ATOM 5415 C CA . GLN A 1 678 ? 22.691 25.956 -30.117 1.00 89.12 678 GLN A CA 1
ATOM 5416 C C . GLN A 1 678 ? 22.373 24.598 -30.749 1.00 89.12 678 GLN A C 1
ATOM 5418 O O . GLN A 1 678 ? 21.248 24.399 -31.214 1.00 89.12 678 GLN A O 1
ATOM 5423 N N . THR A 1 679 ? 23.335 23.671 -30.756 1.00 93.75 679 THR A N 1
ATOM 5424 C CA . THR A 1 679 ? 23.072 22.243 -30.948 1.00 93.75 679 THR A CA 1
ATOM 5425 C C . THR A 1 679 ? 22.464 21.708 -29.662 1.00 93.75 679 THR A C 1
ATOM 5427 O O . THR A 1 679 ? 23.141 21.663 -28.634 1.00 93.75 679 THR A O 1
ATOM 5430 N N . THR A 1 680 ? 21.205 21.277 -29.696 1.00 93.50 680 THR A N 1
ATOM 5431 C CA . THR A 1 680 ? 20.541 20.720 -28.513 1.00 93.50 680 THR A CA 1
ATOM 5432 C C . THR A 1 680 ? 19.323 19.870 -28.870 1.00 93.50 680 THR A C 1
ATOM 5434 O O . THR A 1 680 ? 18.706 20.047 -29.918 1.00 93.50 680 THR A O 1
ATOM 5437 N N . ILE A 1 681 ? 18.980 18.946 -27.975 1.00 94.25 681 ILE A N 1
ATOM 5438 C CA . ILE A 1 681 ? 17.735 18.179 -27.954 1.00 94.25 681 ILE A CA 1
ATOM 5439 C C . ILE A 1 681 ? 17.160 18.224 -26.535 1.00 94.25 681 ILE A C 1
ATOM 5441 O O . ILE A 1 681 ? 17.912 18.142 -25.562 1.00 94.25 681 ILE A O 1
ATOM 5445 N N . ASN A 1 682 ? 15.844 18.378 -26.415 1.00 94.06 682 ASN A N 1
ATOM 5446 C CA . ASN A 1 682 ? 15.106 18.416 -25.157 1.00 94.06 682 ASN A CA 1
ATOM 5447 C C . ASN A 1 682 ? 13.763 17.697 -25.333 1.00 94.06 682 ASN A C 1
ATOM 5449 O O . ASN A 1 682 ? 12.984 18.051 -26.223 1.00 94.06 682 ASN A O 1
ATOM 5453 N N . VAL A 1 683 ? 13.495 16.703 -24.491 1.00 95.00 683 VAL A N 1
ATOM 5454 C CA . VAL A 1 683 ? 12.287 15.872 -24.542 1.00 95.00 683 VAL A CA 1
ATOM 5455 C C . VAL A 1 683 ? 11.641 15.879 -23.164 1.00 95.00 683 VAL A C 1
ATOM 5457 O O . VAL A 1 683 ? 12.280 15.501 -22.178 1.00 95.00 683 VAL A O 1
ATOM 5460 N N . ARG A 1 684 ? 10.389 16.341 -23.081 1.00 95.00 684 ARG A N 1
ATOM 5461 C CA . ARG A 1 684 ? 9.610 16.271 -21.840 1.00 95.00 684 ARG A CA 1
ATOM 5462 C C . ARG A 1 684 ? 9.155 14.845 -21.554 1.00 95.00 684 ARG A C 1
ATOM 5464 O O . ARG A 1 684 ? 8.927 14.070 -22.480 1.00 95.00 684 ARG A O 1
ATOM 5471 N N . GLY A 1 685 ? 9.049 14.514 -20.274 1.00 95.69 685 GLY A N 1
ATOM 5472 C CA . GLY A 1 685 ? 8.508 13.238 -19.820 1.00 95.69 685 GLY A CA 1
ATOM 5473 C C . GLY A 1 685 ? 7.020 13.332 -19.544 1.00 95.69 685 GLY A C 1
ATOM 5474 O O . GLY A 1 685 ? 6.520 14.385 -19.154 1.00 95.69 685 GLY A O 1
ATOM 5475 N N . LYS A 1 686 ? 6.331 12.205 -19.691 1.00 97.69 686 LYS A N 1
ATOM 5476 C CA . LYS A 1 686 ? 5.044 11.963 -19.043 1.00 97.69 686 LYS A CA 1
ATOM 5477 C C . LYS A 1 686 ? 5.129 10.765 -18.108 1.00 97.69 686 LYS A C 1
ATOM 5479 O O . LYS A 1 686 ? 5.989 9.895 -18.267 1.00 97.69 686 LYS A O 1
ATOM 5484 N N . ARG A 1 687 ? 4.189 10.693 -17.177 1.00 98.44 687 ARG A N 1
ATOM 5485 C CA . ARG A 1 687 ? 3.946 9.523 -16.333 1.00 98.44 687 ARG A CA 1
ATOM 5486 C C . ARG A 1 687 ? 2.472 9.151 -16.363 1.00 98.44 687 ARG A C 1
ATOM 5488 O O . ARG A 1 687 ? 1.628 10.035 -16.456 1.00 98.44 687 ARG A O 1
ATOM 5495 N N . LEU A 1 688 ? 2.177 7.861 -16.284 1.00 98.94 688 LEU A N 1
ATOM 5496 C CA . LEU A 1 688 ? 0.834 7.342 -16.046 1.00 98.94 688 LEU A CA 1
ATOM 5497 C C . LEU A 1 688 ? 0.732 6.964 -14.570 1.00 98.94 688 LEU A C 1
ATOM 5499 O O . LEU A 1 688 ? 1.600 6.249 -14.071 1.00 98.94 688 LEU A O 1
ATOM 5503 N N . ILE A 1 689 ? -0.315 7.429 -13.899 1.00 98.88 689 ILE A N 1
ATOM 5504 C CA . ILE A 1 689 ? -0.602 7.162 -12.490 1.00 98.88 689 ILE A CA 1
ATOM 5505 C C . ILE A 1 689 ? -1.867 6.308 -12.401 1.00 98.88 689 ILE A C 1
ATOM 5507 O O . ILE A 1 689 ? -2.849 6.563 -13.097 1.00 98.88 689 ILE A O 1
ATOM 5511 N N . ILE A 1 690 ? -1.819 5.292 -11.541 1.00 98.88 690 ILE A N 1
ATOM 5512 C CA . ILE A 1 690 ? -2.953 4.478 -11.108 1.00 98.88 690 ILE A CA 1
ATOM 5513 C C . ILE A 1 690 ? -2.941 4.520 -9.580 1.00 98.88 690 ILE A C 1
ATOM 5515 O O . ILE A 1 690 ? -1.991 4.033 -8.961 1.00 98.88 690 ILE A O 1
ATOM 5519 N N . SER A 1 691 ? -3.950 5.140 -8.974 1.00 98.75 691 SER A N 1
ATOM 5520 C CA . SER A 1 691 ? -3.951 5.442 -7.542 1.00 98.75 691 SER A CA 1
ATOM 5521 C C . SER A 1 691 ? -5.258 5.123 -6.835 1.00 98.75 691 SER A C 1
ATOM 5523 O O . SER A 1 691 ? -6.339 5.175 -7.422 1.00 98.75 691 SER A O 1
ATOM 5525 N N . GLN A 1 692 ? -5.134 4.837 -5.542 1.00 98.81 692 GLN A N 1
ATOM 5526 C CA . GLN A 1 692 ? -6.235 4.776 -4.584 1.00 98.81 692 GLN A CA 1
ATOM 5527 C C . GLN A 1 692 ? -5.839 5.539 -3.315 1.00 98.81 692 GLN A C 1
ATOM 5529 O O . GLN A 1 692 ? -4.651 5.748 -3.060 1.00 98.81 692 GLN A O 1
ATOM 5534 N N . ILE A 1 693 ? -6.825 5.901 -2.502 1.00 98.81 693 ILE A N 1
ATOM 5535 C CA . ILE A 1 693 ? -6.621 6.329 -1.114 1.00 98.81 693 ILE A CA 1
ATOM 5536 C C . ILE A 1 693 ? -7.492 5.416 -0.250 1.00 98.81 693 ILE A C 1
ATOM 5538 O O . ILE A 1 693 ? -8.600 5.075 -0.672 1.00 98.81 693 ILE A O 1
ATOM 5542 N N . PHE A 1 694 ? -6.994 4.964 0.900 1.00 98.38 694 PHE A N 1
ATOM 5543 C CA . PHE A 1 694 ? -7.788 4.188 1.854 1.00 98.38 694 PHE A CA 1
ATOM 5544 C C . PHE A 1 694 ? -7.597 4.678 3.293 1.00 98.38 694 PHE A C 1
ATOM 5546 O O . PHE A 1 694 ? -6.495 5.077 3.672 1.00 98.38 694 PHE A O 1
ATOM 5553 N N . THR A 1 695 ? -8.673 4.616 4.082 1.00 98.12 695 THR A N 1
ATOM 5554 C CA . THR A 1 695 ? -8.719 5.077 5.479 1.00 98.12 695 THR A CA 1
ATOM 5555 C C . THR A 1 695 ? -8.698 3.888 6.437 1.00 98.12 695 THR A C 1
ATOM 5557 O O . THR A 1 695 ? -9.643 3.098 6.484 1.00 98.12 695 THR A O 1
ATOM 5560 N N . ALA A 1 696 ? -7.640 3.769 7.235 1.00 95.81 696 ALA A N 1
ATOM 5561 C CA . ALA A 1 696 ? -7.526 2.811 8.331 1.00 95.81 696 ALA A CA 1
ATOM 5562 C C . ALA A 1 696 ? -7.815 3.527 9.663 1.00 95.81 696 ALA A C 1
ATOM 5564 O O . ALA A 1 696 ? -6.896 3.928 10.379 1.00 95.81 696 ALA A O 1
ATOM 5565 N N . ALA A 1 697 ? -9.106 3.716 9.956 1.00 94.38 697 ALA A N 1
ATOM 5566 C CA . ALA A 1 697 ? -9.627 4.515 11.072 1.00 94.38 697 ALA A CA 1
ATOM 5567 C C . ALA A 1 697 ? -9.060 5.949 11.110 1.00 94.38 697 ALA A C 1
ATOM 5569 O O . ALA A 1 697 ? -9.634 6.839 10.492 1.00 94.38 697 ALA A O 1
ATOM 5570 N N . ASN A 1 698 ? -7.930 6.158 11.792 1.00 97.12 698 ASN A N 1
ATOM 5571 C CA . ASN A 1 698 ? -7.293 7.463 11.945 1.00 97.12 698 ASN A CA 1
ATOM 5572 C C . ASN A 1 698 ? -6.307 7.836 10.813 1.00 97.12 698 ASN A C 1
ATOM 5574 O O . ASN A 1 698 ? -5.974 9.010 10.698 1.00 97.12 698 ASN A O 1
ATOM 5578 N N . TYR A 1 699 ? -5.813 6.885 10.006 1.00 98.19 699 TYR A N 1
ATOM 5579 C CA . TYR A 1 699 ? -4.795 7.141 8.966 1.00 98.19 699 TYR A CA 1
ATOM 5580 C C . TYR A 1 699 ? -5.330 7.040 7.532 1.00 98.19 699 TYR A C 1
ATOM 5582 O O . TYR A 1 699 ? -5.970 6.050 7.179 1.00 98.19 699 TYR A O 1
ATOM 5590 N N . GLU A 1 700 ? -4.935 7.987 6.677 1.00 98.62 700 GLU A N 1
ATOM 5591 C CA . GLU A 1 700 ? -5.089 7.920 5.220 1.00 98.62 700 GLU A CA 1
ATOM 5592 C C . GLU A 1 700 ? -3.794 7.450 4.541 1.00 98.62 700 GLU A C 1
ATOM 5594 O O . GLU A 1 700 ? -2.720 8.041 4.706 1.00 98.62 700 GLU A O 1
ATOM 5599 N N . TYR A 1 701 ? -3.923 6.426 3.698 1.00 98.75 701 TYR A N 1
ATOM 5600 C CA . TYR A 1 701 ? -2.850 5.879 2.872 1.00 98.75 701 TYR A CA 1
ATOM 5601 C C . TYR A 1 701 ? -3.111 6.156 1.389 1.00 98.75 701 TYR A C 1
ATOM 5603 O O . TYR A 1 701 ? -3.920 5.481 0.748 1.00 98.75 701 TYR A O 1
ATOM 5611 N N . CYS A 1 702 ? -2.393 7.120 0.812 1.00 98.75 702 CYS A N 1
ATOM 5612 C CA . CYS A 1 702 ? -2.475 7.435 -0.613 1.00 98.75 702 CYS A CA 1
ATOM 5613 C C . CYS A 1 702 ? -1.435 6.613 -1.392 1.00 98.75 702 CYS A C 1
ATOM 5615 O O . CYS A 1 702 ? -0.230 6.841 -1.255 1.00 98.75 702 CYS A O 1
ATOM 5617 N N . LEU A 1 703 ? -1.888 5.670 -2.222 1.00 98.81 703 LEU A N 1
ATOM 5618 C CA . LEU A 1 703 ? -1.036 4.771 -3.007 1.00 98.81 703 LEU A CA 1
ATOM 5619 C C . LEU A 1 703 ? -0.983 5.217 -4.473 1.00 98.81 703 LEU A C 1
ATOM 5621 O O . LEU A 1 703 ? -2.029 5.328 -5.111 1.00 98.81 703 LEU A O 1
ATOM 5625 N N . TYR A 1 704 ? 0.215 5.401 -5.037 1.00 98.81 704 TYR A N 1
ATOM 5626 C CA . TYR A 1 704 ? 0.407 5.851 -6.422 1.00 98.81 704 TYR A CA 1
ATOM 5627 C C . TYR A 1 704 ? 1.341 4.918 -7.206 1.00 98.81 704 TYR A C 1
ATOM 5629 O O . TYR A 1 704 ? 2.572 5.039 -7.159 1.00 98.81 704 TYR A O 1
ATOM 5637 N N . TRP A 1 705 ? 0.762 4.015 -7.999 1.00 98.94 705 TRP A N 1
ATOM 5638 C CA . TRP A 1 705 ? 1.509 3.215 -8.969 1.00 98.94 705 TRP A CA 1
ATOM 5639 C C . TRP A 1 705 ? 1.788 4.051 -10.217 1.00 98.94 705 TRP A C 1
ATOM 5641 O O . TRP A 1 705 ? 0.869 4.464 -10.923 1.00 98.94 705 TRP A O 1
ATOM 5651 N N . THR A 1 706 ? 3.063 4.312 -10.491 1.00 98.88 706 THR A N 1
ATOM 5652 C CA . THR A 1 706 ? 3.494 5.279 -11.505 1.00 98.88 706 THR A CA 1
ATOM 5653 C C . THR A 1 706 ? 4.364 4.614 -12.569 1.00 98.88 706 THR A C 1
ATOM 5655 O O . THR A 1 706 ? 5.489 4.194 -12.296 1.00 98.88 706 THR A O 1
ATOM 5658 N N . PHE A 1 707 ? 3.880 4.565 -13.809 1.00 98.94 707 PHE A N 1
ATOM 5659 C CA . PHE A 1 707 ? 4.648 4.111 -14.971 1.00 98.94 707 PHE A CA 1
ATOM 5660 C C . PHE A 1 707 ? 5.313 5.307 -15.660 1.00 98.94 707 PHE A C 1
ATOM 5662 O O . PHE A 1 707 ? 4.665 6.318 -15.937 1.00 98.94 707 PHE A O 1
ATOM 5669 N N . ARG A 1 708 ? 6.608 5.192 -15.972 1.00 98.69 708 ARG A N 1
ATOM 5670 C CA . ARG A 1 708 ? 7.399 6.229 -16.658 1.00 98.69 708 ARG A CA 1
ATOM 5671 C C . ARG A 1 708 ? 7.839 5.761 -18.038 1.00 98.69 708 ARG A C 1
ATOM 5673 O O . ARG A 1 708 ? 8.081 4.577 -18.258 1.00 98.69 708 ARG A O 1
ATOM 5680 N N . GLN A 1 709 ? 8.016 6.702 -18.963 1.00 98.62 709 GLN A N 1
ATOM 5681 C CA . GLN A 1 709 ? 8.373 6.377 -20.351 1.00 98.62 709 GLN A CA 1
ATOM 5682 C C . GLN A 1 709 ? 9.767 5.736 -20.509 1.00 98.62 709 GLN A C 1
ATOM 5684 O O . GLN A 1 709 ? 9.987 5.038 -21.494 1.00 98.62 709 GLN A O 1
ATOM 5689 N N . ASP A 1 710 ? 10.668 5.876 -19.521 1.00 98.50 710 ASP A N 1
ATOM 5690 C CA . ASP A 1 710 ? 11.962 5.160 -19.473 1.00 98.50 710 ASP A CA 1
ATOM 5691 C C . ASP A 1 710 ? 11.837 3.664 -19.123 1.00 98.50 710 ASP A C 1
ATOM 5693 O O . ASP A 1 710 ? 12.842 2.984 -18.918 1.00 98.50 710 ASP A O 1
ATOM 5697 N N . GLY A 1 711 ? 10.605 3.151 -19.042 1.00 98.62 711 GLY A N 1
ATOM 5698 C CA . GLY A 1 711 ? 10.281 1.777 -18.681 1.00 98.62 711 GLY A CA 1
ATOM 5699 C C . GLY A 1 711 ? 10.269 1.519 -17.171 1.00 98.62 711 GLY A C 1
ATOM 5700 O O . GLY A 1 711 ? 10.050 0.377 -16.770 1.00 98.62 711 GLY A O 1
ATOM 5701 N N . THR A 1 712 ? 10.496 2.531 -16.325 1.00 98.88 712 THR A N 1
ATOM 5702 C CA . THR A 1 712 ? 10.432 2.394 -14.859 1.00 98.88 712 THR A CA 1
ATOM 5703 C C . THR A 1 712 ? 8.988 2.250 -14.366 1.00 98.88 712 THR A C 1
ATOM 5705 O O . THR A 1 712 ? 8.119 3.032 -14.753 1.00 98.88 712 THR A O 1
ATOM 5708 N N . LEU A 1 713 ? 8.767 1.315 -13.437 1.00 98.88 713 LEU A N 1
ATOM 5709 C CA . LEU A 1 713 ? 7.607 1.291 -12.541 1.00 98.88 713 LEU A CA 1
ATOM 5710 C C . LEU A 1 713 ? 8.039 1.844 -11.175 1.00 98.88 713 LEU A C 1
ATOM 5712 O O . LEU A 1 713 ? 8.999 1.349 -10.589 1.00 98.88 713 LEU A O 1
ATOM 5716 N N . LYS A 1 714 ? 7.354 2.867 -10.668 1.00 98.81 714 LYS A N 1
ATOM 5717 C CA . LYS A 1 714 ? 7.537 3.443 -9.328 1.00 98.81 714 LYS A CA 1
ATOM 5718 C C . LYS A 1 714 ? 6.294 3.142 -8.485 1.00 98.81 714 LYS A C 1
ATOM 5720 O O . LYS A 1 714 ? 5.184 3.207 -9.008 1.00 98.81 714 LYS A O 1
ATOM 5725 N N . LEU A 1 715 ? 6.477 2.863 -7.197 1.00 98.88 715 LEU A N 1
ATOM 5726 C CA . LEU A 1 715 ? 5.413 2.969 -6.199 1.00 98.88 715 LEU A CA 1
ATOM 5727 C C . LEU A 1 715 ? 5.773 4.111 -5.248 1.00 98.88 715 LEU A C 1
ATOM 5729 O O . LEU A 1 715 ? 6.834 4.082 -4.629 1.00 98.88 715 LEU A O 1
ATOM 5733 N N . GLU A 1 716 ? 4.900 5.109 -5.162 1.00 98.75 716 GLU A N 1
ATOM 5734 C CA . GLU A 1 716 ? 4.964 6.196 -4.184 1.00 98.75 716 GLU A CA 1
ATOM 5735 C C . GLU A 1 716 ? 3.812 6.029 -3.192 1.00 98.75 716 GLU A C 1
ATOM 5737 O O . GLU A 1 716 ? 2.683 5.743 -3.596 1.00 98.75 716 GLU A O 1
ATOM 5742 N N . ILE A 1 717 ? 4.104 6.198 -1.904 1.00 98.69 717 ILE A N 1
ATOM 5743 C CA . ILE A 1 717 ? 3.110 6.215 -0.831 1.00 98.69 717 ILE A CA 1
ATOM 5744 C C . ILE A 1 717 ? 3.165 7.582 -0.162 1.00 98.69 717 ILE A C 1
ATOM 5746 O O . ILE A 1 717 ? 4.248 8.138 0.047 1.00 98.69 717 ILE A O 1
ATOM 5750 N N . ARG A 1 718 ? 1.990 8.120 0.173 1.00 98.69 718 ARG A N 1
ATOM 5751 C CA . ARG A 1 718 ? 1.860 9.287 1.044 1.00 98.69 718 ARG A CA 1
ATOM 5752 C C . ARG A 1 718 ? 0.994 8.934 2.241 1.00 98.69 718 ARG A C 1
ATOM 5754 O O . ARG A 1 718 ? -0.089 8.384 2.057 1.00 98.69 718 ARG A O 1
ATOM 5761 N N . LEU A 1 719 ? 1.478 9.251 3.436 1.00 98.50 719 LEU A N 1
ATOM 5762 C CA . LEU A 1 719 ? 0.738 9.096 4.685 1.00 98.50 719 LEU A CA 1
ATOM 5763 C C . LEU A 1 719 ? 0.165 10.448 5.088 1.00 98.50 719 LEU A C 1
ATOM 5765 O O . LEU A 1 719 ? 0.886 11.442 5.074 1.00 98.50 719 LEU A O 1
ATOM 5769 N N . THR A 1 720 ? -1.113 10.494 5.440 1.00 98.56 720 THR A N 1
ATOM 5770 C CA . THR A 1 720 ? -1.785 11.679 5.995 1.00 98.56 720 THR A CA 1
ATOM 5771 C C . THR A 1 720 ? -2.952 11.215 6.874 1.00 98.56 720 THR A C 1
ATOM 5773 O O . THR A 1 720 ? -2.958 10.067 7.314 1.00 98.56 720 THR A O 1
ATOM 5776 N N . GLY A 1 721 ? -3.908 12.080 7.193 1.00 98.06 721 GLY A N 1
ATOM 5777 C CA . GLY A 1 721 ? -4.910 11.807 8.222 1.00 98.06 721 GLY A CA 1
ATOM 5778 C C . GLY A 1 721 ? -4.411 12.249 9.591 1.00 98.06 721 GLY A C 1
ATOM 5779 O O . GLY A 1 721 ? -3.802 13.312 9.711 1.00 98.06 721 GLY A O 1
ATOM 5780 N N . ILE A 1 722 ? -4.686 11.483 10.640 1.00 98.69 722 ILE A N 1
ATOM 5781 C CA . ILE A 1 722 ? -4.517 11.909 12.033 1.00 98.69 722 ILE A CA 1
ATOM 5782 C C . ILE A 1 722 ? -3.704 10.875 12.818 1.00 98.69 722 ILE A C 1
ATOM 5784 O O . ILE A 1 722 ? -3.849 9.668 12.647 1.00 98.69 722 ILE A O 1
ATOM 5788 N N . LEU A 1 723 ? -2.841 11.348 13.719 1.00 98.75 723 LEU A N 1
ATOM 5789 C CA . LEU A 1 723 ? -2.084 10.496 14.637 1.00 98.75 723 LEU A CA 1
ATOM 5790 C C . LEU A 1 723 ? -3.012 9.622 15.496 1.00 98.75 723 LEU A C 1
ATOM 5792 O O . LEU A 1 723 ? -3.983 10.113 16.069 1.00 98.75 723 LEU A O 1
ATOM 5796 N N . ASN A 1 724 ? -2.641 8.358 15.715 1.00 98.69 724 ASN A N 1
ATOM 5797 C CA . ASN A 1 724 ? -3.281 7.553 16.754 1.00 98.69 724 ASN A CA 1
ATOM 5798 C C . ASN A 1 724 ? -2.826 8.022 18.148 1.00 98.69 724 ASN A C 1
ATOM 5800 O O . ASN A 1 724 ? -1.657 7.863 18.523 1.00 98.69 724 ASN A O 1
ATOM 5804 N N . THR A 1 725 ? -3.752 8.575 18.929 1.00 98.81 725 THR A N 1
ATOM 5805 C CA . THR A 1 725 ? -3.463 9.204 20.224 1.00 98.81 725 THR A CA 1
ATOM 5806 C C . THR A 1 725 ? -3.986 8.400 21.411 1.00 98.81 725 THR A C 1
ATOM 5808 O O . THR A 1 725 ? -4.970 7.666 21.321 1.00 98.81 725 THR A O 1
ATOM 5811 N N . TYR A 1 726 ? -3.320 8.559 22.553 1.00 98.81 726 TYR A N 1
ATOM 5812 C CA . TYR A 1 726 ? -3.742 8.071 23.864 1.00 98.81 726 TYR A CA 1
ATOM 5813 C C . TYR A 1 726 ? -3.555 9.175 24.919 1.00 98.81 726 TYR A C 1
ATOM 5815 O O . TYR A 1 726 ? -2.851 10.160 24.686 1.00 98.81 726 TYR A O 1
ATOM 5823 N N . ILE A 1 727 ? -4.215 9.056 26.071 1.00 98.56 727 ILE A N 1
ATOM 5824 C CA . ILE A 1 727 ? -4.267 10.133 27.062 1.00 98.56 727 ILE A CA 1
ATOM 5825 C C . ILE A 1 727 ? -3.015 10.215 27.948 1.00 98.56 727 ILE A C 1
ATOM 5827 O O . ILE A 1 727 ? -2.587 9.240 28.567 1.00 98.56 727 ILE A O 1
ATOM 5831 N N . ALA A 1 728 ? -2.478 11.429 28.076 1.00 97.94 728 ALA A N 1
ATOM 5832 C CA . ALA A 1 728 ? -1.489 11.808 29.079 1.00 97.94 728 ALA A CA 1
ATOM 5833 C C . ALA A 1 728 ? -2.145 12.599 30.219 1.00 97.94 728 ALA A C 1
ATOM 5835 O O . ALA A 1 728 ? -2.874 13.569 29.999 1.00 97.94 728 ALA A O 1
ATOM 5836 N N . GLY A 1 729 ? -1.852 12.228 31.464 1.00 96.25 729 GLY A N 1
ATOM 5837 C CA . GLY A 1 729 ? -2.216 13.033 32.626 1.00 96.25 729 GLY A CA 1
ATOM 5838 C C . GLY A 1 729 ? -1.464 14.368 32.667 1.00 96.25 729 GLY A C 1
ATOM 5839 O O . GLY A 1 729 ? -0.416 14.537 32.045 1.00 96.25 729 GLY A O 1
ATOM 5840 N N . GLU A 1 730 ? -1.964 15.320 33.454 1.00 92.56 730 GLU A N 1
ATOM 5841 C CA . GLU A 1 730 ? -1.214 16.544 33.760 1.00 92.56 730 GLU A CA 1
ATOM 5842 C C . GLU A 1 730 ? 0.168 16.184 34.349 1.00 92.56 730 GLU A C 1
ATOM 5844 O O . GLU A 1 730 ? 0.281 15.333 35.238 1.00 92.56 730 GLU A O 1
ATOM 5849 N N . GLY A 1 731 ? 1.229 16.788 33.800 1.00 90.94 731 GLY A N 1
ATOM 5850 C CA . GLY A 1 731 ? 2.619 16.504 34.177 1.00 90.94 731 GLY A CA 1
ATOM 5851 C C . GLY A 1 731 ? 3.140 15.103 33.813 1.00 90.94 731 GLY A C 1
ATOM 5852 O O . GLY A 1 731 ? 4.199 14.713 34.298 1.00 90.94 731 GLY A O 1
ATOM 5853 N N . GLU A 1 732 ? 2.422 14.317 33.004 1.00 95.75 732 GLU A N 1
ATOM 5854 C CA . GLU A 1 732 ? 2.878 13.001 32.543 1.00 95.75 732 GLU A CA 1
ATOM 5855 C C . GLU A 1 732 ? 3.840 13.119 31.347 1.00 95.75 732 GLU A C 1
ATOM 5857 O O . GLU A 1 732 ? 3.543 13.786 30.358 1.00 95.75 732 GLU A O 1
ATOM 5862 N N . SER A 1 733 ? 5.001 12.458 31.432 1.00 95.00 733 SER A N 1
ATOM 5863 C CA . SER A 1 733 ? 5.942 12.351 30.310 1.00 95.00 733 SER A CA 1
ATOM 5864 C C . SER A 1 733 ? 5.450 11.315 29.303 1.00 95.00 733 SER A C 1
ATOM 5866 O O . SER A 1 733 ? 5.240 10.162 29.670 1.00 95.00 733 SER A O 1
ATOM 5868 N N . ALA A 1 734 ? 5.349 11.704 28.032 1.00 96.25 734 ALA A N 1
ATOM 5869 C CA . ALA A 1 734 ? 5.194 10.768 26.918 1.00 96.25 734 ALA A CA 1
ATOM 5870 C C . ALA A 1 734 ? 6.513 10.057 26.550 1.00 96.25 734 ALA A C 1
ATOM 5872 O O . ALA A 1 734 ? 6.517 8.912 26.092 1.00 96.25 734 ALA A O 1
ATOM 5873 N N . GLY A 1 735 ? 7.650 10.727 26.772 1.00 91.88 735 GLY A N 1
ATOM 5874 C CA . GLY A 1 735 ? 8.969 10.196 26.446 1.00 91.88 735 GLY A CA 1
ATOM 5875 C C . GLY A 1 735 ? 9.381 9.047 27.380 1.00 91.88 735 GLY A C 1
ATOM 5876 O O . GLY A 1 735 ? 9.094 9.121 28.580 1.00 91.88 735 GLY A O 1
ATOM 5877 N N . PRO A 1 736 ? 10.083 8.014 26.868 1.00 97.75 736 PRO A N 1
ATOM 5878 C CA . PRO A 1 736 ? 10.679 7.943 25.526 1.00 97.75 736 PRO A CA 1
ATOM 5879 C C . PRO A 1 736 ? 9.781 7.302 24.445 1.00 97.75 736 PRO A C 1
ATOM 5881 O O . PRO A 1 736 ? 10.239 7.120 23.319 1.00 97.75 736 PRO A O 1
ATOM 5884 N N . TRP A 1 737 ? 8.534 6.935 24.761 1.00 98.56 737 TRP A N 1
ATOM 5885 C CA . TRP A 1 737 ? 7.687 6.091 23.899 1.00 98.56 737 TRP A CA 1
ATOM 5886 C C . TRP A 1 737 ? 6.691 6.849 23.009 1.00 98.56 737 TRP A C 1
ATOM 5888 O O . TRP A 1 737 ? 6.015 6.231 22.184 1.00 98.56 737 TRP A O 1
ATOM 5898 N N . GLY A 1 738 ? 6.600 8.168 23.159 1.00 98.44 738 GLY A N 1
ATOM 5899 C CA . GLY A 1 738 ? 5.767 9.048 22.348 1.00 98.44 738 GLY A CA 1
ATOM 5900 C C . GLY A 1 738 ? 6.022 10.526 22.635 1.00 98.44 738 GLY A C 1
ATOM 5901 O O . GLY A 1 738 ? 6.883 10.877 23.450 1.00 98.44 738 GLY A O 1
ATOM 5902 N N . THR A 1 739 ? 5.221 11.379 22.001 1.00 98.75 739 THR A N 1
ATOM 5903 C CA . THR A 1 739 ? 5.307 12.843 22.081 1.00 98.75 739 THR A CA 1
ATOM 5904 C C . THR A 1 739 ? 3.996 13.443 22.584 1.00 98.75 739 THR A C 1
ATOM 5906 O O . THR A 1 739 ? 2.911 13.022 22.180 1.00 98.75 739 THR A O 1
ATOM 5909 N N . ILE A 1 740 ? 4.087 14.474 23.432 1.00 98.69 740 ILE A N 1
ATOM 5910 C CA . ILE A 1 740 ? 2.941 15.333 23.762 1.00 98.69 740 ILE A CA 1
ATOM 5911 C C . ILE A 1 740 ? 2.726 16.309 22.598 1.00 98.69 740 ILE A C 1
ATOM 5913 O O . ILE A 1 740 ? 3.410 17.327 22.508 1.00 98.69 740 ILE A O 1
ATOM 5917 N N . VAL A 1 741 ? 1.800 15.980 21.697 1.00 98.62 741 VAL A N 1
ATOM 5918 C CA . VAL A 1 741 ? 1.490 16.786 20.494 1.00 98.62 741 VAL A CA 1
ATOM 5919 C C . VAL A 1 741 ? 0.431 17.863 20.759 1.00 98.62 741 VAL A C 1
ATOM 5921 O O . VAL A 1 741 ? 0.366 18.874 20.066 1.00 98.62 741 VAL A O 1
ATOM 5924 N N . TYR A 1 742 ? -0.374 17.676 21.805 1.00 98.62 742 TYR A N 1
ATOM 5925 C CA . TYR A 1 742 ? -1.358 18.629 22.322 1.00 98.62 742 TYR A CA 1
ATOM 5926 C C . TYR A 1 742 ? -1.529 18.384 23.837 1.00 98.62 742 TYR A C 1
ATOM 5928 O O . TYR A 1 742 ? -1.223 17.281 24.298 1.00 98.62 742 TYR A O 1
ATOM 5936 N N . PRO A 1 743 ? -1.974 19.355 24.659 1.00 98.38 743 PRO A N 1
ATOM 5937 C CA . PRO A 1 743 ? -2.237 19.114 26.079 1.00 98.38 743 PRO A CA 1
ATOM 5938 C C . PRO A 1 743 ? -3.115 17.876 26.334 1.00 98.38 743 PRO A C 1
ATOM 5940 O O . PRO A 1 743 ? -4.170 17.722 25.734 1.00 98.38 743 PRO A O 1
ATOM 5943 N N . ASN A 1 744 ? -2.651 16.989 27.223 1.00 98.56 744 ASN A N 1
ATOM 5944 C CA . ASN A 1 744 ? -3.194 15.646 27.497 1.00 98.56 744 ASN A CA 1
ATOM 5945 C C . ASN A 1 744 ? -3.152 14.613 26.349 1.00 98.56 744 ASN A C 1
ATOM 5947 O O . ASN A 1 744 ? -3.654 13.505 26.531 1.00 98.56 744 ASN A O 1
ATOM 5951 N N . VAL A 1 745 ? -2.525 14.904 25.208 1.00 98.81 745 VAL A N 1
ATOM 5952 C CA . VAL A 1 745 ? -2.511 14.024 24.028 1.00 98.81 745 VAL A CA 1
ATOM 5953 C C . VAL A 1 745 ? -1.109 13.468 23.789 1.00 98.81 745 VAL A C 1
ATOM 5955 O O . VAL A 1 745 ? -0.208 14.194 23.371 1.00 98.81 745 VAL A O 1
ATOM 5958 N N . ASN A 1 746 ? -0.936 12.169 24.034 1.00 98.81 746 ASN A N 1
ATOM 5959 C CA . ASN A 1 746 ? 0.282 11.421 23.737 1.00 98.81 746 ASN A CA 1
ATOM 5960 C C . ASN A 1 746 ? 0.122 10.657 22.414 1.00 98.81 746 ASN A C 1
ATOM 5962 O O . ASN A 1 746 ? -0.721 9.764 22.303 1.00 98.81 746 ASN A O 1
ATOM 5966 N N . ALA A 1 747 ? 0.947 10.985 21.424 1.00 98.81 747 ALA A N 1
ATOM 5967 C CA . ALA A 1 747 ? 1.083 10.211 20.198 1.00 98.81 747 ALA A CA 1
ATOM 5968 C C . ALA A 1 747 ? 2.280 9.258 20.334 1.00 98.81 747 ALA A C 1
ATOM 5970 O O . ALA A 1 747 ? 3.428 9.693 20.425 1.00 98.81 747 ALA A O 1
ATOM 5971 N N . HIS A 1 748 ? 2.014 7.950 20.380 1.00 98.88 748 HIS A N 1
ATOM 5972 C CA . HIS A 1 748 ? 3.056 6.932 20.554 1.00 98.88 748 HIS A CA 1
ATOM 5973 C C . HIS A 1 748 ? 3.895 6.752 19.280 1.00 98.88 748 HIS A C 1
ATOM 5975 O O . HIS A 1 748 ? 3.352 6.726 18.175 1.00 98.88 748 HIS A O 1
ATOM 5981 N N . ASN A 1 749 ? 5.202 6.539 19.444 1.00 98.88 749 ASN A N 1
ATOM 5982 C CA . ASN A 1 749 ? 6.127 6.175 18.366 1.00 98.88 749 ASN A CA 1
ATOM 5983 C C . ASN A 1 749 ? 5.639 4.907 17.650 1.00 98.88 749 ASN A C 1
ATOM 5985 O O . ASN A 1 749 ? 5.118 3.999 18.305 1.00 98.88 749 ASN A O 1
ATOM 5989 N N . HIS A 1 750 ? 5.834 4.810 16.336 1.00 98.88 750 HIS A N 1
ATOM 5990 C CA . HIS A 1 750 ? 5.425 3.642 15.549 1.00 98.88 750 HIS A CA 1
ATOM 5991 C C . HIS A 1 750 ? 6.241 3.490 14.260 1.00 98.88 750 HIS A C 1
ATOM 5993 O O . HIS A 1 750 ? 7.082 4.321 13.927 1.00 98.88 750 HIS A O 1
ATOM 5999 N N . GLN A 1 751 ? 6.017 2.400 13.533 1.00 98.88 751 GLN A N 1
ATOM 6000 C CA . GLN A 1 751 ? 6.479 2.231 12.153 1.00 98.88 751 GLN A CA 1
ATOM 6001 C C . GLN A 1 751 ? 5.262 2.070 11.239 1.00 98.88 751 GLN A C 1
ATOM 6003 O O . GLN A 1 751 ? 4.222 1.618 11.705 1.00 98.88 751 GLN A O 1
ATOM 6008 N N . HIS A 1 752 ? 5.400 2.375 9.950 1.00 98.88 752 HIS A N 1
ATOM 6009 C CA . HIS A 1 752 ? 4.478 1.887 8.917 1.00 98.88 752 HIS A CA 1
ATOM 6010 C C . HIS A 1 752 ? 5.309 1.050 7.951 1.00 98.88 752 HIS A C 1
ATOM 6012 O O . HIS A 1 752 ? 6.153 1.609 7.251 1.00 98.88 752 HIS A O 1
ATOM 6018 N N . LEU A 1 753 ? 5.119 -0.272 7.950 1.00 98.88 753 LEU A N 1
ATOM 6019 C CA . LEU A 1 753 ? 5.875 -1.215 7.121 1.00 98.88 753 LEU A CA 1
ATOM 6020 C C . LEU A 1 753 ? 4.943 -1.931 6.137 1.00 98.88 753 LEU A C 1
ATOM 6022 O O . LEU A 1 753 ? 3.826 -2.312 6.484 1.00 98.88 753 LEU A O 1
ATOM 6026 N N . PHE A 1 754 ? 5.423 -2.132 4.913 1.00 98.88 754 PHE A N 1
ATOM 6027 C CA . PHE A 1 754 ? 4.651 -2.584 3.757 1.00 98.88 754 PHE A CA 1
ATOM 6028 C C . PHE A 1 754 ? 5.362 -3.750 3.070 1.00 98.88 754 PHE A C 1
ATOM 6030 O O . PHE A 1 754 ? 6.560 -3.661 2.803 1.00 98.88 754 PHE A O 1
ATOM 6037 N N . SER A 1 755 ? 4.623 -4.808 2.728 1.00 98.81 755 SER A N 1
ATOM 6038 C CA . SER A 1 755 ? 5.118 -5.943 1.946 1.00 98.81 755 SER A CA 1
ATOM 6039 C C . SER A 1 755 ? 4.699 -5.803 0.480 1.00 98.81 755 SER A C 1
ATOM 6041 O O . SER A 1 755 ? 3.560 -6.097 0.103 1.00 98.81 755 SER A O 1
ATOM 6043 N N . LEU A 1 756 ? 5.621 -5.342 -0.367 1.00 98.94 756 LEU A N 1
ATOM 6044 C CA . LEU A 1 756 ? 5.456 -5.342 -1.820 1.00 98.94 756 LEU A CA 1
ATOM 6045 C C . LEU A 1 756 ? 5.691 -6.758 -2.359 1.00 98.94 756 LEU A C 1
ATOM 6047 O O . LEU A 1 756 ? 6.793 -7.294 -2.242 1.00 98.94 756 LEU A O 1
ATOM 6051 N N . ARG A 1 757 ? 4.683 -7.330 -3.023 1.00 98.81 757 ARG A N 1
ATOM 6052 C CA . ARG A 1 757 ? 4.763 -8.625 -3.708 1.00 98.81 757 ARG A CA 1
ATOM 6053 C C . ARG A 1 757 ? 4.986 -8.408 -5.202 1.00 98.81 757 ARG A C 1
ATOM 6055 O O . ARG A 1 757 ? 4.093 -7.939 -5.904 1.00 98.81 757 ARG A O 1
ATOM 6062 N N . VAL A 1 758 ? 6.150 -8.809 -5.708 1.00 98.88 758 VAL A N 1
ATOM 6063 C CA . VAL A 1 758 ? 6.500 -8.783 -7.136 1.00 98.88 758 VAL A CA 1
ATOM 6064 C C . VAL A 1 758 ? 6.630 -10.214 -7.647 1.00 98.88 758 VAL A C 1
ATOM 6066 O O . VAL A 1 758 ? 7.503 -10.961 -7.219 1.00 98.88 758 VAL A O 1
ATOM 6069 N N . HIS A 1 759 ? 5.803 -10.607 -8.612 1.00 98.62 759 HIS A N 1
ATOM 6070 C CA . HIS A 1 759 ? 5.969 -11.865 -9.343 1.00 98.62 759 HIS A CA 1
ATOM 6071 C C . HIS A 1 759 ? 6.617 -11.567 -10.704 1.00 98.62 759 HIS A C 1
ATOM 6073 O O . HIS A 1 759 ? 5.905 -11.189 -11.640 1.00 98.62 759 HIS A O 1
ATOM 6079 N N . PRO A 1 760 ? 7.953 -11.660 -10.840 1.00 98.75 760 PRO A N 1
ATOM 6080 C CA . PRO A 1 760 ? 8.648 -11.337 -12.081 1.00 98.75 760 PRO A CA 1
ATOM 6081 C C . PRO A 1 760 ? 8.367 -12.325 -13.219 1.00 98.75 760 PRO A C 1
ATOM 6083 O O . PRO A 1 760 ? 8.076 -13.502 -13.014 1.00 98.75 760 PRO A O 1
ATOM 6086 N N . ARG A 1 761 ? 8.463 -11.800 -14.443 1.00 98.62 761 ARG A N 1
ATOM 6087 C CA . ARG A 1 761 ? 8.476 -12.546 -15.709 1.00 98.62 761 ARG A CA 1
ATOM 6088 C C . ARG A 1 761 ? 9.329 -11.777 -16.727 1.00 98.62 761 ARG A C 1
ATOM 6090 O O . ARG A 1 761 ? 8.893 -11.486 -17.837 1.00 98.62 761 ARG A O 1
ATOM 6097 N N . VAL A 1 762 ? 10.515 -11.345 -16.297 1.00 98.88 762 VAL A N 1
ATOM 6098 C CA . VAL A 1 762 ? 11.375 -10.391 -17.010 1.00 98.88 762 VAL A CA 1
ATOM 6099 C C . VAL A 1 762 ? 11.856 -11.010 -18.323 1.00 98.88 762 VAL A C 1
ATOM 6101 O O . VAL A 1 762 ? 12.619 -11.967 -18.326 1.00 98.88 762 VAL A O 1
ATOM 6104 N N . ASP A 1 763 ? 11.384 -10.480 -19.450 1.00 98.62 763 ASP A N 1
ATOM 6105 C CA . ASP A 1 763 ? 11.650 -10.957 -20.818 1.00 98.62 763 ASP A CA 1
ATOM 6106 C C . ASP A 1 763 ? 11.381 -12.463 -21.059 1.00 98.62 763 ASP A C 1
ATOM 6108 O O . ASP A 1 763 ? 11.832 -13.027 -22.055 1.00 98.62 763 ASP A O 1
ATOM 6112 N N . GLY A 1 764 ? 10.640 -13.109 -20.152 1.00 97.56 764 GLY A N 1
ATOM 6113 C CA . GLY A 1 764 ? 10.302 -14.530 -20.167 1.00 97.56 764 GLY A CA 1
ATOM 6114 C C . GLY A 1 764 ? 10.101 -15.109 -18.762 1.00 97.56 764 GLY A C 1
ATOM 6115 O O . GLY A 1 764 ? 10.416 -14.474 -17.753 1.00 97.56 764 GLY A O 1
ATOM 6116 N N . ASP A 1 765 ? 9.583 -16.337 -18.705 1.00 97.12 765 ASP A N 1
ATOM 6117 C CA . ASP A 1 765 ? 9.571 -17.159 -17.488 1.00 97.12 765 ASP A CA 1
ATOM 6118 C C . ASP A 1 765 ? 10.990 -17.599 -17.079 1.00 97.12 765 ASP A C 1
ATOM 6120 O O . ASP A 1 765 ? 11.940 -17.446 -17.847 1.00 97.12 765 ASP A O 1
ATOM 6124 N N . ASN A 1 766 ? 11.105 -18.180 -15.879 1.00 96.94 766 ASN A N 1
ATOM 6125 C CA . ASN A 1 766 ? 12.350 -18.591 -15.218 1.00 96.94 766 ASN A CA 1
ATOM 6126 C C . ASN A 1 766 ? 13.313 -17.418 -14.992 1.00 96.94 766 ASN A C 1
ATOM 6128 O O . ASN A 1 766 ? 14.070 -16.993 -15.865 1.00 96.94 766 ASN A O 1
ATOM 6132 N N . ASN A 1 767 ? 13.253 -16.842 -13.798 1.00 98.75 767 ASN A N 1
ATOM 6133 C CA . ASN A 1 767 ? 14.048 -15.686 -13.406 1.00 98.75 767 ASN A CA 1
ATOM 6134 C C . ASN A 1 767 ? 14.916 -16.037 -12.186 1.00 98.75 767 ASN A C 1
ATOM 6136 O O . ASN A 1 767 ? 14.777 -17.092 -11.570 1.00 98.75 767 ASN A O 1
ATOM 6140 N N . SER A 1 768 ? 15.836 -15.139 -11.865 1.00 98.88 768 SER A N 1
ATOM 6141 C CA . SER A 1 768 ? 16.662 -15.154 -10.662 1.00 98.88 768 SER A CA 1
ATOM 6142 C C . SER A 1 768 ? 16.556 -13.797 -9.972 1.00 98.88 768 SER A C 1
ATOM 6144 O O . SER A 1 768 ? 16.191 -12.791 -10.590 1.00 98.88 768 SER A O 1
ATOM 6146 N N . ALA A 1 769 ? 16.941 -13.758 -8.701 1.00 98.81 769 ALA A N 1
ATOM 6147 C CA . ALA A 1 769 ? 17.117 -12.526 -7.947 1.00 98.81 769 ALA A CA 1
ATOM 6148 C C . ALA A 1 769 ? 18.526 -12.451 -7.338 1.00 98.81 769 ALA A C 1
ATOM 6150 O O . ALA A 1 769 ? 19.231 -13.458 -7.241 1.00 98.81 769 ALA A O 1
ATOM 6151 N N . GLY A 1 770 ? 18.956 -11.257 -6.942 1.00 98.25 770 GLY A N 1
ATOM 6152 C CA . GLY A 1 770 ? 20.224 -11.065 -6.240 1.00 98.25 770 GLY A CA 1
ATOM 6153 C C . GLY A 1 770 ? 20.468 -9.623 -5.815 1.00 98.25 770 GLY A C 1
ATOM 6154 O O . GLY A 1 770 ? 19.857 -8.698 -6.359 1.00 98.25 770 GLY A O 1
ATOM 6155 N N . VAL A 1 771 ? 21.387 -9.426 -4.869 1.00 97.88 771 VAL A N 1
ATOM 6156 C CA . VAL A 1 771 ? 21.881 -8.091 -4.500 1.00 97.88 771 VAL A CA 1
ATOM 6157 C C . VAL A 1 771 ? 22.903 -7.579 -5.512 1.00 97.88 771 VAL A C 1
ATOM 6159 O O . VAL A 1 771 ? 23.652 -8.338 -6.130 1.00 97.88 771 VAL A O 1
ATOM 6162 N N . ALA A 1 772 ? 22.943 -6.259 -5.644 1.00 96.50 772 ALA A N 1
ATOM 6163 C CA . ALA A 1 772 ? 23.979 -5.501 -6.314 1.00 96.50 772 ALA A CA 1
ATOM 6164 C C . ALA A 1 772 ? 24.416 -4.362 -5.379 1.00 96.50 772 ALA A C 1
ATOM 6166 O O . ALA A 1 772 ? 23.729 -3.339 -5.276 1.00 96.50 772 ALA A O 1
ATOM 6167 N N . ASP A 1 773 ? 25.540 -4.573 -4.697 1.00 95.19 773 ASP A N 1
ATOM 6168 C CA . ASP A 1 773 ? 26.119 -3.663 -3.706 1.00 95.19 773 ASP A CA 1
ATOM 6169 C C . ASP A 1 773 ? 27.254 -2.836 -4.327 1.00 95.19 773 ASP A C 1
ATOM 6171 O O . ASP A 1 773 ? 27.983 -3.310 -5.202 1.00 95.19 773 ASP A O 1
ATOM 6175 N N . CYS A 1 774 ? 27.432 -1.588 -3.884 1.00 93.12 774 CYS A N 1
ATOM 6176 C CA . CYS A 1 774 ? 28.572 -0.771 -4.303 1.00 93.12 774 CYS A CA 1
ATOM 6177 C C . CYS A 1 774 ? 29.815 -1.103 -3.461 1.00 93.12 774 CYS A C 1
ATOM 6179 O O . CYS A 1 774 ? 29.855 -0.810 -2.268 1.00 93.12 774 CYS A O 1
ATOM 6181 N N . ALA A 1 775 ? 30.852 -1.659 -4.088 1.00 94.00 775 ALA A N 1
ATOM 6182 C CA . ALA A 1 775 ? 32.078 -2.089 -3.424 1.00 94.00 775 ALA A CA 1
ATOM 6183 C C . ALA A 1 775 ? 33.297 -1.283 -3.899 1.00 94.00 775 ALA A C 1
ATOM 6185 O O . ALA A 1 775 ? 33.531 -1.112 -5.098 1.00 94.00 775 ALA A O 1
ATOM 6186 N N . ALA A 1 776 ? 34.122 -0.820 -2.958 1.00 95.88 776 ALA A N 1
ATOM 6187 C CA . ALA A 1 776 ? 35.469 -0.353 -3.278 1.00 95.88 776 ALA A CA 1
ATOM 6188 C C . ALA A 1 776 ? 36.334 -1.535 -3.750 1.00 95.88 776 ALA A C 1
ATOM 6190 O O . ALA A 1 776 ? 36.153 -2.669 -3.303 1.00 95.88 776 ALA A O 1
ATOM 6191 N N . SER A 1 777 ? 37.294 -1.279 -4.640 1.00 96.12 777 SER A N 1
ATOM 6192 C CA . SER A 1 777 ? 38.269 -2.293 -5.049 1.00 96.12 777 SER A CA 1
ATOM 6193 C C . SER A 1 777 ? 39.041 -2.828 -3.831 1.00 96.12 777 SER A C 1
ATOM 6195 O O . SER A 1 777 ? 39.502 -2.024 -3.017 1.00 96.12 777 SER A O 1
ATOM 6197 N N . PRO A 1 778 ? 39.247 -4.155 -3.697 1.00 96.44 778 PRO A N 1
ATOM 6198 C CA . PRO A 1 778 ? 40.030 -4.724 -2.594 1.00 96.44 778 PRO A CA 1
ATOM 6199 C C . PRO A 1 778 ? 41.522 -4.347 -2.669 1.00 96.44 778 PRO A C 1
ATOM 6201 O O . PRO A 1 778 ? 42.264 -4.514 -1.699 1.00 96.44 778 PRO A O 1
ATOM 6204 N N . PHE A 1 779 ? 41.974 -3.831 -3.815 1.00 97.81 779 PHE A N 1
ATOM 6205 C CA . PHE A 1 779 ? 43.339 -3.372 -4.028 1.00 97.81 779 PHE A CA 1
ATOM 6206 C C . PHE A 1 779 ? 43.539 -1.957 -3.464 1.00 97.81 779 PHE A C 1
ATOM 6208 O O . PHE A 1 779 ? 42.813 -1.021 -3.801 1.00 97.81 779 PHE A O 1
ATOM 6215 N N . LYS A 1 780 ? 44.552 -1.796 -2.606 1.00 96.88 780 LYS A N 1
ATOM 6216 C CA . LYS A 1 780 ? 44.865 -0.536 -1.906 1.00 96.88 780 LYS A CA 1
ATOM 6217 C C . LYS A 1 780 ? 45.385 0.546 -2.860 1.00 96.88 780 LYS A C 1
ATOM 6219 O O . LYS A 1 780 ? 46.038 0.229 -3.852 1.00 96.88 780 LYS A O 1
ATOM 6224 N N . THR A 1 781 ? 45.202 1.816 -2.503 1.00 97.81 781 THR A N 1
ATOM 6225 C CA . THR A 1 781 ? 45.894 2.955 -3.134 1.00 97.81 781 THR A CA 1
ATOM 6226 C C . THR A 1 781 ? 47.404 2.699 -3.219 1.00 97.81 781 THR A C 1
ATOM 6228 O O . THR A 1 781 ? 48.007 2.244 -2.247 1.00 97.81 781 THR A O 1
ATOM 6231 N N . GLY A 1 782 ? 48.017 2.980 -4.370 1.00 97.44 782 GLY A N 1
ATOM 6232 C CA . GLY A 1 782 ? 49.439 2.726 -4.633 1.00 97.44 782 GLY A CA 1
ATOM 6233 C C . GLY A 1 782 ? 49.794 1.283 -5.026 1.00 97.44 782 GLY A C 1
ATOM 6234 O O . GLY A 1 782 ? 50.965 1.005 -5.273 1.00 97.44 782 GLY A O 1
ATOM 6235 N N . SER A 1 783 ? 48.817 0.372 -5.109 1.00 97.94 783 SER A N 1
ATOM 6236 C CA . SER A 1 783 ? 48.990 -0.944 -5.751 1.00 97.94 783 SER A CA 1
ATOM 6237 C C . SER A 1 783 ? 49.098 -0.822 -7.279 1.00 97.94 783 SER A C 1
ATOM 6239 O O . SER A 1 783 ? 48.873 0.251 -7.838 1.00 97.94 783 SER A O 1
ATOM 6241 N N . VAL A 1 784 ? 49.428 -1.913 -7.978 1.00 98.00 784 VAL A N 1
ATOM 6242 C CA . VAL A 1 784 ? 49.469 -1.927 -9.455 1.00 98.00 784 VAL A CA 1
ATOM 6243 C C . VAL A 1 784 ? 48.048 -1.887 -10.031 1.00 98.00 784 VAL A C 1
ATOM 6245 O O . VAL A 1 784 ? 47.801 -1.284 -11.073 1.00 98.00 784 VAL A O 1
ATOM 6248 N N . GLU A 1 785 ? 47.110 -2.504 -9.321 1.00 97.94 785 GLU A N 1
ATOM 6249 C CA . GLU A 1 785 ? 45.719 -2.719 -9.701 1.00 97.94 785 GLU A CA 1
ATOM 6250 C C . GLU A 1 785 ? 44.812 -1.527 -9.346 1.00 97.94 785 GLU A C 1
ATOM 6252 O O . GLU A 1 785 ? 43.779 -1.322 -9.981 1.00 97.94 785 GLU A O 1
ATOM 6257 N N . ASN A 1 786 ? 45.196 -0.717 -8.351 1.00 98.12 786 ASN A N 1
ATOM 6258 C CA . ASN A 1 786 ? 44.496 0.510 -7.961 1.00 98.12 786 ASN A CA 1
ATOM 6259 C C . ASN A 1 786 ? 45.481 1.643 -7.569 1.00 98.12 786 ASN A C 1
ATOM 6261 O O . ASN A 1 786 ? 45.482 2.086 -6.414 1.00 98.12 786 ASN A O 1
ATOM 6265 N N . PRO A 1 787 ? 46.328 2.153 -8.494 1.00 97.94 787 PRO A N 1
ATOM 6266 C CA . PRO A 1 787 ? 47.411 3.084 -8.148 1.00 97.94 787 PRO A CA 1
ATOM 6267 C C . PRO A 1 787 ? 46.939 4.372 -7.467 1.00 97.94 787 PRO A C 1
ATOM 6269 O O . PRO A 1 787 ? 47.607 4.873 -6.565 1.00 97.94 787 PRO A O 1
ATOM 6272 N N . TYR A 1 788 ? 45.763 4.877 -7.847 1.00 98.06 788 TYR A N 1
ATOM 6273 C CA . TYR A 1 788 ? 45.199 6.134 -7.342 1.00 98.06 788 TYR A CA 1
ATOM 6274 C C . TYR A 1 788 ? 44.034 5.938 -6.356 1.00 98.06 788 TYR A C 1
ATOM 6276 O O . TYR A 1 788 ? 43.395 6.911 -5.968 1.00 98.06 788 TYR A O 1
ATOM 6284 N N . GLY A 1 789 ? 43.743 4.699 -5.938 1.00 97.31 789 GLY A N 1
ATOM 6285 C CA . GLY A 1 789 ? 42.690 4.394 -4.958 1.00 97.31 789 GLY A CA 1
ATOM 6286 C C . GLY A 1 789 ? 41.250 4.517 -5.479 1.00 97.31 789 GLY A C 1
ATOM 6287 O O . GLY A 1 789 ? 40.313 4.212 -4.750 1.00 97.31 789 GLY A O 1
ATOM 6288 N N . ASN A 1 790 ? 41.059 4.939 -6.731 1.00 97.50 790 ASN A N 1
ATOM 6289 C CA . ASN A 1 790 ? 39.770 5.339 -7.297 1.00 97.50 790 ASN A CA 1
ATOM 6290 C C . ASN A 1 790 ? 38.900 4.186 -7.836 1.00 97.50 790 ASN A C 1
ATOM 6292 O O . ASN A 1 790 ? 37.811 4.450 -8.349 1.00 97.50 790 ASN A O 1
ATOM 6296 N N . ALA A 1 791 ? 39.384 2.942 -7.828 1.00 97.94 791 ALA A N 1
ATOM 6297 C CA . ALA A 1 791 ? 38.646 1.813 -8.388 1.00 97.94 791 ALA A CA 1
ATOM 6298 C C . ALA A 1 791 ? 37.512 1.343 -7.454 1.00 97.94 791 ALA A C 1
ATOM 6300 O O . ALA A 1 791 ? 37.734 1.048 -6.280 1.00 97.94 791 ALA A O 1
ATOM 6301 N N . PHE A 1 792 ? 36.307 1.212 -8.009 1.00 97.56 792 PHE A N 1
ATOM 6302 C CA . PHE A 1 792 ? 35.121 0.639 -7.369 1.00 97.56 792 PHE A CA 1
ATOM 6303 C C . PHE A 1 792 ? 34.308 -0.154 -8.404 1.00 97.56 792 PHE A C 1
ATOM 6305 O O . PHE A 1 792 ? 34.524 -0.016 -9.611 1.00 97.56 792 PHE A O 1
ATOM 6312 N N . TYR A 1 793 ? 33.390 -0.998 -7.943 1.00 96.50 793 TYR A N 1
ATOM 6313 C CA . TYR A 1 793 ? 32.553 -1.854 -8.778 1.00 96.50 793 TYR A CA 1
ATOM 6314 C C . TYR A 1 793 ? 31.182 -2.088 -8.129 1.00 96.50 793 TYR A C 1
ATOM 6316 O O . TYR A 1 793 ? 30.963 -1.758 -6.965 1.00 96.50 793 TYR A O 1
ATOM 6324 N N . SER A 1 794 ? 30.246 -2.647 -8.897 1.00 95.88 794 SER A N 1
ATOM 6325 C CA . SER A 1 794 ? 29.052 -3.273 -8.328 1.00 95.88 794 SER A CA 1
ATOM 6326 C C . SER A 1 794 ? 29.378 -4.742 -8.100 1.00 95.88 794 SER A C 1
ATOM 6328 O O . SER A 1 794 ? 29.555 -5.477 -9.075 1.00 95.88 794 SER A O 1
ATOM 6330 N N . ASP A 1 795 ? 29.479 -5.144 -6.838 1.00 95.12 795 ASP A N 1
ATOM 6331 C CA . ASP A 1 795 ? 29.518 -6.558 -6.483 1.00 95.12 795 ASP A CA 1
ATOM 6332 C C . ASP A 1 795 ? 28.109 -7.142 -6.638 1.00 95.12 795 ASP A C 1
ATOM 6334 O O . ASP A 1 795 ? 27.121 -6.432 -6.423 1.00 95.12 795 ASP A O 1
ATOM 6338 N N . LYS A 1 796 ? 27.998 -8.397 -7.082 1.00 96.06 796 LYS A N 1
ATOM 6339 C CA . LYS A 1 796 ? 26.710 -9.025 -7.408 1.00 96.06 796 LYS A CA 1
ATOM 6340 C C . LYS A 1 796 ? 26.630 -10.460 -6.912 1.00 96.06 796 LYS A C 1
ATOM 6342 O O . LYS A 1 796 ? 27.243 -11.357 -7.490 1.00 96.06 796 LYS A O 1
ATOM 6347 N N . THR A 1 797 ? 25.754 -10.678 -5.938 1.00 97.12 797 THR A N 1
ATOM 6348 C CA . THR A 1 797 ? 25.479 -11.998 -5.364 1.00 97.12 797 THR A CA 1
ATOM 6349 C C . THR A 1 797 ? 24.093 -12.454 -5.794 1.00 97.12 797 THR A C 1
ATOM 6351 O O . THR A 1 797 ? 23.085 -11.876 -5.390 1.00 97.12 797 THR A O 1
ATOM 6354 N N . VAL A 1 798 ? 24.052 -13.487 -6.637 1.00 98.44 798 VAL A N 1
ATOM 6355 C CA . VAL A 1 798 ? 22.814 -14.165 -7.050 1.00 98.44 798 VAL A CA 1
ATOM 6356 C C . VAL A 1 798 ? 22.343 -15.068 -5.915 1.00 98.44 798 VAL A C 1
ATOM 6358 O O . VAL A 1 798 ? 23.138 -15.841 -5.378 1.00 98.44 798 VAL A O 1
ATOM 6361 N N . PHE A 1 799 ? 21.062 -14.986 -5.567 1.00 98.69 799 PHE A N 1
ATOM 6362 C CA . PHE A 1 799 ? 20.450 -15.868 -4.580 1.00 98.69 799 PHE A CA 1
ATOM 6363 C C . PHE A 1 799 ? 20.198 -17.244 -5.208 1.00 98.69 799 PHE A C 1
ATOM 6365 O O . PHE A 1 799 ? 19.621 -17.325 -6.294 1.00 98.69 799 PHE A O 1
ATOM 6372 N N . LYS A 1 800 ? 20.623 -18.325 -4.544 1.00 98.62 800 LYS A N 1
ATOM 6373 C CA . LYS A 1 800 ? 20.486 -19.698 -5.067 1.00 98.62 800 LYS A CA 1
ATOM 6374 C C . LYS A 1 800 ? 19.396 -20.474 -4.353 1.00 98.62 800 LYS A C 1
ATOM 6376 O O . LYS A 1 800 ? 18.642 -21.206 -4.987 1.00 98.62 800 LYS A O 1
ATOM 6381 N N . THR A 1 801 ? 19.313 -20.271 -3.049 1.00 98.81 801 THR A N 1
ATOM 6382 C CA . THR A 1 801 ? 18.325 -20.815 -2.121 1.00 98.81 801 THR A CA 1
ATOM 6383 C C . THR A 1 801 ? 17.544 -19.674 -1.479 1.00 98.81 801 THR A C 1
ATOM 6385 O O . THR A 1 801 ? 18.052 -18.553 -1.401 1.00 98.81 801 THR A O 1
ATOM 6388 N N . VAL A 1 802 ? 16.330 -19.941 -0.987 1.00 98.75 802 VAL A N 1
ATOM 6389 C CA . VAL A 1 802 ? 15.526 -18.940 -0.256 1.00 98.75 802 VAL A CA 1
ATOM 6390 C C . VAL A 1 802 ? 16.350 -18.247 0.834 1.00 98.75 802 VAL A C 1
ATOM 6392 O O . VAL A 1 802 ? 16.286 -17.027 0.973 1.00 98.75 802 VAL A O 1
ATOM 6395 N N . LYS A 1 803 ? 17.190 -18.991 1.560 1.00 98.62 803 LYS A N 1
ATOM 6396 C CA . LYS A 1 803 ? 18.040 -18.452 2.628 1.00 98.62 803 LYS A CA 1
ATOM 6397 C C . LYS A 1 803 ? 19.021 -17.371 2.163 1.00 98.62 803 LYS A C 1
ATOM 6399 O O . LYS A 1 803 ? 19.286 -16.450 2.927 1.00 98.62 803 LYS A O 1
ATOM 6404 N N . ASP A 1 804 ? 19.526 -17.452 0.931 1.00 98.50 804 ASP A N 1
ATOM 6405 C CA . ASP A 1 804 ? 20.445 -16.444 0.378 1.00 98.50 804 ASP A CA 1
ATOM 6406 C C . ASP A 1 804 ? 19.745 -15.099 0.118 1.00 98.50 804 ASP A C 1
ATOM 6408 O O . ASP A 1 804 ? 20.408 -14.067 0.028 1.00 98.50 804 ASP A O 1
ATOM 6412 N N . SER A 1 805 ? 18.414 -15.114 -0.025 1.00 98.56 805 SER A N 1
ATOM 6413 C CA . SER A 1 805 ? 17.599 -13.937 -0.351 1.00 98.56 805 SER A CA 1
ATOM 6414 C C . SER A 1 805 ? 17.147 -13.110 0.850 1.00 98.56 805 SER A C 1
ATOM 6416 O O . SER A 1 805 ? 16.685 -11.984 0.657 1.00 98.56 805 SER A O 1
ATOM 6418 N N . LEU A 1 806 ? 17.297 -13.656 2.063 1.00 98.25 806 LEU A N 1
ATOM 6419 C CA . LEU A 1 806 ? 16.962 -13.005 3.329 1.00 98.25 806 LEU A CA 1
ATOM 6420 C C . LEU A 1 806 ? 17.998 -11.909 3.606 1.00 98.25 806 LEU A C 1
ATOM 6422 O O . LEU A 1 806 ? 19.020 -12.145 4.255 1.00 98.25 806 LEU A O 1
ATOM 6426 N N . THR A 1 807 ? 17.783 -10.728 3.024 1.00 96.88 807 THR A N 1
ATOM 6427 C CA . THR A 1 807 ? 18.760 -9.631 3.050 1.00 96.88 807 THR A CA 1
ATOM 6428 C C . THR A 1 807 ? 18.168 -8.344 3.594 1.00 96.88 807 THR A C 1
ATOM 6430 O O . THR A 1 807 ? 17.022 -7.996 3.318 1.00 96.88 807 THR A O 1
ATOM 6433 N N . ASP A 1 808 ? 18.987 -7.616 4.350 1.00 93.88 808 ASP A N 1
ATOM 6434 C CA . ASP A 1 808 ? 18.608 -6.345 4.958 1.00 93.88 808 ASP A CA 1
ATOM 6435 C C . ASP A 1 808 ? 18.999 -5.154 4.064 1.00 93.88 808 ASP A C 1
ATOM 6437 O O . ASP A 1 808 ? 19.859 -5.257 3.175 1.00 93.88 808 ASP A O 1
ATOM 6441 N N . GLY A 1 809 ? 18.346 -4.014 4.294 1.00 85.75 809 GLY A N 1
ATOM 6442 C CA . GLY A 1 809 ? 18.501 -2.799 3.497 1.00 85.75 809 GLY A CA 1
ATOM 6443 C C . GLY A 1 809 ? 19.802 -2.035 3.764 1.00 85.75 809 GLY A C 1
ATOM 6444 O O . GLY A 1 809 ? 20.405 -2.126 4.831 1.00 85.75 809 GLY A O 1
ATOM 6445 N N . SER A 1 810 ? 20.238 -1.248 2.779 1.00 86.31 810 SER A N 1
ATOM 6446 C CA . SER A 1 810 ? 21.381 -0.335 2.897 1.00 86.31 810 SER A CA 1
ATOM 6447 C C . SER A 1 810 ? 21.292 0.758 1.832 1.00 86.31 810 SER A C 1
ATOM 6449 O O . SER A 1 810 ? 20.868 0.494 0.710 1.00 86.31 810 SER A O 1
ATOM 6451 N N . VAL A 1 811 ? 21.747 1.975 2.145 1.00 80.44 811 VAL A N 1
ATOM 6452 C CA . VAL A 1 811 ? 21.683 3.144 1.239 1.00 80.44 811 VAL A CA 1
ATOM 6453 C C . VAL A 1 811 ? 22.513 3.000 -0.049 1.00 80.44 811 VAL A C 1
ATOM 6455 O O . VAL A 1 811 ? 22.363 3.804 -0.964 1.00 80.44 811 VAL A O 1
ATOM 6458 N N . ILE A 1 812 ? 23.378 1.982 -0.132 1.00 89.19 812 ILE A N 1
ATOM 6459 C CA . ILE A 1 812 ? 24.166 1.629 -1.329 1.00 89.19 812 ILE A CA 1
ATOM 6460 C C . ILE A 1 812 ? 23.736 0.307 -1.989 1.00 89.19 812 ILE A C 1
ATOM 6462 O O . ILE A 1 812 ? 24.329 -0.087 -2.997 1.00 89.19 812 ILE A O 1
ATOM 6466 N N . ARG A 1 813 ? 22.748 -0.394 -1.418 1.00 96.25 813 ARG A N 1
ATOM 6467 C CA . ARG A 1 813 ? 22.260 -1.688 -1.905 1.00 96.25 813 ARG A CA 1
ATOM 6468 C C . ARG A 1 813 ? 21.134 -1.490 -2.909 1.00 96.25 813 ARG A C 1
ATOM 6470 O O . ARG A 1 813 ? 20.297 -0.603 -2.782 1.00 96.25 813 ARG A O 1
ATOM 6477 N N . THR A 1 814 ? 21.103 -2.358 -3.909 1.00 98.06 814 THR A N 1
ATOM 6478 C CA . THR A 1 814 ? 19.966 -2.514 -4.821 1.00 98.06 814 THR A CA 1
ATOM 6479 C C . THR A 1 814 ? 19.767 -3.992 -5.115 1.00 98.06 814 THR A C 1
ATOM 6481 O O . THR A 1 814 ? 20.710 -4.770 -4.995 1.00 98.06 814 THR A O 1
ATOM 6484 N N . TRP A 1 815 ? 18.583 -4.385 -5.572 1.00 98.62 815 TRP A N 1
ATOM 6485 C CA . TRP A 1 815 ? 18.303 -5.770 -5.959 1.00 98.62 815 TRP A CA 1
ATOM 6486 C C . TRP A 1 815 ? 18.039 -5.838 -7.464 1.00 98.62 815 TRP A C 1
ATOM 6488 O O . TRP A 1 815 ? 17.525 -4.887 -8.050 1.00 98.62 815 TRP A O 1
ATOM 6498 N N . ASP A 1 816 ? 18.450 -6.911 -8.130 1.00 98.69 816 ASP A N 1
ATOM 6499 C CA . ASP A 1 816 ? 18.112 -7.184 -9.531 1.00 98.69 816 ASP A CA 1
ATOM 6500 C C . ASP A 1 816 ? 17.179 -8.393 -9.598 1.00 98.69 816 ASP A C 1
ATOM 6502 O O . ASP A 1 816 ? 17.547 -9.469 -9.136 1.00 98.69 816 ASP A O 1
ATOM 6506 N N . LEU A 1 817 ? 16.012 -8.228 -10.224 1.00 98.88 817 LEU A N 1
ATOM 6507 C CA . LEU A 1 817 ? 15.165 -9.321 -10.698 1.00 98.88 817 LEU A CA 1
ATOM 6508 C C . LEU A 1 817 ? 15.493 -9.508 -12.182 1.00 98.88 817 LEU A C 1
ATOM 6510 O O . LEU A 1 817 ? 15.337 -8.566 -12.963 1.00 98.88 817 LEU A O 1
ATOM 6514 N N . PHE A 1 818 ? 16.016 -10.665 -12.582 1.00 98.88 818 PHE A N 1
ATOM 6515 C CA . PHE A 1 818 ? 16.628 -10.824 -13.904 1.00 98.88 818 PHE A CA 1
ATOM 6516 C C . PHE A 1 818 ? 16.383 -12.187 -14.539 1.00 98.88 818 PHE A C 1
ATOM 6518 O O . PHE A 1 818 ? 16.178 -13.184 -13.854 1.00 98.88 818 PHE A O 1
ATOM 6525 N N . ASN A 1 819 ? 16.462 -12.238 -15.867 1.00 98.81 819 ASN A N 1
ATOM 6526 C CA . ASN A 1 819 ? 16.372 -13.483 -16.617 1.00 98.81 819 ASN A CA 1
ATOM 6527 C C . ASN A 1 819 ? 17.771 -13.925 -17.075 1.00 98.81 819 ASN A C 1
ATOM 6529 O O . ASN A 1 819 ? 18.355 -13.261 -17.933 1.00 98.81 819 ASN A O 1
ATOM 6533 N N . PRO A 1 820 ? 18.333 -15.020 -16.529 1.00 98.25 820 PRO A N 1
ATOM 6534 C CA . PRO A 1 820 ? 19.685 -15.465 -16.870 1.00 98.25 820 PRO A CA 1
ATOM 6535 C C . PRO A 1 820 ? 19.815 -15.981 -18.313 1.00 98.25 820 PRO A C 1
ATOM 6537 O O . PRO A 1 820 ? 20.935 -16.143 -18.790 1.00 98.25 820 PRO A O 1
ATOM 6540 N N . GLN A 1 821 ? 18.700 -16.226 -19.012 1.00 98.19 821 GLN A N 1
ATOM 6541 C CA . GLN A 1 821 ? 18.672 -16.738 -20.387 1.00 98.19 821 GLN A CA 1
ATOM 6542 C C . GLN A 1 821 ? 18.546 -15.614 -21.434 1.00 98.19 821 GLN A C 1
ATOM 6544 O O . GLN A 1 821 ? 19.011 -15.778 -22.561 1.00 98.19 821 GLN A O 1
ATOM 6549 N N . SER A 1 822 ? 17.985 -14.451 -21.071 1.00 98.44 822 SER A N 1
ATOM 6550 C CA . SER A 1 822 ? 17.948 -13.267 -21.947 1.00 98.44 822 SER A CA 1
ATOM 6551 C C . SER A 1 822 ? 19.161 -12.365 -21.709 1.00 98.44 822 SER A C 1
ATOM 6553 O O . SER A 1 822 ? 19.182 -11.556 -20.781 1.00 98.44 822 SER A O 1
ATOM 6555 N N . ILE A 1 823 ? 20.191 -12.502 -22.548 1.00 98.62 823 ILE A N 1
ATOM 6556 C CA . ILE A 1 823 ? 21.433 -11.721 -22.459 1.00 98.62 823 ILE A CA 1
ATOM 6557 C C . ILE A 1 823 ? 21.387 -10.501 -23.385 1.00 98.62 823 ILE A C 1
ATOM 6559 O O . ILE A 1 823 ? 21.155 -10.613 -24.588 1.00 98.62 823 ILE A O 1
ATOM 6563 N N . ASN A 1 824 ? 21.686 -9.325 -22.833 1.00 98.69 824 ASN A N 1
ATOM 6564 C CA . ASN A 1 824 ? 21.825 -8.088 -23.589 1.00 98.69 824 ASN A CA 1
ATOM 6565 C C . ASN A 1 824 ? 23.051 -8.142 -24.526 1.00 98.69 824 ASN A C 1
ATOM 6567 O O . ASN A 1 824 ? 24.165 -8.373 -24.041 1.00 98.69 824 ASN A O 1
ATOM 6571 N N . PRO A 1 825 ? 22.897 -7.861 -25.834 1.00 98.50 825 PRO A N 1
ATOM 6572 C CA . PRO A 1 825 ? 23.971 -8.038 -26.812 1.00 98.50 825 PRO A CA 1
ATOM 6573 C C . PRO A 1 825 ? 25.117 -7.023 -26.681 1.00 98.50 825 PRO A C 1
ATOM 6575 O O . PRO A 1 825 ? 26.175 -7.246 -27.261 1.00 98.50 825 PRO A O 1
ATOM 6578 N N . TYR A 1 826 ? 24.935 -5.916 -25.948 1.00 98.62 826 TYR A N 1
ATOM 6579 C CA . TYR A 1 826 ? 25.953 -4.866 -25.805 1.00 98.62 826 TYR A CA 1
ATOM 6580 C C . TYR A 1 826 ? 26.662 -4.906 -24.447 1.00 98.62 826 TYR A C 1
ATOM 6582 O O . TYR A 1 826 ? 27.870 -4.695 -24.385 1.00 98.62 826 TYR A O 1
ATOM 6590 N N . SER A 1 827 ? 25.944 -5.179 -23.349 1.00 98.50 827 SER A N 1
ATOM 6591 C CA . SER A 1 827 ? 26.555 -5.259 -22.011 1.00 98.50 827 SER A CA 1
ATOM 6592 C C . SER A 1 827 ? 27.036 -6.660 -21.622 1.00 98.50 827 SER A C 1
ATOM 6594 O O . SER A 1 827 ? 27.782 -6.790 -20.648 1.00 98.50 827 SER A O 1
ATOM 6596 N N . GLY A 1 828 ? 26.580 -7.711 -22.317 1.00 98.50 828 GLY A N 1
ATOM 6597 C CA . GLY A 1 828 ? 26.833 -9.101 -21.928 1.00 98.50 828 GLY A CA 1
ATOM 6598 C C . GLY A 1 828 ? 26.257 -9.457 -20.550 1.00 98.50 828 GLY A C 1
ATOM 6599 O O . GLY A 1 828 ? 26.796 -10.322 -19.861 1.00 98.50 828 GLY A O 1
ATOM 6600 N N . LYS A 1 829 ? 25.211 -8.746 -20.104 1.00 98.50 829 LYS A N 1
ATOM 6601 C CA . LYS A 1 829 ? 24.511 -8.974 -18.828 1.00 98.50 829 LYS A CA 1
ATOM 6602 C C . LYS A 1 829 ? 23.078 -9.445 -19.082 1.00 98.50 829 LYS A C 1
ATOM 6604 O O . LYS A 1 829 ? 22.509 -9.056 -20.103 1.00 98.50 829 LYS A O 1
ATOM 6609 N N . PRO A 1 830 ? 22.485 -10.238 -18.174 1.00 98.62 830 PRO A N 1
ATOM 6610 C CA . PRO A 1 830 ? 21.077 -10.595 -18.271 1.00 98.62 830 PRO A CA 1
ATOM 6611 C C . PRO A 1 830 ? 20.180 -9.354 -18.221 1.00 98.62 830 PRO A C 1
ATOM 6613 O O . PRO A 1 830 ? 20.497 -8.378 -17.533 1.00 98.62 830 PRO A O 1
ATOM 6616 N N . ALA A 1 831 ? 19.056 -9.405 -18.930 1.00 98.81 831 ALA A N 1
ATOM 6617 C CA . ALA A 1 831 ? 17.992 -8.418 -18.835 1.00 98.81 831 ALA A CA 1
ATOM 6618 C C . ALA A 1 831 ? 17.425 -8.404 -17.404 1.00 98.81 831 ALA A C 1
ATOM 6620 O O . ALA A 1 831 ? 16.972 -9.442 -16.913 1.00 98.81 831 ALA A O 1
ATOM 6621 N N . SER A 1 832 ? 17.449 -7.246 -16.733 1.00 98.88 832 SER A N 1
ATOM 6622 C CA . SER A 1 832 ? 16.918 -7.091 -15.375 1.00 98.88 832 SER A CA 1
ATOM 6623 C C . SER A 1 832 ? 15.973 -5.904 -15.218 1.00 98.88 832 SER A C 1
ATOM 6625 O O . SER A 1 832 ? 16.050 -4.898 -15.931 1.00 98.88 832 SER A O 1
ATOM 6627 N N . TYR A 1 833 ? 15.106 -6.020 -14.217 1.00 98.88 833 TYR A N 1
ATOM 6628 C CA . TYR A 1 833 ? 14.512 -4.887 -13.528 1.00 98.88 833 TYR A CA 1
ATOM 6629 C C . TYR A 1 833 ? 15.186 -4.750 -12.161 1.00 98.88 833 TYR A C 1
ATOM 6631 O O . TYR A 1 833 ? 15.170 -5.666 -11.339 1.00 98.88 833 TYR A O 1
ATOM 6639 N N . LYS A 1 834 ? 15.821 -3.600 -11.935 1.00 98.81 834 LYS A N 1
ATOM 6640 C CA . LYS A 1 834 ? 16.503 -3.257 -10.690 1.00 98.81 834 LYS A CA 1
ATOM 6641 C C . LYS A 1 834 ? 15.539 -2.573 -9.738 1.00 98.81 834 LYS A C 1
ATOM 6643 O O . LYS A 1 834 ? 15.064 -1.483 -10.053 1.00 98.81 834 LYS A O 1
ATOM 6648 N N . LEU A 1 835 ? 15.334 -3.164 -8.569 1.00 98.75 835 LEU A N 1
ATOM 6649 C CA . LEU A 1 835 ? 14.723 -2.487 -7.439 1.00 98.75 835 LEU A CA 1
ATOM 6650 C C . LEU A 1 835 ? 15.739 -1.533 -6.800 1.00 98.75 835 LEU A C 1
ATOM 6652 O O . LEU A 1 835 ? 16.821 -1.945 -6.371 1.00 98.75 835 LEU A O 1
ATOM 6656 N N . VAL A 1 836 ? 15.366 -0.260 -6.737 1.00 98.19 836 VAL A N 1
ATOM 6657 C CA . VAL A 1 836 ? 16.017 0.779 -5.940 1.00 98.19 836 VAL A CA 1
ATOM 6658 C C . VAL A 1 836 ? 15.008 1.216 -4.882 1.00 98.19 836 VAL A C 1
ATOM 6660 O O . VAL A 1 836 ? 13.938 1.722 -5.217 1.00 98.19 836 VAL A O 1
ATOM 6663 N N . SER A 1 837 ? 15.339 0.986 -3.615 1.00 97.25 837 SER A N 1
ATOM 6664 C CA . SER A 1 837 ? 14.547 1.389 -2.454 1.00 97.25 837 SER A CA 1
ATOM 6665 C C . SER A 1 837 ? 15.509 1.735 -1.322 1.00 97.25 837 SER A C 1
ATOM 6667 O O . SER A 1 837 ? 16.439 0.976 -1.055 1.00 97.25 837 SER A O 1
ATOM 6669 N N . THR A 1 838 ? 15.313 2.891 -0.692 1.00 95.06 838 THR A N 1
ATOM 6670 C CA . THR A 1 838 ? 16.139 3.376 0.431 1.00 95.06 838 THR A CA 1
ATOM 6671 C C . THR A 1 838 ? 15.354 3.481 1.735 1.00 95.06 838 THR A C 1
ATOM 6673 O O . THR A 1 838 ? 15.950 3.440 2.807 1.00 95.06 838 THR A O 1
ATOM 6676 N N . PHE A 1 839 ? 14.023 3.550 1.658 1.00 96.06 839 PHE A N 1
ATOM 6677 C CA . PHE A 1 839 ? 13.102 3.517 2.797 1.00 96.06 839 PHE A CA 1
ATOM 6678 C C . PHE A 1 839 ? 12.908 2.077 3.291 1.00 96.06 839 PHE A C 1
ATOM 6680 O O . PHE A 1 839 ? 11.814 1.530 3.274 1.00 96.06 839 PHE A O 1
ATOM 6687 N N . CYS A 1 840 ? 14.007 1.423 3.660 1.00 95.12 840 CYS A N 1
ATOM 6688 C CA . CYS A 1 840 ? 14.034 0.054 4.175 1.00 95.12 840 CYS A CA 1
ATOM 6689 C C . CYS A 1 840 ? 14.241 0.097 5.695 1.00 95.12 840 CYS A C 1
ATOM 6691 O O . CYS A 1 840 ? 15.281 -0.342 6.189 1.00 95.12 840 CYS A O 1
ATOM 6693 N N . SER A 1 841 ? 13.308 0.719 6.427 1.00 94.00 841 SER A N 1
ATOM 6694 C CA . SER A 1 841 ? 13.424 0.829 7.884 1.00 94.00 841 SER A CA 1
ATOM 6695 C C . SER A 1 841 ? 13.399 -0.566 8.529 1.00 94.00 841 SER A C 1
ATOM 6697 O O . SER A 1 841 ? 12.474 -1.332 8.250 1.00 94.00 841 SER A O 1
ATOM 6699 N N . PRO A 1 842 ? 14.385 -0.934 9.369 1.00 95.81 842 PRO A N 1
ATOM 6700 C CA . PRO A 1 842 ? 14.397 -2.236 10.023 1.00 95.81 842 PRO A CA 1
ATOM 6701 C C . PRO A 1 842 ? 13.247 -2.334 11.028 1.00 95.81 842 PRO A C 1
ATOM 6703 O O . PRO A 1 842 ? 12.931 -1.363 11.722 1.00 95.81 842 PRO A O 1
ATOM 6706 N N . LEU A 1 843 ? 12.649 -3.518 11.161 1.00 97.88 843 LEU A N 1
ATOM 6707 C CA . LEU A 1 843 ? 11.671 -3.774 12.213 1.00 97.88 843 LEU A CA 1
ATOM 6708 C C . LEU A 1 843 ? 12.335 -3.657 13.591 1.00 97.88 843 LEU A C 1
ATOM 6710 O O . LEU A 1 843 ? 13.206 -4.449 13.948 1.00 97.88 843 LEU A O 1
ATOM 6714 N N . LEU A 1 844 ? 11.895 -2.676 14.379 1.00 98.38 844 LEU A N 1
ATOM 6715 C CA . LEU A 1 844 ? 12.449 -2.379 15.704 1.00 98.38 844 LEU A CA 1
ATOM 6716 C C . LEU A 1 844 ? 11.927 -3.330 16.793 1.00 98.38 844 LEU A C 1
ATOM 6718 O O . LEU A 1 844 ? 12.517 -3.435 17.870 1.00 98.38 844 LEU A O 1
ATOM 6722 N N . ALA A 1 845 ? 10.827 -4.038 16.524 1.00 98.25 845 ALA A N 1
ATOM 6723 C CA . ALA A 1 845 ? 10.272 -5.029 17.436 1.00 98.25 845 ALA A CA 1
ATOM 6724 C C . ALA A 1 845 ? 11.167 -6.280 17.505 1.00 98.25 845 ALA A C 1
ATOM 6726 O O . ALA A 1 845 ? 11.464 -6.919 16.494 1.00 98.25 845 ALA A O 1
ATOM 6727 N N . GLN A 1 846 ? 11.585 -6.640 18.720 1.00 98.12 846 GLN A N 1
ATOM 6728 C CA . GLN A 1 846 ? 12.606 -7.663 18.965 1.00 98.12 846 GLN A CA 1
ATOM 6729 C C . GLN A 1 846 ? 12.201 -9.073 18.495 1.00 98.12 846 GLN A C 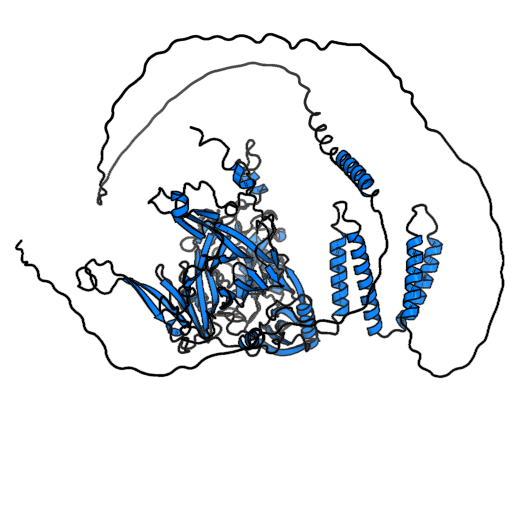1
ATOM 6731 O O . GLN A 1 846 ? 11.035 -9.375 18.232 1.00 98.12 846 GLN A O 1
ATOM 6736 N N . GLU A 1 847 ? 13.176 -9.978 18.413 1.00 96.38 847 GLU A N 1
ATOM 6737 C CA . GLU A 1 847 ? 12.907 -11.396 18.164 1.00 96.38 847 GLU A CA 1
ATOM 6738 C C . GLU A 1 847 ? 12.017 -12.013 19.253 1.00 96.38 847 GLU A C 1
ATOM 6740 O O . GLU A 1 847 ? 12.068 -11.617 20.415 1.00 96.38 847 GLU A O 1
ATOM 6745 N N . GLY A 1 848 ? 11.136 -12.937 18.863 1.00 96.06 848 GLY A N 1
ATOM 6746 C CA . GLY A 1 848 ? 10.105 -13.496 19.747 1.00 96.06 848 GLY A CA 1
ATOM 6747 C C . GLY A 1 848 ? 8.931 -12.556 20.069 1.00 96.06 848 GLY A C 1
ATOM 6748 O O . GLY A 1 848 ? 7.902 -13.039 20.543 1.00 96.06 848 GLY A O 1
ATOM 6749 N N . SER A 1 849 ? 9.027 -11.249 19.778 1.00 98.56 849 SER A N 1
ATOM 6750 C CA . SER A 1 849 ? 7.924 -10.301 19.992 1.00 98.56 849 SER A CA 1
ATOM 6751 C C . SER A 1 849 ? 6.689 -10.651 19.159 1.00 98.56 849 SER A C 1
ATOM 6753 O O . SER A 1 849 ? 6.792 -11.162 18.042 1.00 98.56 849 SER A O 1
ATOM 6755 N N . LEU A 1 850 ? 5.505 -10.324 19.683 1.00 98.50 850 LEU A N 1
ATOM 6756 C CA . LEU A 1 850 ? 4.223 -10.565 19.015 1.00 98.50 850 LEU A CA 1
ATOM 6757 C C . LEU A 1 850 ? 4.194 -9.998 17.584 1.00 98.50 850 LEU A C 1
ATOM 6759 O O . LEU A 1 850 ? 3.812 -10.701 16.652 1.00 98.50 850 LEU A O 1
ATOM 6763 N N . VAL A 1 851 ? 4.705 -8.777 17.411 1.00 98.62 851 VAL A N 1
ATOM 6764 C CA . VAL A 1 851 ? 4.872 -8.099 16.117 1.00 98.62 851 VAL A CA 1
ATOM 6765 C C . VAL A 1 851 ? 5.692 -8.949 15.141 1.00 98.62 851 VAL A C 1
ATOM 6767 O O . VAL A 1 851 ? 5.190 -9.320 14.083 1.00 98.62 851 VAL A O 1
ATOM 6770 N N . ARG A 1 852 ? 6.930 -9.324 15.503 1.00 97.19 852 ARG A N 1
ATOM 6771 C CA . ARG A 1 852 ? 7.835 -10.089 14.620 1.00 97.19 852 ARG A CA 1
ATOM 6772 C C . ARG A 1 852 ? 7.378 -11.541 14.415 1.00 97.19 852 ARG A C 1
ATOM 6774 O O . ARG A 1 852 ? 7.756 -12.178 13.434 1.00 97.19 852 ARG A O 1
ATOM 6781 N N . LYS A 1 853 ? 6.516 -12.065 15.296 1.00 98.38 853 LYS A N 1
ATOM 6782 C CA . LYS A 1 853 ? 5.814 -13.338 15.082 1.00 98.38 853 LYS A CA 1
ATOM 6783 C C . LYS A 1 853 ? 4.648 -13.221 14.085 1.00 98.38 853 LYS A C 1
ATOM 6785 O O . LYS A 1 853 ? 4.511 -14.126 13.262 1.00 98.38 853 LYS A O 1
ATOM 6790 N N . ARG A 1 854 ? 3.833 -12.154 14.133 1.00 98.69 854 ARG A N 1
ATOM 6791 C CA . ARG A 1 854 ? 2.678 -11.929 13.227 1.00 98.69 854 ARG A CA 1
ATOM 6792 C C . ARG A 1 854 ? 3.073 -11.400 11.844 1.00 98.69 854 ARG A C 1
ATOM 6794 O O . ARG A 1 854 ? 2.431 -11.766 10.863 1.00 98.69 854 ARG A O 1
ATOM 6801 N N . ALA A 1 855 ? 4.141 -10.609 11.741 1.00 98.62 855 ALA A N 1
ATOM 6802 C CA . ALA A 1 855 ? 4.730 -10.144 10.482 1.00 98.62 855 ALA A CA 1
ATOM 6803 C C . ALA A 1 855 ? 6.134 -10.750 10.263 1.00 98.62 855 ALA A C 1
ATOM 6805 O O . ALA A 1 855 ? 7.137 -10.045 10.382 1.00 98.62 855 ALA A O 1
ATOM 6806 N N . PRO A 1 856 ? 6.243 -12.059 9.947 1.00 98.12 856 PRO A N 1
ATOM 6807 C CA . PRO A 1 856 ? 7.537 -12.707 9.710 1.00 98.12 856 PRO A CA 1
ATOM 6808 C C . PRO A 1 856 ? 8.311 -12.118 8.518 1.00 98.12 856 PRO A C 1
ATOM 6810 O O . PRO A 1 856 ? 9.533 -12.173 8.518 1.00 98.12 856 PRO A O 1
ATOM 6813 N N . TRP A 1 857 ? 7.605 -11.538 7.544 1.00 98.50 857 TRP A N 1
ATOM 6814 C CA . TRP A 1 857 ? 8.149 -10.836 6.373 1.00 98.50 857 TRP A CA 1
ATOM 6815 C C . TRP A 1 857 ? 8.747 -9.456 6.701 1.00 98.50 857 TRP A C 1
ATOM 6817 O O . TRP A 1 857 ? 9.580 -8.935 5.973 1.00 98.50 857 TRP A O 1
ATOM 6827 N N . ALA A 1 858 ? 8.365 -8.842 7.825 1.00 98.38 858 ALA A N 1
ATOM 6828 C CA . ALA A 1 858 ? 8.951 -7.568 8.243 1.00 98.38 858 ALA A CA 1
ATOM 6829 C C . ALA A 1 858 ? 10.350 -7.749 8.877 1.00 98.38 858 ALA A C 1
ATOM 6831 O O . ALA A 1 858 ? 10.972 -6.783 9.309 1.00 98.38 858 ALA A O 1
ATOM 6832 N N . ALA A 1 859 ? 10.846 -8.989 8.978 1.00 96.25 859 ALA A N 1
ATOM 6833 C CA . ALA A 1 859 ? 12.109 -9.316 9.635 1.00 96.25 859 ALA A CA 1
ATOM 6834 C C . ALA A 1 859 ? 13.362 -9.033 8.785 1.00 96.25 859 ALA A C 1
ATOM 6836 O O . ALA A 1 859 ? 14.443 -8.962 9.371 1.00 96.25 859 ALA A O 1
ATOM 6837 N N . HIS A 1 860 ? 13.206 -8.878 7.466 1.00 97.50 860 HIS A N 1
ATOM 6838 C CA . HIS A 1 860 ? 14.249 -8.561 6.484 1.00 97.50 860 HIS A CA 1
ATOM 6839 C C . HIS A 1 860 ? 13.750 -7.482 5.516 1.00 97.50 860 HIS A C 1
ATOM 6841 O O . HIS A 1 860 ? 12.564 -7.161 5.512 1.00 97.50 860 HIS A O 1
ATOM 6847 N N . ALA A 1 861 ? 14.636 -6.917 4.687 1.00 97.56 861 ALA A N 1
ATOM 6848 C CA . ALA A 1 861 ? 14.210 -6.025 3.604 1.00 97.56 861 ALA A CA 1
ATOM 6849 C C . ALA A 1 861 ? 13.710 -6.806 2.378 1.00 97.56 861 ALA A C 1
ATOM 6851 O O . ALA A 1 861 ? 12.875 -6.290 1.643 1.00 97.56 861 ALA A O 1
ATOM 6852 N N . THR A 1 862 ? 14.187 -8.037 2.157 1.00 97.62 862 THR A N 1
ATOM 6853 C CA . THR A 1 862 ? 13.717 -8.898 1.062 1.00 97.62 862 THR A CA 1
ATOM 6854 C C . THR A 1 862 ? 13.600 -10.365 1.442 1.00 97.62 862 THR A C 1
ATOM 6856 O O . THR A 1 862 ? 14.451 -10.890 2.159 1.00 97.62 862 THR A O 1
ATOM 6859 N N . GLU A 1 863 ? 12.649 -11.050 0.809 1.00 98.38 863 GLU A N 1
ATOM 6860 C CA . GLU A 1 863 ? 12.608 -12.508 0.678 1.00 98.38 863 GLU A CA 1
ATOM 6861 C C . GLU A 1 863 ? 12.305 -12.903 -0.772 1.00 98.38 863 GLU A C 1
ATOM 6863 O O . GLU A 1 863 ? 11.549 -12.235 -1.477 1.00 98.38 863 GLU A O 1
ATOM 6868 N N . VAL A 1 864 ? 12.855 -14.021 -1.242 1.00 98.81 864 VAL A N 1
ATOM 6869 C CA . VAL A 1 864 ? 12.553 -14.581 -2.564 1.00 98.81 864 VAL A CA 1
ATOM 6870 C C . VAL A 1 864 ? 12.165 -16.039 -2.408 1.00 98.81 864 VAL A C 1
ATOM 6872 O O . VAL A 1 864 ? 12.900 -16.844 -1.846 1.00 98.81 864 VAL A O 1
ATOM 6875 N N . ILE A 1 865 ? 10.977 -16.361 -2.905 1.00 98.38 865 ILE A N 1
ATOM 6876 C CA . ILE A 1 865 ? 10.236 -17.585 -2.616 1.00 98.38 865 ILE A CA 1
ATOM 6877 C C . ILE A 1 865 ? 9.859 -18.258 -3.944 1.00 98.38 865 ILE A C 1
ATOM 6879 O O . ILE A 1 865 ? 9.375 -17.560 -4.835 1.00 98.38 865 ILE A O 1
ATOM 6883 N N . PRO A 1 866 ? 10.007 -19.586 -4.117 1.00 97.50 866 PRO A N 1
ATOM 6884 C CA . PRO A 1 866 ? 9.549 -20.261 -5.331 1.00 97.50 866 PRO A CA 1
ATOM 6885 C C . PRO A 1 866 ? 8.048 -20.053 -5.556 1.00 97.50 866 PRO A C 1
ATOM 6887 O O . PRO A 1 866 ? 7.252 -20.169 -4.616 1.00 97.50 866 PRO A O 1
ATOM 6890 N N . TYR A 1 867 ? 7.640 -19.792 -6.794 1.00 96.88 867 TYR A N 1
ATOM 6891 C CA . TYR A 1 867 ? 6.225 -19.754 -7.137 1.00 96.88 867 TYR A CA 1
ATOM 6892 C C . TYR A 1 867 ? 5.617 -21.160 -7.113 1.00 96.88 867 TYR A C 1
ATOM 6894 O O . TYR A 1 867 ? 6.242 -22.133 -7.537 1.00 96.88 867 TYR A O 1
ATOM 6902 N N . LYS A 1 868 ? 4.378 -21.258 -6.622 1.00 92.56 868 LYS A N 1
ATOM 6903 C CA . LYS A 1 868 ? 3.553 -22.469 -6.641 1.00 92.56 868 LYS A CA 1
ATOM 6904 C C . LYS A 1 868 ? 2.108 -22.048 -6.926 1.00 92.56 868 LYS A C 1
ATOM 6906 O O . LYS A 1 868 ? 1.600 -21.144 -6.263 1.00 92.56 868 LYS A O 1
ATOM 6911 N N . ASP A 1 869 ? 1.477 -22.679 -7.915 1.00 89.56 869 ASP A N 1
ATOM 6912 C CA . ASP A 1 869 ? 0.027 -22.595 -8.121 1.00 89.56 869 ASP A CA 1
ATOM 6913 C C . ASP A 1 869 ? -0.690 -23.301 -6.950 1.00 89.56 869 ASP A C 1
ATOM 6915 O O . ASP A 1 869 ? -0.272 -24.384 -6.530 1.00 89.56 869 ASP A O 1
ATOM 6919 N N . ASP A 1 870 ? -1.783 -22.721 -6.451 1.00 84.94 870 ASP A N 1
ATOM 6920 C CA . ASP A 1 870 ? -2.744 -23.438 -5.607 1.00 84.94 870 ASP A CA 1
ATOM 6921 C C . ASP A 1 870 ? -3.637 -24.332 -6.482 1.00 84.94 870 ASP A C 1
ATOM 6923 O O . ASP A 1 870 ? -3.783 -24.113 -7.686 1.00 84.94 870 ASP A O 1
ATOM 6927 N N . ALA A 1 871 ? -4.365 -25.264 -5.859 1.00 83.12 871 ALA A N 1
ATOM 6928 C CA . ALA A 1 871 ? -5.332 -26.136 -6.537 1.00 83.12 871 ALA A CA 1
ATOM 6929 C C . ALA A 1 871 ? -6.395 -25.403 -7.393 1.00 83.12 871 ALA A C 1
ATOM 6931 O O . ALA A 1 871 ? -6.957 -26.012 -8.300 1.00 83.12 871 ALA A O 1
ATOM 6932 N N . TYR A 1 872 ? -6.668 -24.120 -7.115 1.00 78.44 872 TYR A N 1
ATOM 6933 C CA . TYR A 1 872 ? -7.704 -23.323 -7.787 1.00 78.44 872 TYR A CA 1
ATOM 6934 C C . TYR A 1 872 ? -7.247 -21.930 -8.255 1.00 78.44 872 TYR A C 1
ATOM 6936 O O . TYR A 1 872 ? -8.081 -21.157 -8.717 1.00 78.44 872 TYR A O 1
ATOM 6944 N N . GLY A 1 873 ? -5.965 -21.560 -8.133 1.00 84.12 873 GLY A N 1
ATOM 6945 C CA . GLY A 1 873 ? -5.535 -20.199 -8.480 1.00 84.12 873 GLY A CA 1
ATOM 6946 C C . GLY A 1 873 ? -4.104 -19.843 -8.089 1.00 84.12 873 GLY A C 1
ATOM 6947 O O . GLY A 1 873 ? -3.307 -20.720 -7.774 1.00 84.12 873 GLY A O 1
ATOM 6948 N N . TYR A 1 874 ? -3.780 -18.548 -8.054 1.00 84.31 874 TYR A N 1
ATOM 6949 C CA . TYR A 1 874 ? -2.493 -18.083 -7.527 1.00 84.31 874 TYR A CA 1
ATOM 6950 C C . TYR A 1 874 ? -2.312 -18.488 -6.060 1.00 84.31 874 TYR A C 1
ATOM 6952 O O . TYR A 1 874 ? -3.143 -18.139 -5.216 1.00 84.31 874 TYR A O 1
ATOM 6960 N N . GLY A 1 875 ? -1.207 -19.180 -5.777 1.00 83.00 875 GLY A N 1
ATOM 6961 C CA . GLY A 1 875 ? -0.736 -19.464 -4.426 1.00 83.00 875 GLY A CA 1
ATOM 6962 C C . GLY A 1 875 ? 0.261 -18.433 -3.905 1.00 83.00 875 GLY A C 1
ATOM 6963 O O . GLY A 1 875 ? 0.712 -17.535 -4.628 1.00 83.00 875 GLY A O 1
ATOM 6964 N N . ARG A 1 876 ? 0.609 -18.579 -2.619 1.00 93.38 876 ARG A N 1
ATOM 6965 C CA . ARG A 1 876 ? 1.566 -17.723 -1.891 1.00 93.38 876 ARG A CA 1
ATOM 6966 C C . ARG A 1 876 ? 1.237 -16.222 -2.087 1.00 93.38 876 ARG A C 1
ATOM 6968 O O . ARG A 1 876 ? 1.994 -15.473 -2.712 1.00 93.38 876 ARG A O 1
ATOM 6975 N N . LEU A 1 877 ? 0.049 -15.807 -1.624 1.00 96.44 877 LEU A N 1
ATOM 6976 C CA . LEU A 1 877 ? -0.476 -14.432 -1.746 1.00 96.44 877 LEU A CA 1
ATOM 6977 C C . LEU A 1 877 ? -0.238 -13.571 -0.498 1.00 96.44 877 LEU A C 1
ATOM 6979 O O . LEU A 1 877 ? 0.278 -12.469 -0.642 1.00 96.44 877 LEU A O 1
ATOM 6983 N N . TYR A 1 878 ? -0.558 -14.065 0.704 1.00 98.06 878 TYR A N 1
ATOM 6984 C CA . TYR A 1 878 ? -0.568 -13.251 1.928 1.00 98.06 878 TYR A CA 1
ATOM 6985 C C . TYR A 1 878 ? 0.527 -13.677 2.927 1.00 98.06 878 TYR A C 1
ATOM 6987 O O . TYR A 1 878 ? 0.453 -14.773 3.488 1.00 98.06 878 TYR A O 1
ATOM 6995 N N . PRO A 1 879 ? 1.578 -12.864 3.154 1.00 98.50 879 PRO A N 1
ATOM 6996 C CA . PRO A 1 879 ? 2.785 -13.286 3.869 1.00 98.50 879 PRO A CA 1
ATOM 6997 C C . PRO A 1 879 ? 2.605 -13.410 5.393 1.00 98.50 879 PRO A C 1
ATOM 6999 O O . PRO A 1 879 ? 3.428 -14.060 6.040 1.00 98.50 879 PRO A O 1
ATOM 7002 N N . SER A 1 880 ? 1.516 -12.883 5.963 1.00 98.62 880 SER A N 1
ATOM 7003 C CA . SER A 1 880 ? 1.053 -13.193 7.332 1.00 98.62 880 SER A CA 1
ATOM 7004 C C . SER A 1 880 ? -0.019 -14.299 7.387 1.00 98.62 880 SER A C 1
ATOM 7006 O O . SER A 1 880 ? -0.504 -14.645 8.464 1.00 98.62 880 SER A O 1
ATOM 7008 N N . GLY A 1 881 ? -0.351 -14.909 6.245 1.00 96.94 881 GLY A N 1
ATOM 7009 C CA . GLY A 1 881 ? -1.388 -15.930 6.095 1.00 96.94 881 GLY A CA 1
ATOM 7010 C C . GLY A 1 881 ? -2.761 -15.367 5.714 1.00 96.94 881 GLY A C 1
ATOM 7011 O O . GLY A 1 881 ? -3.000 -14.157 5.724 1.00 96.94 881 GLY A O 1
ATOM 7012 N N . ASP A 1 882 ? -3.673 -16.273 5.362 1.00 95.94 882 ASP A N 1
ATOM 7013 C CA . ASP A 1 882 ? -4.980 -15.912 4.799 1.00 95.94 882 ASP A CA 1
ATOM 7014 C C . ASP A 1 882 ? -5.919 -15.293 5.847 1.00 95.94 882 ASP A C 1
ATOM 7016 O O . ASP A 1 882 ? -6.598 -14.313 5.555 1.00 95.94 882 ASP A O 1
ATOM 7020 N N . HIS A 1 883 ? -5.875 -15.788 7.088 1.00 97.50 883 HIS A N 1
ATOM 7021 C CA . HIS A 1 883 ? -6.639 -15.273 8.233 1.00 97.50 883 HIS A CA 1
ATOM 7022 C C . HIS A 1 883 ? -5.666 -14.746 9.298 1.00 97.50 883 HIS A C 1
ATOM 7024 O O . HIS A 1 883 ? -4.983 -15.535 9.966 1.00 97.50 883 HIS A O 1
ATOM 7030 N N . VAL A 1 884 ? -5.549 -13.416 9.396 1.00 98.25 884 VAL A N 1
ATOM 7031 C CA . VAL A 1 884 ? -4.509 -12.716 10.182 1.00 98.25 884 VAL A CA 1
ATOM 7032 C C . VAL A 1 884 ? -5.001 -12.288 11.565 1.00 98.25 884 VAL A C 1
ATOM 7034 O O . VAL A 1 884 ? -4.238 -12.371 12.535 1.00 98.25 884 VAL A O 1
ATOM 7037 N N . ALA A 1 885 ? -6.262 -11.859 11.675 1.00 97.44 885 ALA A N 1
ATOM 7038 C CA . ALA A 1 885 ? -6.852 -11.401 12.928 1.00 97.44 885 ALA A CA 1
ATOM 7039 C C . ALA A 1 885 ? -6.740 -12.475 14.023 1.00 97.44 885 ALA A C 1
ATOM 7041 O O . ALA A 1 885 ? -7.006 -13.659 13.797 1.00 97.44 885 ALA A O 1
ATOM 7042 N N . GLN A 1 886 ? -6.299 -12.065 15.216 1.00 98.06 886 GLN A N 1
ATOM 7043 C CA . GLN A 1 886 ? -6.133 -12.925 16.396 1.00 98.06 886 GLN A CA 1
ATOM 7044 C C . GLN A 1 886 ? -5.178 -14.121 16.237 1.00 98.06 886 GLN A C 1
ATOM 7046 O O . GLN A 1 886 ? -5.094 -14.971 17.128 1.00 98.06 886 GLN A O 1
ATOM 7051 N N . TRP A 1 887 ? -4.383 -14.181 15.166 1.00 98.19 887 TRP A N 1
ATOM 7052 C CA . TRP A 1 887 ? -3.260 -15.111 15.101 1.00 98.19 887 TRP A CA 1
ATOM 7053 C C . TRP A 1 887 ? -2.138 -14.659 16.047 1.00 98.19 887 TRP A C 1
ATOM 7055 O O . TRP A 1 887 ? -1.640 -13.542 15.937 1.00 98.19 887 TRP A O 1
ATOM 7065 N N . SER A 1 888 ? -1.681 -15.556 16.926 1.00 97.94 888 SER A N 1
ATOM 7066 C CA . SER A 1 888 ? -0.581 -15.324 17.884 1.00 97.94 888 SER A CA 1
ATOM 7067 C C . SER A 1 888 ? 0.803 -15.144 17.247 1.00 97.94 888 SER A C 1
ATOM 7069 O O . SER A 1 888 ? 1.803 -14.941 17.946 1.00 97.94 888 SER A O 1
ATOM 7071 N N . GLY A 1 889 ? 0.888 -15.305 15.925 1.00 97.44 889 GLY A N 1
ATOM 7072 C CA . GLY A 1 889 ? 2.139 -15.380 15.189 1.00 97.44 889 GLY A CA 1
ATOM 7073 C C . GLY A 1 889 ? 2.869 -16.727 15.317 1.00 97.44 889 GLY A C 1
ATOM 7074 O O . GLY A 1 889 ? 3.953 -16.866 14.756 1.00 97.44 889 GLY A O 1
ATOM 7075 N N . ASP A 1 890 ? 2.317 -17.724 16.021 1.00 96.38 890 ASP A N 1
ATOM 7076 C CA . ASP A 1 890 ? 2.950 -19.040 16.209 1.00 96.38 890 ASP A CA 1
ATOM 7077 C C . ASP A 1 890 ? 2.565 -20.062 15.124 1.00 96.38 890 ASP A C 1
ATOM 7079 O O . ASP A 1 890 ? 1.496 -19.994 14.515 1.00 96.38 890 ASP A O 1
ATOM 7083 N N . GLY A 1 891 ? 3.446 -21.041 14.901 1.00 93.62 891 GLY A N 1
ATOM 7084 C CA . GLY A 1 891 ? 3.307 -22.049 13.845 1.00 93.62 891 GLY A CA 1
ATOM 7085 C C . GLY A 1 891 ? 3.820 -21.584 12.476 1.00 93.62 891 GLY A C 1
ATOM 7086 O O . GLY A 1 891 ? 4.178 -20.420 12.274 1.00 93.62 891 GLY A O 1
ATOM 7087 N N . ALA A 1 892 ? 3.889 -22.517 11.527 1.00 94.31 892 ALA A N 1
ATOM 7088 C CA . ALA A 1 892 ? 4.218 -22.226 10.136 1.00 94.31 892 ALA A CA 1
ATOM 7089 C C . ALA A 1 892 ? 2.935 -21.863 9.370 1.00 94.31 892 ALA A C 1
ATOM 7091 O O . ALA A 1 892 ? 2.041 -22.694 9.233 1.00 94.31 892 ALA A O 1
ATOM 7092 N N . ARG A 1 893 ? 2.853 -20.612 8.909 1.00 94.94 893 ARG A N 1
ATOM 7093 C CA . ARG A 1 893 ? 1.928 -20.123 7.873 1.00 94.94 893 ARG A CA 1
ATOM 7094 C C . ARG A 1 893 ? 2.572 -18.933 7.159 1.00 94.94 893 ARG A C 1
ATOM 7096 O O . ARG A 1 893 ? 3.505 -18.333 7.708 1.00 94.94 893 ARG A O 1
ATOM 7103 N N . GLY A 1 894 ? 2.073 -18.575 5.977 1.00 96.69 894 GLY A N 1
ATOM 7104 C CA . GLY A 1 894 ? 2.560 -17.408 5.231 1.00 96.69 894 GLY A CA 1
ATOM 7105 C C . GLY A 1 894 ? 4.066 -17.491 4.956 1.00 96.69 894 GLY A C 1
ATOM 7106 O O . GLY A 1 894 ? 4.602 -18.574 4.725 1.00 96.69 894 GLY A O 1
ATOM 7107 N N . MET A 1 895 ? 4.780 -16.370 5.064 1.00 98.50 895 MET A N 1
ATOM 7108 C CA . MET A 1 895 ? 6.217 -16.297 4.772 1.00 98.50 895 MET A CA 1
ATOM 7109 C C . MET A 1 895 ? 7.048 -17.335 5.547 1.00 98.50 895 MET A C 1
ATOM 7111 O O . MET A 1 895 ? 7.950 -17.948 4.982 1.00 98.50 895 MET A O 1
ATOM 7115 N N . ARG A 1 896 ? 6.715 -17.618 6.817 1.00 97.94 896 ARG A N 1
ATOM 7116 C CA . ARG A 1 896 ? 7.453 -18.609 7.626 1.00 97.94 896 ARG A CA 1
ATOM 7117 C C . ARG A 1 896 ? 7.321 -20.032 7.079 1.00 97.94 896 ARG A C 1
ATOM 7119 O O . ARG A 1 896 ? 8.277 -20.798 7.122 1.00 97.94 896 ARG A O 1
ATOM 7126 N N . GLU A 1 897 ? 6.146 -20.385 6.569 1.00 97.81 897 GLU A N 1
ATOM 7127 C CA . GLU A 1 897 ? 5.910 -21.671 5.906 1.00 97.81 897 GLU A CA 1
ATOM 7128 C C . GLU A 1 897 ? 6.630 -21.742 4.558 1.00 97.81 897 GLU A C 1
ATOM 7130 O O . GLU A 1 897 ? 7.197 -22.775 4.210 1.00 97.81 897 GLU A O 1
ATOM 7135 N N . TRP A 1 898 ? 6.631 -20.644 3.799 1.00 98.00 898 TRP A N 1
ATOM 7136 C CA . TRP A 1 898 ? 7.207 -20.627 2.457 1.00 98.00 898 TRP A CA 1
ATOM 7137 C C . TRP A 1 898 ? 8.735 -20.556 2.445 1.00 98.00 898 TRP A C 1
ATOM 7139 O O . TRP A 1 898 ? 9.336 -21.030 1.483 1.00 98.00 898 TRP A O 1
ATOM 7149 N N . ILE A 1 899 ? 9.347 -20.009 3.502 1.00 98.25 899 ILE A N 1
ATOM 7150 C CA . ILE A 1 899 ? 10.786 -20.127 3.764 1.00 98.25 899 ILE A CA 1
ATOM 7151 C C . ILE A 1 899 ? 11.138 -21.563 4.169 1.00 98.25 899 ILE A C 1
ATOM 7153 O O . ILE A 1 899 ? 12.089 -22.129 3.633 1.00 98.25 899 ILE A O 1
ATOM 7157 N N . GLY A 1 900 ? 10.390 -22.163 5.102 1.00 97.50 900 GLY A N 1
ATOM 7158 C CA . GLY A 1 900 ? 10.698 -23.494 5.627 1.00 97.50 900 GLY A CA 1
ATOM 7159 C C . GLY A 1 900 ? 12.059 -23.524 6.334 1.00 97.50 900 GLY A C 1
ATOM 7160 O O . GLY A 1 900 ? 12.284 -22.782 7.287 1.00 97.50 900 GLY A O 1
ATOM 7161 N N . ASP A 1 901 ? 12.977 -24.370 5.861 1.00 97.44 901 ASP A N 1
ATOM 7162 C CA . ASP A 1 901 ? 14.386 -24.391 6.292 1.00 97.44 901 ASP A CA 1
ATOM 7163 C C . ASP A 1 901 ? 15.295 -23.440 5.478 1.00 97.44 901 ASP A C 1
ATOM 7165 O O . ASP A 1 901 ? 16.490 -23.307 5.759 1.00 97.44 901 ASP A O 1
ATOM 7169 N N . GLY A 1 902 ? 14.725 -22.761 4.478 1.00 98.25 902 GLY A N 1
ATOM 7170 C CA . GLY A 1 902 ? 15.405 -21.866 3.551 1.00 98.25 902 GLY A CA 1
ATOM 7171 C C . GLY A 1 902 ? 16.106 -22.562 2.379 1.00 98.25 902 GLY A C 1
ATOM 7172 O O . GLY A 1 902 ? 16.797 -21.881 1.623 1.00 98.25 902 GLY A O 1
ATOM 7173 N N . SER A 1 903 ? 15.961 -23.883 2.210 1.00 98.38 903 SER A N 1
ATOM 7174 C CA . SER A 1 903 ? 16.712 -24.663 1.213 1.00 98.38 903 SER A CA 1
ATOM 7175 C C . SER A 1 903 ? 16.095 -24.719 -0.192 1.00 98.38 903 SER A C 1
ATOM 7177 O O . SER A 1 903 ? 16.798 -25.124 -1.121 1.00 98.38 903 SER A O 1
ATOM 7179 N N . GLU A 1 904 ? 14.827 -24.313 -0.390 1.00 98.31 904 GLU A N 1
ATOM 7180 C CA . GLU A 1 904 ? 14.205 -24.360 -1.727 1.00 98.31 904 GLU A CA 1
ATOM 7181 C C . GLU A 1 904 ? 15.022 -23.519 -2.743 1.00 98.31 904 GLU A C 1
ATOM 7183 O O . GLU A 1 904 ? 15.398 -22.384 -2.428 1.00 98.31 904 GLU A O 1
ATOM 7188 N N . PRO A 1 905 ? 15.305 -24.030 -3.959 1.00 98.38 905 PRO A N 1
ATOM 7189 C CA . PRO A 1 905 ? 16.086 -23.307 -4.958 1.00 98.38 905 PRO A CA 1
ATOM 7190 C C . PRO A 1 905 ? 15.280 -22.197 -5.654 1.00 98.38 905 PRO A C 1
ATOM 7192 O O . PRO A 1 905 ? 14.110 -22.385 -5.990 1.00 98.38 905 PRO A O 1
ATOM 7195 N N . ILE A 1 906 ? 15.932 -21.061 -5.919 1.00 98.62 906 ILE A N 1
ATOM 7196 C CA . ILE A 1 906 ? 15.339 -19.844 -6.514 1.00 98.62 906 ILE A CA 1
ATOM 7197 C C . ILE A 1 906 ? 16.168 -19.229 -7.663 1.00 98.62 906 ILE A C 1
ATOM 7199 O O . ILE A 1 906 ? 15.827 -18.164 -8.176 1.00 98.62 906 ILE A O 1
ATOM 7203 N N . GLU A 1 907 ? 17.245 -19.889 -8.097 1.00 98.38 907 GLU A N 1
ATOM 7204 C CA . GLU A 1 907 ? 18.007 -19.504 -9.294 1.00 98.38 907 GLU A CA 1
ATOM 7205 C C . GLU A 1 907 ? 17.365 -20.110 -10.561 1.00 98.38 907 GLU A C 1
ATOM 7207 O O . GLU A 1 907 ? 17.151 -21.319 -10.633 1.00 98.38 907 GLU A O 1
ATOM 7212 N N . ASN A 1 908 ? 17.093 -19.279 -11.577 1.00 98.44 908 ASN A N 1
ATOM 7213 C CA . ASN A 1 908 ? 16.562 -19.671 -12.892 1.00 98.44 908 ASN A CA 1
ATOM 7214 C C . ASN A 1 908 ? 15.243 -20.475 -12.829 1.00 98.44 908 ASN A C 1
ATOM 7216 O O . ASN A 1 908 ? 15.095 -21.503 -13.492 1.00 98.44 908 ASN A O 1
ATOM 7220 N N . THR A 1 909 ? 14.276 -20.005 -12.039 1.00 98.44 909 THR A N 1
ATOM 7221 C CA . THR A 1 909 ? 12.982 -20.677 -11.822 1.00 98.44 909 THR A CA 1
ATOM 7222 C C . THR A 1 909 ? 11.835 -19.667 -11.699 1.00 98.44 909 THR A C 1
ATOM 7224 O O . THR A 1 909 ? 12.043 -18.456 -11.791 1.00 98.44 909 THR A O 1
ATOM 7227 N N . ASP A 1 910 ? 10.601 -20.135 -11.551 1.00 97.88 910 ASP A N 1
ATOM 7228 C CA . ASP A 1 910 ? 9.459 -19.264 -11.270 1.00 97.88 910 ASP A CA 1
ATOM 7229 C C . ASP A 1 910 ? 9.499 -18.835 -9.793 1.00 97.88 910 ASP A C 1
ATOM 7231 O O . ASP A 1 910 ? 9.538 -19.680 -8.896 1.00 97.88 910 ASP A O 1
ATOM 7235 N N . ILE A 1 911 ? 9.534 -17.528 -9.533 1.00 98.69 911 ILE A N 1
ATOM 7236 C CA . ILE A 1 911 ? 9.784 -16.949 -8.203 1.00 98.69 911 ILE A CA 1
ATOM 7237 C C . ILE A 1 911 ? 8.802 -15.820 -7.893 1.00 98.69 911 ILE A C 1
ATOM 7239 O O . ILE A 1 911 ? 8.297 -15.150 -8.789 1.00 98.69 911 ILE A O 1
ATOM 7243 N N . ILE A 1 912 ? 8.589 -15.572 -6.605 1.00 98.69 912 ILE A N 1
ATOM 7244 C CA . ILE A 1 912 ? 7.961 -14.372 -6.059 1.00 98.69 912 ILE A CA 1
ATOM 7245 C C . ILE A 1 912 ? 9.029 -13.649 -5.237 1.00 98.69 912 ILE A C 1
ATOM 7247 O O . ILE A 1 912 ? 9.646 -14.247 -4.356 1.00 98.69 912 ILE A O 1
ATOM 7251 N N . PHE A 1 913 ? 9.245 -12.375 -5.534 1.00 98.81 913 PHE A N 1
ATOM 7252 C CA . PHE A 1 913 ? 10.111 -11.472 -4.789 1.00 98.81 913 PHE A CA 1
ATOM 7253 C C . PHE A 1 913 ? 9.243 -10.625 -3.857 1.00 98.81 913 PHE A C 1
ATOM 7255 O O . PHE A 1 913 ? 8.247 -10.041 -4.289 1.00 98.81 913 PHE A O 1
ATOM 7262 N N . TRP A 1 914 ? 9.631 -10.550 -2.595 1.00 98.75 914 TRP A N 1
ATOM 7263 C CA . TRP A 1 914 ? 8.967 -9.787 -1.549 1.00 98.75 914 TRP A CA 1
ATOM 7264 C C . TRP A 1 914 ? 9.918 -8.698 -1.074 1.00 98.75 914 TRP A C 1
ATOM 7266 O O . TRP A 1 914 ? 11.122 -8.933 -0.960 1.00 98.75 914 TRP A O 1
ATOM 7276 N N . HIS A 1 915 ? 9.388 -7.498 -0.855 1.00 98.81 915 HIS A N 1
ATOM 7277 C CA . HIS A 1 915 ? 10.169 -6.348 -0.411 1.00 98.81 915 HIS A CA 1
ATOM 7278 C C . HIS A 1 915 ? 9.470 -5.622 0.729 1.00 98.81 915 HIS A C 1
ATOM 7280 O O . HIS A 1 915 ? 8.351 -5.133 0.559 1.00 98.81 915 HIS A O 1
ATOM 7286 N N . THR A 1 916 ? 10.162 -5.516 1.855 1.00 98.81 916 THR A N 1
ATOM 7287 C CA . THR A 1 916 ? 9.733 -4.775 3.037 1.00 98.81 916 THR A CA 1
ATOM 7288 C C . THR A 1 916 ? 10.310 -3.370 2.985 1.00 98.81 916 THR A C 1
ATOM 7290 O O . THR A 1 916 ? 11.526 -3.164 2.970 1.00 98.81 916 THR A O 1
ATOM 7293 N N . PHE A 1 917 ? 9.421 -2.384 2.972 1.00 98.50 917 PHE A N 1
ATOM 7294 C CA . PHE A 1 917 ? 9.769 -0.967 2.970 1.00 98.50 917 PHE A CA 1
ATOM 7295 C C . PHE A 1 917 ? 8.810 -0.173 3.852 1.00 98.50 917 PHE A C 1
ATOM 7297 O O . PHE A 1 917 ? 7.757 -0.671 4.247 1.00 98.50 917 PHE A O 1
ATOM 7304 N N . GLY A 1 918 ? 9.187 1.059 4.175 1.00 98.06 918 GLY A N 1
ATOM 7305 C CA . GLY A 1 918 ? 8.428 1.925 5.060 1.00 98.06 918 GLY A CA 1
ATOM 7306 C C . GLY A 1 918 ? 9.305 2.806 5.941 1.00 98.06 918 GLY A C 1
ATOM 7307 O O . GLY A 1 918 ? 10.519 2.923 5.741 1.00 98.06 918 GLY A O 1
ATOM 7308 N N . ILE A 1 919 ? 8.665 3.419 6.932 1.00 98.38 919 ILE A N 1
ATOM 7309 C CA . ILE A 1 919 ? 9.237 4.466 7.785 1.00 98.38 919 ILE A CA 1
ATOM 7310 C C . ILE A 1 919 ? 9.176 4.101 9.273 1.00 98.38 919 ILE A C 1
ATOM 7312 O O . ILE A 1 919 ? 8.441 3.201 9.684 1.00 98.38 919 ILE A O 1
ATOM 7316 N N . THR A 1 920 ? 9.919 4.850 10.087 1.00 98.69 920 THR A N 1
ATOM 7317 C CA . THR A 1 920 ? 9.745 4.902 11.545 1.00 98.69 920 THR A CA 1
ATOM 7318 C C . THR A 1 920 ? 9.333 6.316 11.919 1.00 98.69 920 THR A C 1
ATOM 7320 O O . THR A 1 920 ? 10.107 7.250 11.725 1.00 98.69 920 THR A O 1
ATOM 7323 N N . HIS A 1 921 ? 8.129 6.453 12.459 1.00 98.75 921 HIS A N 1
ATOM 7324 C CA . HIS A 1 921 ? 7.503 7.721 12.787 1.00 98.75 921 HIS A CA 1
ATOM 7325 C C . HIS A 1 921 ? 7.667 8.022 14.286 1.00 98.75 921 HIS A C 1
ATOM 7327 O O . HIS A 1 921 ? 7.243 7.250 15.155 1.00 98.75 921 HIS A O 1
ATOM 7333 N N . PHE A 1 922 ? 8.295 9.162 14.575 1.00 98.69 922 PHE A N 1
ATOM 7334 C CA . PHE A 1 922 ? 8.381 9.778 15.897 1.00 98.69 922 PHE A CA 1
ATOM 7335 C C . PHE A 1 922 ? 7.529 11.058 15.862 1.00 98.69 922 PHE A C 1
ATOM 7337 O O . PHE A 1 922 ? 8.034 12.070 15.378 1.00 98.69 922 PHE A O 1
ATOM 7344 N N . PRO A 1 923 ? 6.255 11.019 16.299 1.00 98.69 923 PRO A N 1
ATOM 7345 C CA . PRO A 1 923 ? 5.316 12.113 16.052 1.00 98.69 923 PRO A CA 1
ATOM 7346 C C . PRO A 1 923 ? 5.754 13.454 16.639 1.00 98.69 923 PRO A C 1
ATOM 7348 O O . PRO A 1 923 ? 6.323 13.506 17.735 1.00 98.69 923 PRO A O 1
ATOM 7351 N N . ALA A 1 924 ? 5.421 14.538 15.950 1.00 98.75 924 ALA A N 1
ATOM 7352 C CA . ALA A 1 924 ? 5.679 15.916 16.343 1.00 98.75 924 ALA A CA 1
ATOM 7353 C C . ALA A 1 924 ? 4.368 16.731 16.448 1.00 98.75 924 ALA A C 1
ATOM 7355 O O . ALA A 1 924 ? 3.327 16.319 15.932 1.00 98.75 924 ALA A O 1
ATOM 7356 N N . PRO A 1 925 ? 4.364 17.899 17.122 1.00 98.75 925 PRO A N 1
ATOM 7357 C CA . PRO A 1 925 ? 3.204 18.798 17.137 1.00 98.75 925 PRO A CA 1
ATOM 7358 C C . PRO A 1 925 ? 2.770 19.271 15.739 1.00 98.75 925 PRO A C 1
ATOM 7360 O O . PRO A 1 925 ? 1.596 19.561 15.530 1.00 98.75 925 PRO A O 1
ATOM 7363 N N . GLU A 1 926 ? 3.701 19.328 14.783 1.00 98.69 926 GLU A N 1
ATOM 7364 C CA . GLU A 1 926 ? 3.469 19.623 13.366 1.00 98.69 926 GLU A CA 1
ATOM 7365 C C . GLU A 1 926 ? 2.519 18.626 12.675 1.00 98.69 926 GLU A C 1
ATOM 7367 O O . GLU A 1 926 ? 1.852 18.997 11.708 1.00 98.69 926 GLU A O 1
ATOM 7372 N N . ASP A 1 927 ? 2.410 17.402 13.198 1.00 98.62 927 ASP A N 1
ATOM 7373 C CA . ASP A 1 927 ? 1.569 16.325 12.664 1.00 98.62 927 ASP A CA 1
ATOM 7374 C C . ASP A 1 927 ? 0.127 16.366 13.213 1.00 98.62 927 ASP A C 1
ATOM 7376 O O . ASP A 1 927 ? -0.685 15.476 12.945 1.00 98.62 927 ASP A O 1
ATOM 7380 N N . PHE A 1 928 ? -0.207 17.378 14.025 1.00 98.69 928 PHE A N 1
ATOM 7381 C CA . PHE A 1 928 ? -1.457 17.448 14.779 1.00 98.69 928 PHE A CA 1
ATOM 7382 C C . PHE A 1 928 ? -2.151 18.820 14.634 1.00 98.69 928 PHE A C 1
ATOM 7384 O O . PHE A 1 928 ? -1.511 19.866 14.752 1.00 98.69 928 PHE A O 1
ATOM 7391 N N . PRO A 1 929 ? -3.483 18.882 14.425 1.00 97.69 929 PRO A N 1
ATOM 7392 C CA . PRO A 1 929 ? -4.457 17.788 14.494 1.00 97.69 929 PRO A CA 1
ATOM 7393 C C . PRO A 1 929 ? -4.656 16.969 13.214 1.00 97.69 929 PRO A C 1
ATOM 7395 O O . PRO A 1 929 ? -5.445 16.033 13.246 1.00 97.69 929 PRO A O 1
ATOM 7398 N N . VAL A 1 930 ? -3.990 17.319 12.111 1.00 98.31 930 VAL A N 1
ATOM 7399 C CA . VAL A 1 930 ? -3.969 16.539 10.863 1.00 98.31 930 VAL A CA 1
ATOM 7400 C C . VAL A 1 930 ? -2.546 16.578 10.325 1.00 98.31 930 VAL A C 1
ATOM 7402 O O . VAL A 1 930 ? -1.958 17.655 10.224 1.00 98.31 930 VAL A O 1
ATOM 7405 N N . MET A 1 931 ? -2.016 15.412 9.981 1.00 98.19 931 MET A N 1
ATOM 7406 C CA . MET A 1 931 ? -0.639 15.205 9.569 1.00 98.19 931 MET A CA 1
ATOM 7407 C C . MET A 1 931 ? -0.429 15.652 8.112 1.00 98.19 931 MET A C 1
ATOM 7409 O O . MET A 1 931 ? -1.110 15.140 7.212 1.00 98.19 931 MET A O 1
ATOM 7413 N N . PRO A 1 932 ? 0.511 16.576 7.833 1.00 98.44 932 PRO A N 1
ATOM 7414 C CA . PRO A 1 932 ? 0.957 16.867 6.471 1.00 98.44 932 PRO A CA 1
ATOM 7415 C C . PRO A 1 932 ? 1.454 15.596 5.766 1.00 98.44 932 PRO A C 1
ATOM 7417 O O . PRO A 1 932 ? 1.930 14.674 6.415 1.00 98.44 932 PRO A O 1
ATOM 7420 N N . THR A 1 933 ? 1.378 15.532 4.434 1.00 97.88 933 THR A N 1
ATOM 7421 C CA . THR A 1 933 ? 1.749 14.303 3.714 1.00 97.88 933 THR A CA 1
ATOM 7422 C C . THR A 1 933 ? 3.234 13.955 3.874 1.00 97.88 933 THR A C 1
ATOM 7424 O O . THR A 1 933 ? 4.071 14.604 3.238 1.00 97.88 933 THR A O 1
ATOM 7427 N N . GLU A 1 934 ? 3.566 12.903 4.627 1.00 98.44 934 GLU A N 1
ATOM 7428 C CA . GLU A 1 934 ? 4.895 12.278 4.568 1.00 98.44 934 GLU A CA 1
ATOM 7429 C C . GLU A 1 934 ? 4.963 11.379 3.326 1.00 98.44 934 GLU A C 1
ATOM 7431 O O . GLU A 1 934 ? 4.027 10.629 3.050 1.00 98.44 934 GLU A O 1
ATOM 7436 N N . ILE A 1 935 ? 6.043 11.479 2.542 1.00 98.31 935 ILE A N 1
ATOM 7437 C CA . ILE A 1 935 ? 6.156 10.856 1.213 1.00 98.31 935 ILE A CA 1
ATOM 7438 C C . ILE A 1 935 ? 7.413 9.990 1.136 1.00 98.31 935 ILE A C 1
ATOM 7440 O O . ILE A 1 935 ? 8.523 10.478 1.352 1.00 98.31 935 ILE A O 1
ATOM 7444 N N . PHE A 1 936 ? 7.248 8.730 0.735 1.00 97.94 936 PHE A N 1
ATOM 7445 C CA . PHE A 1 936 ? 8.352 7.812 0.450 1.00 97.94 936 PHE A CA 1
ATOM 7446 C C . PHE A 1 936 ? 8.058 6.932 -0.769 1.00 97.94 936 PHE A C 1
ATOM 7448 O O . PHE A 1 936 ? 6.908 6.756 -1.179 1.00 97.94 936 PHE A O 1
ATOM 7455 N N . ASP A 1 937 ? 9.113 6.386 -1.382 1.00 97.88 937 ASP A N 1
ATOM 7456 C CA . ASP A 1 937 ? 8.972 5.605 -2.609 1.00 97.88 937 ASP A CA 1
ATOM 7457 C C . ASP A 1 937 ? 10.022 4.509 -2.838 1.00 97.88 937 ASP A C 1
ATOM 7459 O O . ASP A 1 937 ? 11.040 4.396 -2.148 1.00 97.88 937 ASP A O 1
ATOM 7463 N N . LEU A 1 938 ? 9.724 3.677 -3.836 1.00 98.38 938 LEU A N 1
ATOM 7464 C CA . LEU A 1 938 ? 10.632 2.716 -4.450 1.00 98.38 938 LEU A CA 1
ATOM 7465 C C . LEU A 1 938 ? 10.425 2.669 -5.967 1.00 98.38 938 LEU A C 1
ATOM 7467 O O . LEU A 1 938 ? 9.369 3.038 -6.489 1.00 98.38 938 LEU A O 1
ATOM 7471 N N . MET A 1 939 ? 11.427 2.173 -6.694 1.00 98.44 939 MET A N 1
ATOM 7472 C CA . MET A 1 939 ? 11.372 2.073 -8.154 1.00 98.44 939 MET A CA 1
ATOM 7473 C C . MET A 1 939 ? 12.015 0.798 -8.704 1.00 98.44 939 MET A C 1
ATOM 7475 O O . MET A 1 939 ? 13.127 0.423 -8.340 1.00 98.44 939 MET A O 1
ATOM 7479 N N . LEU A 1 940 ? 11.319 0.171 -9.647 1.00 98.88 940 LEU A N 1
ATOM 7480 C CA . LEU A 1 940 ? 11.731 -0.979 -10.441 1.00 98.88 940 LEU A CA 1
ATOM 7481 C C . LEU A 1 940 ? 12.127 -0.485 -11.841 1.00 98.88 940 LEU A C 1
ATOM 7483 O O . LEU A 1 940 ? 11.273 -0.150 -12.665 1.00 98.88 940 LEU A O 1
ATOM 7487 N N . ARG A 1 941 ? 13.436 -0.407 -12.108 1.00 98.75 941 ARG A N 1
ATOM 7488 C CA . ARG A 1 941 ? 14.008 0.219 -13.313 1.00 98.75 941 ARG A CA 1
ATOM 7489 C C . ARG A 1 941 ? 14.592 -0.802 -14.296 1.00 98.75 941 ARG A C 1
ATOM 7491 O O . ARG A 1 941 ? 15.400 -1.623 -13.861 1.00 98.75 941 ARG A O 1
ATOM 7498 N N . PRO A 1 942 ? 14.348 -0.701 -15.612 1.00 98.81 942 PRO A N 1
ATOM 7499 C CA . PRO A 1 942 ? 14.998 -1.565 -16.597 1.00 98.81 942 PRO A CA 1
ATOM 7500 C C . PRO A 1 942 ? 16.515 -1.319 -16.636 1.00 98.81 942 PRO A C 1
ATOM 7502 O O . PRO A 1 942 ? 16.984 -0.213 -16.931 1.00 98.81 942 PRO A O 1
ATOM 7505 N N . ARG A 1 943 ? 17.317 -2.357 -16.368 1.00 98.69 943 ARG A N 1
ATOM 7506 C CA . ARG A 1 943 ? 18.783 -2.351 -16.526 1.00 98.69 943 ARG A CA 1
ATOM 7507 C C . ARG A 1 943 ? 19.178 -3.505 -17.440 1.00 98.69 943 ARG A C 1
ATOM 7509 O O . ARG A 1 943 ? 18.806 -4.646 -17.209 1.00 98.69 943 ARG A O 1
ATOM 7516 N N . HIS A 1 944 ? 19.895 -3.205 -18.521 1.00 98.69 944 HIS A N 1
ATOM 7517 C CA . HIS A 1 944 ? 20.238 -4.176 -19.575 1.00 98.69 944 HIS A CA 1
ATOM 7518 C C . HIS A 1 944 ? 19.029 -4.859 -20.258 1.00 98.69 944 HIS A C 1
ATOM 7520 O O . HIS A 1 944 ? 19.224 -5.675 -21.150 1.00 98.69 944 HIS A O 1
ATOM 7526 N N . PHE A 1 945 ? 17.789 -4.516 -19.899 1.00 98.88 945 PHE A N 1
ATOM 7527 C CA . PHE A 1 945 ? 16.588 -4.979 -20.589 1.00 98.88 945 PHE A CA 1
ATOM 7528 C C . PHE A 1 945 ? 16.590 -4.481 -22.042 1.00 98.88 945 PHE A C 1
ATOM 7530 O O . PHE A 1 945 ? 16.624 -5.290 -22.968 1.00 98.88 945 PHE A O 1
ATOM 7537 N N . PHE A 1 946 ? 16.661 -3.164 -22.243 1.00 98.81 946 PHE A N 1
ATOM 7538 C CA . PHE A 1 946 ? 16.827 -2.527 -23.553 1.00 98.81 946 PHE A CA 1
ATOM 7539 C C . PHE A 1 946 ? 18.302 -2.457 -23.983 1.00 98.81 946 PHE A C 1
ATOM 7541 O O . PHE A 1 946 ? 19.215 -2.465 -23.150 1.00 98.81 946 PHE A O 1
ATOM 7548 N N . THR A 1 947 ? 18.541 -2.365 -25.292 1.00 98.50 947 THR A N 1
ATOM 7549 C CA . THR A 1 947 ? 19.872 -2.152 -25.891 1.00 98.50 947 THR A CA 1
ATOM 7550 C C . THR A 1 947 ? 20.356 -0.708 -25.783 1.00 98.50 947 THR A C 1
ATOM 7552 O O . THR A 1 947 ? 21.558 -0.475 -25.681 1.00 98.50 947 THR A O 1
ATOM 7555 N N . GLU A 1 948 ? 19.440 0.258 -25.766 1.00 98.44 948 GLU A N 1
ATOM 7556 C CA . GLU A 1 948 ? 19.731 1.678 -25.564 1.00 98.44 948 GLU A CA 1
ATOM 7557 C C . GLU A 1 948 ? 18.644 2.351 -24.705 1.00 98.44 948 GLU A C 1
ATOM 7559 O O . GLU A 1 948 ? 17.963 1.685 -23.925 1.00 98.44 948 GLU A O 1
ATOM 7564 N N . ASN A 1 949 ? 18.513 3.676 -24.784 1.00 98.44 949 ASN A N 1
ATOM 7565 C CA . ASN A 1 949 ? 17.435 4.415 -24.130 1.00 98.44 949 ASN A CA 1
ATOM 7566 C C . ASN A 1 949 ? 16.094 4.130 -24.848 1.00 98.44 949 ASN A C 1
ATOM 7568 O O . ASN A 1 949 ? 15.973 4.510 -26.012 1.00 98.44 949 ASN A O 1
ATOM 7572 N N . PRO A 1 950 ? 15.073 3.536 -24.197 1.00 98.19 950 PRO A N 1
ATOM 7573 C CA . PRO A 1 950 ? 13.793 3.226 -24.849 1.00 98.19 950 PRO A CA 1
ATOM 7574 C C . PRO A 1 950 ? 12.984 4.479 -25.227 1.00 98.19 950 PRO A C 1
ATOM 7576 O O . PRO A 1 950 ? 12.001 4.383 -25.946 1.00 98.19 950 PRO A O 1
ATOM 7579 N N . CYS A 1 951 ? 13.391 5.665 -24.763 1.00 97.81 951 CYS A N 1
ATOM 7580 C CA . CYS A 1 951 ? 12.708 6.929 -25.033 1.00 97.81 951 CYS A CA 1
ATOM 7581 C C . CYS A 1 951 ? 13.083 7.590 -26.373 1.00 97.81 951 CYS A C 1
ATOM 7583 O O . CYS A 1 951 ? 12.624 8.700 -26.631 1.00 97.81 951 CYS A O 1
ATOM 7585 N N . MET A 1 952 ? 13.974 7.005 -27.183 1.00 97.25 952 MET A N 1
ATOM 7586 C CA . MET A 1 952 ? 14.597 7.708 -28.321 1.00 97.25 952 MET A CA 1
ATOM 7587 C C . MET A 1 952 ? 13.664 7.964 -29.518 1.00 97.25 952 MET A C 1
ATOM 7589 O O . MET A 1 952 ? 13.997 8.790 -30.369 1.00 97.25 952 MET A O 1
ATOM 7593 N N . ASP A 1 953 ? 12.508 7.297 -29.582 1.00 96.00 953 ASP A N 1
ATOM 7594 C CA . ASP A 1 953 ? 11.447 7.540 -30.569 1.00 96.00 953 ASP A CA 1
ATOM 7595 C C . ASP A 1 953 ? 10.396 8.569 -30.098 1.00 96.00 953 ASP A C 1
ATOM 7597 O O . ASP A 1 953 ? 9.578 9.039 -30.897 1.00 96.00 953 ASP A O 1
ATOM 7601 N N . ILE A 1 954 ? 10.438 8.976 -28.824 1.00 95.56 954 ILE A N 1
ATOM 7602 C CA . ILE A 1 954 ? 9.527 9.972 -28.258 1.00 95.56 954 ILE A CA 1
ATOM 7603 C C . ILE A 1 954 ? 9.855 11.335 -28.856 1.00 95.56 954 ILE A C 1
ATOM 7605 O O . ILE A 1 954 ? 10.976 11.841 -28.762 1.00 95.56 954 ILE A O 1
ATOM 7609 N N . LYS A 1 955 ? 8.843 11.954 -29.469 1.00 93.19 955 LYS A N 1
ATOM 7610 C CA . LYS A 1 955 ? 9.013 13.209 -30.196 1.00 93.19 955 LYS A CA 1
ATOM 7611 C C . LYS A 1 955 ? 9.602 14.308 -29.292 1.00 93.19 955 LYS A C 1
ATOM 7613 O O . LYS A 1 955 ? 8.975 14.656 -28.288 1.00 93.19 955 LYS A O 1
ATOM 7618 N N . PRO A 1 956 ? 10.745 14.917 -29.662 1.00 90.25 956 PRO A N 1
ATOM 7619 C CA . PRO A 1 956 ? 11.316 16.017 -28.899 1.00 90.25 956 PRO A CA 1
ATOM 7620 C C . PRO A 1 956 ? 10.390 17.225 -28.807 1.00 90.25 956 PRO A C 1
ATOM 7622 O O . PRO A 1 956 ? 9.649 17.530 -29.738 1.00 90.25 956 PRO A O 1
ATOM 7625 N N . SER A 1 957 ? 10.503 17.946 -27.694 1.00 86.19 957 SER A N 1
ATOM 7626 C CA . SER A 1 957 ? 9.825 19.226 -27.449 1.00 86.19 957 SER A CA 1
ATOM 7627 C C . SER A 1 957 ? 10.649 20.415 -27.965 1.00 86.19 957 SER A C 1
ATOM 7629 O O . SER A 1 957 ? 10.112 21.491 -28.213 1.00 86.19 957 SER A O 1
ATOM 7631 N N . TYR A 1 958 ? 11.961 20.219 -28.138 1.00 85.25 958 TYR A N 1
ATOM 7632 C CA . TYR A 1 958 ? 12.837 21.062 -28.951 1.00 85.25 958 TYR A CA 1
ATOM 7633 C C . TYR A 1 958 ? 14.033 20.248 -29.467 1.00 85.25 958 TYR A C 1
ATOM 7635 O O . TYR A 1 958 ? 14.601 19.444 -28.725 1.00 85.25 958 TYR A O 1
ATOM 7643 N N . ALA A 1 959 ? 14.438 20.459 -30.721 1.00 88.38 959 ALA A N 1
ATOM 7644 C CA . ALA A 1 959 ? 15.628 19.847 -31.308 1.00 88.38 959 ALA A CA 1
ATOM 7645 C C . ALA A 1 959 ? 16.237 20.749 -32.394 1.00 88.38 959 ALA A C 1
ATOM 7647 O O . ALA A 1 959 ? 15.511 21.332 -33.197 1.00 88.38 959 ALA A O 1
ATOM 7648 N N . ARG A 1 960 ? 17.572 20.844 -32.429 1.00 87.88 960 ARG A N 1
ATOM 7649 C CA . ARG A 1 960 ? 18.346 21.547 -33.465 1.00 87.88 960 ARG A CA 1
ATOM 7650 C C . ARG A 1 960 ? 19.731 20.913 -33.591 1.00 87.88 960 ARG A C 1
ATOM 7652 O O . ARG A 1 960 ? 20.463 20.826 -32.605 1.00 87.88 960 ARG A O 1
ATOM 7659 N N . THR A 1 961 ? 20.103 20.459 -34.788 1.00 93.19 961 THR A N 1
ATOM 7660 C CA . THR A 1 961 ? 21.397 19.786 -35.016 1.00 93.19 961 THR A CA 1
ATOM 7661 C C . THR A 1 961 ? 22.506 20.765 -35.415 1.00 93.19 961 THR A C 1
ATOM 7663 O O . THR A 1 961 ? 22.247 21.811 -36.007 1.00 93.19 961 THR A O 1
ATOM 7666 N N . THR A 1 962 ? 23.777 20.405 -35.205 1.00 93.44 962 THR A N 1
ATOM 7667 C CA . THR A 1 962 ? 24.935 21.263 -35.545 1.00 93.44 962 THR A CA 1
ATOM 7668 C C . THR A 1 962 ? 25.010 21.643 -37.025 1.00 93.44 962 THR A C 1
ATOM 7670 O O . THR A 1 962 ? 25.543 22.695 -37.373 1.00 93.44 962 THR A O 1
ATOM 7673 N N . LYS A 1 963 ? 24.467 20.809 -37.925 1.00 93.75 963 LYS A N 1
ATOM 7674 C CA . LYS A 1 963 ? 24.360 21.146 -39.355 1.00 93.75 963 LYS A CA 1
ATOM 7675 C C . LYS A 1 963 ? 23.374 22.290 -39.593 1.00 93.75 963 LYS A C 1
ATOM 7677 O O . LYS A 1 963 ? 23.588 23.098 -40.486 1.00 93.75 963 LYS A O 1
ATOM 7682 N N . GLU A 1 964 ? 22.328 22.382 -38.785 1.00 90.31 964 GLU A N 1
ATOM 7683 C CA . GLU A 1 964 ? 21.263 23.379 -38.904 1.00 90.31 964 GLU A CA 1
ATOM 7684 C C . GLU A 1 964 ? 21.643 24.694 -38.234 1.00 90.31 964 GLU A C 1
ATOM 7686 O O . GLU A 1 964 ? 21.384 25.753 -38.801 1.00 90.31 964 GLU A O 1
ATOM 7691 N N . VAL A 1 965 ? 22.368 24.621 -37.111 1.00 88.81 965 VAL A N 1
ATOM 7692 C CA . VAL A 1 965 ? 23.080 25.769 -36.531 1.00 88.81 965 VAL A CA 1
ATOM 7693 C C . VAL A 1 965 ? 24.027 26.381 -37.568 1.00 88.81 965 VAL A C 1
ATOM 7695 O O . VAL A 1 965 ? 23.926 27.567 -37.873 1.00 88.81 965 VAL A O 1
ATOM 7698 N N . LYS A 1 966 ? 24.901 25.566 -38.179 1.00 90.88 966 LYS A N 1
ATOM 7699 C CA . LYS A 1 966 ? 25.866 26.020 -39.201 1.00 90.88 966 LYS A CA 1
ATOM 7700 C C . LYS A 1 966 ? 25.217 26.516 -40.493 1.00 90.88 966 LYS A C 1
ATOM 7702 O O . LYS A 1 966 ? 25.776 27.391 -41.142 1.00 90.88 966 LYS A O 1
ATOM 7707 N N . ALA A 1 967 ? 24.050 25.988 -40.860 1.00 90.75 967 ALA A N 1
ATOM 7708 C CA . ALA A 1 967 ? 23.265 26.466 -41.997 1.00 90.75 967 ALA A CA 1
ATOM 7709 C C . ALA A 1 967 ? 22.477 27.758 -41.698 1.00 90.75 967 ALA A C 1
ATOM 7711 O O . ALA A 1 967 ? 21.703 28.200 -42.543 1.00 90.75 967 ALA A O 1
ATOM 7712 N N . GLY A 1 968 ? 22.616 28.339 -40.499 1.00 80.94 968 GLY A N 1
ATOM 7713 C CA . GLY A 1 968 ? 21.888 29.542 -40.101 1.00 80.94 968 GLY A CA 1
ATOM 7714 C C . GLY A 1 968 ? 20.377 29.335 -39.970 1.00 80.94 968 GLY A C 1
ATOM 7715 O O . GLY A 1 968 ? 19.643 30.320 -39.934 1.00 80.94 968 GLY A O 1
ATOM 7716 N N . LYS A 1 969 ? 19.885 28.085 -39.893 1.00 70.12 969 LYS A N 1
ATOM 7717 C CA . LYS A 1 969 ? 18.449 27.819 -39.735 1.00 70.12 969 LYS A CA 1
ATOM 7718 C C . LYS A 1 969 ? 17.981 28.381 -38.394 1.00 70.12 969 LYS A C 1
ATOM 7720 O O . LYS A 1 969 ? 18.329 27.842 -37.340 1.00 70.12 969 LYS A O 1
ATOM 7725 N N . THR A 1 970 ? 17.190 29.445 -38.444 1.00 61.22 970 THR A N 1
ATOM 7726 C CA . THR A 1 970 ? 16.415 29.985 -37.317 1.00 61.22 970 THR A CA 1
ATOM 7727 C C . THR A 1 970 ? 15.128 29.204 -37.078 1.00 61.22 970 THR A C 1
ATOM 7729 O O . THR A 1 970 ? 14.567 29.286 -35.991 1.00 61.22 970 THR A O 1
ATOM 7732 N N . ASN A 1 971 ? 14.673 28.439 -38.074 1.00 51.16 971 ASN A N 1
ATOM 7733 C CA . ASN A 1 971 ? 13.494 27.593 -37.970 1.00 51.16 971 ASN A CA 1
ATOM 7734 C C . ASN A 1 971 ? 13.678 26.560 -36.849 1.00 51.16 971 ASN A C 1
ATOM 7736 O O . ASN A 1 971 ? 14.453 25.611 -36.991 1.00 51.16 971 ASN A O 1
ATOM 7740 N N . GLU A 1 972 ? 12.897 26.724 -35.781 1.00 54.53 972 GLU A N 1
ATOM 7741 C CA . GLU A 1 972 ? 12.341 25.597 -35.032 1.00 54.53 972 GLU A CA 1
ATOM 7742 C C . GLU A 1 972 ? 11.773 24.577 -36.040 1.00 54.53 972 GLU A C 1
ATOM 7744 O O . GLU A 1 972 ? 11.232 24.976 -37.078 1.00 54.53 972 GLU A O 1
ATOM 7749 N N . ASP A 1 973 ? 11.846 23.273 -35.757 1.00 48.38 973 ASP A N 1
ATOM 7750 C CA . ASP A 1 973 ? 10.966 22.334 -36.461 1.00 48.38 973 ASP A CA 1
ATOM 7751 C C . ASP A 1 973 ? 9.516 22.773 -36.158 1.00 48.38 973 ASP A C 1
ATOM 7753 O O . ASP A 1 973 ? 9.119 22.794 -34.986 1.00 48.38 973 ASP A O 1
ATOM 7757 N N . PRO A 1 974 ? 8.718 23.159 -37.176 1.00 45.91 974 PRO A N 1
ATOM 7758 C CA . PRO A 1 974 ? 7.411 23.782 -36.970 1.00 45.91 974 PRO A CA 1
ATOM 7759 C C . PRO A 1 974 ? 6.370 22.817 -36.385 1.00 45.91 974 PRO A C 1
ATOM 7761 O O . PRO A 1 974 ? 5.232 23.206 -36.147 1.00 45.91 974 PRO A O 1
ATOM 7764 N N . THR A 1 975 ? 6.741 21.555 -36.164 1.00 45.75 975 THR A N 1
ATOM 7765 C CA . THR A 1 975 ? 5.900 20.519 -35.569 1.00 45.75 975 THR A CA 1
ATOM 7766 C C . THR A 1 975 ? 6.289 20.177 -34.122 1.00 45.75 975 THR A C 1
ATOM 7768 O O . THR A 1 975 ? 5.628 19.334 -33.512 1.00 45.75 975 THR A O 1
ATOM 7771 N N . VAL A 1 976 ? 7.380 20.745 -33.590 1.00 48.88 976 VAL A N 1
ATOM 7772 C CA . VAL A 1 976 ? 8.078 20.233 -32.393 1.00 48.88 976 VAL A CA 1
ATOM 7773 C C . VAL A 1 976 ? 7.710 20.935 -31.087 1.00 48.88 976 VAL A C 1
ATOM 7775 O O . VAL A 1 976 ? 7.587 20.258 -30.068 1.00 48.88 976 VAL A O 1
ATOM 7778 N N . VAL A 1 977 ? 7.474 22.251 -31.085 1.00 46.19 977 VAL A N 1
ATOM 7779 C CA . VAL A 1 977 ? 7.033 22.924 -29.854 1.00 46.19 977 VAL A CA 1
ATOM 7780 C C . VAL A 1 977 ? 5.510 22.892 -29.766 1.00 46.19 977 VAL A C 1
ATOM 7782 O O . VAL A 1 977 ? 4.827 23.591 -30.514 1.00 46.19 977 VAL A O 1
ATOM 7785 N N . ILE A 1 978 ? 4.973 22.132 -28.808 1.00 49.38 978 ILE A N 1
ATOM 7786 C CA . ILE A 1 978 ? 3.571 22.247 -28.381 1.00 49.38 978 ILE A CA 1
ATOM 7787 C C . ILE A 1 978 ? 3.439 23.549 -27.575 1.00 49.38 978 ILE A C 1
ATOM 7789 O O . ILE A 1 978 ? 3.380 23.547 -26.349 1.00 49.38 978 ILE A O 1
ATOM 7793 N N . LYS A 1 979 ? 3.462 24.682 -28.285 1.00 50.56 979 LYS A N 1
ATOM 7794 C CA . LYS A 1 979 ? 3.072 25.995 -27.764 1.00 50.56 979 LYS A CA 1
ATOM 7795 C C . LYS A 1 979 ? 1.550 25.993 -27.674 1.00 50.56 979 LYS A C 1
ATOM 7797 O O . LYS A 1 979 ? 0.873 26.371 -28.629 1.00 50.56 979 LYS A O 1
ATOM 7802 N N . ASP A 1 980 ? 1.014 25.507 -26.558 1.00 51.75 980 ASP A N 1
ATOM 7803 C CA . ASP A 1 980 ? -0.378 25.792 -26.232 1.00 51.75 980 ASP A CA 1
ATOM 7804 C C . ASP A 1 980 ? -0.547 27.313 -26.041 1.00 51.75 9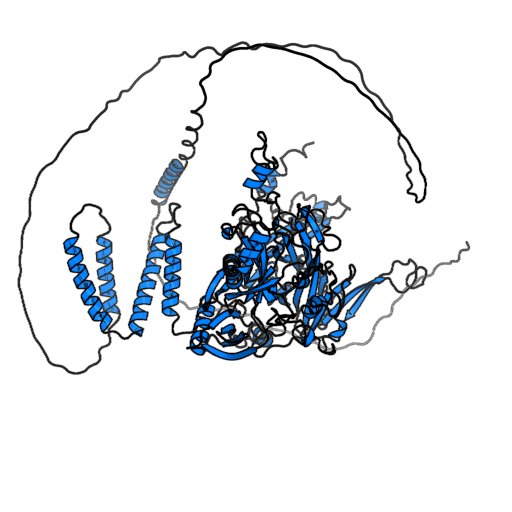80 ASP A C 1
ATOM 7806 O O . ASP A 1 980 ? 0.398 28.038 -25.717 1.00 51.75 980 ASP A O 1
ATOM 7810 N N . SER A 1 981 ? -1.746 27.835 -26.299 1.00 51.50 981 SER A N 1
ATOM 7811 C CA . SER A 1 981 ? -2.004 29.278 -26.187 1.00 51.50 981 SER A CA 1
ATOM 7812 C C . SER A 1 981 ? -1.852 29.795 -24.752 1.00 51.50 981 SER A C 1
ATOM 7814 O O . SER A 1 981 ? -1.637 30.983 -24.539 1.00 51.50 981 SER A O 1
ATOM 7816 N N . THR A 1 982 ? -1.940 28.895 -23.774 1.00 52.84 982 THR A N 1
ATOM 7817 C CA . THR A 1 982 ? -1.818 29.140 -22.336 1.00 52.84 982 THR A CA 1
ATOM 7818 C C . THR A 1 982 ? -0.378 29.426 -21.900 1.00 52.84 982 THR A C 1
ATOM 7820 O O . THR A 1 982 ? -0.160 30.401 -21.180 1.00 52.84 982 THR A O 1
ATOM 7823 N N . SER A 1 983 ? 0.624 28.682 -22.386 1.00 53.31 983 SER A N 1
ATOM 7824 C CA . SER A 1 983 ? 2.040 28.915 -22.036 1.00 53.31 983 SER A CA 1
ATOM 7825 C C . SER A 1 983 ? 2.589 30.251 -22.548 1.00 53.31 983 SER A C 1
ATOM 7827 O O . SER A 1 983 ? 3.570 30.764 -22.008 1.00 53.31 983 SER A O 1
ATOM 7829 N N . VAL A 1 984 ? 1.966 30.845 -23.573 1.00 51.88 984 VAL A N 1
ATOM 7830 C CA . VAL A 1 984 ? 2.390 32.134 -24.152 1.00 51.88 984 VAL A CA 1
ATOM 7831 C C . VAL A 1 984 ? 2.292 33.275 -23.130 1.00 51.88 984 VAL A C 1
ATOM 7833 O O . VAL A 1 984 ? 3.127 34.177 -23.142 1.00 51.88 984 VAL A O 1
ATOM 7836 N N . HIS A 1 985 ? 1.346 33.219 -22.186 1.00 47.34 985 HIS A N 1
ATOM 7837 C CA . HIS A 1 985 ? 1.183 34.264 -21.167 1.00 47.34 985 HIS A CA 1
ATOM 7838 C C . HIS A 1 985 ? 2.351 34.372 -20.168 1.00 47.34 985 HIS A C 1
ATOM 7840 O O . HIS A 1 985 ? 2.485 35.411 -19.524 1.00 47.34 985 HIS A O 1
ATOM 7846 N N . ALA A 1 986 ? 3.226 33.364 -20.066 1.00 48.53 986 ALA A N 1
ATOM 7847 C CA . ALA A 1 986 ? 4.420 33.429 -19.217 1.00 48.53 986 ALA A CA 1
ATOM 7848 C C . ALA A 1 986 ? 5.552 34.301 -19.804 1.00 48.53 986 ALA A C 1
ATOM 7850 O O . ALA A 1 986 ? 6.444 34.725 -19.070 1.00 48.53 986 ALA A O 1
ATOM 7851 N N . PHE A 1 987 ? 5.525 34.591 -21.112 1.00 44.16 987 PHE A N 1
ATOM 7852 C CA . PHE A 1 987 ? 6.558 35.362 -21.810 1.00 44.16 987 PHE A CA 1
ATOM 7853 C C . PHE A 1 987 ? 5.936 36.513 -22.609 1.00 44.16 987 PHE A C 1
ATOM 7855 O O . PHE A 1 987 ? 5.717 36.410 -23.815 1.00 44.16 987 PHE A O 1
ATOM 7862 N N . GLY A 1 988 ? 5.671 37.636 -21.934 1.00 38.28 988 GLY A N 1
ATOM 7863 C CA . GLY A 1 988 ? 5.211 38.864 -22.590 1.00 38.28 988 GLY A CA 1
ATOM 7864 C C . GLY A 1 988 ? 6.185 39.361 -23.672 1.00 38.28 988 GLY A C 1
ATOM 7865 O O . GLY A 1 988 ? 7.402 39.211 -23.542 1.00 38.28 988 GLY A O 1
ATOM 7866 N N . GLU A 1 989 ? 5.656 39.979 -24.734 1.00 49.59 989 GLU A N 1
ATOM 7867 C CA . GLU A 1 989 ? 6.384 40.343 -25.968 1.00 49.59 989 GLU A CA 1
ATOM 7868 C C . GLU A 1 989 ? 7.393 41.515 -25.834 1.00 49.59 989 GLU A C 1
ATOM 7870 O O . GLU A 1 989 ? 7.467 42.403 -26.688 1.00 49.59 989 GLU A O 1
ATOM 7875 N N . SER A 1 990 ? 8.217 41.550 -24.783 1.00 49.97 990 SER A N 1
ATOM 7876 C CA . SER A 1 990 ? 9.247 42.584 -24.617 1.00 49.97 990 SER A CA 1
ATOM 7877 C C . SER A 1 990 ? 10.455 42.137 -23.785 1.00 49.97 990 SER A C 1
ATOM 7879 O O . SER A 1 990 ? 10.515 42.358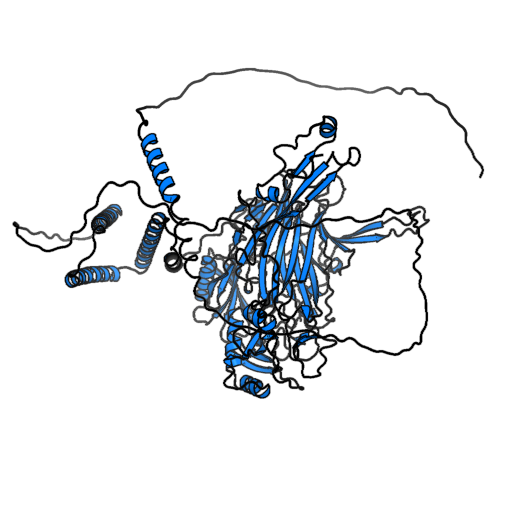 -22.577 1.00 49.97 990 SER A O 1
ATOM 7881 N N . CYS A 1 991 ? 11.477 41.598 -24.456 1.00 42.69 991 CYS A N 1
ATOM 7882 C CA . CYS A 1 991 ? 12.843 41.548 -23.913 1.00 42.69 991 CYS A CA 1
ATOM 7883 C C . CYS A 1 991 ? 13.908 41.707 -25.017 1.00 42.69 991 CYS A C 1
ATOM 7885 O O . CYS A 1 991 ? 14.822 42.519 -24.901 1.00 42.69 991 CYS A O 1
ATOM 7887 N N . CYS A 1 992 ? 13.744 41.014 -26.148 1.00 40.00 992 CYS A N 1
ATOM 7888 C CA . CYS A 1 992 ? 14.746 40.928 -27.220 1.00 40.00 992 CYS A CA 1
ATOM 7889 C C . CYS A 1 992 ? 14.629 42.026 -28.305 1.00 40.00 992 CYS A C 1
ATOM 7891 O O . CYS A 1 992 ? 14.717 41.731 -29.495 1.00 40.00 992 CYS A O 1
ATOM 7893 N N . LYS A 1 993 ? 14.414 43.292 -27.914 1.00 41.19 993 LYS A N 1
ATOM 7894 C CA . LYS A 1 993 ? 14.489 44.461 -28.818 1.00 41.19 993 LYS A CA 1
ATOM 7895 C C . LYS A 1 993 ? 15.488 45.505 -28.304 1.00 41.19 993 LYS A C 1
ATOM 7897 O O . LYS A 1 993 ? 15.094 46.535 -27.757 1.00 41.19 993 LYS A O 1
ATOM 7902 N N . LYS A 1 994 ? 16.772 45.224 -28.523 1.00 32.22 994 LYS A N 1
ATOM 7903 C CA . LYS A 1 994 ? 17.882 46.182 -28.614 1.00 32.22 994 LYS A CA 1
ATOM 7904 C C . LYS A 1 994 ? 18.864 45.682 -29.667 1.00 32.22 994 LYS A C 1
ATOM 7906 O O . LYS A 1 994 ? 19.016 44.444 -29.735 1.00 32.22 994 LYS A O 1
#

Foldseek 3Di:
DDDDDDDDDDDDDDDDDDDDDDDDDDDDDDDDDDDDDDDDDDDDDDDDDDDPVVVVVVVVVVVVVVVVVPPPPPVVPPVVPDDDDDDDDDDDDDDDDDDDDDDDDDDDDDDDDDDDDDDDDDDDDDDDDDDDDDDDDDDDDDDDDDPDDDDDDDDDDDDDDDDDDDDDDDDDDDDDDDDDDDDDDDDDDDDDDDDDDDDPVVVVVVVVVVVVVVVVPPPDDDDDDDPPVVVVVVVVVVVVVVVVVVPDDPVVVLVVVLVVLVVVLVVVVVVVVVPPPDPDPDPVVVVSVVSVVVSLVSPLPDAFDDDDPALQAKQDLSLLLLLLVLVCVVCPPWDKWWDFKIWFAFAPVQRCCVVPVVDDRGFGKIKTWMDTAPAQEIWIFMARRRVSDTPDIDRDHQFHAADFPVLQVLVLVQLLPDPVSLVLLVVLPHHSVQSVFKGWRWAFLLADPVQQSRFRKTKTFIFGDPDPQFPRLQWTAQKIFIAGSSVSHTDDMGHDPDGHHTDPDHGFHDPQVVCQVPQNDPVRSRVDDPDPPDDDAAEDPPDAQWDDDPQWIDHLQWIWGWYAGQQFGTKIAQIWGQQVNDIFTWFGIKTFQWKWKQFQDPDPPNLSRIDGCSRRHHQNSQWAQDDEPPNDHYDKDFDKDWIAGRSSRIDIRHRQKIKHKDWPAWPDKDADPPLPRLFMFTATWMKIWIWIWGDPRQKIKIWIFIATSLRKTKIKIWIKGAANWHFDHVVRDLPPQFDCLDHRTTRGWIWIKIKMKTFTQGRHFFKWKWKWFKAQDPDADCDPVHVHSPDIGTDIDIAWWQVRFQAADDQRMKMWTFAQVQAQPPPRHTKTWIKDFRQRDQDPADPPRQNCLQCVVSHHQKTKFAFDADPGHGPLRHQSANRRRSNSSDDDDHVNVRCPVRGHTRHRHRMMMIGMGTHTDHDHSCPPPMHDIDMGMMMTGTDSSDNDRSCPPPQTLWGDRPVCVVVVPPDTPPVRHPPDVVVCVVDPPDDPDD

InterPro domains:
  IPR000269 Copper amine oxidase [PTHR10638] (308-960)
  IPR015798 Copper amine oxidase, catalytic domain [PF01179] (547-958)
  IPR015800 Copper amine oxidase, N2-terminal [PF02727] (310-391)
  IPR015802 Copper amine oxidase, N3-terminal [PF02728] (401-502)
  IPR016182 Copper amine oxidase, N-terminal [SSF54416] (306-401)
  IPR016182 Copper amine oxidase, N-terminal [SSF54416] (403-520)
  IPR036460 Copper amine oxidase, catalytic domain superfamily [G3DSA:2.70.98.20] (527-967)
  IPR036460 Copper amine oxidase, catalytic domain superfamily [SSF49998] (534-965)
  IPR049947 Copper amine oxidase, copper-binding site [PS01165] (916-929)
  IPR049948 Copper amine oxidase, TPQ-binding site [PS01164] (688-701)

pLDDT: mean 75.79, std 29.95, range [20.94, 98.94]

Secondary structure (DSSP, 8-state):
---------------------------------------------------SHHHHHHHHHHHHHHHHTTSSSSTTSSTTS----------------------------------------------------------------------------------------------------------------------HHHHHHHHHHHHHHHHTSSS-------HHHHHHHHHHHHHHHHHHHTTS-HHHHHHHHHHHHHHHHHHHHHHHTT-TTSS---HHHHHHHHHHHHHHHHHTTSSPPPPPSSTTSPPPHHHHHHHHHHHHHHTTTS-EEEEEEEE----HHHHHHHHHH--PPPP-EEEEEEEETT-SEEEEEEEETTTTEEEEEEEEES---PPPHHHHHHHHHHHHH-HHHHHHHHHHT--GGGGGGEEEEEEE----TTTTTSS-EEEEEEEE-SSTTS-GGGSB-S-EEEEETTTTEEEEEE--SS--PPP-SPP---SHHHHHHHH--SS-TT-S------------TT--S-EEETTEEEETTEEEEEEEETTTEEEEEEEEEEETTEEEEEEEEEEEEEEEEEB---STTGGG-EE-HHHHT-TTTTB--PPBTTTB-SS-EEEEEEEE-TTSPEEEEEEEEEEEEEEEEEEEEEE-GGGTS-SEEEEEEEEEEEEEEEEETTEEEEEEEEEETTS-EEEEEEEEE---EEEPPTT---TTTEEEEETTEEEE-EEEEEEEEEEE-TTSS-BEEEEEEEEE-SSPTTSSSSTTS--EEEEEEE--BHHHH-B---TTEEEEEEEEEEE-TTT-SEEEEEEEE--B----SPTT-HHHHH-GGGGSSEEEEE--EETTEE-S--TT-S--TT--S-SS-HHHHHHTTS-SB-SSB-EEEEEEEEEEE---GGGSSSEEEEEEEEEEEEEBSSSS-TTTTSPPSEEE-HHHHHTT-----TTT----TTGGGGS-S-SS--

Radius of gyration: 40.99 Å; chains: 1; bounding box: 148×107×108 Å

Organism: NCBI:txid45513

Sequence (994 aa):
MSIGAPRILISLQRVKENVPDLPPELFTFSMATPPLVSSPQGRLFLRKDIKLFVVIAISLVLYKLFLNASHHVVQLIVDVAKCRHIPLHNDEDNEDERLELELWESNKVVSFNDNITIVEYSSSIISSKVTPTCCCPTSITILKQWLRLIRFKKALRHYVVPFLGLVVVLPLIYKSPMILLTTSSTIYIHGPEYQIRFDHVFLATIMVSLFNNFKSLSFMAPQFPTMTLLLTKFCWAYGYLTLILSAMTLPFFTDVLACFLKIMCDAITERNDNETGNGNAFPMRKEYEQLQQLAQQATAAANPPALPVHPLDPLSVLEIQHVSNVIKAHFAGVNISFNTISLKEPAKKAYYDWKEKNGPIPPRIAYYVIVKDGVNGVTEGFVDIPSSTVLTVKVLEGVQPILAPEDLQRTEEIVRTDPEVIKQCVLSGIPEDDMKNVYCDAWTIGYDERWGASRRLQQALMYWRSDEDDSHYSHPLDFCPIVDMNEGKVIYIDIPNRRRKVSKHKHSNFHPIHIKEKYGTPENPSGYRQEPDTPINITQPNGVSFKMDGNVMKWSNFSFHIGFNYREGIVLSDITYNDHGKVRPIFHRVSLAEMIVPYGSPDFPHQRKHALDIGEYGAGNCTNPLHLGCDCKGVIHYLDAHFSDLAGSPITIKNAVCIHEEDDGILYKHSDFRDGFQTTINVRGKRLIISQIFTAANYEYCLYWTFRQDGTLKLEIRLTGILNTYIAGEGESAGPWGTIVYPNVNAHNHQHLFSLRVHPRVDGDNNSAGVADCAASPFKTGSVENPYGNAFYSDKTVFKTVKDSLTDGSVIRTWDLFNPQSINPYSGKPASYKLVSTFCSPLLAQEGSLVRKRAPWAAHATEVIPYKDDAYGYGRLYPSGDHVAQWSGDGARGMREWIGDGSEPIENTDIIFWHTFGITHFPAPEDFPVMPTEIFDLMLRPRHFFTENPCMDIKPSYARTTKEVKAGKTNEDPTVVIKDSTSVHAFGESCCKK